Protein 7DEY (pdb70)

Radius of gyration: 42.55 Å; Cα contacts (8 Å, |Δi|>4): 1253; chains: 4; bounding box: 146×61×80 Å

Nearest PDB structures (foldseek):
  7dey-assembly1_A  TM=1.005E+00  e=7.012E-36  Scheffersomyces stipitis CBS 6054
  7dey-assembly2_B  TM=9.723E-01  e=1.931E-27  Scheffersomyces stipitis CBS 6054
  7dey-assembly1_C  TM=7.621E-01  e=6.115E-28  Scheffersomyces stipitis CBS 6054
  7dey-assembly2_D  TM=7.782E-01  e=9.941E-26  Scheffersomyces stipitis CBS 6054
  7oib-assembly1_c  TM=5.230E-01  e=8.791E-06  Homo sapiens

Foldseek 3Di:
DADADDDQDDPVLLCCLAAPAPPLLVQLLVLVLVLLLVLLCVLCVPDPPVVSVVVSPVCLQVVVLLVVCVVNPVQPSHPPRPSPPPSSSSSSSRSSSVCVVVPNPCPVVSVSVCRRCVVVSCVPVVPHDDDDAFDPQQVVLCVAPNDPVFGWDWAWPDPCPPNRWTKTFTDGDNDTQFIATDRDSVRRSRVRSVRSVVDPPDD/DQDADDDLPPVVLLVLLAELRPSPPLLPQLLVLLLVLLLVLLCVVCVPDDPVLSVVLSCVCLDPVNQQVSCVVNPSVVSHCVDPRSSSSSSSVSSSVCVSVVNPSPVVSVSVCVVCVVVVVVCVPPSDDQCLPLQVVLQVVPNDPVFGWDWDWPDDDAPPDWTKTFTDGPHDTQFIAIHRDSSSRSRVRSVRNVVDDPD/DPQDDDDQDDPVLLCLLAVQVVGDPVLLVQLLVLLLVLLLVLCCVVQVQDDPVLSVVLSCVCLALVNLLVVQVVVPVCPSRPHPDPVPSVSSSSSSSVSSRVCVSVVNPSPVPSVSVSVVCVVVVVVCVVPPSDDHQCPPLQVVLCVQPNDPVWGWDKAWDDDDLVVAWTKIFTDGPHDGLAIAGDSDNVRRSSVRSVSNVVDRDDD/DPDDDDDQPPPVLLCLLAAQVRPRDDLLVQLVVLVQVLVLVLVCVVQVPDDPVVSVVVSCVCLDQVNQVVVLVVNPSQPRHPDDVGVPSVRSSSSSSVSSSVCVSPVNPCPVVSVVVNVVCVVVVVVCVPDVRPDDDDQPLQVVLCVVFNDPVFHFDKDWDDDADPDRWIKIFGGRVPDGLAIATDRDPSVRVSVNSVGSVVVPPPD

InterPro domains:
  IPR000999 Ribonuclease III domain [PF00636] (241-329)
  IPR000999 Ribonuclease III domain [PS00517] (241-249)
  IPR000999 Ribonuclease III domain [PS50142] (208-330)
  IPR000999 Ribonuclease III domain [SM00535] (212-353)
  IPR000999 Ribonuclease III domain [cd00593] (212-349)
  IPR011907 Ribonuclease III [MF_00104] (194-424)
  IPR014720 Double-stranded RNA-binding domain [PF00035] (364-426)
  IPR014720 Double-stranded RNA-binding domain [PF00035] (493-554)
  IPR014720 Double-stranded RNA-binding domain [PS50137] (363-429)
  IPR014720 Double-stranded RNA-binding domain [SM00358] (364-428)
  IPR036389 Ribonuclease III, endonuclease domain superfamily [G3DSA:1.10.1520.10] (201-353)
  IPR036389 Ribonuclease III, endonuclease domain superfamily [SSF69065] (202-351)
  IPR040540 Ribonuclease III, N-terminal domain [PF18497] (74-164)
  IPR044449 Rnt1/Pac1, double-stranded RNA binding domain, fungi [cd19876] (361-427)

B-factor: mean 75.21, std 18.95, range [35.15, 147.08]

CATH classification: 1.10.1520.10 (+1 more: 3.30.160.20)

Structure (mmCIF, N/CA/C/O backbone):
data_7DEY
#
_entry.id   7DEY
#
_cell.length_a   127.738
_cell.length_b   127.738
_cell.length_c   103.591
_cell.angle_alpha   90.00
_cell.angle_beta   90.00
_cell.angle_gamma   90.00
#
_symmetry.space_group_name_H-M   'P 43'
#
loop_
_atom_site.group_PDB
_atom_site.id
_atom_site.type_symbol
_atom_site.label_atom_id
_atom_site.label_alt_id
_atom_site.label_comp_id
_atom_site.label_asym_id
_atom_site.label_entity_id
_atom_site.label_seq_id
_atom_site.pdbx_PDB_ins_code
_atom_site.Cartn_x
_atom_site.Cartn_y
_atom_site.Cartn_z
_atom_site.occupancy
_atom_site.B_iso_or_equiv
_atom_site.auth_seq_id
_atom_site.auth_comp_id
_atom_site.auth_asym_id
_atom_site.auth_atom_id
_atom_site.pdbx_PDB_model_num
ATOM 1 N N . LYS A 1 1 ? 72.333 -28.179 -18.038 1.00 88.77 201 LYS A N 1
ATOM 2 C CA . LYS A 1 1 ? 72.305 -29.517 -18.630 1.00 81.18 201 LYS A CA 1
ATOM 3 C C . LYS A 1 1 ? 73.094 -30.505 -17.786 1.00 76.46 201 LYS A C 1
ATOM 4 O O . LYS A 1 1 ? 73.878 -30.116 -16.918 1.00 80.67 201 LYS A O 1
ATOM 6 N N . HIS A 1 2 ? 72.886 -31.787 -18.057 1.00 72.54 202 HIS A N 1
ATOM 7 C CA . HIS A 1 2 ? 73.632 -32.818 -17.364 1.00 80.44 202 HIS A CA 1
ATOM 8 C C . HIS A 1 2 ? 75.102 -32.760 -17.776 1.00 69.46 202 HIS A C 1
ATOM 9 O O . HIS A 1 2 ? 75.425 -32.305 -18.872 1.00 71.35 202 HIS A O 1
ATOM 16 N N . PRO A 1 3 ? 76.007 -33.210 -16.913 1.00 67.32 203 PRO A N 1
ATOM 17 C CA . PRO A 1 3 ? 77.434 -33.229 -17.260 1.00 67.49 203 PRO A CA 1
ATOM 18 C C . PRO A 1 3 ? 77.752 -34.368 -18.207 1.00 66.96 203 PRO A C 1
ATOM 19 O O . PRO A 1 3 ? 77.083 -35.410 -18.197 1.00 71.67 203 PRO A O 1
ATOM 23 N N . PRO A 1 4 ? 78.784 -34.228 -19.023 1.00 65.71 204 PRO A N 1
ATOM 24 C CA . PRO A 1 4 ? 79.121 -35.295 -19.974 1.00 68.60 204 PRO A CA 1
ATOM 25 C C . PRO A 1 4 ? 79.603 -36.558 -19.267 1.00 59.39 204 PRO A C 1
ATOM 26 O O . PRO A 1 4 ? 79.725 -36.635 -18.050 1.00 69.12 204 PRO A O 1
ATOM 30 N N . LEU A 1 5 ? 79.873 -37.573 -20.064 1.00 62.65 205 LEU A N 1
ATOM 31 C CA . LEU A 1 5 ? 80.300 -38.861 -19.539 1.00 65.23 205 LEU A CA 1
ATOM 32 C C . LEU A 1 5 ? 81.818 -38.878 -19.407 1.00 66.57 205 LEU A C 1
ATOM 33 O O . LEU A 1 5 ? 82.511 -38.831 -20.435 1.00 75.82 205 LEU A O 1
ATOM 38 N N . PRO A 1 6 ? 82.375 -38.935 -18.190 1.00 61.80 206 PRO A N 1
ATOM 39 C CA . PRO A 1 6 ? 83.818 -39.156 -18.031 1.00 58.81 206 PRO A CA 1
ATOM 40 C C . PRO A 1 6 ? 84.324 -40.299 -18.893 1.00 59.42 206 PRO A C 1
ATOM 41 O O . PRO A 1 6 ? 83.621 -41.269 -19.160 1.00 60.11 206 PRO A O 1
ATOM 45 N N . PHE A 1 7 ? 85.575 -40.174 -19.293 1.00 65.42 207 PHE A N 1
ATOM 46 C CA . PHE A 1 7 ? 86.192 -41.009 -20.298 1.00 57.46 207 PHE A CA 1
ATOM 47 C C . PHE A 1 7 ? 86.914 -42.188 -19.648 1.00 62.15 207 PHE A C 1
ATOM 48 O O . PHE A 1 7 ? 87.438 -42.092 -18.536 1.00 59.38 207 PHE A O 1
ATOM 56 N N . ILE A 1 8 ? 86.916 -43.315 -20.348 1.00 60.39 208 ILE A N 1
ATOM 57 C CA . ILE A 1 8 ? 87.692 -44.482 -19.961 1.00 65.72 208 ILE A CA 1
ATOM 58 C C . ILE A 1 8 ? 88.841 -44.605 -20.948 1.00 72.22 208 ILE A C 1
ATOM 59 O O . ILE A 1 8 ? 88.622 -44.858 -22.145 1.00 73.23 208 ILE A O 1
ATOM 64 N N . LYS A 1 9 ? 90.065 -44.444 -20.448 1.00 66.35 209 LYS A N 1
ATOM 65 C CA . LYS A 1 9 ? 91.217 -44.474 -21.333 1.00 65.77 209 LYS A CA 1
ATOM 66 C C . LYS A 1 9 ? 91.618 -45.905 -21.689 1.00 62.69 209 LYS A C 1
ATOM 67 O O . LYS A 1 9 ? 91.856 -46.206 -22.864 1.00 66.88 209 LYS A O 1
ATOM 73 N N . ASP A 1 10 ? 91.645 -46.812 -20.716 1.00 58.01 210 ASP A N 1
ATOM 74 C CA . ASP A 1 10 ? 92.145 -48.166 -20.965 1.00 65.45 210 ASP A CA 1
ATOM 75 C C . ASP A 1 10 ? 91.166 -48.993 -21.797 1.00 70.32 210 ASP A C 1
ATOM 76 O O . ASP A 1 10 ? 90.067 -49.309 -21.330 1.00 78.54 210 ASP A O 1
ATOM 81 N N . GLN A 1 11 ? 91.582 -49.414 -22.995 1.00 63.03 211 GLN A N 1
ATOM 82 C CA . GLN A 1 11 ? 90.671 -50.157 -23.866 1.00 63.68 211 GLN A CA 1
ATOM 83 C C . GLN A 1 11 ? 90.119 -51.404 -23.176 1.00 63.35 211 GLN A C 1
ATOM 84 O O . GLN A 1 11 ? 88.906 -51.575 -23.061 1.00 67.25 211 GLN A O 1
ATOM 90 N N . THR A 1 12 ? 90.992 -52.279 -22.685 1.00 65.84 212 THR A N 1
ATOM 91 C CA . THR A 1 12 ? 90.508 -53.540 -22.139 1.00 70.16 212 THR A CA 1
ATOM 92 C C . THR A 1 12 ? 89.612 -53.322 -20.920 1.00 68.53 212 THR A C 1
ATOM 93 O O . THR A 1 12 ? 88.662 -54.082 -20.701 1.00 65.81 212 THR A O 1
ATOM 97 N N . LEU A 1 13 ? 89.867 -52.274 -20.137 1.00 72.03 213 LEU A N 1
ATOM 98 C CA . LEU A 1 13 ? 88.984 -51.982 -19.008 1.00 69.09 213 LEU A CA 1
ATOM 99 C C . LEU A 1 13 ? 87.632 -51.462 -19.504 1.00 67.75 213 LEU A C 1
ATOM 100 O O . LEU A 1 13 ? 86.588 -51.764 -18.915 1.00 65.10 213 LEU A O 1
ATOM 105 N N . TYR A 1 14 ? 87.631 -50.720 -20.616 1.00 69.46 214 TYR A N 1
ATOM 106 C CA . TYR A 1 14 ? 86.382 -50.348 -21.273 1.00 71.30 214 TYR A CA 1
ATOM 107 C C . TYR A 1 14 ? 85.604 -51.572 -21.723 1.00 76.58 214 TYR A C 1
ATOM 108 O O . TYR A 1 14 ? 84.371 -51.612 -21.613 1.00 78.41 214 TYR A O 1
ATOM 117 N N . GLU A 1 15 ? 86.303 -52.561 -22.283 1.00 76.10 215 GLU A N 1
ATOM 118 C CA . GLU A 1 15 ? 85.640 -53.753 -22.788 1.00 72.86 215 GLU A CA 1
ATOM 119 C C . GLU A 1 15 ? 85.113 -54.608 -21.647 1.00 73.45 215 GLU A C 1
ATOM 120 O O . GLU A 1 15 ? 84.141 -55.342 -21.828 1.00 78.36 215 GLU A O 1
ATOM 126 N N . ARG A 1 16 ? 85.708 -54.490 -20.467 1.00 71.84 216 ARG A N 1
ATOM 127 C CA . ARG A 1 16 ? 85.276 -55.227 -19.293 1.00 74.19 216 ARG A CA 1
ATOM 128 C C . ARG A 1 16 ? 84.013 -54.623 -18.675 1.00 77.61 216 ARG A C 1
ATOM 129 O O . ARG A 1 16 ? 83.544 -55.097 -17.638 1.00 86.05 216 ARG A O 1
ATOM 137 N N . VAL A 1 17 ? 83.417 -53.612 -19.298 1.00 78.19 217 VAL A N 1
ATOM 138 C CA . VAL A 1 17 ? 82.099 -53.146 -18.884 1.00 75.29 217 VAL A CA 1
ATOM 139 C C . VAL A 1 17 ? 81.076 -53.168 -20.016 1.00 75.73 217 VAL A C 1
ATOM 140 O O . VAL A 1 17 ? 79.875 -53.326 -19.739 1.00 70.69 217 VAL A O 1
ATOM 144 N N . PHE A 1 18 ? 81.501 -53.119 -21.283 1.00 79.18 218 PHE A N 1
ATOM 145 C CA . PHE A 1 18 ? 80.605 -52.932 -22.419 1.00 79.61 218 PHE A CA 1
ATOM 146 C C . PHE A 1 18 ? 80.547 -54.092 -23.407 1.00 87.11 218 PHE A C 1
ATOM 147 O O . PHE A 1 18 ? 79.469 -54.378 -23.926 1.00 93.38 218 PHE A O 1
ATOM 155 N N . VAL A 1 19 ? 81.660 -54.760 -23.726 1.00 88.12 219 VAL A N 1
ATOM 156 C CA . VAL A 1 19 ? 81.568 -55.868 -24.679 1.00 91.74 219 VAL A CA 1
ATOM 157 C C . VAL A 1 19 ? 81.198 -57.182 -23.993 1.00 94.43 219 VAL A C 1
ATOM 158 O O . VAL A 1 19 ? 80.757 -58.124 -24.672 1.00 88.70 219 VAL A O 1
ATOM 162 N N . HIS A 1 20 ? 81.356 -57.266 -22.673 1.00 99.43 220 HIS A N 1
ATOM 163 C CA . HIS A 1 20 ? 80.957 -58.439 -21.903 1.00 101.26 220 HIS A CA 1
ATOM 164 C C . HIS A 1 20 ? 79.658 -58.146 -21.149 1.00 105.21 220 HIS A C 1
ATOM 165 O O . HIS A 1 20 ? 79.115 -57.036 -21.233 1.00 101.37 220 HIS A O 1
ATOM 167 N N . ASN A 1 40 ? 82.132 -58.660 -16.744 1.00 97.58 240 ASN A N 1
ATOM 168 C CA . ASN A 1 40 ? 82.107 -57.364 -16.073 1.00 92.69 240 ASN A CA 1
ATOM 169 C C . ASN A 1 40 ? 82.161 -57.514 -14.551 1.00 95.33 240 ASN A C 1
ATOM 170 O O . ASN A 1 40 ? 82.205 -56.509 -13.816 1.00 79.22 240 ASN A O 1
ATOM 175 N N . GLU A 1 41 ? 82.175 -58.775 -14.098 1.00 97.48 241 GLU A N 1
ATOM 176 C CA . GLU A 1 41 ? 82.103 -59.097 -12.674 1.00 92.77 241 GLU A CA 1
ATOM 177 C C . GLU A 1 41 ? 83.077 -58.224 -11.889 1.00 93.43 241 GLU A C 1
ATOM 178 O O . GLU A 1 41 ? 84.061 -57.705 -12.438 1.00 97.35 241 GLU A O 1
ATOM 184 N N . ARG A 1 42 ? 82.765 -58.008 -10.610 1.00 72.10 242 ARG A N 1
ATOM 185 C CA . ARG A 1 42 ? 83.714 -57.448 -9.653 1.00 67.18 242 ARG A CA 1
ATOM 186 C C . ARG A 1 42 ? 83.948 -55.958 -9.880 1.00 69.50 242 ARG A C 1
ATOM 187 O O . ARG A 1 42 ? 84.347 -55.244 -8.958 1.00 71.14 242 ARG A O 1
ATOM 195 N N . LEU A 1 43 ? 83.572 -55.443 -11.045 1.00 73.04 243 LEU A N 1
ATOM 196 C CA . LEU A 1 43 ? 83.564 -54.001 -11.244 1.00 65.89 243 LEU A CA 1
ATOM 197 C C . LEU A 1 43 ? 82.221 -53.400 -10.862 1.00 70.13 243 LEU A C 1
ATOM 198 O O . LEU A 1 43 ? 82.156 -52.235 -10.457 1.00 70.90 243 LEU A O 1
ATOM 203 N N . GLU A 1 44 ? 81.138 -54.167 -11.022 1.00 70.48 244 GLU A N 1
ATOM 204 C CA . GLU A 1 44 ? 79.851 -53.766 -10.483 1.00 61.11 244 GLU A CA 1
ATOM 205 C C . GLU A 1 44 ? 79.793 -53.948 -8.975 1.00 61.20 244 GLU A C 1
ATOM 206 O O . GLU A 1 44 ? 79.055 -53.221 -8.307 1.00 62.13 244 GLU A O 1
ATOM 212 N N . PHE A 1 45 ? 80.559 -54.885 -8.415 1.00 62.48 245 PHE A N 1
ATOM 213 C CA . PHE A 1 45 ? 80.696 -54.934 -6.963 1.00 60.00 245 PHE A CA 1
ATOM 214 C C . PHE A 1 45 ? 81.281 -53.634 -6.455 1.00 63.66 245 PHE A C 1
ATOM 215 O O . PHE A 1 45 ? 80.664 -52.926 -5.643 1.00 61.39 245 PHE A O 1
ATOM 223 N N . LEU A 1 46 ? 82.481 -53.302 -6.953 1.00 64.18 246 LEU A N 1
ATOM 224 C CA . LEU A 1 46 ? 83.151 -52.067 -6.567 1.00 59.42 246 LEU A CA 1
ATOM 225 C C . LEU A 1 46 ? 82.327 -50.858 -6.974 1.00 57.24 246 LEU A C 1
ATOM 226 O O . LEU A 1 46 ? 82.160 -49.924 -6.184 1.00 53.43 246 LEU A O 1
ATOM 231 N N . GLY A 1 47 ? 81.753 -50.891 -8.181 1.00 54.74 247 GLY A N 1
ATOM 232 C CA . GLY A 1 47 ? 80.902 -49.799 -8.622 1.00 51.89 247 GLY A CA 1
ATOM 233 C C . GLY A 1 47 ? 79.724 -49.549 -7.699 1.00 54.49 247 GLY A C 1
ATOM 234 O O . GLY A 1 47 ? 79.386 -48.401 -7.398 1.00 52.76 247 GLY A O 1
ATOM 235 N N . ASP A 1 48 ? 79.086 -50.614 -7.226 1.00 55.36 248 ASP A N 1
ATOM 236 C CA . ASP A 1 48 ? 77.888 -50.431 -6.425 1.00 52.58 248 ASP A CA 1
ATOM 237 C C . ASP A 1 48 ? 78.217 -49.774 -5.082 1.00 56.98 248 ASP A C 1
ATOM 238 O O . ASP A 1 48 ? 77.547 -48.816 -4.675 1.00 49.59 248 ASP A O 1
ATOM 243 N N . SER A 1 49 ? 79.275 -50.237 -4.390 1.00 55.10 249 SER A N 1
ATOM 244 C CA . SER A 1 49 ? 79.535 -49.697 -3.054 1.00 50.24 249 SER A CA 1
ATOM 245 C C . SER A 1 49 ? 80.041 -48.258 -3.159 1.00 56.26 249 SER A C 1
ATOM 246 O O . SER A 1 49 ? 79.650 -47.375 -2.386 1.00 56.87 249 SER A O 1
ATOM 249 N N . VAL A 1 50 ? 80.935 -48.010 -4.115 1.00 52.40 250 VAL A N 1
ATOM 250 C CA . VAL A 1 50 ? 81.373 -46.654 -4.428 1.00 50.28 250 VAL A CA 1
ATOM 251 C C . VAL A 1 50 ? 80.164 -45.747 -4.635 1.00 52.88 250 VAL A C 1
ATOM 252 O O . VAL A 1 50 ? 79.974 -44.750 -3.928 1.00 55.99 250 VAL A O 1
ATOM 256 N N . LEU A 1 51 ? 79.333 -46.079 -5.621 1.00 51.17 251 LEU A N 1
ATOM 257 C CA . LEU A 1 51 ? 78.190 -45.232 -5.937 1.00 51.43 251 LEU A CA 1
ATOM 258 C C . LEU A 1 51 ? 77.279 -45.078 -4.730 1.00 54.93 251 LEU A C 1
ATOM 259 O O . LEU A 1 51 ? 76.789 -43.983 -4.436 1.00 55.59 251 LEU A O 1
ATOM 264 N N . ASN A 1 52 ? 77.070 -46.159 -3.995 1.00 59.62 252 ASN A N 1
ATOM 265 C CA . ASN A 1 52 ? 76.176 -46.098 -2.851 1.00 54.96 252 ASN A CA 1
ATOM 266 C C . ASN A 1 52 ? 76.652 -45.075 -1.835 1.00 65.51 252 ASN A C 1
ATOM 267 O O . ASN A 1 52 ? 75.844 -44.395 -1.185 1.00 67.99 252 ASN A O 1
ATOM 272 N N . ASN A 1 53 ? 77.969 -44.963 -1.674 1.00 66.27 253 ASN A N 1
ATOM 273 C CA . ASN A 1 53 ? 78.528 -44.144 -0.612 1.00 55.95 253 ASN A CA 1
ATOM 274 C C . ASN A 1 53 ? 78.610 -42.688 -1.040 1.00 56.79 253 ASN A C 1
ATOM 275 O O . ASN A 1 53 ? 78.262 -41.790 -0.267 1.00 55.12 253 ASN A O 1
ATOM 280 N N . LEU A 1 54 ? 79.040 -42.438 -2.279 1.00 54.41 254 LEU A N 1
ATOM 281 C CA . LEU A 1 54 ? 79.163 -41.062 -2.735 1.00 55.16 254 LEU A CA 1
ATOM 282 C C . LEU A 1 54 ? 77.808 -40.368 -2.735 1.00 58.68 254 LEU A C 1
ATOM 283 O O . LEU A 1 54 ? 77.708 -39.188 -2.376 1.00 63.28 254 LEU A O 1
ATOM 288 N N . VAL A 1 55 ? 76.748 -41.091 -3.105 1.00 57.35 255 VAL A N 1
ATOM 289 C CA . VAL A 1 55 ? 75.403 -40.540 -3.008 1.00 50.40 255 VAL A CA 1
ATOM 290 C C . VAL A 1 55 ? 75.040 -40.275 -1.554 1.00 55.81 255 VAL A C 1
ATOM 291 O O . VAL A 1 55 ? 74.434 -39.247 -1.225 1.00 53.73 255 VAL A O 1
ATOM 295 N N . THR A 1 56 ? 75.416 -41.182 -0.654 1.00 52.23 256 THR A N 1
ATOM 296 C CA . THR A 1 56 ? 75.201 -40.919 0.766 1.00 53.11 256 THR A CA 1
ATOM 297 C C . THR A 1 56 ? 75.870 -39.620 1.215 1.00 53.74 256 THR A C 1
ATOM 298 O O . THR A 1 56 ? 75.215 -38.744 1.787 1.00 60.24 256 THR A O 1
ATOM 302 N N . LEU A 1 57 ? 77.174 -39.476 0.971 1.00 47.08 257 LEU A N 1
ATOM 303 C CA . LEU A 1 57 ? 77.864 -38.236 1.322 1.00 46.87 257 LEU A CA 1
ATOM 304 C C . LEU A 1 57 ? 77.125 -37.042 0.769 1.00 48.71 257 LEU A C 1
ATOM 305 O O . LEU A 1 57 ? 76.853 -36.079 1.490 1.00 54.97 257 LEU A O 1
ATOM 310 N N . ILE A 1 58 ? 76.767 -37.103 -0.512 1.00 47.17 258 ILE A N 1
ATOM 311 C CA . ILE A 1 58 ? 76.120 -35.968 -1.164 1.00 53.26 258 ILE A CA 1
ATOM 312 C C . ILE A 1 58 ? 74.836 -35.580 -0.422 1.00 56.63 258 ILE A C 1
ATOM 313 O O . ILE A 1 58 ? 74.741 -34.493 0.160 1.00 49.66 258 ILE A O 1
ATOM 318 N N . ILE A 1 59 ? 73.866 -36.497 -0.346 1.00 57.55 259 ILE A N 1
ATOM 319 C CA . ILE A 1 59 ? 72.606 -36.165 0.314 1.00 53.94 259 ILE A CA 1
ATOM 320 C C . ILE A 1 59 ? 72.815 -35.758 1.769 1.00 53.51 259 ILE A C 1
ATOM 321 O O . ILE A 1 59 ? 72.043 -34.954 2.306 1.00 55.53 259 ILE A O 1
ATOM 326 N N . TYR A 1 60 ? 73.854 -36.275 2.427 1.00 51.52 260 TYR A N 1
ATOM 327 C CA . TYR A 1 60 ? 74.097 -35.914 3.827 1.00 56.94 260 TYR A CA 1
ATOM 328 C C . TYR A 1 60 ? 74.393 -34.417 3.981 1.00 56.51 260 TYR A C 1
ATOM 329 O O . TYR A 1 60 ? 73.948 -33.765 4.932 1.00 45.34 260 TYR A O 1
ATOM 338 N N . ASP A 1 61 ? 75.146 -33.869 3.042 1.00 61.66 261 ASP A N 1
ATOM 339 C CA . ASP A 1 61 ? 75.506 -32.463 3.041 1.00 58.24 261 ASP A CA 1
ATOM 340 C C . ASP A 1 61 ? 74.305 -31.575 2.704 1.00 65.89 261 ASP A C 1
ATOM 341 O O . ASP A 1 61 ? 74.145 -30.492 3.282 1.00 70.92 261 ASP A O 1
ATOM 346 N N . LYS A 1 62 ? 73.441 -32.014 1.780 1.00 66.43 262 LYS A N 1
ATOM 347 C CA . LYS A 1 62 ? 72.405 -31.144 1.226 1.00 66.64 262 LYS A CA 1
ATOM 348 C C . LYS A 1 62 ? 71.083 -31.218 1.970 1.00 67.29 262 LYS A C 1
ATOM 349 O O . LYS A 1 62 ? 70.170 -30.444 1.651 1.00 69.42 262 LYS A O 1
ATOM 355 N N . PHE A 1 63 ? 70.946 -32.121 2.937 1.00 62.89 263 PHE A N 1
ATOM 356 C CA . PHE A 1 63 ? 69.724 -32.234 3.735 1.00 62.45 263 PHE A CA 1
ATOM 357 C C . PHE A 1 63 ? 70.110 -32.399 5.192 1.00 56.44 263 PHE A C 1
ATOM 358 O O . PHE A 1 63 ? 69.881 -33.449 5.805 1.00 55.90 263 PHE A O 1
ATOM 366 N N . PRO A 1 64 ? 70.686 -31.354 5.788 1.00 52.05 264 PRO A N 1
ATOM 367 C CA . PRO A 1 64 ? 71.304 -31.503 7.111 1.00 55.15 264 PRO A CA 1
ATOM 368 C C . PRO A 1 64 ? 70.317 -31.717 8.226 1.00 56.01 264 PRO A C 1
ATOM 369 O O . PRO A 1 64 ? 70.749 -32.056 9.337 1.00 58.62 264 PRO A O 1
ATOM 373 N N . SER A 1 65 ? 69.018 -31.544 7.975 1.00 56.50 265 SER A N 1
ATOM 374 C CA . SER A 1 65 ? 67.990 -31.837 8.967 1.00 61.94 265 SER A CA 1
ATOM 375 C C . SER A 1 65 ? 67.274 -33.158 8.718 1.00 58.51 265 SER A C 1
ATOM 376 O O . SER A 1 65 ? 66.570 -33.646 9.610 1.00 59.42 265 SER A O 1
ATOM 379 N N . ALA A 1 66 ? 67.423 -33.732 7.533 1.00 52.71 266 ALA A N 1
ATOM 380 C CA . ALA A 1 66 ? 66.705 -34.949 7.222 1.00 56.31 266 ALA A CA 1
ATOM 381 C C . ALA A 1 66 ? 67.121 -36.022 8.206 1.00 60.65 266 ALA A C 1
ATOM 382 O O . ALA A 1 66 ? 68.314 -36.231 8.433 1.00 66.47 266 ALA A O 1
ATOM 384 N N . SER A 1 67 ? 66.136 -36.656 8.838 1.00 57.01 267 SER A N 1
ATOM 385 C CA . SER A 1 67 ? 66.411 -37.755 9.743 1.00 55.60 267 SER A CA 1
ATOM 386 C C . SER A 1 67 ? 66.954 -38.937 8.952 1.00 63.86 267 SER A C 1
ATOM 387 O O . SER A 1 67 ? 66.755 -39.039 7.735 1.00 62.86 267 SER A O 1
ATOM 390 N N . GLU A 1 68 ? 67.564 -39.890 9.675 1.00 69.24 268 GLU A N 1
ATOM 391 C CA . GLU A 1 68 ? 68.118 -41.086 9.037 1.00 64.42 268 GLU A CA 1
ATOM 392 C C . GLU A 1 68 ? 67.090 -41.858 8.224 1.00 63.64 268 GLU A C 1
ATOM 393 O O . GLU A 1 68 ? 67.476 -42.609 7.322 1.00 60.06 268 GLU A O 1
ATOM 395 N N . GLY A 1 69 ? 65.801 -41.713 8.535 1.00 68.45 269 GLY A N 1
ATOM 396 C CA . GLY A 1 69 ? 64.754 -42.374 7.779 1.00 62.52 269 GLY A CA 1
ATOM 397 C C . GLY A 1 69 ? 64.513 -41.709 6.438 1.00 63.98 269 GLY A C 1
ATOM 398 O O . GLY A 1 69 ? 64.347 -42.405 5.427 1.00 62.03 269 GLY A O 1
ATOM 399 N N . LYS A 1 70 ? 64.484 -40.369 6.396 1.00 56.28 270 LYS A N 1
ATOM 400 C CA . LYS A 1 70 ? 64.365 -39.726 5.093 1.00 60.07 270 LYS A CA 1
ATOM 401 C C . LYS A 1 70 ? 65.608 -39.982 4.251 1.00 65.15 270 LYS A C 1
ATOM 402 O O . LYS A 1 70 ? 65.511 -40.179 3.032 1.00 63.27 270 LYS A O 1
ATOM 408 N N . LEU A 1 71 ? 66.785 -40.001 4.888 1.00 61.85 271 LEU A N 1
ATOM 409 C CA . LEU A 1 71 ? 68.014 -40.174 4.125 1.00 57.36 271 LEU A CA 1
ATOM 410 C C . LEU A 1 71 ? 68.074 -41.559 3.521 1.00 55.62 271 LEU A C 1
ATOM 411 O O . LEU A 1 71 ? 68.507 -41.726 2.374 1.00 54.18 271 LEU A O 1
ATOM 416 N N . THR A 1 72 ? 67.617 -42.561 4.273 1.00 56.36 272 THR A N 1
ATOM 417 C CA . THR A 1 72 ? 67.536 -43.914 3.733 1.00 58.38 272 THR A CA 1
ATOM 418 C C . THR A 1 72 ? 66.618 -43.976 2.516 1.00 59.39 272 THR A C 1
ATOM 419 O O . THR A 1 72 ? 66.934 -44.646 1.523 1.00 52.76 272 THR A O 1
ATOM 423 N N . LYS A 1 73 ? 65.488 -43.263 2.567 1.00 58.82 273 LYS A N 1
ATOM 424 C CA . LYS A 1 73 ? 64.575 -43.236 1.431 1.00 58.41 273 LYS A CA 1
ATOM 425 C C . LYS A 1 73 ? 65.177 -42.468 0.260 1.00 59.55 273 LYS A C 1
ATOM 426 O O . LYS A 1 73 ? 65.133 -42.929 -0.887 1.00 61.36 273 LYS A O 1
ATOM 432 N N . MET A 1 74 ? 65.755 -41.299 0.533 1.00 55.85 274 MET A N 1
ATOM 433 C CA . MET A 1 74 ? 66.384 -40.527 -0.528 1.00 58.18 274 MET A CA 1
ATOM 434 C C . MET A 1 74 ? 67.486 -41.325 -1.212 1.00 60.56 274 MET A C 1
ATOM 435 O O . MET A 1 74 ? 67.547 -41.381 -2.445 1.00 66.36 274 MET A O 1
ATOM 440 N N . ARG A 1 75 ? 68.393 -41.927 -0.437 1.00 57.12 275 ARG A N 1
ATOM 441 C CA . ARG A 1 75 ? 69.415 -42.742 -1.077 1.00 51.58 275 ARG A CA 1
ATOM 442 C C . ARG A 1 75 ? 68.775 -43.864 -1.872 1.00 58.92 275 ARG A C 1
ATOM 443 O O . ARG A 1 75 ? 69.200 -44.161 -2.991 1.00 62.05 275 ARG A O 1
ATOM 451 N N . SER A 1 76 ? 67.720 -44.474 -1.328 1.00 64.63 276 SER A N 1
ATOM 452 C CA . SER A 1 76 ? 67.122 -45.634 -1.980 1.00 62.65 276 SER A CA 1
ATOM 453 C C . SER A 1 76 ? 66.552 -45.276 -3.349 1.00 64.50 276 SER A C 1
ATOM 454 O O . SER A 1 76 ? 66.605 -46.089 -4.285 1.00 64.45 276 SER A O 1
ATOM 457 N N . GLN A 1 77 ? 66.005 -44.071 -3.492 1.00 57.73 277 GLN A N 1
ATOM 458 C CA . GLN A 1 77 ? 65.433 -43.708 -4.782 1.00 58.27 277 GLN A CA 1
ATOM 459 C C . GLN A 1 77 ? 66.517 -43.324 -5.769 1.00 62.06 277 GLN A C 1
ATOM 460 O O . GLN A 1 77 ? 66.447 -43.687 -6.949 1.00 61.92 277 GLN A O 1
ATOM 466 N N . LEU A 1 78 ? 67.532 -42.597 -5.301 1.00 61.20 278 LEU A N 1
ATOM 467 C CA . LEU A 1 78 ? 68.565 -42.105 -6.195 1.00 59.55 278 LEU A CA 1
ATOM 468 C C . LEU A 1 78 ? 69.402 -43.240 -6.781 1.00 64.70 278 LEU A C 1
ATOM 469 O O . LEU A 1 78 ? 70.048 -43.053 -7.820 1.00 63.91 278 LEU A O 1
ATOM 474 N N . ILE A 1 79 ? 69.361 -44.422 -6.168 1.00 59.38 279 ILE A N 1
ATOM 475 C CA . ILE A 1 79 ? 70.252 -45.518 -6.523 1.00 57.02 279 ILE A CA 1
ATOM 476 C C . ILE A 1 79 ? 69.516 -46.667 -7.170 1.00 59.95 279 ILE A C 1
ATOM 477 O O . ILE A 1 79 ? 70.166 -47.607 -7.660 1.00 66.30 279 ILE A O 1
ATOM 482 N N . ASP A 1 80 ? 68.193 -46.631 -7.209 1.00 60.52 280 ASP A N 1
ATOM 483 C CA . ASP A 1 80 ? 67.471 -47.767 -7.748 1.00 58.85 280 ASP A CA 1
ATOM 484 C C . ASP A 1 80 ? 67.742 -47.922 -9.235 1.00 65.68 280 ASP A C 1
ATOM 485 O O . ASP A 1 80 ? 68.335 -47.054 -9.888 1.00 69.44 280 ASP A O 1
ATOM 490 N N . ASN A 1 81 ? 67.261 -49.041 -9.776 1.00 69.10 281 ASN A N 1
ATOM 491 C CA . ASN A 1 81 ? 67.541 -49.378 -11.166 1.00 64.14 281 ASN A CA 1
ATOM 492 C C . ASN A 1 81 ? 66.939 -48.355 -12.116 1.00 63.48 281 ASN A C 1
ATOM 493 O O . ASN A 1 81 ? 67.537 -48.037 -13.154 1.00 52.94 281 ASN A O 1
ATOM 498 N N . HIS A 1 82 ? 65.788 -47.794 -11.739 1.00 66.68 282 HIS A N 1
ATOM 499 C CA . HIS A 1 82 ? 65.084 -46.833 -12.578 1.00 60.48 282 HIS A CA 1
ATOM 500 C C . HIS A 1 82 ? 65.971 -45.646 -12.939 1.00 66.26 282 HIS A C 1
ATOM 501 O O . HIS A 1 82 ? 66.224 -45.378 -14.119 1.00 65.56 282 HIS A O 1
ATOM 508 N N . THR A 1 83 ? 66.449 -44.906 -11.935 1.00 62.72 283 THR A N 1
ATOM 509 C CA . THR A 1 83 ? 67.244 -43.729 -12.252 1.00 64.88 283 THR A CA 1
ATOM 510 C C . THR A 1 83 ? 68.628 -44.128 -12.747 1.00 65.28 283 THR A C 1
ATOM 511 O O . THR A 1 83 ? 69.186 -43.492 -13.648 1.00 65.61 283 THR A O 1
ATOM 515 N N . LEU A 1 84 ? 69.193 -45.184 -12.178 1.00 64.81 284 LEU A N 1
ATOM 516 C CA . LEU A 1 84 ? 70.388 -45.782 -12.756 1.00 66.69 284 LEU A CA 1
ATOM 517 C C . LEU A 1 84 ? 70.220 -46.004 -14.264 1.00 66.34 284 LEU A C 1
ATOM 518 O O . LEU A 1 84 ? 71.019 -45.520 -15.078 1.00 61.41 284 LEU A O 1
ATOM 523 N N . THR A 1 85 ? 69.164 -46.732 -14.651 1.00 60.39 285 THR A N 1
ATOM 524 C CA . THR A 1 85 ? 68.940 -47.073 -16.051 1.00 64.34 285 THR A CA 1
ATOM 525 C C . THR A 1 85 ? 68.741 -45.829 -16.913 1.00 60.57 285 THR A C 1
ATOM 526 O O . THR A 1 85 ? 69.017 -45.865 -18.120 1.00 66.72 285 THR A O 1
ATOM 530 N N . GLN A 1 86 ? 68.250 -44.728 -16.338 1.00 58.17 286 GLN A N 1
ATOM 531 C CA . GLN A 1 86 ? 68.037 -43.580 -17.199 1.00 60.61 286 GLN A CA 1
ATOM 532 C C . GLN A 1 86 ? 69.285 -42.732 -17.332 1.00 66.41 286 GLN A C 1
ATOM 533 O O . GLN A 1 86 ? 69.434 -42.024 -18.331 1.00 68.73 286 GLN A O 1
ATOM 539 N N . PHE A 1 87 ? 70.178 -42.752 -16.340 1.00 63.27 287 PHE A N 1
ATOM 540 C CA . PHE A 1 87 ? 71.519 -42.245 -16.583 1.00 57.82 287 PHE A CA 1
ATOM 541 C C . PHE A 1 87 ? 72.185 -43.063 -17.680 1.00 64.90 287 PHE A C 1
ATOM 542 O O . PHE A 1 87 ? 72.827 -42.509 -18.586 1.00 63.61 287 PHE A O 1
ATOM 550 N N . SER A 1 88 ? 72.003 -44.394 -17.630 1.00 63.01 288 SER A N 1
ATOM 551 C CA . SER A 1 88 ? 72.502 -45.275 -18.684 1.00 60.76 288 SER A CA 1
ATOM 552 C C . SER A 1 88 ? 71.878 -44.963 -20.033 1.00 57.96 288 SER A C 1
ATOM 553 O O . SER A 1 88 ? 72.531 -45.130 -21.062 1.00 69.43 288 SER A O 1
ATOM 556 N N . PHE A 1 89 ? 70.634 -44.508 -20.066 1.00 58.28 289 PHE A N 1
ATOM 557 C CA . PHE A 1 89 ? 70.053 -44.169 -21.359 1.00 60.13 289 PHE A CA 1
ATOM 558 C C . PHE A 1 89 ? 70.432 -42.768 -21.844 1.00 53.26 289 PHE A C 1
ATOM 559 O O . PHE A 1 89 ? 70.555 -42.561 -23.052 1.00 51.45 289 PHE A O 1
ATOM 567 N N . GLU A 1 90 ? 70.635 -41.806 -20.946 1.00 55.54 290 GLU A N 1
ATOM 568 C CA . GLU A 1 90 ? 70.973 -40.444 -21.369 1.00 60.80 290 GLU A CA 1
ATOM 569 C C . GLU A 1 90 ? 72.400 -40.317 -21.904 1.00 61.49 290 GLU A C 1
ATOM 570 O O . GLU A 1 90 ? 72.687 -39.386 -22.660 1.00 56.28 290 GLU A O 1
ATOM 576 N N . TYR A 1 91 ? 73.289 -41.237 -21.536 1.00 62.44 291 TYR A N 1
ATOM 577 C CA . TYR A 1 91 ? 74.657 -41.283 -22.018 1.00 51.80 291 TYR A CA 1
ATOM 578 C C . TYR A 1 91 ? 74.832 -42.291 -23.131 1.00 54.80 291 TYR A C 1
ATOM 579 O O . TYR A 1 91 ? 75.962 -42.664 -23.454 1.00 58.57 291 TYR A O 1
ATOM 588 N N . GLY A 1 92 ? 73.733 -42.732 -23.727 1.00 55.71 292 GLY A N 1
ATOM 589 C CA . GLY A 1 92 ? 73.810 -43.685 -24.812 1.00 66.23 292 GLY A CA 1
ATOM 590 C C . GLY A 1 92 ? 74.495 -44.981 -24.439 1.00 71.59 292 GLY A C 1
ATOM 591 O O . GLY A 1 92 ? 75.262 -45.528 -25.245 1.00 71.88 292 GLY A O 1
ATOM 592 N N . PHE A 1 93 ? 74.250 -45.487 -23.225 1.00 64.23 293 PHE A N 1
ATOM 593 C CA . PHE A 1 93 ? 74.798 -46.799 -22.919 1.00 63.98 293 PHE A CA 1
ATOM 594 C C . PHE A 1 93 ? 74.160 -47.859 -23.793 1.00 66.81 293 PHE A C 1
ATOM 595 O O . PHE A 1 93 ? 74.817 -48.850 -24.127 1.00 66.10 293 PHE A O 1
ATOM 603 N N . ASP A 1 94 ? 72.907 -47.651 -24.212 1.00 66.94 294 ASP A N 1
ATOM 604 C CA . ASP A 1 94 ? 72.274 -48.631 -25.090 1.00 68.73 294 ASP A CA 1
ATOM 605 C C . ASP A 1 94 ? 73.073 -48.815 -26.372 1.00 75.73 294 ASP A C 1
ATOM 606 O O . ASP A 1 94 ? 73.021 -49.889 -26.981 1.00 79.69 294 ASP A O 1
ATOM 611 N N . LYS A 1 95 ? 73.863 -47.809 -26.762 1.00 79.47 295 LYS A N 1
ATOM 612 C CA . LYS A 1 95 ? 74.589 -47.821 -28.030 1.00 79.93 295 LYS A CA 1
ATOM 613 C C . LYS A 1 95 ? 76.064 -48.196 -27.902 1.00 77.47 295 LYS A C 1
ATOM 614 O O . LYS A 1 95 ? 76.651 -48.681 -28.875 1.00 78.09 295 LYS A O 1
ATOM 620 N N . ARG A 1 96 ? 76.693 -47.960 -26.746 1.00 75.79 296 ARG A N 1
ATOM 621 C CA . ARG A 1 96 ? 78.025 -48.518 -26.524 1.00 76.43 296 ARG A CA 1
ATOM 622 C C . ARG A 1 96 ? 77.955 -50.030 -26.323 1.00 75.66 296 ARG A C 1
ATOM 623 O O . ARG A 1 96 ? 78.897 -50.750 -26.661 1.00 80.18 296 ARG A O 1
ATOM 631 N N . LEU A 1 97 ? 76.824 -50.525 -25.837 1.00 81.32 297 LEU A N 1
ATOM 632 C CA . LEU A 1 97 ? 76.617 -51.947 -25.606 1.00 82.25 297 LEU A CA 1
ATOM 633 C C . LEU A 1 97 ? 76.441 -52.695 -26.921 1.00 86.27 297 LEU A C 1
ATOM 634 O O . LEU A 1 97 ? 75.647 -52.289 -27.780 1.00 83.06 297 LEU A O 1
ATOM 639 N N . LYS A 1 98 ? 77.177 -53.796 -27.066 1.00 93.87 298 LYS A N 1
ATOM 640 C CA . LYS A 1 98 ? 77.060 -54.670 -28.234 1.00 98.41 298 LYS A CA 1
ATOM 641 C C . LYS A 1 98 ? 76.206 -55.892 -27.898 1.00 99.31 298 LYS A C 1
ATOM 642 O O . LYS A 1 98 ? 76.257 -56.413 -26.777 1.00 98.50 298 LYS A O 1
ATOM 648 N N . THR A 1 101 ? 69.508 -59.681 -26.819 1.00 112.91 301 THR A N 1
ATOM 649 C CA . THR A 1 101 ? 68.720 -59.194 -25.691 1.00 115.74 301 THR A CA 1
ATOM 650 C C . THR A 1 101 ? 68.778 -57.669 -25.582 1.00 118.30 301 THR A C 1
ATOM 651 O O . THR A 1 101 ? 69.861 -57.093 -25.431 1.00 121.33 301 THR A O 1
ATOM 653 N N . ASP A 1 102 ? 67.620 -57.008 -25.671 1.00 115.81 302 ASP A N 1
ATOM 654 C CA . ASP A 1 102 ? 67.574 -55.553 -25.554 1.00 114.46 302 ASP A CA 1
ATOM 655 C C . ASP A 1 102 ? 66.792 -55.090 -24.333 1.00 105.13 302 ASP A C 1
ATOM 656 O O . ASP A 1 102 ? 67.384 -54.486 -23.432 1.00 104.09 302 ASP A O 1
ATOM 658 N N . GLU A 1 103 ? 65.501 -55.411 -24.242 1.00 103.06 303 GLU A N 1
ATOM 659 C CA . GLU A 1 103 ? 64.629 -54.855 -23.207 1.00 105.55 303 GLU A CA 1
ATOM 660 C C . GLU A 1 103 ? 63.218 -55.429 -23.285 1.00 105.47 303 GLU A C 1
ATOM 661 O O . GLU A 1 103 ? 62.288 -54.752 -23.733 1.00 106.01 303 GLU A O 1
ATOM 663 N N . ASP A 1 110 ? 63.125 -49.352 -15.265 1.00 71.73 310 ASP A N 1
ATOM 664 C CA . ASP A 1 110 ? 63.414 -50.677 -14.737 1.00 78.42 310 ASP A CA 1
ATOM 665 C C . ASP A 1 110 ? 64.723 -51.189 -15.337 1.00 84.97 310 ASP A C 1
ATOM 666 O O . ASP A 1 110 ? 65.725 -50.487 -15.302 1.00 81.60 310 ASP A O 1
ATOM 668 N N . GLN A 1 111 ? 64.721 -52.407 -15.892 1.00 95.03 311 GLN A N 1
ATOM 669 C CA . GLN A 1 111 ? 65.946 -52.966 -16.459 1.00 79.07 311 GLN A CA 1
ATOM 670 C C . GLN A 1 111 ? 67.079 -52.910 -15.444 1.00 71.82 311 GLN A C 1
ATOM 671 O O . GLN A 1 111 ? 67.900 -51.993 -15.469 1.00 73.55 311 GLN A O 1
ATOM 677 N N . LYS A 1 112 ? 67.028 -53.802 -14.463 1.00 74.51 312 LYS A N 1
ATOM 678 C CA . LYS A 1 112 ? 68.189 -54.167 -13.665 1.00 68.97 312 LYS A CA 1
ATOM 679 C C . LYS A 1 112 ? 69.498 -54.138 -14.455 1.00 68.53 312 LYS A C 1
ATOM 680 O O . LYS A 1 112 ? 70.515 -53.659 -13.950 1.00 73.58 312 LYS A O 1
ATOM 686 N N . VAL A 1 113 ? 69.506 -54.636 -15.688 1.00 64.77 313 VAL A N 1
ATOM 687 C CA . VAL A 1 113 ? 70.784 -54.899 -16.332 1.00 72.30 313 VAL A CA 1
ATOM 688 C C . VAL A 1 113 ? 71.511 -53.598 -16.660 1.00 70.68 313 VAL A C 1
ATOM 689 O O . VAL A 1 113 ? 72.702 -53.459 -16.357 1.00 78.03 313 VAL A O 1
ATOM 693 N N . TYR A 1 114 ? 70.820 -52.624 -17.268 1.00 72.29 314 TYR A N 1
ATOM 694 C CA . TYR A 1 114 ? 71.470 -51.338 -17.565 1.00 73.48 314 TYR A CA 1
ATOM 695 C C . TYR A 1 114 ? 71.953 -50.643 -16.288 1.00 67.17 314 TYR A C 1
ATOM 696 O O . TYR A 1 114 ? 72.998 -49.979 -16.295 1.00 61.13 314 TYR A O 1
ATOM 705 N N . ALA A 1 115 ? 71.193 -50.767 -15.195 1.00 62.91 315 ALA A N 1
ATOM 706 C CA . ALA A 1 115 ? 71.661 -50.311 -13.894 1.00 56.00 315 ALA A CA 1
ATOM 707 C C . ALA A 1 115 ? 73.011 -50.921 -13.545 1.00 61.73 315 ALA A C 1
ATOM 708 O O . ALA A 1 115 ? 73.890 -50.239 -12.998 1.00 59.60 315 ALA A O 1
ATOM 710 N N . ASP A 1 116 ? 73.202 -52.208 -13.856 1.00 67.10 316 ASP A N 1
ATOM 711 C CA . ASP A 1 116 ? 74.419 -52.898 -13.434 1.00 61.70 316 ASP A CA 1
ATOM 712 C C . ASP A 1 116 ? 75.617 -52.566 -14.310 1.00 55.28 316 ASP A C 1
ATOM 713 O O . ASP A 1 116 ? 76.738 -52.496 -13.799 1.00 49.84 316 ASP A O 1
ATOM 718 N N . ILE A 1 117 ? 75.407 -52.360 -15.613 1.00 49.69 317 ILE A N 1
ATOM 719 C CA . ILE A 1 117 ? 76.449 -51.766 -16.438 1.00 54.69 317 ILE A CA 1
ATOM 720 C C . ILE A 1 117 ? 76.821 -50.383 -15.914 1.00 61.25 317 ILE A C 1
ATOM 721 O O . ILE A 1 117 ? 77.977 -49.955 -16.038 1.00 69.05 317 ILE A O 1
ATOM 726 N N . PHE A 1 118 ? 75.864 -49.648 -15.335 1.00 58.83 318 PHE A N 1
ATOM 727 C CA . PHE A 1 118 ? 76.217 -48.329 -14.834 1.00 58.31 318 PHE A CA 1
ATOM 728 C C . PHE A 1 118 ? 77.091 -48.443 -13.593 1.00 57.94 318 PHE A C 1
ATOM 729 O O . PHE A 1 118 ? 78.027 -47.651 -13.412 1.00 58.77 318 PHE A O 1
ATOM 737 N N . GLU A 1 119 ? 76.819 -49.431 -12.740 1.00 55.24 319 GLU A N 1
ATOM 738 C CA . GLU A 1 119 ? 77.685 -49.663 -11.588 1.00 57.98 319 GLU A CA 1
ATOM 739 C C . GLU A 1 119 ? 79.078 -50.103 -12.026 1.00 58.90 319 GLU A C 1
ATOM 740 O O . GLU A 1 119 ? 80.085 -49.609 -11.504 1.00 56.14 319 GLU A O 1
ATOM 746 N N . ALA A 1 120 ? 79.156 -51.047 -12.971 1.00 57.27 320 ALA A N 1
ATOM 747 C CA . ALA A 1 120 ? 80.452 -51.425 -13.523 1.00 59.30 320 ALA A CA 1
ATOM 748 C C . ALA A 1 120 ? 81.190 -50.214 -14.033 1.00 62.20 320 ALA A C 1
ATOM 749 O O . ALA A 1 120 ? 82.423 -50.158 -13.933 1.00 68.49 320 ALA A O 1
ATOM 751 N N . TYR A 1 121 ? 80.455 -49.229 -14.570 1.00 56.67 321 TYR A N 1
ATOM 752 C CA . TYR A 1 121 ? 81.097 -48.049 -15.137 1.00 55.17 321 TYR A CA 1
ATOM 753 C C . TYR A 1 121 ? 81.730 -47.193 -14.051 1.00 51.75 321 TYR A C 1
ATOM 754 O O . TYR A 1 121 ? 82.906 -46.828 -14.151 1.00 51.00 321 TYR A O 1
ATOM 763 N N . ILE A 1 122 ? 80.953 -46.839 -13.018 1.00 52.39 322 ILE A N 1
ATOM 764 C CA . ILE A 1 122 ? 81.491 -46.096 -11.881 1.00 47.97 322 ILE A CA 1
ATOM 765 C C . ILE A 1 122 ? 82.713 -46.804 -11.322 1.00 47.78 322 ILE A C 1
ATOM 766 O O . ILE A 1 122 ? 83.638 -46.157 -10.829 1.00 49.73 322 ILE A O 1
ATOM 771 N N . GLY A 1 123 ? 82.752 -48.135 -11.400 1.00 54.31 323 GLY A N 1
ATOM 772 C CA . GLY A 1 123 ? 83.865 -48.914 -10.882 1.00 46.18 323 GLY A CA 1
ATOM 773 C C . GLY A 1 123 ? 85.088 -48.766 -11.752 1.00 45.48 323 GLY A C 1
ATOM 774 O O . GLY A 1 123 ? 86.199 -48.562 -11.257 1.00 45.50 323 GLY A O 1
ATOM 775 N N . ALA A 1 124 ? 84.876 -48.866 -13.063 1.00 47.63 324 ALA A N 1
ATOM 776 C CA . ALA A 1 124 ? 85.921 -48.553 -14.032 1.00 48.68 324 ALA A CA 1
ATOM 777 C C . ALA A 1 124 ? 86.519 -47.174 -13.775 1.00 53.84 324 ALA A C 1
ATOM 778 O O . ALA A 1 124 ? 87.737 -47.041 -13.588 1.00 57.19 324 ALA A O 1
ATOM 780 N N . LEU A 1 125 ? 85.670 -46.135 -13.753 1.00 52.50 325 LEU A N 1
ATOM 781 C CA . LEU A 1 125 ? 86.117 -44.785 -13.395 1.00 52.43 325 LEU A CA 1
ATOM 782 C C . LEU A 1 125 ? 87.055 -44.791 -12.185 1.00 55.27 325 LEU A C 1
ATOM 783 O O . LEU A 1 125 ? 88.080 -44.096 -12.178 1.00 50.38 325 LEU A O 1
ATOM 788 N N . SER A 1 126 ? 86.726 -45.591 -11.164 1.00 54.52 326 SER A N 1
ATOM 789 C CA . SER A 1 126 ? 87.447 -45.578 -9.891 1.00 59.27 326 SER A CA 1
ATOM 790 C C . SER A 1 126 ? 88.799 -46.270 -9.979 1.00 58.51 326 SER A C 1
ATOM 791 O O . SER A 1 126 ? 89.800 -45.753 -9.473 1.00 59.32 326 SER A O 1
ATOM 794 N N . VAL A 1 127 ? 88.824 -47.476 -10.551 1.00 61.37 327 VAL A N 1
ATOM 795 C CA . VAL A 1 127 ? 90.073 -48.212 -10.737 1.00 54.90 327 VAL A CA 1
ATOM 796 C C . VAL A 1 127 ? 91.068 -47.347 -11.490 1.00 58.89 327 VAL A C 1
ATOM 797 O O . VAL A 1 127 ? 92.149 -47.022 -10.990 1.00 67.47 327 VAL A O 1
ATOM 801 N N . GLU A 1 128 ? 90.674 -46.900 -12.681 1.00 62.84 328 GLU A N 1
ATOM 802 C CA . GLU A 1 128 ? 91.507 -46.038 -13.511 1.00 60.54 328 GLU A CA 1
ATOM 803 C C . GLU A 1 128 ? 92.029 -44.804 -12.783 1.00 66.31 328 GLU A C 1
ATOM 804 O O . GLU A 1 128 ? 92.931 -44.135 -13.302 1.00 79.72 328 GLU A O 1
ATOM 810 N N . ARG A 1 129 ? 91.490 -44.452 -11.614 1.00 52.06 329 ARG A N 1
ATOM 811 C CA . ARG A 1 129 ? 92.055 -43.332 -10.881 1.00 52.54 329 ARG A CA 1
ATOM 812 C C . ARG A 1 129 ? 92.405 -43.751 -9.464 1.00 59.85 329 ARG A C 1
ATOM 813 O O . ARG A 1 129 ? 92.409 -42.936 -8.540 1.00 70.08 329 ARG A O 1
ATOM 821 N N . GLY A 1 130 ? 92.724 -45.027 -9.285 1.00 64.28 330 GLY A N 1
ATOM 822 C CA . GLY A 1 130 ? 93.342 -45.465 -8.044 1.00 64.86 330 GLY A CA 1
ATOM 823 C C . GLY A 1 130 ? 92.484 -45.292 -6.817 1.00 64.51 330 GLY A C 1
ATOM 824 O O . GLY A 1 130 ? 93.008 -45.051 -5.730 1.00 79.21 330 GLY A O 1
ATOM 825 N N . LEU A 1 131 ? 91.172 -45.403 -6.966 1.00 65.78 331 LEU A N 1
ATOM 826 C CA . LEU A 1 131 ? 90.247 -45.402 -5.850 1.00 62.36 331 LEU A CA 1
ATOM 827 C C . LEU A 1 131 ? 90.302 -44.095 -5.060 1.00 64.98 331 LEU A C 1
ATOM 828 O O . LEU A 1 131 ? 89.968 -44.074 -3.875 1.00 69.17 331 LEU A O 1
ATOM 833 N N . ASP A 1 132 ? 90.710 -42.991 -5.703 1.00 70.85 332 ASP A N 1
ATOM 834 C CA . ASP A 1 132 ? 90.477 -41.639 -5.178 1.00 74.49 332 ASP A CA 1
ATOM 835 C C . ASP A 1 132 ? 89.132 -41.143 -5.717 1.00 70.92 332 ASP A C 1
ATOM 836 O O . ASP A 1 132 ? 89.009 -40.829 -6.900 1.00 73.57 332 ASP A O 1
ATOM 841 N N . LEU A 1 133 ? 88.125 -41.065 -4.858 1.00 66.46 333 LEU A N 1
ATOM 842 C CA . LEU A 1 133 ? 86.764 -40.889 -5.331 1.00 60.80 333 LEU A CA 1
ATOM 843 C C . LEU A 1 133 ? 86.299 -39.443 -5.351 1.00 65.94 333 LEU A C 1
ATOM 844 O O . LEU A 1 133 ? 85.177 -39.196 -5.808 1.00 58.95 333 LEU A O 1
ATOM 849 N N . ARG A 1 134 ? 87.115 -38.492 -4.866 1.00 69.95 334 ARG A N 1
ATOM 850 C CA . ARG A 1 134 ? 86.656 -37.108 -4.730 1.00 70.66 334 ARG A CA 1
ATOM 851 C C . ARG A 1 134 ? 86.189 -36.520 -6.055 1.00 72.18 334 ARG A C 1
ATOM 852 O O . ARG A 1 134 ? 85.298 -35.665 -6.065 1.00 77.44 334 ARG A O 1
ATOM 860 N N . GLU A 1 135 ? 86.714 -36.993 -7.181 1.00 76.39 335 GLU A N 1
ATOM 861 C CA . GLU A 1 135 ? 86.390 -36.361 -8.446 1.00 75.95 335 GLU A CA 1
ATOM 862 C C . GLU A 1 135 ? 85.220 -37.018 -9.171 1.00 66.37 335 GLU A C 1
ATOM 863 O O . GLU A 1 135 ? 84.735 -36.460 -10.162 1.00 64.57 335 GLU A O 1
ATOM 869 N N . ILE A 1 136 ? 84.728 -38.154 -8.684 1.00 68.89 336 ILE A N 1
ATOM 870 C CA . ILE A 1 136 ? 83.434 -38.646 -9.148 1.00 70.86 336 ILE A CA 1
ATOM 871 C C . ILE A 1 136 ? 82.290 -38.068 -8.305 1.00 71.23 336 ILE A C 1
ATOM 872 O O . ILE A 1 136 ? 81.191 -37.835 -8.825 1.00 68.38 336 ILE A O 1
ATOM 877 N N . LYS A 1 137 ? 82.536 -37.810 -7.016 1.00 65.20 337 LYS A N 1
ATOM 878 C CA . LYS A 1 137 ? 81.558 -37.093 -6.212 1.00 65.91 337 LYS A CA 1
ATOM 879 C C . LYS A 1 137 ? 81.161 -35.781 -6.883 1.00 68.50 337 LYS A C 1
ATOM 880 O O . LYS A 1 137 ? 79.969 -35.460 -6.979 1.00 70.92 337 LYS A O 1
ATOM 886 N N . ASP A 1 138 ? 82.144 -35.034 -7.391 1.00 67.79 338 ASP A N 1
ATOM 887 C CA . ASP A 1 138 ? 81.854 -33.800 -8.111 1.00 66.66 338 ASP A CA 1
ATOM 888 C C . ASP A 1 138 ? 81.023 -34.076 -9.356 1.00 66.48 338 ASP A C 1
ATOM 889 O O . ASP A 1 138 ? 80.035 -33.381 -9.626 1.00 63.06 338 ASP A O 1
ATOM 894 N N . TRP A 1 139 ? 81.426 -35.074 -10.144 1.00 61.26 339 TRP A N 1
ATOM 895 C CA . TRP A 1 139 ? 80.607 -35.462 -11.283 1.00 61.48 339 TRP A CA 1
ATOM 896 C C . TRP A 1 139 ? 79.203 -35.815 -10.823 1.00 69.02 339 TRP A C 1
ATOM 897 O O . TRP A 1 139 ? 78.220 -35.223 -11.285 1.00 74.42 339 TRP A O 1
ATOM 908 N N . LEU A 1 140 ? 79.097 -36.743 -9.866 1.00 65.31 340 LEU A N 1
ATOM 909 C CA . LEU A 1 140 ? 77.790 -37.181 -9.392 1.00 64.90 340 LEU A CA 1
ATOM 910 C C . LEU A 1 140 ? 76.958 -36.010 -8.871 1.00 65.95 340 LEU A C 1
ATOM 911 O O . LEU A 1 140 ? 75.733 -35.973 -9.066 1.00 61.00 340 LEU A O 1
ATOM 916 N N . GLU A 1 141 ? 77.602 -35.046 -8.201 1.00 66.99 341 GLU A N 1
ATOM 917 C CA . GLU A 1 141 ? 76.864 -33.903 -7.672 1.00 66.30 341 GLU A CA 1
ATOM 918 C C . GLU A 1 141 ? 76.236 -33.105 -8.806 1.00 63.52 341 GLU A C 1
ATOM 919 O O . GLU A 1 141 ? 75.043 -32.786 -8.766 1.00 60.61 341 GLU A O 1
ATOM 925 N N . LYS A 1 142 ? 77.022 -32.795 -9.838 1.00 60.79 342 LYS A N 1
ATOM 926 C CA . LYS A 1 142 ? 76.455 -32.272 -11.074 1.00 59.85 342 LYS A CA 1
ATOM 927 C C . LYS A 1 142 ? 75.327 -33.168 -11.564 1.00 61.59 342 LYS A C 1
ATOM 928 O O . LYS A 1 142 ? 74.222 -32.701 -11.851 1.00 60.80 342 LYS A O 1
ATOM 934 N N . LEU A 1 143 ? 75.594 -34.470 -11.664 1.00 60.95 343 LEU A N 1
ATOM 935 C CA . LEU A 1 143 ? 74.658 -35.362 -12.335 1.00 64.12 343 LEU A CA 1
ATOM 936 C C . LEU A 1 143 ? 73.340 -35.488 -11.581 1.00 59.79 343 LEU A C 1
ATOM 937 O O . LEU A 1 143 ? 72.287 -35.640 -12.207 1.00 61.75 343 LEU A O 1
ATOM 942 N N . TYR A 1 144 ? 73.372 -35.416 -10.253 1.00 56.35 344 TYR A N 1
ATOM 943 C CA . TYR A 1 144 ? 72.174 -35.483 -9.428 1.00 54.03 344 TYR A CA 1
ATOM 944 C C . TYR A 1 144 ? 71.550 -34.122 -9.118 1.00 63.73 344 TYR A C 1
ATOM 945 O O . TYR A 1 144 ? 70.486 -34.092 -8.483 1.00 57.38 344 TYR A O 1
ATOM 954 N N . ALA A 1 145 ? 72.194 -33.012 -9.513 1.00 54.62 345 ALA A N 1
ATOM 955 C CA . ALA A 1 145 ? 71.717 -31.687 -9.131 1.00 48.69 345 ALA A CA 1
ATOM 956 C C . ALA A 1 145 ? 70.235 -31.482 -9.403 1.00 63.42 345 ALA A C 1
ATOM 957 O O . ALA A 1 145 ? 69.551 -30.906 -8.534 1.00 67.10 345 ALA A O 1
ATOM 959 N N . PRO A 1 146 ? 69.674 -31.909 -10.553 1.00 61.31 346 PRO A N 1
ATOM 960 C CA . PRO A 1 146 ? 68.226 -31.811 -10.730 1.00 57.78 346 PRO A CA 1
ATOM 961 C C . PRO A 1 146 ? 67.434 -32.515 -9.641 1.00 67.42 346 PRO A C 1
ATOM 962 O O . PRO A 1 146 ? 66.652 -31.854 -8.948 1.00 73.81 346 PRO A O 1
ATOM 966 N N . LYS A 1 147 ? 67.634 -33.831 -9.453 1.00 64.72 347 LYS A N 1
ATOM 967 C CA . LYS A 1 147 ? 66.755 -34.580 -8.551 1.00 60.43 347 LYS A CA 1
ATOM 968 C C . LYS A 1 147 ? 66.923 -34.140 -7.107 1.00 63.32 347 LYS A C 1
ATOM 969 O O . LYS A 1 147 ? 65.997 -34.286 -6.303 1.00 68.89 347 LYS A O 1
ATOM 975 N N . LEU A 1 148 ? 68.094 -33.617 -6.750 1.00 67.93 348 LEU A N 1
ATOM 976 C CA . LEU A 1 148 ? 68.303 -33.210 -5.366 1.00 70.41 348 LEU A CA 1
ATOM 977 C C . LEU A 1 148 ? 67.559 -31.927 -5.051 1.00 72.61 348 LEU A C 1
ATOM 978 O O . LEU A 1 148 ? 67.140 -31.727 -3.909 1.00 74.09 348 LEU A O 1
ATOM 983 N N . GLU A 1 149 ? 67.380 -31.054 -6.048 1.00 74.32 349 GLU A N 1
ATOM 984 C CA . GLU A 1 149 ? 66.528 -29.884 -5.861 1.00 78.40 349 GLU A CA 1
ATOM 985 C C . GLU A 1 149 ? 65.072 -30.292 -5.713 1.00 71.65 349 GLU A C 1
ATOM 986 O O . GLU A 1 149 ? 64.350 -29.752 -4.868 1.00 72.64 349 GLU A O 1
ATOM 992 N N . ALA A 1 150 ? 64.626 -31.243 -6.531 1.00 72.25 350 ALA A N 1
ATOM 993 C CA . ALA A 1 150 ? 63.260 -31.742 -6.422 1.00 78.52 350 ALA A CA 1
ATOM 994 C C . ALA A 1 150 ? 62.961 -32.247 -5.014 1.00 79.16 350 ALA A C 1
ATOM 995 O O . ALA A 1 150 ? 61.851 -32.073 -4.508 1.00 82.44 350 ALA A O 1
ATOM 997 N N . PHE A 1 151 ? 63.936 -32.875 -4.362 1.00 80.92 351 PHE A N 1
ATOM 998 C CA . PHE A 1 151 ? 63.662 -33.449 -3.048 1.00 83.86 351 PHE A CA 1
ATOM 999 C C . PHE A 1 151 ? 63.609 -32.365 -1.982 1.00 79.84 351 PHE A C 1
ATOM 1000 O O . PHE A 1 151 ? 62.818 -32.446 -1.034 1.00 77.72 351 PHE A O 1
ATOM 1008 N N . LYS A 1 152 ? 64.481 -31.378 -2.161 1.00 79.32 352 LYS A N 1
ATOM 1009 C CA . LYS A 1 152 ? 64.627 -30.254 -1.211 1.00 84.65 352 LYS A CA 1
ATOM 1010 C C . LYS A 1 152 ? 63.558 -29.212 -1.502 1.00 90.74 352 LYS A C 1
ATOM 1011 O O . LYS A 1 152 ? 63.449 -28.272 -0.721 1.00 89.57 352 LYS A O 1
ATOM 1017 N N . VAL A 1 153 ? 62.687 -29.446 -2.487 1.00 93.60 353 VAL A N 1
ATOM 1018 C CA . VAL A 1 153 ? 61.640 -28.438 -2.853 1.00 92.28 353 VAL A CA 1
ATOM 1019 C C . VAL A 1 153 ? 60.733 -28.131 -1.657 1.00 103.04 353 VAL A C 1
ATOM 1020 O O . VAL A 1 153 ? 60.330 -26.968 -1.508 1.00 108.54 353 VAL A O 1
ATOM 1024 N N . ASN A 1 154 ? 60.438 -29.141 -0.846 1.00 97.99 354 ASN A N 1
ATOM 1025 C CA . ASN A 1 154 ? 59.602 -29.059 0.361 1.00 109.10 354 ASN A CA 1
ATOM 1026 C C . ASN A 1 154 ? 59.025 -30.427 0.655 1.00 112.98 354 ASN A C 1
ATOM 1027 O O . ASN A 1 154 ? 58.352 -30.579 1.689 1.00 111.16 354 ASN A O 1
ATOM 1028 N N . PHE A 1 155 ? 59.329 -31.397 -0.214 1.00 109.67 355 PHE A N 1
ATOM 1029 C CA . PHE A 1 155 ? 58.777 -32.758 -0.093 1.00 108.36 355 PHE A CA 1
ATOM 1030 C C . PHE A 1 155 ? 59.553 -33.745 -0.962 1.00 101.60 355 PHE A C 1
ATOM 1031 O O . PHE A 1 155 ? 60.110 -33.402 -2.006 1.00 103.05 355 PHE A O 1
ATOM 1039 N N . LEU A 1 156 ? 59.597 -34.965 -0.467 1.00 89.32 356 LEU A N 1
ATOM 1040 C CA . LEU A 1 156 ? 59.999 -36.133 -1.231 1.00 98.54 356 LEU A CA 1
ATOM 1041 C C . LEU A 1 156 ? 58.757 -36.890 -1.687 1.00 101.24 356 LEU A C 1
ATOM 1042 O O . LEU A 1 156 ? 58.484 -36.981 -2.890 1.00 105.91 356 LEU A O 1
ATOM 1047 N N . GLN A 1 157 ? 57.947 -37.347 -0.734 1.00 94.50 357 GLN A N 1
ATOM 1048 C CA . GLN A 1 157 ? 56.754 -38.155 -0.988 1.00 97.36 357 GLN A CA 1
ATOM 1049 C C . GLN A 1 157 ? 55.566 -37.628 -0.190 1.00 97.30 357 GLN A C 1
ATOM 1050 O O . GLN A 1 157 ? 54.894 -38.372 0.538 1.00 92.93 357 GLN A O 1
ATOM 1056 N N . GLU A 1 158 ? 55.307 -36.323 -0.314 1.00 92.51 358 GLU A N 1
ATOM 1057 C CA . GLU A 1 158 ? 54.303 -35.639 0.484 1.00 90.24 358 GLU A CA 1
ATOM 1058 C C . GLU A 1 158 ? 53.124 -35.198 -0.377 1.00 81.27 358 GLU A C 1
ATOM 1059 O O . GLU A 1 158 ? 53.247 -35.020 -1.589 1.00 77.47 358 GLU A O 1
ATOM 1065 N N . SER A 1 159 ? 51.963 -35.053 0.261 1.00 84.58 359 SER A N 1
ATOM 1066 C CA . SER A 1 159 ? 50.809 -34.466 -0.406 1.00 77.68 359 SER A CA 1
ATOM 1067 C C . SER A 1 159 ? 50.851 -32.946 -0.297 1.00 81.75 359 SER A C 1
ATOM 1068 O O . SER A 1 159 ? 51.723 -32.352 0.343 1.00 85.33 359 SER A O 1
ATOM 1071 N N . VAL A 1 160 ? 49.875 -32.307 -0.924 1.00 83.32 360 VAL A N 1
ATOM 1072 C CA . VAL A 1 160 ? 49.644 -30.887 -0.783 1.00 79.22 360 VAL A CA 1
ATOM 1073 C C . VAL A 1 160 ? 48.189 -30.690 -0.366 1.00 79.58 360 VAL A C 1
ATOM 1074 O O . VAL A 1 160 ? 47.439 -31.646 -0.203 1.00 87.70 360 VAL A O 1
ATOM 1078 N N . ASN A 1 161 ? 47.790 -29.437 -0.196 1.00 89.37 361 ASN A N 1
ATOM 1079 C CA . ASN A 1 161 ? 46.392 -29.167 0.077 1.00 85.62 361 ASN A CA 1
ATOM 1080 C C . ASN A 1 161 ? 45.578 -29.552 -1.157 1.00 94.99 361 ASN A C 1
ATOM 1081 O O . ASN A 1 161 ? 46.109 -30.065 -2.147 1.00 98.97 361 ASN A O 1
ATOM 1083 N N . LYS A 1 162 ? 44.272 -29.330 -1.111 1.00 93.34 362 LYS A N 1
ATOM 1084 C CA . LYS A 1 162 ? 43.468 -30.017 -2.100 1.00 89.58 362 LYS A CA 1
ATOM 1085 C C . LYS A 1 162 ? 42.209 -29.211 -2.419 1.00 91.33 362 LYS A C 1
ATOM 1086 O O . LYS A 1 162 ? 42.155 -27.988 -2.241 1.00 85.95 362 LYS A O 1
ATOM 1088 N N . GLU A 1 163 ? 41.242 -29.912 -2.991 1.00 90.16 363 GLU A N 1
ATOM 1089 C CA . GLU A 1 163 ? 39.899 -29.494 -3.366 1.00 85.05 363 GLU A CA 1
ATOM 1090 C C . GLU A 1 163 ? 38.897 -30.288 -2.531 1.00 78.81 363 GLU A C 1
ATOM 1091 O O . GLU A 1 163 ? 37.805 -30.670 -2.983 1.00 64.79 363 GLU A O 1
ATOM 1097 N N . ALA A 1 164 ? 39.293 -30.533 -1.278 1.00 78.08 364 ALA A N 1
ATOM 1098 C CA . ALA A 1 164 ? 38.713 -31.601 -0.472 1.00 76.40 364 ALA A CA 1
ATOM 1099 C C . ALA A 1 164 ? 37.311 -31.275 0.022 1.00 68.82 364 ALA A C 1
ATOM 1100 O O . ALA A 1 164 ? 36.448 -32.153 -0.007 1.00 71.37 364 ALA A O 1
ATOM 1102 N N . LYS A 1 165 ? 37.064 -30.042 0.495 1.00 67.06 365 LYS A N 1
ATOM 1103 C CA . LYS A 1 165 ? 35.736 -29.707 1.024 1.00 66.09 365 LYS A CA 1
ATOM 1104 C C . LYS A 1 165 ? 34.640 -30.053 0.025 1.00 59.09 365 LYS A C 1
ATOM 1105 O O . LYS A 1 165 ? 33.587 -30.567 0.408 1.00 63.80 365 LYS A O 1
ATOM 1111 N N . SER A 1 166 ? 34.887 -29.843 -1.263 1.00 54.99 366 SER A N 1
ATOM 1112 C CA . SER A 1 166 ? 33.810 -30.056 -2.215 1.00 60.79 366 SER A CA 1
ATOM 1113 C C . SER A 1 166 ? 33.656 -31.521 -2.583 1.00 66.16 366 SER A C 1
ATOM 1114 O O . SER A 1 166 ? 32.535 -31.988 -2.806 1.00 69.01 366 SER A O 1
ATOM 1117 N N . GLU A 1 167 ? 34.749 -32.270 -2.653 1.00 70.90 367 GLU A N 1
ATOM 1118 C CA . GLU A 1 167 ? 34.597 -33.672 -3.026 1.00 69.87 367 GLU A CA 1
ATOM 1119 C C . GLU A 1 167 ? 34.022 -34.495 -1.872 1.00 66.91 367 GLU A C 1
ATOM 1120 O O . GLU A 1 167 ? 33.213 -35.407 -2.101 1.00 61.66 367 GLU A O 1
ATOM 1122 N N . LEU A 1 168 ? 34.412 -34.177 -0.630 1.00 59.62 368 LEU A N 1
ATOM 1123 C CA . LEU A 1 168 ? 33.745 -34.785 0.513 1.00 63.17 368 LEU A CA 1
ATOM 1124 C C . LEU A 1 168 ? 32.267 -34.460 0.486 1.00 66.63 368 LEU A C 1
ATOM 1125 O O . LEU A 1 168 ? 31.429 -35.333 0.752 1.00 68.06 368 LEU A O 1
ATOM 1130 N N . TYR A 1 169 ? 31.929 -33.204 0.170 1.00 64.55 369 TYR A N 1
ATOM 1131 C CA . TYR A 1 169 ? 30.526 -32.829 0.026 1.00 65.52 369 TYR A CA 1
ATOM 1132 C C . TYR A 1 169 ? 29.825 -33.724 -0.977 1.00 64.77 369 TYR A C 1
ATOM 1133 O O . TYR A 1 169 ? 28.658 -34.077 -0.790 1.00 68.86 369 TYR A O 1
ATOM 1142 N N . SER A 1 170 ? 30.525 -34.119 -2.042 1.00 56.66 370 SER A N 1
ATOM 1143 C CA . SER A 1 170 ? 29.874 -34.863 -3.108 1.00 67.38 370 SER A CA 1
ATOM 1144 C C . SER A 1 170 ? 29.435 -36.263 -2.686 1.00 68.06 370 SER A C 1
ATOM 1145 O O . SER A 1 170 ? 28.658 -36.895 -3.405 1.00 63.61 370 SER A O 1
ATOM 1148 N N . ILE A 1 171 ? 29.892 -36.758 -1.543 1.00 73.02 371 ILE A N 1
ATOM 1149 C CA . ILE A 1 171 ? 29.604 -38.129 -1.157 1.00 67.57 371 ILE A CA 1
ATOM 1150 C C . ILE A 1 171 ? 28.422 -38.167 -0.209 1.00 75.02 371 ILE A C 1
ATOM 1151 O O . ILE A 1 171 ? 27.630 -39.117 -0.224 1.00 83.96 371 ILE A O 1
ATOM 1156 N N . VAL A 1 172 ? 28.318 -37.157 0.648 1.00 71.76 372 VAL A N 1
ATOM 1157 C CA . VAL A 1 172 ? 27.459 -37.257 1.821 1.00 80.44 372 VAL A CA 1
ATOM 1158 C C . VAL A 1 172 ? 26.600 -36.014 2.015 1.00 84.78 372 VAL A C 1
ATOM 1159 O O . VAL A 1 172 ? 25.803 -35.942 2.958 1.00 87.38 372 VAL A O 1
ATOM 1163 N N . GLY A 1 173 ? 26.762 -35.025 1.137 1.00 88.30 373 GLY A N 1
ATOM 1164 C CA . GLY A 1 173 ? 26.278 -33.673 1.380 1.00 83.44 373 GLY A CA 1
ATOM 1165 C C . GLY A 1 173 ? 25.150 -33.254 0.448 1.00 87.10 373 GLY A C 1
ATOM 1166 O O . GLY A 1 173 ? 25.271 -33.331 -0.779 1.00 85.79 373 GLY A O 1
ATOM 1167 N N . THR A 1 174 ? 24.062 -32.805 1.061 1.00 86.46 374 THR A N 1
ATOM 1168 C CA . THR A 1 174 ? 23.002 -32.033 0.438 1.00 74.01 374 THR A CA 1
ATOM 1169 C C . THR A 1 174 ? 23.057 -30.616 0.988 1.00 74.90 374 THR A C 1
ATOM 1170 O O . THR A 1 174 ? 23.652 -30.370 2.039 1.00 76.35 374 THR A O 1
ATOM 1174 N N . ALA A 1 175 ? 22.448 -29.668 0.270 1.00 77.35 375 ALA A N 1
ATOM 1175 C CA . ALA A 1 175 ? 22.230 -28.366 0.895 1.00 75.24 375 ALA A CA 1
ATOM 1176 C C . ALA A 1 175 ? 21.462 -28.539 2.187 1.00 75.34 375 ALA A C 1
ATOM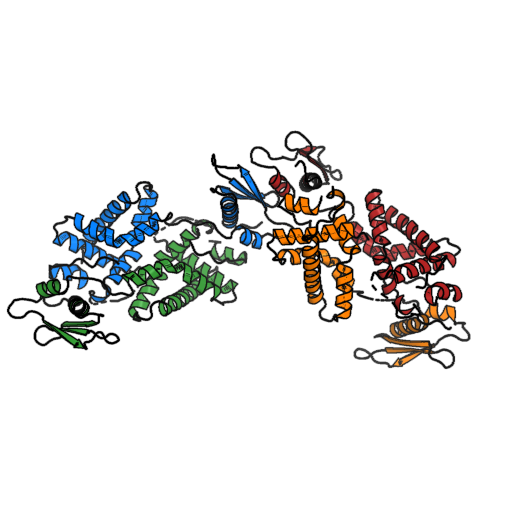 1177 O O . ALA A 1 175 ? 21.702 -27.818 3.174 1.00 66.21 375 ALA A O 1
ATOM 1179 N N . SER A 1 176 ? 20.552 -29.523 2.197 1.00 72.27 376 SER A N 1
ATOM 1180 C CA . SER A 1 176 ? 19.688 -29.739 3.344 1.00 74.28 376 SER A CA 1
ATOM 1181 C C . SER A 1 176 ? 20.504 -30.176 4.561 1.00 73.76 376 SER A C 1
ATOM 1182 O O . SER A 1 176 ? 20.289 -29.669 5.669 1.00 66.61 376 SER A O 1
ATOM 1185 N N . SER A 1 177 ? 21.487 -31.070 4.368 1.00 78.01 377 SER A N 1
ATOM 1186 C CA . SER A 1 177 ? 22.424 -31.452 5.437 1.00 78.88 377 SER A CA 1
ATOM 1187 C C . SER A 1 177 ? 23.823 -31.746 4.887 1.00 75.40 377 SER A C 1
ATOM 1188 O O . SER A 1 177 ? 24.004 -32.633 4.040 1.00 79.56 377 SER A O 1
ATOM 1191 N N . HIS A 1 178 ? 24.837 -31.038 5.389 1.00 71.44 378 HIS A N 1
ATOM 1192 C CA . HIS A 1 178 ? 26.173 -31.130 4.853 1.00 77.67 378 HIS A CA 1
ATOM 1193 C C . HIS A 1 178 ? 27.195 -30.896 5.979 1.00 80.58 378 HIS A C 1
ATOM 1194 O O . HIS A 1 178 ? 26.810 -30.450 7.067 1.00 77.06 378 HIS A O 1
ATOM 1201 N N . PRO A 1 179 ? 28.477 -31.166 5.737 1.00 84.43 379 PRO A N 1
ATOM 1202 C CA . PRO A 1 179 ? 29.446 -31.063 6.837 1.00 79.24 379 PRO A CA 1
ATOM 1203 C C . PRO A 1 179 ? 29.930 -29.641 7.053 1.00 72.71 379 PRO A C 1
ATOM 1204 O O . PRO A 1 179 ? 29.990 -28.824 6.132 1.00 72.97 379 PRO A O 1
ATOM 1208 N N . LEU A 1 180 ? 30.268 -29.356 8.309 1.00 76.98 380 LEU A N 1
ATOM 1209 C CA . LEU A 1 180 ? 30.710 -28.036 8.742 1.00 77.97 380 LEU A CA 1
ATOM 1210 C C . LEU A 1 180 ? 32.120 -28.125 9.306 1.00 65.54 380 LEU A C 1
ATOM 1211 O O . LEU A 1 180 ? 32.413 -29.015 10.109 1.00 70.31 380 LEU A O 1
ATOM 1216 N N . TYR A 1 181 ? 32.978 -27.200 8.899 1.00 63.68 381 TYR A N 1
ATOM 1217 C CA . TYR A 1 181 ? 34.363 -27.141 9.372 1.00 73.38 381 TYR A CA 1
ATOM 1218 C C . TYR A 1 181 ? 34.418 -26.086 10.475 1.00 78.04 381 TYR A C 1
ATOM 1219 O O . TYR A 1 181 ? 34.504 -24.880 10.209 1.00 76.84 381 TYR A O 1
ATOM 1228 N N . VAL A 1 182 ? 34.339 -26.556 11.720 1.00 76.13 382 VAL A N 1
ATOM 1229 C CA . VAL A 1 182 ? 34.321 -25.702 12.897 1.00 72.76 382 VAL A CA 1
ATOM 1230 C C . VAL A 1 182 ? 35.738 -25.596 13.437 1.00 80.80 382 VAL A C 1
ATOM 1231 O O . VAL A 1 182 ? 36.485 -26.583 13.461 1.00 81.93 382 VAL A O 1
ATOM 1235 N N . VAL A 1 183 ? 36.122 -24.387 13.832 1.00 82.60 383 VAL A N 1
ATOM 1236 C CA . VAL A 1 183 ? 37.423 -24.143 14.441 1.00 81.11 383 VAL A CA 1
ATOM 1237 C C . VAL A 1 183 ? 37.386 -24.603 15.895 1.00 84.02 383 VAL A C 1
ATOM 1238 O O . VAL A 1 183 ? 36.506 -24.204 16.664 1.00 91.22 383 VAL A O 1
ATOM 1242 N N . VAL A 1 184 ? 38.311 -25.487 16.264 1.00 86.02 384 VAL A N 1
ATOM 1243 C CA . VAL A 1 184 ? 38.363 -26.024 17.621 1.00 93.01 384 VAL A CA 1
ATOM 1244 C C . VAL A 1 184 ? 39.549 -25.484 18.420 1.00 98.03 384 VAL A C 1
ATOM 1245 O O . VAL A 1 184 ? 39.597 -25.682 19.646 1.00 98.42 384 VAL A O 1
ATOM 1249 N N . GLU A 1 185 ? 40.483 -24.786 17.777 1.00 94.54 385 GLU A N 1
ATOM 1250 C CA . GLU A 1 185 ? 41.442 -23.917 18.455 1.00 106.27 385 GLU A CA 1
ATOM 1251 C C . GLU A 1 185 ? 41.891 -22.882 17.435 1.00 108.61 385 GLU A C 1
ATOM 1252 O O . GLU A 1 185 ? 41.889 -23.150 16.231 1.00 104.67 385 GLU A O 1
ATOM 1258 N N . GLU A 1 186 ? 42.272 -21.699 17.911 1.00 109.48 386 GLU A N 1
ATOM 1259 C CA . GLU A 1 186 ? 42.693 -20.647 16.999 1.00 111.00 386 GLU A CA 1
ATOM 1260 C C . GLU A 1 186 ? 44.132 -20.215 17.263 1.00 113.62 386 GLU A C 1
ATOM 1261 O O . GLU A 1 186 ? 44.623 -20.263 18.395 1.00 114.25 386 GLU A O 1
ATOM 1267 N N . GLY A 1 187 ? 44.788 -19.782 16.183 1.00 114.91 387 GLY A N 1
ATOM 1268 C CA . GLY A 1 187 ? 46.234 -19.682 16.074 1.00 127.36 387 GLY A CA 1
ATOM 1269 C C . GLY A 1 187 ? 46.843 -18.402 15.519 1.00 135.04 387 GLY A C 1
ATOM 1270 O O . GLY A 1 187 ? 47.753 -18.481 14.686 1.00 137.75 387 GLY A O 1
ATOM 1271 N N . ASN A 1 188 ? 46.374 -17.223 15.931 1.00 134.06 388 ASN A N 1
ATOM 1272 C CA . ASN A 1 188 ? 46.855 -15.977 15.333 1.00 139.43 388 ASN A CA 1
ATOM 1273 C C . ASN A 1 188 ? 48.324 -15.801 15.718 1.00 144.61 388 ASN A C 1
ATOM 1274 O O . ASN A 1 188 ? 48.683 -15.101 16.670 1.00 145.50 388 ASN A O 1
ATOM 1279 N N . GLY A 1 189 ? 49.188 -16.484 14.961 1.00 144.88 389 GLY A N 1
ATOM 1280 C CA . GLY A 1 189 ? 50.628 -16.389 15.115 1.00 139.64 389 GLY A CA 1
ATOM 1281 C C . GLY A 1 189 ? 51.204 -17.221 16.244 1.00 137.96 389 GLY A C 1
ATOM 1282 O O . GLY A 1 189 ? 52.221 -17.903 16.065 1.00 131.90 389 GLY A O 1
ATOM 1283 N N . SER A 1 190 ? 50.559 -17.162 17.415 1.00 138.53 390 SER A N 1
ATOM 1284 C CA . SER A 1 190 ? 51.108 -17.783 18.618 1.00 138.20 390 SER A CA 1
ATOM 1285 C C . SER A 1 190 ? 51.213 -19.294 18.454 1.00 140.29 390 SER A C 1
ATOM 1286 O O . SER A 1 190 ? 52.311 -19.863 18.421 1.00 140.48 390 SER A O 1
ATOM 1288 N N . HIS A 1 191 ? 50.074 -19.951 18.321 1.00 140.29 391 HIS A N 1
ATOM 1289 C CA . HIS A 1 191 ? 49.939 -21.364 18.009 1.00 133.99 391 HIS A CA 1
ATOM 1290 C C . HIS A 1 191 ? 49.282 -21.437 16.640 1.00 131.91 391 HIS A C 1
ATOM 1291 O O . HIS A 1 191 ? 49.281 -20.463 15.882 1.00 130.35 391 HIS A O 1
ATOM 1293 N N . ASP A 1 192 ? 48.779 -22.603 16.280 1.00 131.54 392 ASP A N 1
ATOM 1294 C CA . ASP A 1 192 ? 48.191 -22.729 14.963 1.00 124.30 392 ASP A CA 1
ATOM 1295 C C . ASP A 1 192 ? 46.814 -23.386 15.004 1.00 119.85 392 ASP A C 1
ATOM 1296 O O . ASP A 1 192 ? 46.489 -24.117 15.946 1.00 119.21 392 ASP A O 1
ATOM 1301 N N . PHE A 1 193 ? 46.016 -23.116 13.957 1.00 113.06 393 PHE A N 1
ATOM 1302 C CA . PHE A 1 193 ? 44.619 -23.556 13.892 1.00 108.30 393 PHE A CA 1
ATOM 1303 C C . PHE A 1 193 ? 44.495 -25.075 13.932 1.00 103.38 393 PHE A C 1
ATOM 1304 O O . PHE A 1 193 ? 45.327 -25.805 13.386 1.00 104.66 393 PHE A O 1
ATOM 1312 N N . VAL A 1 194 ? 43.433 -25.550 14.567 1.00 95.21 394 VAL A N 1
ATOM 1313 C CA . VAL A 1 194 ? 42.932 -26.899 14.355 1.00 92.65 394 VAL A CA 1
ATOM 1314 C C . VAL A 1 194 ? 41.439 -26.772 14.095 1.00 88.09 394 VAL A C 1
ATOM 1315 O O . VAL A 1 194 ? 40.736 -26.077 14.838 1.00 88.74 394 VAL A O 1
ATOM 1319 N N . VAL A 1 195 ? 40.964 -27.394 13.019 1.00 77.86 395 VAL A N 1
ATOM 1320 C CA . VAL A 1 195 ? 39.550 -27.370 12.681 1.00 73.70 395 VAL A CA 1
ATOM 1321 C C . VAL A 1 195 ? 39.062 -28.803 12.499 1.00 77.24 395 VAL A C 1
ATOM 1322 O O . VAL A 1 195 ? 39.755 -29.644 11.915 1.00 80.92 395 VAL A O 1
ATOM 1326 N N . GLU A 1 196 ? 37.891 -29.094 13.042 1.00 75.64 396 GLU A N 1
ATOM 1327 C CA . GLU A 1 196 ? 37.265 -30.394 12.875 1.00 78.12 396 GLU A CA 1
ATOM 1328 C C . GLU A 1 196 ? 36.221 -30.331 11.761 1.00 85.37 396 GLU A C 1
ATOM 1329 O O . GLU A 1 196 ? 35.637 -29.278 11.473 1.00 85.77 396 GLU A O 1
ATOM 1335 N N . CYS A 1 197 ? 35.995 -31.473 11.130 1.00 78.75 397 CYS A N 1
ATOM 1336 C CA . CYS A 1 197 ? 34.970 -31.607 10.102 1.00 75.92 397 CYS A CA 1
ATOM 1337 C C . CYS A 1 197 ? 33.813 -32.364 10.752 1.00 78.77 397 CYS A C 1
ATOM 1338 O O . CYS A 1 197 ? 33.847 -33.591 10.886 1.00 69.16 397 CYS A O 1
ATOM 1341 N N . ARG A 1 198 ? 32.794 -31.630 11.184 1.00 81.51 398 ARG A N 1
ATOM 1342 C CA . ARG A 1 198 ? 31.694 -32.217 11.937 1.00 82.62 398 ARG A CA 1
ATOM 1343 C C . ARG A 1 198 ? 30.463 -32.380 11.045 1.00 78.52 398 ARG A C 1
ATOM 1344 O O . ARG A 1 198 ? 30.099 -31.465 10.291 1.00 70.58 398 ARG A O 1
ATOM 1352 N N . MET A 1 199 ? 29.850 -33.564 11.111 1.00 78.52 399 MET A N 1
ATOM 1353 C CA . MET A 1 199 ? 28.535 -33.798 10.538 1.00 73.89 399 MET A CA 1
ATOM 1354 C C . MET A 1 199 ? 27.747 -34.731 11.437 1.00 75.08 399 MET A C 1
ATOM 1355 O O . MET A 1 199 ? 28.278 -35.732 11.922 1.00 76.36 399 MET A O 1
ATOM 1360 N N . GLY A 1 200 ? 26.475 -34.403 11.641 1.00 80.66 400 GLY A N 1
ATOM 1361 C CA . GLY A 1 200 ? 25.700 -35.132 12.625 1.00 80.51 400 GLY A CA 1
ATOM 1362 C C . GLY A 1 200 ? 26.313 -34.931 13.991 1.00 86.49 400 GLY A C 1
ATOM 1363 O O . GLY A 1 200 ? 26.693 -33.818 14.375 1.00 92.35 400 GLY A O 1
ATOM 1364 N N . ASN A 1 201 ? 26.431 -36.022 14.729 1.00 80.97 401 ASN A N 1
ATOM 1365 C CA . ASN A 1 201 ? 27.165 -36.023 15.983 1.00 88.68 401 ASN A CA 1
ATOM 1366 C C . ASN A 1 201 ? 28.653 -36.302 15.792 1.00 93.08 401 ASN A C 1
ATOM 1367 O O . ASN A 1 201 ? 29.435 -36.117 16.734 1.00 95.46 401 ASN A O 1
ATOM 1372 N N . ASP A 1 202 ? 29.054 -36.723 14.594 1.00 86.65 402 ASP A N 1
ATOM 1373 C CA . ASP A 1 202 ? 30.354 -37.327 14.350 1.00 81.91 402 ASP A CA 1
ATOM 1374 C C . ASP A 1 202 ? 31.290 -36.322 13.711 1.00 79.87 402 ASP A C 1
ATOM 1375 O O . ASP A 1 202 ? 30.919 -35.673 12.730 1.00 86.28 402 ASP A O 1
ATOM 1380 N N . VAL A 1 203 ? 32.506 -36.214 14.241 1.00 77.48 403 VAL A N 1
ATOM 1381 C CA . VAL A 1 203 ? 33.567 -35.473 13.568 1.00 79.75 403 VAL A CA 1
ATOM 1382 C C . VAL A 1 203 ? 34.286 -36.424 12.612 1.00 84.34 403 VAL A C 1
ATOM 1383 O O . VAL A 1 203 ? 34.895 -37.413 13.037 1.00 83.13 403 VAL A O 1
ATOM 1387 N N . LEU A 1 204 ? 34.203 -36.118 11.309 1.00 82.10 404 LEU A N 1
ATOM 1388 C CA . LEU A 1 204 ? 34.735 -36.977 10.260 1.00 66.25 404 LEU A CA 1
ATOM 1389 C C . LEU A 1 204 ? 36.248 -36.897 10.154 1.00 68.04 404 LEU A C 1
ATOM 1390 O O . LEU A 1 204 ? 36.886 -37.874 9.752 1.00 68.41 404 LEU A O 1
ATOM 1395 N N . GLY A 1 205 ? 36.829 -35.745 10.477 1.00 72.05 405 GLY A N 1
ATOM 1396 C CA . GLY A 1 205 ? 38.252 -35.525 10.316 1.00 75.39 405 GLY A CA 1
ATOM 1397 C C . GLY A 1 205 ? 38.666 -34.187 10.893 1.00 76.56 405 GLY A C 1
ATOM 1398 O O . GLY A 1 205 ? 37.895 -33.226 10.819 1.00 71.92 405 GLY A O 1
ATOM 1399 N N . ARG A 1 206 ? 39.860 -34.117 11.496 1.00 77.24 406 ARG A N 1
ATOM 1400 C CA . ARG A 1 206 ? 40.421 -32.867 11.991 1.00 79.81 406 ARG A CA 1
ATOM 1401 C C . ARG A 1 206 ? 41.840 -32.711 11.463 1.00 82.50 406 ARG A C 1
ATOM 1402 O O . ARG A 1 206 ? 42.487 -33.685 11.065 1.00 82.09 406 ARG A O 1
ATOM 1410 N N . ALA A 1 207 ? 42.308 -31.463 11.448 1.00 77.27 407 ALA A N 1
ATOM 1411 C CA . ALA A 1 207 ? 43.637 -31.159 10.946 1.00 75.19 407 ALA A CA 1
ATOM 1412 C C . ALA A 1 207 ? 44.105 -29.845 11.537 1.00 84.61 407 ALA A C 1
ATOM 1413 O O . ALA A 1 207 ? 43.299 -29.003 11.946 1.00 80.88 407 ALA A O 1
ATOM 1415 N N . LYS A 1 208 ? 45.427 -29.682 11.572 1.00 93.03 408 LYS A N 1
ATOM 1416 C CA . LYS A 1 208 ? 46.059 -28.412 11.888 1.00 95.74 408 LYS A CA 1
ATOM 1417 C C . LYS A 1 208 ? 46.948 -28.000 10.726 1.00 93.61 408 LYS A C 1
ATOM 1418 O O . LYS A 1 208 ? 47.656 -28.832 10.149 1.00 100.70 408 LYS A O 1
ATOM 1424 N N . ALA A 1 209 ? 46.897 -26.717 10.384 1.00 84.28 409 ALA A N 1
ATOM 1425 C CA . ALA A 1 209 ? 47.698 -26.178 9.298 1.00 89.47 409 ALA A CA 1
ATOM 1426 C C . ALA A 1 209 ? 47.732 -24.663 9.451 1.00 100.93 409 ALA A C 1
ATOM 1427 O O . ALA A 1 209 ? 46.797 -24.088 10.026 1.00 95.73 409 ALA A O 1
ATOM 1429 N N . PRO A 1 210 ? 48.795 -23.991 8.966 1.00 105.01 410 PRO A N 1
ATOM 1430 C CA . PRO A 1 210 ? 48.974 -22.545 9.245 1.00 98.94 410 PRO A CA 1
ATOM 1431 C C . PRO A 1 210 ? 47.733 -21.672 9.056 1.00 99.64 410 PRO A C 1
ATOM 1432 O O . PRO A 1 210 ? 47.588 -20.674 9.772 1.00 97.28 410 PRO A O 1
ATOM 1436 N N . SER A 1 211 ? 46.825 -22.034 8.150 1.00 101.81 411 SER A N 1
ATOM 1437 C CA . SER A 1 211 ? 45.652 -21.252 7.783 1.00 93.96 411 SER A CA 1
ATOM 1438 C C . SER A 1 211 ? 44.395 -21.837 8.425 1.00 93.78 411 SER A C 1
ATOM 1439 O O . SER A 1 211 ? 44.422 -22.897 9.055 1.00 92.50 411 SER A O 1
ATOM 1442 N N . GLN A 1 212 ? 43.281 -21.112 8.289 1.00 92.97 412 GLN A N 1
ATOM 1443 C CA . GLN A 1 212 ? 41.982 -21.720 8.541 1.00 87.06 412 GLN A CA 1
ATOM 1444 C C . GLN A 1 212 ? 41.483 -22.457 7.310 1.00 88.83 412 GLN A C 1
ATOM 1445 O O . GLN A 1 212 ? 40.843 -23.507 7.440 1.00 88.20 412 GLN A O 1
ATOM 1451 N N . LYS A 1 213 ? 41.800 -21.945 6.115 1.00 88.35 413 LYS A N 1
ATOM 1452 C CA . LYS A 1 213 ? 41.499 -22.682 4.892 1.00 87.26 413 LYS A CA 1
ATOM 1453 C C . LYS A 1 213 ? 42.321 -23.964 4.817 1.00 86.96 413 LYS A C 1
ATOM 1454 O O . LYS A 1 213 ? 41.762 -25.060 4.680 1.00 85.27 413 LYS A O 1
ATOM 1456 N N . GLU A 1 214 ? 43.650 -23.849 4.930 1.00 82.37 414 GLU A N 1
ATOM 1457 C CA . GLU A 1 214 ? 44.507 -25.028 4.838 1.00 84.26 414 GLU A CA 1
ATOM 1458 C C . GLU A 1 214 ? 44.126 -26.072 5.881 1.00 81.12 414 GLU A C 1
ATOM 1459 O O . GLU A 1 214 ? 44.070 -27.269 5.577 1.00 79.68 414 GLU A O 1
ATOM 1465 N N . ALA A 1 215 ? 43.850 -25.645 7.112 1.00 79.09 415 ALA A N 1
ATOM 1466 C CA . ALA A 1 215 ? 43.384 -26.600 8.111 1.00 81.96 415 ALA A CA 1
ATOM 1467 C C . ALA A 1 215 ? 42.046 -27.206 7.708 1.00 79.21 415 ALA A C 1
ATOM 1468 O O . ALA A 1 215 ? 41.828 -28.411 7.868 1.00 71.02 415 ALA A O 1
ATOM 1470 N N . GLY A 1 216 ? 41.132 -26.377 7.197 1.00 83.66 416 GLY A N 1
ATOM 1471 C CA . GLY A 1 216 ? 39.820 -26.876 6.816 1.00 79.37 416 GLY A CA 1
ATOM 1472 C C . GLY A 1 216 ? 39.888 -27.853 5.661 1.00 76.57 416 GLY A C 1
ATOM 1473 O O . GLY A 1 216 ? 39.222 -28.892 5.671 1.00 69.93 416 GLY A O 1
ATOM 1474 N N . LEU A 1 217 ? 40.699 -27.535 4.650 1.00 78.15 417 LEU A N 1
ATOM 1475 C CA . LEU A 1 217 ? 40.881 -28.459 3.541 1.00 74.50 417 LEU A CA 1
ATOM 1476 C C . LEU A 1 217 ? 41.509 -29.761 4.024 1.00 70.86 417 LEU A C 1
ATOM 1477 O O . LEU A 1 217 ? 40.987 -30.844 3.750 1.00 73.55 417 LEU A O 1
ATOM 1482 N N . ARG A 1 218 ? 42.600 -29.679 4.788 1.00 74.69 418 ARG A N 1
ATOM 1483 C CA . ARG A 1 218 ? 43.251 -30.897 5.267 1.00 75.33 418 ARG A CA 1
ATOM 1484 C C . ARG A 1 218 ? 42.323 -31.724 6.139 1.00 78.62 418 ARG A C 1
ATOM 1485 O O . ARG A 1 218 ? 42.382 -32.962 6.103 1.00 78.02 418 ARG A O 1
ATOM 1493 N N . ALA A 1 219 ? 41.456 -31.060 6.917 1.00 79.84 419 ALA A N 1
ATOM 1494 C CA . ALA A 1 219 ? 40.495 -31.769 7.757 1.00 68.36 419 ALA A CA 1
ATOM 1495 C C . ALA A 1 219 ? 39.489 -32.544 6.926 1.00 68.27 419 ALA A C 1
ATOM 1496 O O . ALA A 1 219 ? 38.961 -33.561 7.384 1.00 78.11 419 ALA A O 1
ATOM 1498 N N . ALA A 1 220 ? 39.203 -32.084 5.715 1.00 63.60 420 ALA A N 1
ATOM 1499 C CA . ALA A 1 220 ? 38.361 -32.858 4.823 1.00 59.41 420 ALA A CA 1
ATOM 1500 C C . ALA A 1 220 ? 39.142 -33.977 4.152 1.00 70.61 420 ALA A C 1
ATOM 1501 O O . ALA A 1 220 ? 38.589 -35.058 3.897 1.00 62.03 420 ALA A O 1
ATOM 1503 N N . MET A 1 221 ? 40.422 -33.724 3.852 1.00 74.64 421 MET A N 1
ATOM 1504 C CA . MET A 1 221 ? 41.287 -34.757 3.294 1.00 73.24 421 MET A CA 1
ATOM 1505 C C . MET A 1 221 ? 41.436 -35.918 4.258 1.00 76.67 421 MET A C 1
ATOM 1506 O O . MET A 1 221 ? 41.463 -37.084 3.839 1.00 69.93 421 MET A O 1
ATOM 1511 N N . ASP A 1 222 ? 41.566 -35.614 5.553 1.00 77.74 422 ASP A N 1
ATOM 1512 C CA . ASP A 1 222 ? 41.643 -36.665 6.558 1.00 77.07 422 ASP A CA 1
ATOM 1513 C C . ASP A 1 222 ? 40.370 -37.495 6.549 1.00 72.56 422 ASP A C 1
ATOM 1514 O O . ASP A 1 222 ? 40.418 -38.729 6.573 1.00 78.01 422 ASP A O 1
ATOM 1519 N N . ALA A 1 223 ? 39.216 -36.835 6.487 1.00 67.70 423 ALA A N 1
ATOM 1520 C CA . ALA A 1 223 ? 37.967 -37.585 6.427 1.00 72.72 423 ALA A CA 1
ATOM 1521 C C . ALA A 1 223 ? 37.871 -38.377 5.132 1.00 72.82 423 ALA A C 1
ATOM 1522 O O . ALA A 1 223 ? 37.329 -39.487 5.110 1.00 78.35 423 ALA A O 1
ATOM 1524 N N . LEU A 1 224 ? 38.406 -37.836 4.044 1.00 70.42 424 LEU A N 1
ATOM 1525 C CA . LEU A 1 224 ? 38.340 -38.566 2.788 1.00 70.74 424 LEU A CA 1
ATOM 1526 C C . LEU A 1 224 ? 39.289 -39.757 2.775 1.00 76.32 424 LEU A C 1
ATOM 1527 O O . LEU A 1 224 ? 39.001 -40.757 2.113 1.00 83.03 424 LEU A O 1
ATOM 1532 N N . LYS A 1 225 ? 40.412 -39.701 3.495 1.00 73.26 425 LYS A N 1
ATOM 1533 C CA . LYS A 1 225 ? 41.265 -40.882 3.452 1.00 72.17 425 LYS A CA 1
ATOM 1534 C C . LYS A 1 225 ? 40.588 -42.098 4.083 1.00 79.34 425 LYS A C 1
ATOM 1535 O O . LYS A 1 225 ? 41.083 -43.223 3.917 1.00 79.35 425 LYS A O 1
ATOM 1541 N N . ASN A 1 226 ? 39.432 -41.855 4.686 1.00 76.47 426 ASN A N 1
ATOM 1542 C CA . ASN A 1 226 ? 38.670 -42.948 5.330 1.00 80.81 426 ASN A CA 1
ATOM 1543 C C . ASN A 1 226 ? 37.225 -42.868 4.861 1.00 82.77 426 ASN A C 1
ATOM 1544 O O . ASN A 1 226 ? 36.403 -42.300 5.569 1.00 80.75 426 ASN A O 1
ATOM 1549 N N . ARG A 1 227 ? 36.949 -43.422 3.689 1.00 86.88 427 ARG A N 1
ATOM 1550 C CA . ARG A 1 227 ? 35.560 -43.444 3.182 1.00 82.11 427 ARG A CA 1
ATOM 1551 C C . ARG A 1 227 ? 34.943 -44.779 3.619 1.00 93.55 427 ARG A C 1
ATOM 1552 O O . ARG A 1 227 ? 34.720 -45.640 2.765 1.00 98.57 427 ARG A O 1
ATOM 1560 N N . GLN A 1 228 ? 34.759 -44.964 4.927 1.00 95.17 428 GLN A N 1
ATOM 1561 C CA . GLN A 1 228 ? 34.134 -46.204 5.429 1.00 83.12 428 GLN A CA 1
ATOM 1562 C C . GLN A 1 228 ? 32.708 -46.170 4.911 1.00 93.32 428 GLN A C 1
ATOM 1563 O O . GLN A 1 228 ? 32.364 -47.028 4.085 1.00 102.91 428 GLN A O 1
ATOM 1569 N N . LEU A 1 229 ? 31.938 -45.181 5.377 1.00 104.39 429 LEU A N 1
ATOM 1570 C CA . LEU A 1 229 ? 30.531 -44.986 4.934 1.00 107.36 429 LEU A CA 1
ATOM 1571 C C . LEU A 1 229 ? 30.060 -43.601 5.379 1.00 102.41 429 LEU A C 1
ATOM 1572 O O . LEU A 1 229 ? 30.649 -42.612 4.925 1.00 97.18 429 LEU A O 1
ATOM 1574 N N . LEU A 1 230 ? 29.045 -43.568 6.247 1.00 107.57 430 LEU A N 1
ATOM 1575 C CA . LEU A 1 230 ? 28.446 -42.322 6.778 1.00 109.78 430 LEU A CA 1
ATOM 1576 C C . LEU A 1 230 ? 28.026 -41.416 5.617 1.00 107.53 430 LEU A C 1
ATOM 1577 O O . LEU A 1 230 ? 27.166 -41.865 4.838 1.00 106.76 430 LEU A O 1
ATOM 1579 N N . LYS B 1 1 ? 7.273 -34.264 3.377 1.00 85.76 201 LYS B N 1
ATOM 1580 C CA . LYS B 1 1 ? 8.732 -34.269 3.284 1.00 98.74 201 LYS B CA 1
ATOM 1581 C C . LYS B 1 1 ? 9.364 -33.033 3.973 1.00 94.46 201 LYS B C 1
ATOM 1582 O O . LYS B 1 1 ? 9.592 -33.063 5.185 1.00 92.44 201 LYS B O 1
ATOM 1584 N N . HIS B 1 2 ? 9.615 -31.942 3.201 1.00 93.14 202 HIS B N 1
ATOM 1585 C CA . HIS B 1 2 ? 10.150 -30.648 3.661 1.00 78.97 202 HIS B CA 1
ATOM 1586 C C . HIS B 1 2 ? 11.486 -30.730 4.396 1.00 77.96 202 HIS B C 1
ATOM 1587 O O . HIS B 1 2 ? 11.503 -30.807 5.630 1.00 85.14 202 HIS B O 1
ATOM 1589 N N . PRO B 1 3 ? 12.610 -30.779 3.675 1.00 73.19 203 PRO B N 1
ATOM 1590 C CA . PRO B 1 3 ? 13.950 -30.802 4.316 1.00 66.65 203 PRO B CA 1
ATOM 1591 C C . PRO B 1 3 ? 14.192 -29.627 5.253 1.00 67.22 203 PRO B C 1
ATOM 1592 O O . PRO B 1 3 ? 13.539 -28.576 5.161 1.00 63.97 203 PRO B O 1
ATOM 1596 N N . PRO B 1 4 ? 15.173 -29.751 6.140 1.00 61.69 204 PRO B N 1
ATOM 1597 C CA . PRO B 1 4 ? 15.481 -28.664 7.064 1.00 61.96 204 PRO B CA 1
ATOM 1598 C C . PRO B 1 4 ? 16.146 -27.502 6.368 1.00 65.04 204 PRO B C 1
ATOM 1599 O O . PRO B 1 4 ? 16.868 -27.656 5.382 1.00 75.42 204 PRO B O 1
ATOM 1603 N N . LEU B 1 5 ? 15.945 -26.340 6.923 1.00 64.11 205 LEU B N 1
ATOM 1604 C CA . LEU B 1 5 ? 16.426 -25.146 6.2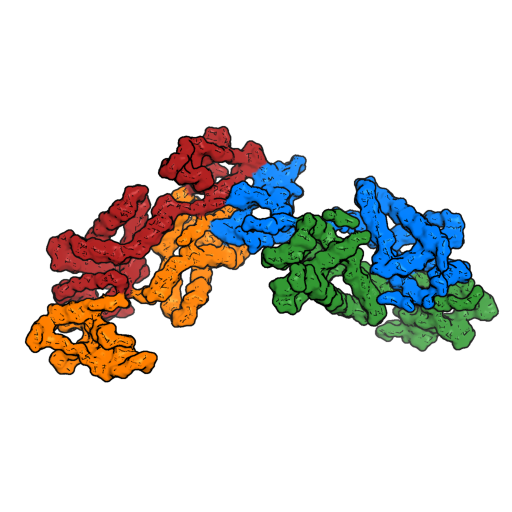66 1.00 72.40 205 LEU B CA 1
ATOM 1605 C C . LEU B 1 5 ? 17.938 -25.230 6.104 1.00 69.57 205 LEU B C 1
ATOM 1606 O O . LEU B 1 5 ? 18.628 -25.676 7.030 1.00 72.81 205 LEU B O 1
ATOM 1611 N N . PRO B 1 6 ? 18.480 -24.874 4.939 1.00 72.08 206 PRO B N 1
ATOM 1612 C CA . PRO B 1 6 ? 19.932 -24.785 4.799 1.00 62.94 206 PRO B CA 1
ATOM 1613 C C . PRO B 1 6 ? 20.502 -23.653 5.626 1.00 65.25 206 PRO B C 1
ATOM 1614 O O . PRO B 1 6 ? 19.867 -22.616 5.806 1.00 74.00 206 PRO B O 1
ATOM 1618 N N . PHE B 1 7 ? 21.725 -23.857 6.124 1.00 69.48 207 PHE B N 1
ATOM 1619 C CA . PHE B 1 7 ? 22.353 -22.879 7.007 1.00 67.14 207 PHE B CA 1
ATOM 1620 C C . PHE B 1 7 ? 23.050 -21.790 6.209 1.00 70.90 207 PHE B C 1
ATOM 1621 O O . PHE B 1 7 ? 23.687 -22.060 5.187 1.00 78.61 207 PHE B O 1
ATOM 1623 N N . ILE B 1 8 ? 22.920 -20.550 6.676 1.00 68.60 208 ILE B N 1
ATOM 1624 C CA . ILE B 1 8 ? 23.754 -19.450 6.201 1.00 64.09 208 ILE B CA 1
ATOM 1625 C C . ILE B 1 8 ? 24.908 -19.334 7.193 1.00 60.20 208 ILE B C 1
ATOM 1626 O O . ILE B 1 8 ? 24.745 -18.825 8.312 1.00 57.74 208 ILE B O 1
ATOM 1631 N N . LYS B 1 9 ? 26.081 -19.827 6.787 1.00 59.38 209 LYS B N 1
ATOM 1632 C CA . LYS B 1 9 ? 27.213 -19.892 7.712 1.00 62.07 209 LYS B CA 1
ATOM 1633 C C . LYS B 1 9 ? 27.709 -18.500 8.081 1.00 64.28 209 LYS B C 1
ATOM 1634 O O . LYS B 1 9 ? 27.892 -18.202 9.264 1.00 68.85 209 LYS B O 1
ATOM 1640 N N . ASP B 1 10 ? 27.896 -17.619 7.092 1.00 65.21 210 ASP B N 1
ATOM 1641 C CA . ASP B 1 10 ? 28.367 -16.262 7.365 1.00 64.72 210 ASP B CA 1
ATOM 1642 C C . ASP B 1 10 ? 27.367 -15.465 8.188 1.00 62.61 210 ASP B C 1
ATOM 1643 O O . ASP B 1 10 ? 26.329 -15.037 7.676 1.00 58.57 210 ASP B O 1
ATOM 1648 N N . GLN B 1 11 ? 27.712 -15.224 9.457 1.00 66.42 211 GLN B N 1
ATOM 1649 C CA . GLN B 1 11 ? 26.763 -14.644 10.401 1.00 74.64 211 GLN B CA 1
ATOM 1650 C C . GLN B 1 11 ? 26.297 -13.259 9.976 1.00 80.32 211 GLN B C 1
ATOM 1651 O O . GLN B 1 11 ? 25.168 -12.867 10.303 1.00 81.83 211 GLN B O 1
ATOM 1653 N N . THR B 1 12 ? 27.130 -12.508 9.242 1.00 69.51 212 THR B N 1
ATOM 1654 C CA . THR B 1 12 ? 26.684 -11.200 8.785 1.00 72.93 212 THR B CA 1
ATOM 1655 C C . THR B 1 12 ? 25.812 -11.292 7.529 1.00 78.50 212 THR B C 1
ATOM 1656 O O . THR B 1 12 ? 24.947 -10.433 7.315 1.00 81.32 212 THR B O 1
ATOM 1660 N N . LEU B 1 13 ? 25.998 -12.314 6.693 1.00 75.74 213 LEU B N 1
ATOM 1661 C CA . LEU B 1 13 ? 25.020 -12.546 5.634 1.00 72.43 213 LEU B CA 1
ATOM 1662 C C . LEU B 1 13 ? 23.667 -12.912 6.221 1.00 72.87 213 LEU B C 1
ATOM 1663 O O . LEU B 1 13 ? 22.627 -12.402 5.786 1.00 74.53 213 LEU B O 1
ATOM 1668 N N . TYR B 1 14 ? 23.662 -13.826 7.195 1.00 74.68 214 TYR B N 1
ATOM 1669 C CA . TYR B 1 14 ? 22.457 -14.097 7.969 1.00 71.26 214 TYR B CA 1
ATOM 1670 C C . TYR B 1 14 ? 21.874 -12.805 8.522 1.00 67.40 214 TYR B C 1
ATOM 1671 O O . TYR B 1 14 ? 20.658 -12.593 8.484 1.00 61.21 214 TYR B O 1
ATOM 1680 N N . GLU B 1 15 ? 22.736 -11.929 9.047 1.00 65.59 215 GLU B N 1
ATOM 1681 C CA . GLU B 1 15 ? 22.239 -10.736 9.719 1.00 69.97 215 GLU B CA 1
ATOM 1682 C C . GLU B 1 15 ? 21.674 -9.739 8.717 1.00 74.54 215 GLU B C 1
ATOM 1683 O O . GLU B 1 15 ? 20.701 -9.040 9.022 1.00 80.44 215 GLU B O 1
ATOM 1685 N N . ARG B 1 16 ? 22.254 -9.680 7.516 1.00 72.32 216 ARG B N 1
ATOM 1686 C CA . ARG B 1 16 ? 21.669 -8.894 6.433 1.00 70.14 216 ARG B CA 1
ATOM 1687 C C . ARG B 1 16 ? 20.244 -9.344 6.137 1.00 66.42 216 ARG B C 1
ATOM 1688 O O . ARG B 1 16 ? 19.359 -8.521 5.873 1.00 65.65 216 ARG B O 1
ATOM 1696 N N . VAL B 1 17 ? 20.008 -10.653 6.187 1.00 65.59 217 VAL B N 1
ATOM 1697 C CA . VAL B 1 17 ? 18.740 -11.223 5.752 1.00 65.22 217 VAL B CA 1
ATOM 1698 C C . VAL B 1 17 ? 17.667 -11.133 6.842 1.00 66.30 217 VAL B C 1
ATOM 1699 O O . VAL B 1 17 ? 16.474 -11.041 6.531 1.00 69.15 217 VAL B O 1
ATOM 1703 N N . PHE B 1 18 ? 18.047 -11.142 8.123 1.00 64.15 218 PHE B N 1
ATOM 1704 C CA . PHE B 1 18 ? 17.067 -11.267 9.197 1.00 67.00 218 PHE B CA 1
ATOM 1705 C C . PHE B 1 18 ? 17.126 -10.120 10.197 1.00 76.69 218 PHE B C 1
ATOM 1706 O O . PHE B 1 18 ? 16.696 -10.288 11.342 1.00 85.61 218 PHE B O 1
ATOM 1714 N N . VAL B 1 19 ? 17.646 -8.965 9.813 1.00 83.93 219 VAL B N 1
ATOM 1715 C CA . VAL B 1 19 ? 17.516 -7.800 10.684 1.00 87.70 219 VAL B CA 1
ATOM 1716 C C . VAL B 1 19 ? 16.900 -6.613 9.961 1.00 94.86 219 VAL B C 1
ATOM 1717 O O . VAL B 1 19 ? 15.861 -6.103 10.378 1.00 101.73 219 VAL B O 1
ATOM 1721 N N . ASN B 1 37 ? 13.013 -1.846 8.058 1.00 100.84 237 ASN B N 1
ATOM 1722 C CA . ASN B 1 37 ? 11.665 -2.282 7.621 1.00 110.38 237 ASN B CA 1
ATOM 1723 C C . ASN B 1 37 ? 11.794 -3.457 6.646 1.00 116.08 237 ASN B C 1
ATOM 1724 O O . ASN B 1 37 ? 10.964 -3.553 5.721 1.00 114.19 237 ASN B O 1
ATOM 1726 N N . SER B 1 38 ? 12.801 -4.313 6.856 1.00 112.41 238 SER B N 1
ATOM 1727 C CA . SER B 1 38 ? 13.033 -5.493 5.981 1.00 107.73 238 SER B CA 1
ATOM 1728 C C . SER B 1 38 ? 13.047 -5.056 4.511 1.00 111.74 238 SER B C 1
ATOM 1729 O O . SER B 1 38 ? 12.179 -5.523 3.747 1.00 111.74 238 SER B O 1
ATOM 1732 N N . HIS B 1 39 ? 14.006 -4.201 4.164 1.00 113.94 239 HIS B N 1
ATOM 1733 C CA . HIS B 1 39 ? 14.137 -3.639 2.800 1.00 111.13 239 HIS B CA 1
ATOM 1734 C C . HIS B 1 39 ? 15.368 -4.225 2.115 1.00 110.96 239 HIS B C 1
ATOM 1735 O O . HIS B 1 39 ? 15.564 -3.844 0.953 1.00 110.43 239 HIS B O 1
ATOM 1742 N N . ASN B 1 40 ? 16.168 -5.031 2.835 1.00 110.67 240 ASN B N 1
ATOM 1743 C CA . ASN B 1 40 ? 17.482 -5.538 2.352 1.00 106.92 240 ASN B CA 1
ATOM 1744 C C . ASN B 1 40 ? 17.328 -6.029 0.909 1.00 100.79 240 ASN B C 1
ATOM 1745 O O . ASN B 1 40 ? 16.825 -7.154 0.718 1.00 84.64 240 ASN B O 1
ATOM 1750 N N . GLU B 1 41 ? 17.748 -5.211 -0.062 1.00 100.45 241 GLU B N 1
ATOM 1751 C CA . GLU B 1 41 ? 17.643 -5.566 -1.461 1.00 92.79 241 GLU B CA 1
ATOM 1752 C C . GLU B 1 41 ? 19.019 -6.021 -1.942 1.00 80.72 241 GLU B C 1
ATOM 1753 O O . GLU B 1 41 ? 19.971 -6.110 -1.161 1.00 93.20 241 GLU B O 1
ATOM 1755 N N . ARG B 1 42 ? 19.110 -6.354 -3.226 1.00 68.75 242 ARG B N 1
ATOM 1756 C CA . ARG B 1 42 ? 20.290 -6.925 -3.875 1.00 67.16 242 ARG B CA 1
ATOM 1757 C C . ARG B 1 42 ? 20.493 -8.395 -3.513 1.00 63.12 242 ARG B C 1
ATOM 1758 O O . ARG B 1 42 ? 21.012 -9.159 -4.324 1.00 60.71 242 ARG B O 1
ATOM 1766 N N . LEU B 1 43 ? 19.925 -8.849 -2.401 1.00 67.10 243 LEU B N 1
ATOM 1767 C CA . LEU B 1 43 ? 19.847 -10.267 -2.087 1.00 56.07 243 LEU B CA 1
ATOM 1768 C C . LEU B 1 43 ? 18.470 -10.799 -2.445 1.00 62.82 243 LEU B C 1
ATOM 1769 O O . LEU B 1 43 ? 18.360 -11.813 -3.149 1.00 58.94 243 LEU B O 1
ATOM 1774 N N . GLU B 1 44 ? 17.424 -10.107 -1.959 1.00 66.03 244 GLU B N 1
ATOM 1775 C CA . GLU B 1 44 ? 16.085 -10.168 -2.542 1.00 61.30 244 GLU B CA 1
ATOM 1776 C C . GLU B 1 44 ? 16.168 -10.209 -4.055 1.00 59.90 244 GLU B C 1
ATOM 1777 O O . GLU B 1 44 ? 15.614 -11.102 -4.696 1.00 58.98 244 GLU B O 1
ATOM 1783 N N . PHE B 1 45 ? 16.866 -9.238 -4.645 1.00 66.77 245 PHE B N 1
ATOM 1784 C CA . PHE B 1 45 ? 16.927 -9.162 -6.099 1.00 63.89 245 PHE B CA 1
ATOM 1785 C C . PHE B 1 45 ? 17.519 -10.434 -6.680 1.00 59.94 245 PHE B C 1
ATOM 1786 O O . PHE B 1 45 ? 16.992 -10.982 -7.649 1.00 61.62 245 PHE B O 1
ATOM 1794 N N . LEU B 1 46 ? 18.606 -10.926 -6.091 1.00 60.63 246 LEU B N 1
ATOM 1795 C CA . LEU B 1 46 ? 19.228 -12.138 -6.608 1.00 58.70 246 LEU B CA 1
ATOM 1796 C C . LEU B 1 46 ? 18.359 -13.359 -6.330 1.00 60.53 246 LEU B C 1
ATOM 1797 O O . LEU B 1 46 ? 18.180 -14.213 -7.206 1.00 60.42 246 LEU B O 1
ATOM 1802 N N . GLY B 1 47 ? 17.794 -13.446 -5.123 1.00 61.86 247 GLY B N 1
ATOM 1803 C CA . GLY B 1 47 ? 17.010 -14.622 -4.763 1.00 60.11 247 GLY B CA 1
ATOM 1804 C C . GLY B 1 47 ? 15.752 -14.769 -5.592 1.00 55.29 247 GLY B C 1
ATOM 1805 O O . GLY B 1 47 ? 15.456 -15.854 -6.097 1.00 59.80 247 GLY B O 1
ATOM 1806 N N . ASP B 1 48 ? 14.976 -13.687 -5.699 1.00 54.95 248 ASP B N 1
ATOM 1807 C CA . ASP B 1 48 ? 13.826 -13.621 -6.590 1.00 54.91 248 ASP B CA 1
ATOM 1808 C C . ASP B 1 48 ? 14.135 -14.299 -7.914 1.00 60.54 248 ASP B C 1
ATOM 1809 O O . ASP B 1 48 ? 13.441 -15.237 -8.339 1.00 57.42 248 ASP B O 1
ATOM 1814 N N . SER B 1 49 ? 15.221 -13.849 -8.554 1.00 54.39 249 SER B N 1
ATOM 1815 C CA . SER B 1 49 ? 15.608 -14.375 -9.858 1.00 57.19 249 SER B CA 1
ATOM 1816 C C . SER B 1 49 ? 15.934 -15.865 -9.780 1.00 58.01 249 SER B C 1
ATOM 1817 O O . SER B 1 49 ? 15.395 -16.669 -10.546 1.00 61.81 249 SER B O 1
ATOM 1820 N N . VAL B 1 50 ? 16.856 -16.234 -8.884 1.00 55.25 250 VAL B N 1
ATOM 1821 C CA . VAL B 1 50 ? 17.220 -17.625 -8.641 1.00 58.12 250 VAL B CA 1
ATOM 1822 C C . VAL B 1 50 ? 15.986 -18.486 -8.412 1.00 58.19 250 VAL B C 1
ATOM 1823 O O . VAL B 1 50 ? 15.892 -19.624 -8.903 1.00 56.25 250 VAL B O 1
ATOM 1827 N N . LEU B 1 51 ? 15.030 -17.962 -7.641 1.00 54.03 251 LEU B N 1
ATOM 1828 C CA . LEU B 1 51 ? 13.814 -18.706 -7.351 1.00 57.20 251 LEU B CA 1
ATOM 1829 C C . LEU B 1 51 ? 12.915 -18.816 -8.577 1.00 59.06 251 LEU B C 1
ATOM 1830 O O . LEU B 1 51 ? 12.183 -19.802 -8.718 1.00 51.92 251 LEU B O 1
ATOM 1835 N N . ASN B 1 52 ? 12.959 -17.836 -9.481 1.00 53.23 252 ASN B N 1
ATOM 1836 C CA . ASN B 1 52 ? 12.155 -17.966 -10.687 1.00 51.47 252 ASN B CA 1
ATOM 1837 C C . ASN B 1 52 ? 12.736 -18.999 -11.615 1.00 52.35 252 ASN B C 1
ATOM 1838 O O . ASN B 1 52 ? 12.006 -19.807 -12.190 1.00 58.55 252 ASN B O 1
ATOM 1843 N N . ASN B 1 53 ? 14.041 -18.969 -11.802 1.00 50.97 253 ASN B N 1
ATOM 1844 C CA . ASN B 1 53 ? 14.639 -19.845 -12.789 1.00 56.02 253 ASN B CA 1
ATOM 1845 C C . ASN B 1 53 ? 14.625 -21.297 -12.307 1.00 64.62 253 ASN B C 1
ATOM 1846 O O . ASN B 1 53 ? 14.256 -22.206 -13.071 1.00 62.50 253 ASN B O 1
ATOM 1851 N N . LEU B 1 54 ? 14.966 -21.538 -11.028 1.00 55.63 254 LEU B N 1
ATOM 1852 C CA . LEU B 1 54 ? 14.999 -22.922 -10.553 1.00 60.68 254 LEU B CA 1
ATOM 1853 C C . LEU B 1 54 ? 13.607 -23.562 -10.573 1.00 59.99 254 LEU B C 1
ATOM 1854 O O . LEU B 1 54 ? 13.456 -24.716 -10.992 1.00 57.79 254 LEU B O 1
ATOM 1859 N N . VAL B 1 55 ? 12.571 -22.828 -10.159 1.00 60.35 255 VAL B N 1
ATOM 1860 C CA . VAL B 1 55 ? 11.220 -23.364 -10.282 1.00 56.82 255 VAL B CA 1
ATOM 1861 C C . VAL B 1 55 ? 10.885 -23.610 -11.746 1.00 60.08 255 VAL B C 1
ATOM 1862 O O . VAL B 1 55 ? 10.347 -24.665 -12.101 1.00 66.43 255 VAL B O 1
ATOM 1866 N N . THR B 1 56 ? 11.227 -22.660 -12.623 1.00 59.54 256 THR B N 1
ATOM 1867 C CA . THR B 1 56 ? 10.983 -22.832 -14.053 1.00 58.04 256 THR B CA 1
ATOM 1868 C C . THR B 1 56 ? 11.532 -24.164 -14.548 1.00 64.95 256 THR B C 1
ATOM 1869 O O . THR B 1 56 ? 10.791 -24.995 -15.086 1.00 66.55 256 THR B O 1
ATOM 1873 N N . LEU B 1 57 ? 12.836 -24.383 -14.356 1.00 63.50 257 LEU B N 1
ATOM 1874 C CA . LEU B 1 57 ? 13.450 -25.641 -14.752 1.00 56.17 257 LEU B CA 1
ATOM 1875 C C . LEU B 1 57 ? 12.732 -26.823 -14.114 1.00 64.39 257 LEU B C 1
ATOM 1876 O O . LEU B 1 57 ? 12.458 -27.835 -14.777 1.00 68.58 257 LEU B O 1
ATOM 1881 N N . ILE B 1 58 ? 12.404 -26.707 -12.825 1.00 58.81 258 ILE B N 1
ATOM 1882 C CA . ILE B 1 58 ? 11.853 -27.858 -12.121 1.00 60.08 258 ILE B CA 1
ATOM 1883 C C . ILE B 1 58 ? 10.537 -28.279 -12.756 1.00 64.69 258 ILE B C 1
ATOM 1884 O O . ILE B 1 58 ? 10.331 -29.455 -13.072 1.00 68.74 258 ILE B O 1
ATOM 1889 N N . ILE B 1 59 ? 9.640 -27.327 -12.986 1.00 60.96 259 ILE B N 1
ATOM 1890 C CA . ILE B 1 59 ? 8.335 -27.714 -13.512 1.00 66.60 259 ILE B CA 1
ATOM 1891 C C . ILE B 1 59 ? 8.414 -28.008 -15.008 1.00 68.32 259 ILE B C 1
ATOM 1892 O O . ILE B 1 59 ? 7.828 -28.985 -15.486 1.00 61.70 259 ILE B O 1
ATOM 1897 N N . TYR B 1 60 ? 9.147 -27.182 -15.762 1.00 71.28 260 TYR B N 1
ATOM 1898 C CA . TYR B 1 60 ? 9.455 -27.493 -17.152 1.00 67.89 260 TYR B CA 1
ATOM 1899 C C . TYR B 1 60 ? 9.839 -28.950 -17.311 1.00 72.79 260 TYR B C 1
ATOM 1900 O O . TYR B 1 60 ? 9.304 -29.666 -18.165 1.00 72.78 260 TYR B O 1
ATOM 1909 N N . ASP B 1 61 ? 10.744 -29.415 -16.453 1.00 69.87 261 ASP B N 1
ATOM 1910 C CA . ASP B 1 61 ? 11.276 -30.757 -16.610 1.00 73.85 261 ASP B CA 1
ATOM 1911 C C . ASP B 1 61 ? 10.276 -31.847 -16.228 1.00 75.00 261 ASP B C 1
ATOM 1912 O O . ASP B 1 61 ? 10.414 -32.980 -16.705 1.00 85.53 261 ASP B O 1
ATOM 1917 N N . LYS B 1 62 ? 9.280 -31.552 -15.389 1.00 73.82 262 LYS B N 1
ATOM 1918 C CA . LYS B 1 62 ? 8.367 -32.588 -14.916 1.00 71.74 262 LYS B CA 1
ATOM 1919 C C . LYS B 1 62 ? 6.994 -32.527 -15.564 1.00 72.52 262 LYS B C 1
ATOM 1920 O O . LYS B 1 62 ? 6.133 -33.344 -15.224 1.00 78.05 262 LYS B O 1
ATOM 1926 N N . PHE B 1 63 ? 6.755 -31.597 -16.483 1.00 65.93 263 PHE B N 1
ATOM 1927 C CA . PHE B 1 63 ? 5.454 -31.481 -17.136 1.00 65.57 263 PHE B CA 1
ATOM 1928 C C . PHE B 1 63 ? 5.676 -31.400 -18.639 1.00 73.82 263 PHE B C 1
ATOM 1929 O O . PHE B 1 63 ? 5.443 -30.356 -19.270 1.00 71.35 263 PHE B O 1
ATOM 1937 N N . PRO B 1 64 ? 6.102 -32.519 -19.250 1.00 69.31 264 PRO B N 1
ATOM 1938 C CA . PRO B 1 64 ? 6.530 -32.482 -20.656 1.00 57.46 264 PRO B CA 1
ATOM 1939 C C . PRO B 1 64 ? 5.425 -32.121 -21.626 1.00 60.63 264 PRO B C 1
ATOM 1940 O O . PRO B 1 64 ? 5.718 -31.616 -22.715 1.00 64.54 264 PRO B O 1
ATOM 1944 N N . SER B 1 65 ? 4.164 -32.369 -21.293 1.00 68.12 265 SER B N 1
ATOM 1945 C CA . SER B 1 65 ? 3.087 -32.018 -22.213 1.00 77.49 265 SER B CA 1
ATOM 1946 C C . SER B 1 65 ? 2.422 -30.696 -21.860 1.00 69.67 265 SER B C 1
ATOM 1947 O O . SER B 1 65 ? 1.515 -30.263 -22.576 1.00 69.16 265 SER B O 1
ATOM 1950 N N . ALA B 1 66 ? 2.869 -30.040 -20.795 1.00 64.43 266 ALA B N 1
ATOM 1951 C CA . ALA B 1 66 ? 2.341 -28.730 -20.449 1.00 66.12 266 ALA B CA 1
ATOM 1952 C C . ALA B 1 66 ? 2.808 -27.680 -21.443 1.00 66.36 266 ALA B C 1
ATOM 1953 O O . ALA B 1 66 ? 3.982 -27.629 -21.827 1.00 65.14 266 ALA B O 1
ATOM 1955 N N . SER B 1 67 ? 1.871 -26.841 -21.855 1.00 69.22 267 SER B N 1
ATOM 1956 C CA . SER B 1 67 ? 2.108 -25.729 -22.759 1.00 69.68 267 SER B CA 1
ATOM 1957 C C . SER B 1 67 ? 2.759 -24.563 -22.025 1.00 69.57 267 SER B C 1
ATOM 1958 O O . SER B 1 67 ? 2.788 -24.504 -20.792 1.00 71.33 267 SER B O 1
ATOM 1961 N N . GLU B 1 68 ? 3.246 -23.591 -22.797 1.00 70.10 268 GLU B N 1
ATOM 1962 C CA . GLU B 1 68 ? 3.782 -22.386 -22.168 1.00 75.99 268 GLU B CA 1
ATOM 1963 C C . GLU B 1 68 ? 2.756 -21.720 -21.250 1.00 75.31 268 GLU B C 1
ATOM 1964 O O . GLU B 1 68 ? 3.131 -21.080 -20.260 1.00 76.41 268 GLU B O 1
ATOM 1970 N N . GLY B 1 69 ? 1.467 -21.863 -21.550 1.00 71.20 269 GLY B N 1
ATOM 1971 C CA . GLY B 1 69 ? 0.435 -21.239 -20.750 1.00 62.14 269 GLY B CA 1
ATOM 1972 C C . GLY B 1 69 ? 0.290 -21.828 -19.364 1.00 63.24 269 GLY B C 1
ATOM 1973 O O . GLY B 1 69 ? 0.421 -21.118 -18.362 1.00 60.80 269 GLY B O 1
ATOM 1974 N N . LYS B 1 70 ? -0.001 -23.125 -19.274 1.00 61.54 270 LYS B N 1
ATOM 1975 C CA . LYS B 1 70 ? -0.174 -23.685 -17.945 1.00 62.33 270 LYS B CA 1
ATOM 1976 C C . LYS B 1 70 ? 1.137 -23.660 -17.179 1.00 62.18 270 LYS B C 1
ATOM 1977 O O . LYS B 1 70 ? 1.139 -23.462 -15.959 1.00 60.56 270 LYS B O 1
ATOM 1983 N N . LEU B 1 71 ? 2.264 -23.798 -17.876 1.00 62.12 271 LEU B N 1
ATOM 1984 C CA . LEU B 1 71 ? 3.540 -23.652 -17.190 1.00 64.71 271 LEU B CA 1
ATOM 1985 C C . LEU B 1 71 ? 3.634 -22.288 -16.515 1.00 61.42 271 LEU B C 1
ATOM 1986 O O . LEU B 1 71 ? 3.984 -22.197 -15.332 1.00 63.29 271 LEU B O 1
ATOM 1991 N N . THR B 1 72 ? 3.294 -21.215 -17.242 1.00 58.75 272 THR B N 1
ATOM 1992 C CA . THR B 1 72 ? 3.371 -19.874 -16.666 1.00 60.72 272 THR B CA 1
ATOM 1993 C C . THR B 1 72 ? 2.439 -19.736 -15.466 1.00 62.03 272 THR B C 1
ATOM 1994 O O . THR B 1 72 ? 2.804 -19.131 -14.450 1.00 61.71 272 THR B O 1
ATOM 1998 N N . LYS B 1 73 ? 1.239 -20.314 -15.550 1.00 64.36 273 LYS B N 1
ATOM 1999 C CA . LYS B 1 73 ? 0.338 -20.276 -14.403 1.00 58.33 273 LYS B CA 1
ATOM 2000 C C . LYS B 1 73 ? 0.894 -21.068 -13.230 1.00 60.34 273 LYS B C 1
ATOM 2001 O O . LYS B 1 73 ? 0.862 -20.585 -12.093 1.00 63.42 273 LYS B O 1
ATOM 2007 N N . MET B 1 74 ? 1.432 -22.272 -13.485 1.00 64.85 274 MET B N 1
ATOM 2008 C CA . MET B 1 74 ? 2.001 -23.099 -12.412 1.00 61.96 274 MET B CA 1
ATOM 2009 C C . MET B 1 74 ? 3.106 -22.363 -11.669 1.00 58.48 274 MET B C 1
ATOM 2010 O O . MET B 1 74 ? 3.143 -22.348 -10.432 1.00 48.05 274 MET B O 1
ATOM 2015 N N . ARG B 1 75 ? 4.022 -21.754 -12.422 1.00 58.64 275 ARG B N 1
ATOM 2016 C CA . ARG B 1 75 ? 5.186 -21.125 -11.822 1.00 57.07 275 ARG B CA 1
ATOM 2017 C C . ARG B 1 75 ? 4.779 -19.951 -10.943 1.00 55.62 275 ARG B C 1
ATOM 2018 O O . ARG B 1 75 ? 5.304 -19.785 -9.839 1.00 54.06 275 ARG B O 1
ATOM 2026 N N . SER B 1 76 ? 3.810 -19.148 -11.398 1.00 56.55 276 SER B N 1
ATOM 2027 C CA . SER B 1 76 ? 3.401 -17.980 -10.629 1.00 52.31 276 SER B CA 1
ATOM 2028 C C . SER B 1 76 ? 2.697 -18.371 -9.341 1.00 56.54 276 SER B C 1
ATOM 2029 O O . SER B 1 76 ? 2.822 -17.676 -8.329 1.00 66.11 276 SER B O 1
ATOM 2032 N N . GLN B 1 77 ? 1.974 -19.483 -9.344 1.00 60.03 277 GLN B N 1
ATOM 2033 C CA . GLN B 1 77 ? 1.416 -19.988 -8.103 1.00 65.16 277 GLN B CA 1
ATOM 2034 C C . GLN B 1 77 ? 2.483 -20.575 -7.171 1.00 71.63 277 GLN B C 1
ATOM 2035 O O . GLN B 1 77 ? 2.310 -20.535 -5.942 1.00 70.35 277 GLN B O 1
ATOM 2041 N N . LEU B 1 78 ? 3.590 -21.105 -7.709 1.00 65.85 278 LEU B N 1
ATOM 2042 C CA . LEU B 1 78 ? 4.604 -21.682 -6.837 1.00 59.22 278 LEU B CA 1
ATOM 2043 C C . LEU B 1 78 ? 5.554 -20.640 -6.270 1.00 59.18 278 LEU B C 1
ATOM 2044 O O . LEU B 1 78 ? 6.282 -20.941 -5.322 1.00 65.14 278 LEU B O 1
ATOM 2049 N N . ILE B 1 79 ? 5.560 -19.425 -6.800 1.00 58.08 279 ILE B N 1
ATOM 2050 C CA . ILE B 1 79 ? 6.479 -18.407 -6.302 1.00 59.29 279 ILE B CA 1
ATOM 2051 C C . ILE B 1 79 ? 5.721 -17.137 -5.954 1.00 61.78 279 ILE B C 1
ATOM 2052 O O . ILE B 1 79 ? 6.290 -16.040 -6.019 1.00 64.68 279 ILE B O 1
ATOM 2057 N N . ASP B 1 80 ? 4.441 -17.265 -5.595 1.00 58.94 280 ASP B N 1
ATOM 2058 C CA . ASP B 1 80 ? 3.702 -16.100 -5.131 1.00 58.27 280 ASP B CA 1
ATOM 2059 C C . ASP B 1 80 ? 3.857 -15.934 -3.617 1.00 51.22 280 ASP B C 1
ATOM 2060 O O . ASP B 1 80 ? 4.317 -16.827 -2.911 1.00 51.10 280 ASP B O 1
ATOM 2065 N N . ASN B 1 81 ? 3.493 -14.755 -3.125 1.00 54.30 281 ASN B N 1
ATOM 2066 C CA . ASN B 1 81 ? 3.744 -14.458 -1.720 1.00 56.81 281 ASN B CA 1
ATOM 2067 C C . ASN B 1 81 ? 3.108 -15.481 -0.785 1.00 60.40 281 ASN B C 1
ATOM 2068 O O . ASN B 1 81 ? 3.672 -15.757 0.278 1.00 64.29 281 ASN B O 1
ATOM 2073 N N . HIS B 1 82 ? 1.947 -16.048 -1.143 1.00 58.19 282 HIS B N 1
ATOM 2074 C CA . HIS B 1 82 ? 1.321 -17.054 -0.287 1.00 52.12 282 HIS B CA 1
ATOM 2075 C C . HIS B 1 82 ? 2.226 -18.262 -0.103 1.00 52.87 282 HIS B C 1
ATOM 2076 O O . HIS B 1 82 ? 2.468 -18.701 1.029 1.00 48.54 282 HIS B O 1
ATOM 2083 N N . THR B 1 83 ? 2.685 -18.844 -1.218 1.00 49.50 283 THR B N 1
ATOM 2084 C CA . THR B 1 83 ? 3.542 -20.021 -1.160 1.00 48.07 283 THR B CA 1
ATOM 2085 C C . THR B 1 83 ? 4.815 -19.733 -0.388 1.00 47.41 283 THR B C 1
ATOM 2086 O O . THR B 1 83 ? 5.216 -20.508 0.483 1.00 49.09 283 THR B O 1
ATOM 2090 N N . LEU B 1 84 ? 5.473 -18.624 -0.704 1.00 49.59 284 LEU B N 1
ATOM 2091 C CA . LEU B 1 84 ? 6.731 -18.302 -0.057 1.00 46.77 284 LEU B CA 1
ATOM 2092 C C . LEU B 1 84 ? 6.531 -17.895 1.393 1.00 50.47 284 LEU B C 1
ATOM 2093 O O . LEU B 1 84 ? 7.445 -18.077 2.201 1.00 54.27 284 LEU B O 1
ATOM 2098 N N . THR B 1 85 ? 5.346 -17.383 1.743 1.00 53.79 285 THR B N 1
ATOM 2099 C CA . THR B 1 85 ? 5.020 -17.095 3.138 1.00 50.62 285 THR B CA 1
ATOM 2100 C C . THR B 1 85 ? 4.823 -18.374 3.936 1.00 53.51 285 THR B C 1
ATOM 2101 O O . THR B 1 85 ? 5.216 -18.443 5.105 1.00 58.41 285 THR B O 1
ATOM 2105 N N . GLN B 1 86 ? 4.206 -19.397 3.334 1.00 54.66 286 GLN B N 1
ATOM 2106 C CA . GLN B 1 86 ? 3.998 -20.646 4.062 1.00 59.21 286 GLN B CA 1
ATOM 2107 C C . GLN B 1 86 ? 5.322 -21.353 4.353 1.00 63.65 286 GLN B C 1
ATOM 2108 O O . GLN B 1 86 ? 5.487 -21.968 5.416 1.00 62.48 286 GLN B O 1
ATOM 2114 N N . PHE B 1 87 ? 6.274 -21.282 3.419 1.00 61.29 287 PHE B N 1
ATOM 2115 C CA . PHE B 1 87 ? 7.603 -21.826 3.678 1.00 56.57 287 PHE B CA 1
ATOM 2116 C C . PHE B 1 87 ? 8.258 -21.115 4.857 1.00 57.92 287 PHE B C 1
ATOM 2117 O O . PHE B 1 87 ? 8.787 -21.753 5.770 1.00 63.70 287 PHE B O 1
ATOM 2125 N N . SER B 1 88 ? 8.215 -19.787 4.863 1.00 53.95 288 SER B N 1
ATOM 2126 C CA . SER B 1 88 ? 8.944 -19.041 5.883 1.00 62.28 288 SER B CA 1
ATOM 2127 C C . SER B 1 88 ? 8.388 -19.296 7.282 1.00 61.08 288 SER B C 1
ATOM 2128 O O . SER B 1 88 ? 9.147 -19.403 8.257 1.00 51.97 288 SER B O 1
ATOM 2131 N N . PHE B 1 89 ? 7.069 -19.414 7.395 1.00 64.38 289 PHE B N 1
ATOM 2132 C CA . PHE B 1 89 ? 6.487 -19.896 8.637 1.00 63.07 289 PHE B CA 1
ATOM 2133 C C . PHE B 1 89 ? 6.993 -21.298 8.957 1.00 63.90 289 PHE B C 1
ATOM 2134 O O . PHE B 1 89 ? 7.512 -21.547 10.050 1.00 66.52 289 PHE B O 1
ATOM 2142 N N . GLU B 1 90 ? 6.871 -22.225 7.998 1.00 62.55 290 GLU B N 1
ATOM 2143 C CA . GLU B 1 90 ? 7.330 -23.592 8.229 1.00 64.36 290 GLU B CA 1
ATOM 2144 C C . GLU B 1 90 ? 8.763 -23.612 8.737 1.00 57.08 290 GLU B C 1
ATOM 2145 O O . GLU B 1 90 ? 9.109 -24.430 9.590 1.00 67.41 290 GLU B O 1
ATOM 2151 N N . TYR B 1 91 ? 9.580 -22.666 8.306 1.00 58.87 291 TYR B N 1
ATOM 2152 C CA . TYR B 1 91 ? 10.948 -22.549 8.780 1.00 61.39 291 TYR B CA 1
ATOM 2153 C C . TYR B 1 91 ? 11.105 -21.508 9.886 1.00 62.40 291 TYR B C 1
ATOM 2154 O O . TYR B 1 91 ? 12.229 -21.047 10.126 1.00 66.05 291 TYR B O 1
ATOM 2163 N N . GLY B 1 92 ? 10.012 -21.107 10.532 1.00 54.90 292 GLY B N 1
ATOM 2164 C CA . GLY B 1 92 ? 10.097 -20.155 11.639 1.00 52.72 292 GLY B CA 1
ATOM 2165 C C . GLY B 1 92 ? 10.823 -18.866 11.315 1.00 55.38 292 GLY B C 1
ATOM 2166 O O . GLY B 1 92 ? 11.617 -18.376 12.125 1.00 53.08 292 GLY B O 1
ATOM 2167 N N . PHE B 1 93 ? 10.574 -18.295 10.145 1.00 57.31 293 PHE B N 1
ATOM 2168 C CA . PHE B 1 93 ? 11.183 -16.999 9.894 1.00 58.03 293 PHE B CA 1
ATOM 2169 C C . PHE B 1 93 ? 10.667 -15.973 10.884 1.00 60.64 293 PHE B C 1
ATOM 2170 O O . PHE B 1 93 ? 11.398 -15.053 11.270 1.00 64.37 293 PHE B O 1
ATOM 2178 N N . ASP B 1 94 ? 9.412 -16.119 11.307 1.00 57.26 294 ASP B N 1
ATOM 2179 C CA . ASP B 1 94 ? 8.848 -15.176 12.261 1.00 60.16 294 ASP B CA 1
ATOM 2180 C C . ASP B 1 94 ? 9.649 -15.188 13.551 1.00 65.46 294 ASP B C 1
ATOM 2181 O O . ASP B 1 94 ? 9.978 -14.132 14.106 1.00 71.45 294 ASP B O 1
ATOM 2186 N N . LYS B 1 95 ? 10.014 -16.379 14.018 1.00 64.98 295 LYS B N 1
ATOM 2187 C CA . LYS B 1 95 ? 10.859 -16.486 15.192 1.00 60.11 295 LYS B CA 1
ATOM 2188 C C . LYS B 1 95 ? 12.285 -16.040 14.907 1.00 60.29 295 LYS B C 1
ATOM 2189 O O . LYS B 1 95 ? 12.959 -15.548 15.813 1.00 69.11 295 LYS B O 1
ATOM 2195 N N . ARG B 1 96 ? 12.744 -16.147 13.662 1.00 62.56 296 ARG B N 1
ATOM 2196 C CA . ARG B 1 96 ? 14.097 -15.715 13.336 1.00 62.19 296 ARG B CA 1
ATOM 2197 C C . ARG B 1 96 ? 14.210 -14.212 13.155 1.00 67.85 296 ARG B C 1
ATOM 2198 O O . ARG B 1 96 ? 15.322 -13.683 13.197 1.00 71.65 296 ARG B O 1
ATOM 2206 N N . LEU B 1 97 ? 13.098 -13.511 12.950 1.00 75.45 297 LEU B N 1
ATOM 2207 C CA . LEU B 1 97 ? 13.135 -12.097 12.596 1.00 75.41 297 LEU B CA 1
ATOM 2208 C C . LEU B 1 97 ? 13.232 -11.221 13.838 1.00 78.30 297 LEU B C 1
ATOM 2209 O O . LEU B 1 97 ? 12.521 -11.444 14.829 1.00 75.72 297 LEU B O 1
ATOM 2214 N N . LYS B 1 98 ? 14.121 -10.231 13.775 1.00 80.58 298 LYS B N 1
ATOM 2215 C CA . LYS B 1 98 ? 14.330 -9.291 14.871 1.00 84.20 298 LYS B CA 1
ATOM 2216 C C . LYS B 1 98 ? 13.958 -7.882 14.421 1.00 88.12 298 LYS B C 1
ATOM 2217 O O . LYS B 1 98 ? 14.620 -7.301 13.557 1.00 91.51 298 LYS B O 1
ATOM 2223 N N . ASP B 1 110 ? -1.087 -13.886 0.806 1.00 62.92 310 ASP B N 1
ATOM 2224 C CA . ASP B 1 110 ? -0.497 -13.588 2.105 1.00 71.24 310 ASP B CA 1
ATOM 2225 C C . ASP B 1 110 ? 0.616 -12.514 2.011 1.00 82.76 310 ASP B C 1
ATOM 2226 O O . ASP B 1 110 ? 0.799 -11.893 0.960 1.00 95.65 310 ASP B O 1
ATOM 2228 N N . GLN B 1 111 ? 1.364 -12.312 3.096 1.00 75.13 311 GLN B N 1
ATOM 2229 C CA . GLN B 1 111 ? 2.205 -11.124 3.237 1.00 81.32 311 GLN B CA 1
ATOM 2230 C C . GLN B 1 111 ? 3.252 -11.018 2.130 1.00 81.91 311 GLN B C 1
ATOM 2231 O O . GLN B 1 111 ? 3.782 -12.026 1.648 1.00 80.33 311 GLN B O 1
ATOM 2237 N N . LYS B 1 112 ? 3.550 -9.771 1.728 1.00 83.20 312 LYS B N 1
ATOM 2238 C CA . LYS B 1 112 ? 4.698 -9.490 0.863 1.00 80.71 312 LYS B CA 1
ATOM 2239 C C . LYS B 1 112 ? 6.019 -9.441 1.638 1.00 73.94 312 LYS B C 1
ATOM 2240 O O . LYS B 1 112 ? 7.086 -9.629 1.044 1.00 68.96 312 LYS B O 1
ATOM 2246 N N . VAL B 1 113 ? 5.978 -9.243 2.954 1.00 73.28 313 VAL B N 1
ATOM 2247 C CA . VAL B 1 113 ? 7.217 -9.116 3.714 1.00 73.87 313 VAL B CA 1
ATOM 2248 C C . VAL B 1 113 ? 7.929 -10.465 3.831 1.00 64.55 313 VAL B C 1
ATOM 2249 O O . VAL B 1 113 ? 9.071 -10.611 3.398 1.00 63.85 313 VAL B O 1
ATOM 2253 N N . TYR B 1 114 ? 7.268 -11.472 4.405 1.00 71.11 314 TYR B N 1
ATOM 2254 C CA . TYR B 1 114 ? 7.902 -12.785 4.533 1.00 65.1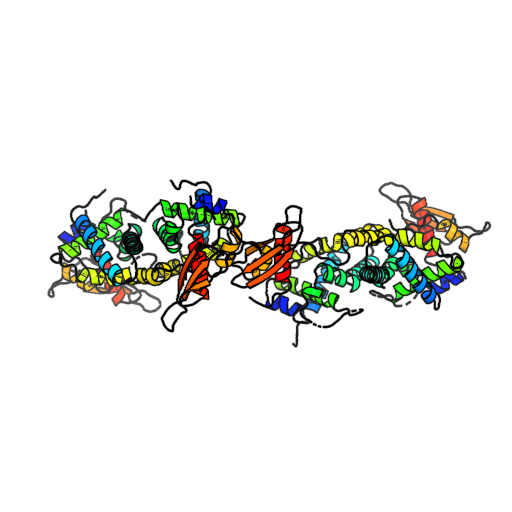1 314 TYR B CA 1
ATOM 2255 C C . TYR B 1 114 ? 8.338 -13.325 3.176 1.00 69.82 314 TYR B C 1
ATOM 2256 O O . TYR B 1 114 ? 9.414 -13.923 3.051 1.00 69.19 314 TYR B O 1
ATOM 2265 N N . ALA B 1 115 ? 7.507 -13.133 2.150 1.00 70.48 315 ALA B N 1
ATOM 2266 C CA . ALA B 1 115 ? 7.923 -13.451 0.794 1.00 61.04 315 ALA B CA 1
ATOM 2267 C C . ALA B 1 115 ? 9.303 -12.877 0.499 1.00 67.55 315 ALA B C 1
ATOM 2268 O O . ALA B 1 115 ? 10.224 -13.609 0.120 1.00 70.45 315 ALA B O 1
ATOM 2270 N N . ASP B 1 116 ? 9.473 -11.570 0.711 1.00 66.21 316 ASP B N 1
ATOM 2271 C CA . ASP B 1 116 ? 10.740 -10.925 0.381 1.00 65.71 316 ASP B CA 1
ATOM 2272 C C . ASP B 1 116 ? 11.895 -11.483 1.217 1.00 66.79 316 ASP B C 1
ATOM 2273 O O . ASP B 1 116 ? 12.982 -11.743 0.679 1.00 68.23 316 ASP B O 1
ATOM 2278 N N . ILE B 1 117 ? 11.689 -11.660 2.533 1.00 63.23 317 ILE B N 1
ATOM 2279 C CA . ILE B 1 117 ? 12.742 -12.215 3.389 1.00 59.93 317 ILE B CA 1
ATOM 2280 C C . ILE B 1 117 ? 13.255 -13.516 2.794 1.00 57.55 317 ILE B C 1
ATOM 2281 O O . ILE B 1 117 ? 14.456 -13.698 2.574 1.00 59.27 317 ILE B O 1
ATOM 2286 N N . PHE B 1 118 ? 12.333 -14.434 2.513 1.00 58.05 318 PHE B N 1
ATOM 2287 C CA . PHE B 1 118 ? 12.672 -15.716 1.911 1.00 58.89 318 PHE B CA 1
ATOM 2288 C C . PHE B 1 118 ? 13.502 -15.531 0.640 1.00 60.29 318 PHE B C 1
ATOM 2289 O O . PHE B 1 118 ? 14.523 -16.199 0.445 1.00 56.49 318 PHE B O 1
ATOM 2297 N N . GLU B 1 119 ? 13.079 -14.615 -0.236 1.00 63.02 319 GLU B N 1
ATOM 2298 C CA . GLU B 1 119 ? 13.823 -14.382 -1.472 1.00 64.46 319 GLU B CA 1
ATOM 2299 C C . GLU B 1 119 ? 15.247 -13.937 -1.178 1.00 60.86 319 GLU B C 1
ATOM 2300 O O . GLU B 1 119 ? 16.198 -14.452 -1.784 1.00 55.43 319 GLU B O 1
ATOM 2306 N N . ALA B 1 120 ? 15.424 -12.998 -0.240 1.00 61.12 320 ALA B N 1
ATOM 2307 C CA . ALA B 1 120 ? 16.780 -12.658 0.187 1.00 63.00 320 ALA B CA 1
ATOM 2308 C C . ALA B 1 120 ? 17.511 -13.896 0.702 1.00 57.79 320 ALA B C 1
ATOM 2309 O O . ALA B 1 120 ? 18.647 -14.170 0.305 1.00 57.09 320 ALA B O 1
ATOM 2311 N N . TYR B 1 121 ? 16.855 -14.675 1.562 1.00 51.56 321 TYR B N 1
ATOM 2312 C CA . TYR B 1 121 ? 17.465 -15.893 2.081 1.00 56.55 321 TYR B CA 1
ATOM 2313 C C . TYR B 1 121 ? 17.995 -16.788 0.964 1.00 60.57 321 TYR B C 1
ATOM 2314 O O . TYR B 1 121 ? 19.145 -17.238 1.000 1.00 59.86 321 TYR B O 1
ATOM 2323 N N . ILE B 1 122 ? 17.150 -17.088 -0.021 1.00 62.38 322 ILE B N 1
ATOM 2324 C CA . ILE B 1 122 ? 17.612 -17.802 -1.202 1.00 56.26 322 ILE B CA 1
ATOM 2325 C C . ILE B 1 122 ? 18.751 -17.038 -1.867 1.00 62.14 322 ILE B C 1
ATOM 2326 O O . ILE B 1 122 ? 19.751 -17.632 -2.299 1.00 62.99 322 ILE B O 1
ATOM 2331 N N . GLY B 1 123 ? 18.628 -15.711 -1.949 1.00 60.30 323 GLY B N 1
ATOM 2332 C CA . GLY B 1 123 ? 19.748 -14.911 -2.407 1.00 56.33 323 GLY B CA 1
ATOM 2333 C C . GLY B 1 123 ? 20.996 -15.189 -1.595 1.00 66.41 323 GLY B C 1
ATOM 2334 O O . GLY B 1 123 ? 22.055 -15.518 -2.143 1.00 68.67 323 GLY B O 1
ATOM 2335 N N . ALA B 1 124 ? 20.878 -15.112 -0.266 1.00 61.19 324 ALA B N 1
ATOM 2336 C CA . ALA B 1 124 ? 22.032 -15.386 0.585 1.00 61.01 324 ALA B CA 1
ATOM 2337 C C . ALA B 1 124 ? 22.572 -16.786 0.344 1.00 57.95 324 ALA B C 1
ATOM 2338 O O . ALA B 1 124 ? 23.786 -16.975 0.223 1.00 57.61 324 ALA B O 1
ATOM 2340 N N . LEU B 1 125 ? 21.681 -17.777 0.259 1.00 58.64 325 LEU B N 1
ATOM 2341 C CA . LEU B 1 125 ? 22.096 -19.125 -0.106 1.00 59.58 325 LEU B CA 1
ATOM 2342 C C . LEU B 1 125 ? 22.797 -19.164 -1.465 1.00 66.78 325 LEU B C 1
ATOM 2343 O O . LEU B 1 125 ? 23.599 -20.070 -1.731 1.00 62.95 325 LEU B O 1
ATOM 2348 N N . SER B 1 126 ? 22.500 -18.207 -2.346 1.00 63.88 326 SER B N 1
ATOM 2349 C CA . SER B 1 126 ? 23.193 -18.172 -3.628 1.00 65.16 326 SER B CA 1
ATOM 2350 C C . SER B 1 126 ? 24.566 -17.529 -3.515 1.00 66.35 326 SER B C 1
ATOM 2351 O O . SER B 1 126 ? 25.537 -18.058 -4.067 1.00 64.37 326 SER B O 1
ATOM 2354 N N . VAL B 1 127 ? 24.660 -16.380 -2.838 1.00 66.28 327 VAL B N 1
ATOM 2355 C CA . VAL B 1 127 ? 25.962 -15.853 -2.426 1.00 59.64 327 VAL B CA 1
ATOM 2356 C C . VAL B 1 127 ? 26.818 -16.965 -1.848 1.00 63.02 327 VAL B C 1
ATOM 2357 O O . VAL B 1 127 ? 27.915 -17.256 -2.335 1.00 64.11 327 VAL B O 1
ATOM 2361 N N . GLU B 1 128 ? 26.301 -17.619 -0.801 1.00 61.34 328 GLU B N 1
ATOM 2362 C CA . GLU B 1 128 ? 27.118 -18.482 0.034 1.00 57.19 328 GLU B CA 1
ATOM 2363 C C . GLU B 1 128 ? 27.653 -19.668 -0.728 1.00 59.48 328 GLU B C 1
ATOM 2364 O O . GLU B 1 128 ? 28.539 -20.353 -0.215 1.00 58.94 328 GLU B O 1
ATOM 2366 N N . ARG B 1 129 ? 27.169 -19.895 -1.953 1.00 67.86 329 ARG B N 1
ATOM 2367 C CA . ARG B 1 129 ? 27.565 -21.025 -2.785 1.00 58.97 329 ARG B CA 1
ATOM 2368 C C . ARG B 1 129 ? 28.201 -20.597 -4.093 1.00 65.97 329 ARG B C 1
ATOM 2369 O O . ARG B 1 129 ? 28.364 -21.433 -4.981 1.00 70.48 329 ARG B O 1
ATOM 2377 N N . GLY B 1 130 ? 28.561 -19.323 -4.241 1.00 69.47 330 GLY B N 1
ATOM 2378 C CA . GLY B 1 130 ? 29.245 -18.874 -5.438 1.00 65.90 330 GLY B CA 1
ATOM 2379 C C . GLY B 1 130 ? 28.397 -18.743 -6.677 1.00 67.50 330 GLY B C 1
ATOM 2380 O O . GLY B 1 130 ? 28.932 -18.788 -7.780 1.00 79.60 330 GLY B O 1
ATOM 2381 N N . LEU B 1 131 ? 27.093 -18.540 -6.536 1.00 80.18 331 LEU B N 1
ATOM 2382 C CA . LEU B 1 131 ? 26.175 -18.451 -7.674 1.00 79.80 331 LEU B CA 1
ATOM 2383 C C . LEU B 1 131 ? 26.287 -19.691 -8.553 1.00 78.74 331 LEU B C 1
ATOM 2384 O O . LEU B 1 131 ? 26.498 -19.606 -9.765 1.00 88.20 331 LEU B O 1
ATOM 2389 N N . ASP B 1 132 ? 26.164 -20.858 -7.923 1.00 76.89 332 ASP B N 1
ATOM 2390 C CA . ASP B 1 132 ? 26.031 -22.120 -8.637 1.00 82.55 332 ASP B CA 1
ATOM 2391 C C . ASP B 1 132 ? 24.589 -22.591 -8.750 1.00 84.80 332 ASP B C 1
ATOM 2392 O O . ASP B 1 132 ? 24.162 -23.015 -9.832 1.00 87.60 332 ASP B O 1
ATOM 2397 N N . LEU B 1 133 ? 23.841 -22.542 -7.653 1.00 76.22 333 LEU B N 1
ATOM 2398 C CA . LEU B 1 133 ? 22.402 -22.801 -7.641 1.00 74.94 333 LEU B CA 1
ATOM 2399 C C . LEU B 1 133 ? 22.033 -24.273 -7.842 1.00 65.06 333 LEU B C 1
ATOM 2400 O O . LEU B 1 133 ? 20.883 -24.643 -7.571 1.00 65.87 333 LEU B O 1
ATOM 2405 N N . ARG B 1 134 ? 22.992 -25.133 -8.213 1.00 57.18 334 ARG B N 1
ATOM 2406 C CA . ARG B 1 134 ? 22.662 -26.543 -8.442 1.00 65.92 334 ARG B CA 1
ATOM 2407 C C . ARG B 1 134 ? 22.400 -27.281 -7.133 1.00 62.94 334 ARG B C 1
ATOM 2408 O O . ARG B 1 134 ? 21.469 -28.091 -7.046 1.00 58.13 334 ARG B O 1
ATOM 2410 N N . GLU B 1 135 ? 23.214 -27.043 -6.105 1.00 60.45 335 GLU B N 1
ATOM 2411 C CA . GLU B 1 135 ? 22.854 -27.631 -4.822 1.00 64.61 335 GLU B CA 1
ATOM 2412 C C . GLU B 1 135 ? 21.519 -27.072 -4.343 1.00 68.32 335 GLU B C 1
ATOM 2413 O O . GLU B 1 135 ? 20.788 -27.766 -3.620 1.00 63.93 335 GLU B O 1
ATOM 2415 N N . ILE B 1 136 ? 21.164 -25.854 -4.787 1.00 66.54 336 ILE B N 1
ATOM 2416 C CA . ILE B 1 136 ? 19.943 -25.202 -4.327 1.00 57.98 336 ILE B CA 1
ATOM 2417 C C . ILE B 1 136 ? 18.728 -25.774 -5.032 1.00 56.00 336 ILE B C 1
ATOM 2418 O O . ILE B 1 136 ? 17.723 -26.087 -4.386 1.00 53.72 336 ILE B O 1
ATOM 2423 N N . LYS B 1 137 ? 18.816 -25.938 -6.360 1.00 56.46 337 LYS B N 1
ATOM 2424 C CA . LYS B 1 137 ? 17.804 -26.688 -7.103 1.00 56.06 337 LYS B CA 1
ATOM 2425 C C . LYS B 1 137 ? 17.464 -28.015 -6.432 1.00 55.64 337 LYS B C 1
ATOM 2426 O O . LYS B 1 137 ? 16.294 -28.396 -6.359 1.00 61.38 337 LYS B O 1
ATOM 2432 N N . ASP B 1 138 ? 18.461 -28.741 -5.937 1.00 55.45 338 ASP B N 1
ATOM 2433 C CA . ASP B 1 138 ? 18.145 -30.043 -5.366 1.00 55.28 338 ASP B CA 1
ATOM 2434 C C . ASP B 1 138 ? 17.375 -29.900 -4.072 1.00 53.39 338 ASP B C 1
ATOM 2435 O O . ASP B 1 138 ? 16.511 -30.726 -3.769 1.00 54.08 338 ASP B O 1
ATOM 2440 N N . TRP B 1 139 ? 17.675 -28.865 -3.300 1.00 50.99 339 TRP B N 1
ATOM 2441 C CA . TRP B 1 139 ? 16.883 -28.590 -2.111 1.00 54.04 339 TRP B CA 1
ATOM 2442 C C . TRP B 1 139 ? 15.454 -28.197 -2.485 1.00 57.73 339 TRP B C 1
ATOM 2443 O O . TRP B 1 139 ? 14.495 -28.613 -1.825 1.00 55.02 339 TRP B O 1
ATOM 2454 N N . LEU B 1 140 ? 15.299 -27.387 -3.542 1.00 57.72 340 LEU B N 1
ATOM 2455 C CA . LEU B 1 140 ? 13.981 -26.912 -3.949 1.00 54.85 340 LEU B CA 1
ATOM 2456 C C . LEU B 1 140 ? 13.128 -28.057 -4.454 1.00 62.43 340 LEU B C 1
ATOM 2457 O O . LEU B 1 140 ? 11.906 -28.068 -4.244 1.00 61.03 340 LEU B O 1
ATOM 2462 N N . GLU B 1 141 ? 13.756 -28.998 -5.173 1.00 58.60 341 GLU B N 1
ATOM 2463 C CA . GLU B 1 141 ? 13.026 -30.143 -5.684 1.00 55.07 341 GLU B CA 1
ATOM 2464 C C . GLU B 1 141 ? 12.335 -30.864 -4.541 1.00 57.69 341 GLU B C 1
ATOM 2465 O O . GLU B 1 141 ? 11.155 -31.226 -4.635 1.00 60.21 341 GLU B O 1
ATOM 2471 N N . LYS B 1 142 ? 13.048 -31.051 -3.439 1.00 51.72 342 LYS B N 1
ATOM 2472 C CA . LYS B 1 142 ? 12.434 -31.673 -2.286 1.00 50.95 342 LYS B CA 1
ATOM 2473 C C . LYS B 1 142 ? 11.363 -30.761 -1.687 1.00 58.04 342 LYS B C 1
ATOM 2474 O O . LYS B 1 142 ? 10.266 -31.224 -1.349 1.00 68.22 342 LYS B O 1
ATOM 2480 N N . LEU B 1 143 ? 11.635 -29.453 -1.611 1.00 59.06 343 LEU B N 1
ATOM 2481 C CA . LEU B 1 143 ? 10.694 -28.511 -1.000 1.00 53.18 343 LEU B CA 1
ATOM 2482 C C . LEU B 1 143 ? 9.351 -28.482 -1.726 1.00 58.40 343 LEU B C 1
ATOM 2483 O O . LEU B 1 143 ? 8.296 -28.466 -1.086 1.00 64.04 343 LEU B O 1
ATOM 2488 N N . TYR B 1 144 ? 9.369 -28.470 -3.061 1.00 61.98 344 TYR B N 1
ATOM 2489 C CA . TYR B 1 144 ? 8.169 -28.347 -3.881 1.00 55.65 344 TYR B CA 1
ATOM 2490 C C . TYR B 1 144 ? 7.578 -29.678 -4.299 1.00 60.72 344 TYR B C 1
ATOM 2491 O O . TYR B 1 144 ? 6.642 -29.683 -5.099 1.00 64.25 344 TYR B O 1
ATOM 2500 N N . ALA B 1 145 ? 8.118 -30.803 -3.825 1.00 67.19 345 ALA B N 1
ATOM 2501 C CA . ALA B 1 145 ? 7.689 -32.103 -4.346 1.00 65.28 345 ALA B CA 1
ATOM 2502 C C . ALA B 1 145 ? 6.202 -32.367 -4.117 1.00 60.66 345 ALA B C 1
ATOM 2503 O O . ALA B 1 145 ? 5.485 -32.592 -5.106 1.00 62.23 345 ALA B O 1
ATOM 2505 N N . PRO B 1 146 ? 5.665 -32.313 -2.892 1.00 58.06 346 PRO B N 1
ATOM 2506 C CA . PRO B 1 146 ? 4.205 -32.439 -2.735 1.00 62.34 346 PRO B CA 1
ATOM 2507 C C . PRO B 1 146 ? 3.398 -31.493 -3.609 1.00 61.08 346 PRO B C 1
ATOM 2508 O O . PRO B 1 146 ? 2.387 -31.899 -4.187 1.00 65.41 346 PRO B O 1
ATOM 2512 N N . LYS B 1 147 ? 3.805 -30.230 -3.706 1.00 64.55 347 LYS B N 1
ATOM 2513 C CA . LYS B 1 147 ? 3.020 -29.268 -4.474 1.00 64.66 347 LYS B CA 1
ATOM 2514 C C . LYS B 1 147 ? 2.920 -29.695 -5.931 1.00 63.51 347 LYS B C 1
ATOM 2515 O O . LYS B 1 147 ? 1.843 -29.635 -6.529 1.00 65.07 347 LYS B O 1
ATOM 2521 N N . LEU B 1 148 ? 4.023 -30.175 -6.506 1.00 68.90 348 LEU B N 1
ATOM 2522 C CA . LEU B 1 148 ? 4.016 -30.605 -7.906 1.00 74.19 348 LEU B CA 1
ATOM 2523 C C . LEU B 1 148 ? 3.112 -31.812 -8.135 1.00 73.80 348 LEU B C 1
ATOM 2524 O O . LEU B 1 148 ? 2.413 -31.878 -9.152 1.00 79.17 348 LEU B O 1
ATOM 2529 N N . GLU B 1 149 ? 3.114 -32.780 -7.213 1.00 69.87 349 GLU B N 1
ATOM 2530 C CA . GLU B 1 149 ? 2.223 -33.927 -7.351 1.00 67.97 349 GLU B CA 1
ATOM 2531 C C . GLU B 1 149 ? 0.758 -33.489 -7.375 1.00 71.71 349 GLU B C 1
ATOM 2532 O O . GLU B 1 149 ? 0.033 -33.782 -8.330 1.00 74.04 349 GLU B O 1
ATOM 2538 N N . ALA B 1 150 ? 0.314 -32.748 -6.352 1.00 69.34 350 ALA B N 1
ATOM 2539 C CA . ALA B 1 150 ? -1.034 -32.177 -6.375 1.00 72.99 350 ALA B CA 1
ATOM 2540 C C . ALA B 1 150 ? -1.354 -31.481 -7.693 1.00 77.85 350 ALA B C 1
ATOM 2541 O O . ALA B 1 150 ? -2.519 -31.436 -8.104 1.00 87.12 350 ALA B O 1
ATOM 2543 N N . PHE B 1 151 ? -0.343 -30.928 -8.369 1.00 75.34 351 PHE B N 1
ATOM 2544 C CA . PHE B 1 151 ? -0.570 -30.333 -9.683 1.00 79.71 351 PHE B CA 1
ATOM 2545 C C . PHE B 1 151 ? -0.662 -31.389 -10.769 1.00 79.50 351 PHE B C 1
ATOM 2546 O O . PHE B 1 151 ? -1.369 -31.196 -11.762 1.00 86.00 351 PHE B O 1
ATOM 2554 N N . LYS B 1 152 ? 0.069 -32.490 -10.617 1.00 72.42 352 LYS B N 1
ATOM 2555 C CA . LYS B 1 152 ? -0.007 -33.567 -11.588 1.00 76.71 352 LYS B CA 1
ATOM 2556 C C . LYS B 1 152 ? -1.389 -34.204 -11.649 1.00 84.99 352 LYS B C 1
ATOM 2557 O O . LYS B 1 152 ? -1.635 -35.028 -12.536 1.00 85.43 352 LYS B O 1
ATOM 2563 N N . VAL B 1 153 ? -2.281 -33.871 -10.716 1.00 85.27 353 VAL B N 1
ATOM 2564 C CA . VAL B 1 153 ? -3.655 -34.350 -10.756 1.00 85.22 353 VAL B CA 1
ATOM 2565 C C . VAL B 1 153 ? -4.583 -33.294 -11.340 1.00 90.62 353 VAL B C 1
ATOM 2566 O O . VAL B 1 153 ? -5.233 -33.535 -12.363 1.00 101.78 353 VAL B O 1
ATOM 2570 N N . ASN B 1 154 ? -4.665 -32.125 -10.699 1.00 90.25 354 ASN B N 1
ATOM 2571 C CA . ASN B 1 154 ? -5.751 -31.178 -10.959 1.00 96.84 354 ASN B CA 1
ATOM 2572 C C . ASN B 1 154 ? -5.212 -29.786 -11.256 1.00 104.37 354 ASN B C 1
ATOM 2573 O O . ASN B 1 154 ? -5.705 -28.778 -10.739 1.00 110.46 354 ASN B O 1
ATOM 2578 N N . PHE B 1 155 ? -4.235 -29.693 -12.158 1.00 100.30 355 PHE B N 1
ATOM 2579 C CA . PHE B 1 155 ? -3.692 -28.384 -12.511 1.00 103.15 355 PHE B CA 1
ATOM 2580 C C . PHE B 1 155 ? -4.721 -27.591 -13.310 1.00 111.25 355 PHE B C 1
ATOM 2581 O O . PHE B 1 155 ? -4.462 -27.199 -14.454 1.00 109.44 355 PHE B O 1
ATOM 2583 N N . LEU B 1 156 ? -5.880 -27.335 -12.696 1.00 110.42 356 LEU B N 1
ATOM 2584 C CA . LEU B 1 156 ? -7.040 -26.755 -13.374 1.00 115.18 356 LEU B CA 1
ATOM 2585 C C . LEU B 1 156 ? -8.105 -26.385 -12.349 1.00 99.17 356 LEU B C 1
ATOM 2586 O O . LEU B 1 156 ? -8.594 -27.251 -11.623 1.00 95.56 356 LEU B O 1
ATOM 2588 N N . SER B 1 159 ? -13.021 -30.540 -13.087 1.00 82.35 359 SER B N 1
ATOM 2589 C CA . SER B 1 159 ? -13.958 -30.753 -11.981 1.00 94.64 359 SER B CA 1
ATOM 2590 C C . SER B 1 159 ? -14.325 -32.239 -11.832 1.00 94.71 359 SER B C 1
ATOM 2591 O O . SER B 1 159 ? -13.610 -33.089 -12.354 1.00 98.27 359 SER B O 1
ATOM 2594 N N . VAL B 1 160 ? -15.349 -32.571 -11.035 1.00 101.57 360 VAL B N 1
ATOM 2595 C CA . VAL B 1 160 ? -15.962 -33.903 -11.118 1.00 100.60 360 VAL B CA 1
ATOM 2596 C C . VAL B 1 160 ? -17.485 -33.889 -11.312 1.00 87.14 360 VAL B C 1
ATOM 2597 O O . VAL B 1 160 ? -17.992 -34.453 -12.285 1.00 72.84 360 VAL B O 1
ATOM 2599 N N . ASN B 1 161 ? -18.205 -33.255 -10.366 1.00 98.93 361 ASN B N 1
ATOM 2600 C CA . ASN B 1 161 ? -19.655 -32.996 -10.317 1.00 93.98 361 ASN B CA 1
ATOM 2601 C C . ASN B 1 161 ? -20.573 -34.132 -10.783 1.00 85.68 361 ASN B C 1
ATOM 2602 O O . ASN B 1 161 ? -21.326 -33.963 -11.749 1.00 84.34 361 ASN B O 1
ATOM 2607 N N . LYS B 1 162 ? -20.589 -35.263 -10.070 1.00 82.57 362 LYS B N 1
ATOM 2608 C CA . LYS B 1 162 ? -21.341 -36.437 -10.522 1.00 76.56 362 LYS B CA 1
ATOM 2609 C C . LYS B 1 162 ? -22.822 -36.323 -10.160 1.00 78.78 362 LYS B C 1
ATOM 2610 O O . LYS B 1 162 ? -23.527 -37.328 -10.023 1.00 84.84 362 LYS B O 1
ATOM 2612 N N . GLU B 1 163 ? -23.302 -35.093 -10.030 1.00 72.49 363 GLU B N 1
ATOM 2613 C CA . GLU B 1 163 ? -24.646 -34.817 -9.548 1.00 64.69 363 GLU B CA 1
ATOM 2614 C C . GLU B 1 163 ? -25.299 -33.701 -10.358 1.00 67.24 363 GLU B C 1
ATOM 2615 O O . GLU B 1 163 ? -26.360 -33.198 -9.968 1.00 64.10 363 GLU B O 1
ATOM 2621 N N . ALA B 1 164 ? -24.700 -33.296 -11.474 1.00 64.44 364 ALA B N 1
ATOM 2622 C CA . ALA B 1 164 ? -25.240 -32.174 -12.222 1.00 55.20 364 ALA B CA 1
ATOM 2623 C C . ALA B 1 164 ? -26.626 -32.478 -12.761 1.00 63.63 364 ALA B C 1
ATOM 2624 O O . ALA B 1 164 ? -27.503 -31.607 -12.733 1.00 68.68 364 ALA B O 1
ATOM 2626 N N . LYS B 1 165 ? -26.850 -33.706 -13.260 1.00 66.50 365 LYS B N 1
ATOM 2627 C CA . LYS B 1 165 ? -28.142 -34.035 -13.868 1.00 65.23 365 LYS B CA 1
ATOM 2628 C C . LYS B 1 165 ? -29.293 -33.760 -12.902 1.00 64.67 365 LYS B C 1
ATOM 2629 O O . LYS B 1 165 ? -30.322 -33.185 -13.289 1.00 59.15 365 LYS B O 1
ATOM 2631 N N . SER B 1 166 ? -29.120 -34.122 -11.630 1.00 63.69 366 SER B N 1
ATOM 2632 C CA . SER B 1 166 ? -30.130 -33.775 -10.638 1.00 67.03 366 SER B CA 1
ATOM 2633 C C . SER B 1 166 ? -30.279 -32.265 -10.535 1.00 61.50 366 SER B C 1
ATOM 2634 O O . SER B 1 166 ? -31.392 -31.729 -10.598 1.00 56.62 366 SER B O 1
ATOM 2637 N N . GLU B 1 167 ? -29.155 -31.566 -10.374 1.00 62.38 367 GLU B N 1
ATOM 2638 C CA . GLU B 1 167 ? -29.176 -30.115 -10.290 1.00 56.71 367 GLU B CA 1
ATOM 2639 C C . GLU B 1 167 ? -29.772 -29.501 -11.550 1.00 61.32 367 GLU B C 1
ATOM 2640 O O . GLU B 1 167 ? -30.587 -28.574 -11.466 1.00 65.52 367 GLU B O 1
ATOM 2646 N N . LEU B 1 168 ? -29.392 -30.001 -12.729 1.00 56.00 368 LEU B N 1
ATOM 2647 C CA . LEU B 1 168 ? -29.991 -29.469 -13.949 1.00 64.63 368 LEU B CA 1
ATOM 2648 C C . LEU B 1 168 ? -31.508 -29.658 -13.918 1.00 60.29 368 LEU B C 1
ATOM 2649 O O . LEU B 1 168 ? -32.269 -28.688 -14.021 1.00 55.66 368 LEU B O 1
ATOM 2654 N N . TYR B 1 169 ? -31.953 -30.904 -13.711 1.00 65.19 369 TYR B N 1
ATOM 2655 C CA . TYR B 1 169 ? -33.368 -31.226 -13.534 1.00 63.26 369 TYR B CA 1
ATOM 2656 C C . TYR B 1 169 ? -34.081 -30.257 -12.590 1.00 64.49 369 TYR B C 1
ATOM 2657 O O . TYR B 1 169 ? -35.115 -29.672 -12.937 1.00 60.85 369 TYR B O 1
ATOM 2666 N N . SER B 1 170 ? -33.573 -30.123 -11.363 1.00 59.90 370 SER B N 1
ATOM 2667 C CA . SER B 1 170 ? -34.296 -29.355 -10.363 1.00 59.63 370 SER B CA 1
ATOM 2668 C C . SER B 1 170 ? -34.589 -27.930 -10.821 1.00 64.11 370 SER B C 1
ATOM 2669 O O . SER B 1 170 ? -35.544 -27.315 -10.319 1.00 60.33 370 SER B O 1
ATOM 2672 N N . ILE B 1 171 ? -33.806 -27.394 -11.768 1.00 57.33 371 ILE B N 1
ATOM 2673 C CA . ILE B 1 171 ? -34.079 -26.040 -12.238 1.00 52.91 371 ILE B CA 1
ATOM 2674 C C . ILE B 1 171 ? -35.242 -26.033 -13.200 1.00 50.44 371 ILE B C 1
ATOM 2675 O O . ILE B 1 171 ? -36.116 -25.161 -13.123 1.00 54.33 371 ILE B O 1
ATOM 2680 N N . VAL B 1 172 ? -35.273 -26.984 -14.126 1.00 49.66 372 VAL B N 1
ATOM 2681 C CA . VAL B 1 172 ? -36.191 -26.859 -15.251 1.00 51.86 372 VAL B CA 1
ATOM 2682 C C . VAL B 1 172 ? -37.035 -28.108 -15.430 1.00 49.77 372 VAL B C 1
ATOM 2683 O O . VAL B 1 172 ? -37.794 -28.201 -16.395 1.00 58.24 372 VAL B O 1
ATOM 2687 N N . GLY B 1 173 ? -36.932 -29.068 -14.517 1.00 51.71 373 GLY B N 1
ATOM 2688 C CA . GLY B 1 173 ? -37.501 -30.395 -14.715 1.00 51.87 373 GLY B CA 1
ATOM 2689 C C . GLY B 1 173 ? -38.754 -30.627 -13.887 1.00 55.45 373 GLY B C 1
ATOM 2690 O O . GLY B 1 173 ? -38.831 -30.217 -12.731 1.00 63.41 373 GLY B O 1
ATOM 2691 N N . THR B 1 174 ? -39.745 -31.246 -14.517 1.00 55.21 374 THR B N 1
ATOM 2692 C CA . THR B 1 174 ? -40.820 -31.949 -13.828 1.00 60.73 374 THR B CA 1
ATOM 2693 C C . THR B 1 174 ? -41.015 -33.269 -14.560 1.00 58.10 374 THR B C 1
ATOM 2694 O O . THR B 1 174 ? -40.638 -33.391 -15.722 1.00 66.25 374 THR B O 1
ATOM 2698 N N . ALA B 1 175 ? -41.571 -34.272 -13.872 1.00 54.77 375 ALA B N 1
ATOM 2699 C CA . ALA B 1 175 ? -41.689 -35.610 -14.463 1.00 56.72 375 ALA B CA 1
ATOM 2700 C C . ALA B 1 175 ? -42.368 -35.613 -15.825 1.00 56.70 375 ALA B C 1
ATOM 2701 O O . ALA B 1 175 ? -42.048 -36.463 -16.664 1.00 60.66 375 ALA B O 1
ATOM 2703 N N . SER B 1 176 ? -43.309 -34.695 -16.069 1.00 57.06 376 SER B N 1
ATOM 2704 C CA . SER B 1 176 ? -44.021 -34.734 -17.338 1.00 51.54 376 SER B CA 1
ATOM 2705 C C . SER B 1 176 ? -43.097 -34.328 -18.470 1.00 58.17 376 SER B C 1
ATOM 2706 O O . SER B 1 176 ? -43.170 -34.890 -19.566 1.00 65.05 376 SER B O 1
ATOM 2709 N N . SER B 1 177 ? -42.216 -33.358 -18.222 1.00 55.49 377 SER B N 1
ATOM 2710 C CA . SER B 1 177 ? -41.292 -32.861 -19.240 1.00 63.35 377 SER B CA 1
ATOM 2711 C C . SER B 1 177 ? -40.010 -32.390 -18.563 1.00 68.31 377 SER B C 1
ATOM 2712 O O . SER B 1 177 ? -40.040 -31.456 -17.755 1.00 73.10 377 SER B O 1
ATOM 2715 N N . HIS B 1 178 ? -38.898 -33.013 -18.928 1.00 70.28 378 HIS B N 1
ATOM 2716 C CA . HIS B 1 178 ? -37.572 -32.730 -18.356 1.00 68.89 378 HIS B CA 1
ATOM 2717 C C . HIS B 1 178 ? -36.529 -33.092 -19.406 1.00 70.82 378 HIS B C 1
ATOM 2718 O O . HIS B 1 178 ? -36.854 -33.643 -20.464 1.00 77.81 378 HIS B O 1
ATOM 2725 N N . PRO B 1 179 ? -35.233 -32.782 -19.160 1.00 62.15 379 PRO B N 1
ATOM 2726 C CA . PRO B 1 179 ? -34.240 -33.008 -20.227 1.00 73.08 379 PRO B CA 1
ATOM 2727 C C . PRO B 1 179 ? -33.974 -34.487 -20.498 1.00 68.27 379 PRO B C 1
ATOM 2728 O O . PRO B 1 179 ? -34.000 -35.327 -19.596 1.00 69.21 379 PRO B O 1
ATOM 2732 N N . LEU B 1 180 ? -33.724 -34.798 -21.765 1.00 68.83 380 LEU B N 1
ATOM 2733 C CA . LEU B 1 180 ? -33.289 -36.121 -22.186 1.00 75.43 380 LEU B CA 1
ATOM 2734 C C . LEU B 1 180 ? -31.808 -36.088 -22.530 1.00 79.26 380 LEU B C 1
ATOM 2735 O O . LEU B 1 180 ? -31.345 -35.160 -23.205 1.00 80.49 380 LEU B O 1
ATOM 2740 N N . TYR B 1 181 ? -31.066 -37.106 -22.075 1.00 74.27 381 TYR B N 1
ATOM 2741 C CA . TYR B 1 181 ? -29.636 -37.229 -22.344 1.00 67.88 381 TYR B CA 1
ATOM 2742 C C . TYR B 1 181 ? -29.465 -38.309 -23.393 1.00 71.78 381 TYR B C 1
ATOM 2743 O O . TYR B 1 181 ? -29.610 -39.495 -23.090 1.00 81.60 381 TYR B O 1
ATOM 2752 N N . VAL B 1 182 ? -29.151 -37.904 -24.620 1.00 78.69 382 VAL B N 1
ATOM 2753 C CA . VAL B 1 182 ? -29.157 -38.797 -25.774 1.00 78.20 382 VAL B CA 1
ATOM 2754 C C . VAL B 1 182 ? -27.742 -38.916 -26.331 1.00 77.45 382 VAL B C 1
ATOM 2755 O O . VAL B 1 182 ? -27.053 -37.907 -26.516 1.00 82.51 382 VAL B O 1
ATOM 2759 N N . VAL B 1 183 ? -27.318 -40.150 -26.599 1.00 79.98 383 VAL B N 1
ATOM 2760 C CA . VAL B 1 183 ? -26.021 -40.427 -27.214 1.00 80.73 383 VAL B CA 1
ATOM 2761 C C . VAL B 1 183 ? -26.112 -40.195 -28.716 1.00 85.38 383 VAL B C 1
ATOM 2762 O O . VAL B 1 183 ? -26.890 -40.854 -29.410 1.00 89.52 383 VAL B O 1
ATOM 2766 N N . VAL B 1 184 ? -25.307 -39.268 -29.227 1.00 85.64 384 VAL B N 1
ATOM 2767 C CA . VAL B 1 184 ? -25.256 -39.013 -30.659 1.00 90.81 384 VAL B CA 1
ATOM 2768 C C . VAL B 1 184 ? -23.963 -39.501 -31.285 1.00 90.39 384 VAL B C 1
ATOM 2769 O O . VAL B 1 184 ? -23.766 -39.313 -32.493 1.00 94.82 384 VAL B O 1
ATOM 2773 N N . GLU B 1 185 ? -23.073 -40.119 -30.505 1.00 93.89 385 GLU B N 1
ATOM 2774 C CA . GLU B 1 185 ? -21.834 -40.717 -30.997 1.00 98.28 385 GLU B CA 1
ATOM 2775 C C . GLU B 1 185 ? -21.467 -41.870 -30.076 1.00 102.38 385 GLU B C 1
ATOM 2776 O O . GLU B 1 185 ? -21.457 -41.706 -28.853 1.00 102.80 385 GLU B O 1
ATOM 2782 N N . GLU B 1 186 ? -21.154 -43.022 -30.662 1.00 113.56 386 GLU B N 1
ATOM 2783 C CA . GLU B 1 186 ? -20.788 -44.225 -29.928 1.00 118.44 386 GLU B CA 1
ATOM 2784 C C . GLU B 1 186 ? -19.374 -44.662 -30.315 1.00 127.41 386 GLU B C 1
ATOM 2785 O O . GLU B 1 186 ? -18.835 -44.252 -31.352 1.00 126.38 386 GLU B O 1
ATOM 2791 N N . GLY B 1 187 ? -18.763 -45.489 -29.463 1.00 124.86 387 GLY B N 1
ATOM 2792 C CA . GLY B 1 187 ? -17.508 -46.137 -29.809 1.00 133.42 387 GLY B CA 1
ATOM 2793 C C . GLY B 1 187 ? -16.558 -46.338 -28.645 1.00 136.28 387 GLY B C 1
ATOM 2794 O O . GLY B 1 187 ? -16.239 -45.390 -27.922 1.00 136.32 387 GLY B O 1
ATOM 2795 N N . ASN B 1 188 ? -16.071 -47.561 -28.465 1.00 133.67 388 ASN B N 1
ATOM 2796 C CA . ASN B 1 188 ? -15.291 -47.905 -27.289 1.00 131.05 388 ASN B CA 1
ATOM 2797 C C . ASN B 1 188 ? -13.826 -48.101 -27.643 1.00 132.52 388 ASN B C 1
ATOM 2798 O O . ASN B 1 188 ? -13.484 -48.535 -28.748 1.00 134.74 388 ASN B O 1
ATOM 2800 N N . GLY B 1 189 ? -12.969 -47.704 -26.701 1.00 135.07 389 GLY B N 1
ATOM 2801 C CA . GLY B 1 189 ? -11.550 -48.038 -26.635 1.00 134.69 389 GLY B CA 1
ATOM 2802 C C . GLY B 1 189 ? -10.721 -47.329 -27.699 1.00 132.58 389 GLY B C 1
ATOM 2803 O O . GLY B 1 189 ? -9.490 -47.283 -27.598 1.00 134.60 389 GLY B O 1
ATOM 2804 N N . SER B 1 190 ? -11.380 -46.761 -28.706 1.00 134.36 390 SER B N 1
ATOM 2805 C CA . SER B 1 190 ? -10.723 -45.959 -29.734 1.00 139.27 390 SER B CA 1
ATOM 2806 C C . SER B 1 190 ? -11.648 -44.843 -30.208 1.00 142.47 390 SER B C 1
ATOM 2807 O O . SER B 1 190 ? -11.568 -44.389 -31.356 1.00 141.07 390 SER B O 1
ATOM 2809 N N . HIS B 1 191 ? -12.530 -44.378 -29.325 1.00 140.28 391 HIS B N 1
ATOM 2810 C CA . HIS B 1 191 ? -13.570 -43.426 -29.697 1.00 134.14 391 HIS B CA 1
ATOM 2811 C C . HIS B 1 191 ? -14.125 -42.791 -28.429 1.00 131.75 391 HIS B C 1
ATOM 2812 O O . HIS B 1 191 ? -13.899 -43.273 -27.315 1.00 130.17 391 HIS B O 1
ATOM 2814 N N . ASP B 1 192 ? -14.855 -41.694 -28.618 1.00 126.95 392 ASP B N 1
ATOM 2815 C CA . ASP B 1 192 ? -15.471 -40.939 -27.535 1.00 121.20 392 ASP B CA 1
ATOM 2816 C C . ASP B 1 192 ? -16.995 -41.060 -27.588 1.00 113.64 392 ASP B C 1
ATOM 2817 O O . ASP B 1 192 ? -17.582 -41.278 -28.652 1.00 114.03 392 ASP B O 1
ATOM 2822 N N . PHE B 1 193 ? -17.626 -40.953 -26.417 1.00 105.39 393 PHE B N 1
ATOM 2823 C CA . PHE B 1 193 ? -19.074 -40.821 -26.296 1.00 97.87 393 PHE B CA 1
ATOM 2824 C C . PHE B 1 193 ? -19.434 -39.347 -26.390 1.00 92.96 393 PHE B C 1
ATOM 2825 O O . PHE B 1 193 ? -18.798 -38.520 -25.740 1.00 91.07 393 PHE B O 1
ATOM 2833 N N . VAL B 1 194 ? -20.448 -39.012 -27.179 1.00 91.89 394 VAL B N 1
ATOM 2834 C CA . VAL B 1 194 ? -20.982 -37.651 -27.199 1.00 95.88 394 VAL B CA 1
ATOM 2835 C C . VAL B 1 194 ? -22.461 -37.720 -26.870 1.00 92.69 394 VAL B C 1
ATOM 2836 O O . VAL B 1 194 ? -23.241 -38.308 -27.630 1.00 90.32 394 VAL B O 1
ATOM 2840 N N . VAL B 1 195 ? -22.853 -37.099 -25.763 1.00 89.42 395 VAL B N 1
ATOM 2841 C CA . VAL B 1 195 ? -24.264 -36.993 -25.434 1.00 91.42 395 VAL B CA 1
ATOM 2842 C C . VAL B 1 195 ? -24.635 -35.520 -25.418 1.00 83.54 395 VAL B C 1
ATOM 2843 O O . VAL B 1 195 ? -23.777 -34.649 -25.224 1.00 78.21 395 VAL B O 1
ATOM 2847 N N . GLU B 1 196 ? -25.931 -35.249 -25.605 1.00 81.41 396 GLU B N 1
ATOM 2848 C CA . GLU B 1 196 ? -26.469 -33.903 -25.461 1.00 79.06 396 GLU B CA 1
ATOM 2849 C C . GLU B 1 196 ? -27.786 -33.926 -24.703 1.00 77.84 396 GLU B C 1
ATOM 2850 O O . GLU B 1 196 ? -28.623 -34.804 -24.931 1.00 77.25 396 GLU B O 1
ATOM 2856 N N . CYS B 1 197 ? -27.968 -32.938 -23.823 1.00 72.36 397 CYS B N 1
ATOM 2857 C CA . CYS B 1 197 ? -29.237 -32.697 -23.133 1.00 77.39 397 CYS B CA 1
ATOM 2858 C C . CYS B 1 197 ? -30.188 -31.947 -24.053 1.00 76.43 397 CYS B C 1
ATOM 2859 O O . CYS B 1 197 ? -29.986 -30.762 -24.324 1.00 81.54 397 CYS B O 1
ATOM 2862 N N . ARG B 1 198 ? -31.241 -32.604 -24.510 1.00 71.64 398 ARG B N 1
ATOM 2863 C CA . ARG B 1 198 ? -32.288 -31.904 -25.233 1.00 76.26 398 ARG B CA 1
ATOM 2864 C C . ARG B 1 198 ? -33.523 -31.754 -24.348 1.00 84.54 398 ARG B C 1
ATOM 2865 O O . ARG B 1 198 ? -33.764 -32.558 -23.444 1.00 83.29 398 ARG B O 1
ATOM 2873 N N . MET B 1 199 ? -34.299 -30.704 -24.612 1.00 85.22 399 MET B N 1
ATOM 2874 C CA . MET B 1 199 ? -35.516 -30.413 -23.856 1.00 87.60 399 MET B CA 1
ATOM 2875 C C . MET B 1 199 ? -36.303 -29.396 -24.661 1.00 97.13 399 MET B C 1
ATOM 2876 O O . MET B 1 199 ? -35.759 -28.343 -25.012 1.00 94.79 399 MET B O 1
ATOM 2881 N N . GLY B 1 200 ? -37.569 -29.691 -24.943 1.00 99.20 400 GLY B N 1
ATOM 2882 C CA . GLY B 1 200 ? -38.158 -29.024 -26.088 1.00 101.99 400 GLY B CA 1
ATOM 2883 C C . GLY B 1 200 ? -37.336 -29.385 -27.317 1.00 105.09 400 GLY B C 1
ATOM 2884 O O . GLY B 1 200 ? -36.767 -30.487 -27.409 1.00 101.21 400 GLY B O 1
ATOM 2885 N N . ASN B 1 201 ? -37.243 -28.451 -28.270 1.00 98.78 401 ASN B N 1
ATOM 2886 C CA . ASN B 1 201 ? -36.545 -28.763 -29.513 1.00 103.41 401 ASN B CA 1
ATOM 2887 C C . ASN B 1 201 ? -35.059 -28.413 -29.457 1.00 104.87 401 ASN B C 1
ATOM 2888 O O . ASN B 1 201 ? -34.276 -28.954 -30.253 1.00 105.97 401 ASN B O 1
ATOM 2893 N N . ASP B 1 202 ? -34.638 -27.533 -28.545 1.00 100.80 402 ASP B N 1
ATOM 2894 C CA . ASP B 1 202 ? -33.273 -27.027 -28.614 1.00 99.00 402 ASP B CA 1
ATOM 2895 C C . ASP B 1 202 ? -32.328 -27.770 -27.666 1.00 89.85 402 ASP B C 1
ATOM 2896 O O . ASP B 1 202 ? -32.738 -28.493 -26.756 1.00 90.62 402 ASP B O 1
ATOM 2901 N N . VAL B 1 203 ? -31.040 -27.606 -27.925 1.00 88.35 403 VAL B N 1
ATOM 2902 C CA . VAL B 1 203 ? -29.985 -28.306 -27.203 1.00 82.24 403 VAL B CA 1
ATOM 2903 C C . VAL B 1 203 ? -29.589 -27.470 -25.996 1.00 83.63 403 VAL B C 1
ATOM 2904 O O . VAL B 1 203 ? -29.538 -26.235 -26.064 1.00 86.54 403 VAL B O 1
ATOM 2908 N N . LEU B 1 204 ? -29.324 -28.135 -24.875 1.00 82.36 404 LEU B N 1
ATOM 2909 C CA . LEU B 1 204 ? -28.982 -27.444 -23.642 1.00 78.34 404 LEU B CA 1
ATOM 2910 C C . LEU B 1 204 ? -27.539 -27.656 -23.219 1.00 76.72 404 LEU B C 1
ATOM 2911 O O . LEU B 1 204 ? -27.046 -26.909 -22.365 1.00 72.75 404 LEU B O 1
ATOM 2916 N N . GLY B 1 205 ? -26.856 -28.643 -23.788 1.00 71.05 405 GLY B N 1
ATOM 2917 C CA . GLY B 1 205 ? -25.453 -28.842 -23.516 1.00 72.67 405 GLY B CA 1
ATOM 2918 C C . GLY B 1 205 ? -24.997 -30.165 -24.077 1.00 77.04 405 GLY B C 1
ATOM 2919 O O . GLY B 1 205 ? -25.769 -31.123 -24.101 1.00 84.19 405 GLY B O 1
ATOM 2920 N N . ARG B 1 206 ? -23.761 -30.242 -24.550 1.00 73.65 406 ARG B N 1
ATOM 2921 C CA . ARG B 1 206 ? -23.232 -31.509 -25.017 1.00 73.58 406 ARG B CA 1
ATOM 2922 C C . ARG B 1 206 ? -21.794 -31.622 -24.539 1.00 67.03 406 ARG B C 1
ATOM 2923 O O . ARG B 1 206 ? -21.192 -30.644 -24.098 1.00 71.00 406 ARG B O 1
ATOM 2931 N N . ALA B 1 207 ? -21.266 -32.838 -24.598 1.00 63.20 407 ALA B N 1
ATOM 2932 C CA . ALA B 1 207 ? -19.991 -33.156 -23.984 1.00 65.57 407 ALA B CA 1
ATOM 2933 C C . ALA B 1 207 ? -19.518 -34.500 -24.514 1.00 87.11 407 ALA B C 1
ATOM 2934 O O . ALA B 1 207 ? -20.332 -35.348 -24.888 1.00 92.07 407 ALA B O 1
ATOM 2936 N N . LYS B 1 208 ? -18.201 -34.687 -24.563 1.00 87.30 408 LYS B N 1
ATOM 2937 C CA . LYS B 1 208 ? -17.638 -35.964 -24.977 1.00 93.03 408 LYS B CA 1
ATOM 2938 C C . LYS B 1 208 ? -16.728 -36.514 -23.889 1.00 93.70 408 LYS B C 1
ATOM 2939 O O . LYS B 1 208 ? -15.892 -35.790 -23.343 1.00 97.11 408 LYS B O 1
ATOM 2945 N N . ALA B 1 209 ? -16.894 -37.799 -23.586 1.00 95.04 409 ALA B N 1
ATOM 2946 C CA . ALA B 1 209 ? -16.203 -38.488 -22.504 1.00 96.83 409 ALA B CA 1
ATOM 2947 C C . ALA B 1 209 ? -16.047 -39.957 -22.862 1.00 99.35 409 ALA B C 1
ATOM 2948 O O . ALA B 1 209 ? -16.848 -40.501 -23.636 1.00 86.33 409 ALA B O 1
ATOM 2950 N N . PRO B 1 210 ? -15.028 -40.641 -22.315 1.00 105.51 410 PRO B N 1
ATOM 2951 C CA . PRO B 1 210 ? -14.848 -42.073 -22.600 1.00 102.94 410 PRO B CA 1
ATOM 2952 C C . PRO B 1 210 ? -15.922 -42.967 -21.999 1.00 107.54 410 PRO B C 1
ATOM 2953 O O . PRO B 1 210 ? -15.794 -44.194 -22.075 1.00 105.67 410 PRO B O 1
ATOM 2957 N N . SER B 1 211 ? -16.960 -42.408 -21.384 1.00 104.00 411 SER B N 1
ATOM 2958 C CA . SER B 1 211 ? -18.080 -43.204 -20.915 1.00 94.44 411 SER B CA 1
ATOM 2959 C C . SER B 1 211 ? -19.359 -42.404 -21.105 1.00 99.09 411 SER B C 1
ATOM 2960 O O . SER B 1 211 ? -19.365 -41.170 -21.019 1.00 94.68 411 SER B O 1
ATOM 2963 N N . GLN B 1 212 ? -20.447 -43.131 -21.366 1.00 100.92 412 GLN B N 1
ATOM 2964 C CA . GLN B 1 212 ? -21.721 -42.493 -21.668 1.00 87.58 412 GLN B CA 1
ATOM 2965 C C . GLN B 1 212 ? -22.284 -41.765 -20.454 1.00 82.32 412 GLN B C 1
ATOM 2966 O O . GLN B 1 212 ? -22.916 -40.716 -20.595 1.00 81.67 412 GLN B O 1
ATOM 2972 N N . LYS B 1 213 ? -22.088 -42.307 -19.251 1.00 85.48 413 LYS B N 1
ATOM 2973 C CA . LYS B 1 213 ? -22.568 -41.616 -18.059 1.00 85.61 413 LYS B CA 1
ATOM 2974 C C . LYS B 1 213 ? -21.771 -40.338 -17.819 1.00 86.41 413 LYS B C 1
ATOM 2975 O O . LYS B 1 213 ? -22.347 -39.272 -17.545 1.00 87.37 413 LYS B O 1
ATOM 2981 N N . GLU B 1 214 ? -20.437 -40.427 -17.918 1.00 88.54 414 GLU B N 1
ATOM 2982 C CA . GLU B 1 214 ? -19.613 -39.236 -17.736 1.00 91.21 414 GLU B CA 1
ATOM 2983 C C . GLU B 1 214 ? -19.926 -38.196 -18.812 1.00 87.86 414 GLU B C 1
ATOM 2984 O O . GLU B 1 214 ? -20.072 -37.004 -18.512 1.00 82.28 414 GLU B O 1
ATOM 2990 N N . ALA B 1 215 ? -20.058 -38.626 -20.073 1.00 88.16 415 ALA B N 1
ATOM 2991 C CA . ALA B 1 215 ? -20.487 -37.687 -21.105 1.00 88.02 415 ALA B CA 1
ATOM 2992 C C . ALA B 1 215 ? -21.833 -37.086 -20.732 1.00 84.67 415 ALA B C 1
ATOM 2993 O O . ALA B 1 215 ? -22.036 -35.874 -20.859 1.00 85.66 415 ALA B O 1
ATOM 2995 N N . GLY B 1 216 ? -22.749 -37.914 -20.226 1.00 81.94 416 GLY B N 1
ATOM 2996 C CA . GLY B 1 216 ? -24.026 -37.396 -19.760 1.00 78.04 416 GLY B CA 1
ATOM 2997 C C . GLY B 1 216 ? -23.861 -36.336 -18.694 1.00 73.39 416 GLY B C 1
ATOM 2998 O O . GLY B 1 216 ? -24.464 -35.262 -18.768 1.00 70.24 416 GLY B O 1
ATOM 2999 N N . LEU B 1 217 ? -23.011 -36.615 -17.704 1.00 78.47 417 LEU B N 1
ATOM 3000 C CA . LEU B 1 217 ? -22.798 -35.680 -16.605 1.00 75.36 417 LEU B CA 1
ATOM 3001 C C . LEU B 1 217 ? -22.042 -34.435 -17.062 1.00 70.37 417 LEU B C 1
ATOM 3002 O O . LEU B 1 217 ? -22.324 -33.327 -16.594 1.00 61.92 417 LEU B O 1
ATOM 3007 N N . ARG B 1 218 ? -21.082 -34.587 -17.977 1.00 67.86 418 ARG B N 1
ATOM 3008 C CA . ARG B 1 218 ? -20.403 -33.405 -18.486 1.00 67.83 418 ARG B CA 1
ATOM 3009 C C . ARG B 1 218 ? -21.332 -32.526 -19.308 1.00 68.09 418 ARG B C 1
ATOM 3010 O O . ARG B 1 218 ? -21.126 -31.312 -19.375 1.00 64.55 418 ARG B O 1
ATOM 3018 N N . ALA B 1 219 ? -22.348 -33.111 -19.943 1.00 66.74 419 ALA B N 1
ATOM 3019 C CA . ALA B 1 219 ? -23.317 -32.323 -20.697 1.00 69.45 419 ALA B CA 1
ATOM 3020 C C . ALA B 1 219 ? -24.323 -31.628 -19.788 1.00 71.90 419 ALA B C 1
ATOM 3021 O O . ALA B 1 219 ? -24.784 -30.521 -20.103 1.00 65.00 419 ALA B O 1
ATOM 3023 N N . ALA B 1 220 ? -24.693 -32.267 -18.676 1.00 70.90 420 ALA B N 1
ATOM 3024 C CA . ALA B 1 220 ? -25.486 -31.561 -17.684 1.00 68.23 420 ALA B CA 1
ATOM 3025 C C . ALA B 1 220 ? -24.719 -30.358 -17.150 1.00 69.52 420 ALA B C 1
ATOM 3026 O O . ALA B 1 220 ? -25.290 -29.273 -16.992 1.00 78.35 420 ALA B O 1
ATOM 3028 N N . MET B 1 221 ? -23.411 -30.516 -16.908 1.00 69.01 421 MET B N 1
ATOM 3029 C CA . MET B 1 221 ? -22.607 -29.404 -16.402 1.00 66.53 421 MET B CA 1
ATOM 3030 C C . MET B 1 221 ? -22.488 -28.296 -17.432 1.00 60.76 421 MET B C 1
ATOM 3031 O O . MET B 1 221 ? -22.469 -27.116 -17.073 1.00 62.50 421 MET B O 1
ATOM 3036 N N . ASP B 1 222 ? -22.405 -28.644 -18.714 1.00 62.95 422 ASP B N 1
ATOM 3037 C CA . ASP B 1 222 ? -22.316 -27.592 -19.713 1.00 66.21 422 ASP B CA 1
ATOM 3038 C C . ASP B 1 222 ? -23.611 -26.802 -19.816 1.00 66.59 422 ASP B C 1
ATOM 3039 O O . ASP B 1 222 ? -23.582 -25.644 -20.240 1.00 68.31 422 ASP B O 1
ATOM 3044 N N . ALA B 1 223 ? -24.738 -27.408 -19.438 1.00 67.58 423 ALA B N 1
ATOM 3045 C CA . ALA B 1 223 ? -25.995 -26.674 -19.366 1.00 66.34 423 ALA B CA 1
ATOM 3046 C C . ALA B 1 223 ? -26.006 -25.719 -18.182 1.00 60.55 423 ALA B C 1
ATOM 3047 O O . ALA B 1 223 ? -26.416 -24.559 -18.319 1.00 60.15 423 ALA B O 1
ATOM 3049 N N . LEU B 1 224 ? -25.529 -26.191 -17.020 1.00 61.11 424 LEU B N 1
ATOM 3050 C CA . LEU B 1 224 ? -25.538 -25.403 -15.784 1.00 71.05 424 LEU B CA 1
ATOM 3051 C C . LEU B 1 224 ? -24.519 -24.255 -15.786 1.00 68.33 424 LEU B C 1
ATOM 3052 O O . LEU B 1 224 ? -24.678 -23.284 -15.025 1.00 54.04 424 LEU B O 1
ATOM 3057 N N . LYS B 1 225 ? -23.467 -24.346 -16.608 1.00 64.79 425 LYS B N 1
ATOM 3058 C CA . LYS B 1 225 ? -22.589 -23.197 -16.742 1.00 66.18 425 LYS B CA 1
ATOM 3059 C C . LYS B 1 225 ? -23.257 -22.061 -17.483 1.00 69.38 425 LYS B C 1
ATOM 3060 O O . LYS B 1 225 ? -22.632 -21.009 -17.661 1.00 75.40 425 LYS B O 1
ATOM 3066 N N . ASN B 1 226 ? -24.509 -22.230 -17.904 1.00 68.19 426 ASN B N 1
ATOM 3067 C CA . ASN B 1 226 ? -25.190 -21.196 -18.677 1.00 77.88 426 ASN B CA 1
ATOM 3068 C C . ASN B 1 226 ? -26.678 -21.245 -18.335 1.00 78.63 426 ASN B C 1
ATOM 3069 O O . ASN B 1 226 ? -27.398 -22.103 -18.849 1.00 86.93 426 ASN B O 1
ATOM 3074 N N . ARG B 1 227 ? -27.143 -20.311 -17.508 1.00 77.87 427 ARG B N 1
ATOM 3075 C CA . ARG B 1 227 ? -28.496 -20.405 -16.947 1.00 90.74 427 ARG B CA 1
ATOM 3076 C C . ARG B 1 227 ? -29.404 -19.247 -17.408 1.00 97.65 427 ARG B C 1
ATOM 3077 O O . ARG B 1 227 ? -29.596 -18.246 -16.707 1.00 96.16 427 ARG B O 1
ATOM 3085 N N . GLN B 1 228 ? -29.977 -19.411 -18.612 1.00 93.75 428 GLN B N 1
ATOM 3086 C CA . GLN B 1 228 ? -31.199 -18.708 -19.003 1.00 95.64 428 GLN B CA 1
ATOM 3087 C C . GLN B 1 228 ? -32.422 -19.485 -18.538 1.00 103.21 428 GLN B C 1
ATOM 3088 O O . GLN B 1 228 ? -33.396 -18.902 -18.045 1.00 108.56 428 GLN B O 1
ATOM 3094 N N . LEU B 1 229 ? -32.383 -20.800 -18.702 1.00 93.71 429 LEU B N 1
ATOM 3095 C CA . LEU B 1 229 ? -33.325 -21.682 -18.057 1.00 85.50 429 LEU B CA 1
ATOM 3096 C C . LEU B 1 229 ? -32.523 -22.790 -17.402 1.00 84.52 429 LEU B C 1
ATOM 3097 O O . LEU B 1 229 ? -31.293 -22.752 -17.406 1.00 84.76 429 LEU B O 1
ATOM 3099 N N . LYS C 1 1 ? 50.840 -33.792 -4.781 1.00 86.41 201 LYS C N 1
ATOM 3100 C CA . LYS C 1 1 ? 51.457 -33.554 -6.095 1.00 98.55 201 LYS C CA 1
ATOM 3101 C C . LYS C 1 1 ? 50.761 -32.396 -6.799 1.00 93.02 201 LYS C C 1
ATOM 3102 O O . LYS C 1 1 ? 49.534 -32.329 -6.797 1.00 95.07 201 LYS C O 1
ATOM 3104 N N . HIS C 1 2 ? 51.535 -31.511 -7.433 1.00 85.13 202 HIS C N 1
ATOM 3105 C CA . HIS C 1 2 ? 50.994 -30.201 -7.789 1.00 89.02 202 HIS C CA 1
ATOM 3106 C C . HIS C 1 2 ? 49.775 -30.200 -8.718 1.00 89.26 202 HIS C C 1
ATOM 3107 O O . HIS C 1 2 ? 49.007 -29.226 -8.701 1.00 97.62 202 HIS C O 1
ATOM 3114 N N . PRO C 1 3 ? 49.528 -31.221 -9.528 1.00 73.92 203 PRO C N 1
ATOM 3115 C CA . PRO C 1 3 ? 48.253 -31.261 -10.234 1.00 73.47 203 PRO C CA 1
ATOM 3116 C C . PRO C 1 3 ? 47.175 -31.911 -9.380 1.00 80.10 203 PRO C C 1
ATOM 3117 O O . PRO C 1 3 ? 47.415 -32.932 -8.716 1.00 79.63 203 PRO C O 1
ATOM 3121 N N . PRO C 1 4 ? 45.977 -31.325 -9.343 1.00 85.30 204 PRO C N 1
ATOM 3122 C CA . PRO C 1 4 ? 44.896 -31.904 -8.532 1.00 81.43 204 PRO C CA 1
ATOM 3123 C C . PRO C 1 4 ? 44.549 -33.307 -9.002 1.00 78.16 204 PRO C C 1
ATOM 3124 O O . PRO C 1 4 ? 44.511 -33.588 -10.202 1.00 82.69 204 PRO C O 1
ATOM 3128 N N . LEU C 1 5 ? 44.291 -34.184 -8.043 1.00 77.36 205 LEU C N 1
ATOM 3129 C CA . LEU C 1 5 ? 43.981 -35.578 -8.351 1.00 73.57 205 LEU C CA 1
ATOM 3130 C C . LEU C 1 5 ? 42.549 -35.702 -8.843 1.00 78.50 205 LEU C C 1
ATOM 3131 O O . LEU C 1 5 ? 41.617 -35.347 -8.107 1.00 82.90 205 LEU C O 1
ATOM 3136 N N . PRO C 1 6 ? 42.318 -36.196 -10.056 1.00 74.94 206 PRO C N 1
ATOM 3137 C CA . PRO C 1 6 ? 40.947 -36.405 -10.510 1.00 72.22 206 PRO C CA 1
ATOM 3138 C C . PRO C 1 6 ? 40.254 -37.441 -9.647 1.00 77.39 206 PRO C C 1
ATOM 3139 O O . PRO C 1 6 ? 40.855 -38.428 -9.202 1.00 70.32 206 PRO C O 1
ATOM 3143 N N . PHE C 1 7 ? 38.964 -37.194 -9.433 1.00 77.23 207 PHE C N 1
ATOM 3144 C CA . PHE C 1 7 ? 38.184 -37.755 -8.343 1.00 65.36 207 PHE C CA 1
ATOM 3145 C C . PHE C 1 7 ? 37.357 -38.936 -8.816 1.00 62.94 207 PHE C C 1
ATOM 3146 O O . PHE C 1 7 ? 36.865 -38.950 -9.945 1.00 67.65 207 PHE C O 1
ATOM 3154 N N . ILE C 1 8 ? 37.203 -39.918 -7.929 1.00 65.71 208 ILE C N 1
ATOM 3155 C CA . ILE C 1 8 ? 36.297 -41.048 -8.113 1.00 60.12 208 ILE C CA 1
ATOM 3156 C C . ILE C 1 8 ? 35.075 -40.805 -7.237 1.00 65.71 208 ILE C C 1
ATOM 3157 O O . ILE C 1 8 ? 35.176 -40.820 -6.005 1.00 69.48 208 ILE C O 1
ATOM 3162 N N . LYS C 1 9 ? 33.905 -40.609 -7.843 1.00 67.99 209 LYS C N 1
ATOM 3163 C CA . LYS C 1 9 ? 32.739 -40.342 -7.004 1.00 66.35 209 LYS C CA 1
ATOM 3164 C C . LYS C 1 9 ? 32.124 -41.627 -6.456 1.00 58.48 209 LYS C C 1
ATOM 3165 O O . LYS C 1 9 ? 31.838 -41.707 -5.260 1.00 68.65 209 LYS C O 1
ATOM 3171 N N . ASP C 1 10 ? 31.917 -42.641 -7.301 1.00 61.35 210 ASP C N 1
ATOM 3172 C CA . ASP C 1 10 ? 31.169 -43.834 -6.891 1.00 64.06 210 ASP C CA 1
ATOM 3173 C C . ASP C 1 10 ? 31.894 -44.581 -5.772 1.00 62.26 210 ASP C C 1
ATOM 3174 O O . ASP C 1 10 ? 33.063 -44.941 -5.912 1.00 65.40 210 ASP C O 1
ATOM 3179 N N . GLN C 1 11 ? 31.197 -44.802 -4.656 1.00 61.58 211 GLN C N 1
ATOM 3180 C CA . GLN C 1 11 ? 31.802 -45.482 -3.518 1.00 59.07 211 GLN C CA 1
ATOM 3181 C C . GLN C 1 11 ? 32.166 -46.910 -3.865 1.00 68.77 211 GLN C C 1
ATOM 3182 O O . GLN C 1 11 ? 33.252 -47.381 -3.512 1.00 73.24 211 GLN C O 1
ATOM 3188 N N . THR C 1 12 ? 31.273 -47.622 -4.556 1.00 66.51 212 THR C N 1
ATOM 3189 C CA . THR C 1 12 ? 31.554 -49.017 -4.878 1.00 70.80 212 THR C CA 1
ATOM 3190 C C . THR C 1 12 ? 32.794 -49.161 -5.746 1.00 65.01 212 THR C C 1
ATOM 3191 O O . THR C 1 12 ? 33.436 -50.212 -5.723 1.00 68.04 212 THR C O 1
ATOM 3195 N N . LEU C 1 13 ? 33.140 -48.126 -6.505 1.00 67.40 213 LEU C N 1
ATOM 3196 C CA . LEU C 1 13 ? 34.332 -48.148 -7.342 1.00 66.68 213 LEU C CA 1
ATOM 3197 C C . LEU C 1 13 ? 35.575 -47.847 -6.517 1.00 64.85 213 LEU C C 1
ATOM 3198 O O . LEU C 1 13 ? 36.528 -48.633 -6.506 1.00 64.71 213 LEU C O 1
ATOM 3203 N N . TYR C 1 14 ? 35.573 -46.714 -5.810 1.00 63.64 214 TYR C N 1
ATOM 3204 C CA . TYR C 1 14 ? 36.709 -46.368 -4.967 1.00 66.04 214 TYR C CA 1
ATOM 3205 C C . TYR C 1 14 ? 37.120 -47.559 -4.123 1.00 66.86 214 TYR C C 1
ATOM 3206 O O . TYR C 1 14 ? 38.314 -47.849 -3.977 1.00 66.82 214 TYR C O 1
ATOM 3215 N N . GLU C 1 15 ? 36.127 -48.297 -3.623 1.00 68.96 215 GLU C N 1
ATOM 3216 C CA . GLU C 1 15 ? 36.370 -49.443 -2.762 1.00 63.89 215 GLU C CA 1
ATOM 3217 C C . GLU C 1 15 ? 36.872 -50.647 -3.547 1.00 63.94 215 GLU C C 1
ATOM 3218 O O . GLU C 1 15 ? 37.590 -51.479 -2.988 1.00 72.79 215 GLU C O 1
ATOM 3224 N N . ARG C 1 16 ? 36.512 -50.770 -4.828 1.00 63.88 216 ARG C N 1
ATOM 3225 C CA . ARG C 1 16 ? 37.157 -51.778 -5.672 1.00 66.41 216 ARG C CA 1
ATOM 3226 C C . ARG C 1 16 ? 38.665 -51.547 -5.747 1.00 69.10 216 ARG C C 1
ATOM 3227 O O . ARG C 1 16 ? 39.446 -52.500 -5.775 1.00 66.34 216 ARG C O 1
ATOM 3235 N N . VAL C 1 17 ? 39.081 -50.284 -5.730 1.00 67.89 217 VAL C N 1
ATOM 3236 C CA . VAL C 1 17 ? 40.481 -49.907 -5.833 1.00 65.70 217 VAL C CA 1
ATOM 3237 C C . VAL C 1 17 ? 41.212 -49.936 -4.490 1.00 70.92 217 VAL C C 1
ATOM 3238 O O . VAL C 1 17 ? 42.450 -49.989 -4.472 1.00 73.70 217 VAL C O 1
ATOM 3242 N N . PHE C 1 18 ? 40.487 -49.922 -3.356 1.00 76.35 218 PHE C N 1
ATOM 3243 C CA . PHE C 1 18 ? 41.153 -49.883 -2.054 1.00 78.34 218 PHE C CA 1
ATOM 3244 C C . PHE C 1 18 ? 40.525 -50.805 -1.003 1.00 84.99 218 PHE C C 1
ATOM 3245 O O . PHE C 1 18 ? 40.723 -50.567 0.195 1.00 90.25 218 PHE C O 1
ATOM 3253 N N . VAL C 1 19 ? 39.773 -51.839 -1.404 1.00 78.01 219 VAL C N 1
ATOM 3254 C CA . VAL C 1 19 ? 39.356 -52.873 -0.455 1.00 81.12 219 VAL C CA 1
ATOM 3255 C C . VAL C 1 19 ? 40.560 -53.681 0.022 1.00 89.08 219 VAL C C 1
ATOM 3256 O O . VAL C 1 19 ? 40.611 -54.117 1.181 1.00 97.48 219 VAL C O 1
ATOM 3260 N N . HIS C 1 20 ? 41.537 -53.898 -0.853 1.00 94.92 220 HIS C N 1
ATOM 3261 C CA . HIS C 1 20 ? 42.783 -54.581 -0.513 1.00 94.96 220 HIS C CA 1
ATOM 3262 C C . HIS C 1 20 ? 43.732 -54.468 -1.702 1.00 93.31 220 HIS C C 1
ATOM 3263 O O . HIS C 1 20 ? 43.482 -53.686 -2.628 1.00 92.86 220 HIS C O 1
ATOM 3265 N N . ASN C 1 37 ? 36.639 -63.012 -12.416 1.00 103.13 237 ASN C N 1
ATOM 3266 C CA . ASN C 1 37 ? 35.348 -63.279 -11.775 1.00 112.28 237 ASN C CA 1
ATOM 3267 C C . ASN C 1 37 ? 35.454 -63.272 -10.251 1.00 111.17 237 ASN C C 1
ATOM 3268 O O . ASN C 1 37 ? 34.465 -63.521 -9.557 1.00 110.43 237 ASN C O 1
ATOM 3270 N N . SER C 1 38 ? 36.653 -62.991 -9.732 1.00 112.30 238 SER C N 1
ATOM 3271 C CA . SER C 1 38 ? 36.905 -63.036 -8.292 1.00 114.82 238 SER C CA 1
ATOM 3272 C C . SER C 1 38 ? 36.926 -61.650 -7.652 1.00 109.34 238 SER C C 1
ATOM 3273 O O . SER C 1 38 ? 36.095 -61.356 -6.787 1.00 110.06 238 SER C O 1
ATOM 3276 N N . HIS C 1 39 ? 37.852 -60.784 -8.072 1.00 107.21 239 HIS C N 1
ATOM 3277 C CA . HIS C 1 39 ? 37.956 -59.423 -7.549 1.00 107.98 239 HIS C CA 1
ATOM 3278 C C . HIS C 1 39 ? 38.369 -58.501 -8.683 1.00 102.65 239 HIS C C 1
ATOM 3279 O O . HIS C 1 39 ? 38.518 -58.927 -9.832 1.00 104.24 239 HIS C O 1
ATOM 3286 N N . ASN C 1 40 ? 38.566 -57.227 -8.357 1.00 103.56 240 ASN C N 1
ATOM 3287 C CA . ASN C 1 40 ? 39.010 -56.274 -9.366 1.00 99.32 240 ASN C CA 1
ATOM 3288 C C . ASN C 1 40 ? 40.390 -56.674 -9.887 1.00 102.26 240 ASN C C 1
ATOM 3289 O O . ASN C 1 40 ? 41.345 -56.836 -9.117 1.00 106.82 240 ASN C O 1
ATOM 3294 N N . GLU C 1 41 ? 40.449 -56.948 -11.184 1.00 92.91 241 GLU C N 1
ATOM 3295 C CA . GLU C 1 41 ? 41.670 -57.099 -11.961 1.00 79.29 241 GLU C CA 1
ATOM 3296 C C . GLU C 1 41 ? 41.495 -56.491 -13.338 1.00 74.91 241 GLU C C 1
ATOM 3297 O O . GLU C 1 41 ? 42.483 -56.305 -14.056 1.00 72.03 241 GLU C O 1
ATOM 3303 N N . ARG C 1 42 ? 40.246 -56.220 -13.733 1.00 72.23 242 ARG C N 1
ATOM 3304 C CA . ARG C 1 42 ? 39.927 -55.526 -14.969 1.00 62.63 242 ARG C CA 1
ATOM 3305 C C . ARG C 1 42 ? 40.314 -54.063 -14.920 1.00 60.59 242 ARG C C 1
ATOM 3306 O O . ARG C 1 42 ? 40.528 -53.460 -15.971 1.00 68.43 242 ARG C O 1
ATOM 3314 N N . LEU C 1 43 ? 40.349 -53.457 -13.735 1.00 59.17 243 LEU C N 1
ATOM 3315 C CA . LEU C 1 43 ? 40.787 -52.070 -13.652 1.00 57.46 243 LEU C CA 1
ATOM 3316 C C . LEU C 1 43 ? 42.303 -51.960 -13.775 1.00 61.37 243 LEU C C 1
ATOM 3317 O O . LEU C 1 43 ? 42.794 -51.061 -14.466 1.00 65.24 243 LEU C O 1
ATOM 3322 N N . GLU C 1 44 ? 43.065 -52.871 -13.147 1.00 62.27 244 GLU C N 1
ATOM 3323 C CA . GLU C 1 44 ? 44.506 -52.918 -13.403 1.00 62.90 244 GLU C CA 1
ATOM 3324 C C . GLU C 1 44 ? 44.797 -53.035 -14.893 1.00 66.39 244 GLU C C 1
ATOM 3325 O O . GLU C 1 44 ? 45.777 -52.467 -15.387 1.00 72.55 244 GLU C O 1
ATOM 3331 N N . PHE C 1 45 ? 43.962 -53.783 -15.620 1.00 64.03 245 PHE C N 1
ATOM 3332 C CA . PHE C 1 45 ? 44.189 -54.081 -17.032 1.00 56.57 245 PHE C CA 1
ATOM 3333 C C . PHE C 1 45 ? 43.846 -52.877 -17.889 1.00 60.31 245 PHE C C 1
ATOM 3334 O O . PHE C 1 45 ? 44.612 -52.500 -18.788 1.00 54.98 245 PHE C O 1
ATOM 3342 N N . LEU C 1 46 ? 42.706 -52.251 -17.590 1.00 61.38 246 LEU C N 1
ATOM 3343 C CA . LEU C 1 46 ? 42.293 -51.053 -18.300 1.00 57.65 246 LEU C CA 1
ATOM 3344 C C . LEU C 1 46 ? 43.202 -49.883 -17.954 1.00 68.51 246 LEU C C 1
ATOM 3345 O O . LEU C 1 46 ? 43.611 -49.123 -18.840 1.00 67.52 246 LEU C O 1
ATOM 3350 N N . GLY C 1 47 ? 43.537 -49.722 -16.672 1.00 66.00 247 GLY C N 1
ATOM 3351 C CA . GLY C 1 47 ? 44.431 -48.642 -16.297 1.00 60.83 247 GLY C CA 1
ATOM 3352 C C . GLY C 1 47 ? 45.751 -48.725 -17.029 1.00 62.39 247 GLY C C 1
ATOM 3353 O O . GLY C 1 47 ? 46.182 -47.761 -17.667 1.00 61.57 247 GLY C O 1
ATOM 3354 N N . ASP C 1 48 ? 46.399 -49.893 -16.962 1.00 65.46 248 ASP C N 1
ATOM 3355 C CA . ASP C 1 48 ? 47.641 -50.126 -17.689 1.00 63.69 248 ASP C CA 1
ATOM 3356 C C . ASP C 1 48 ? 47.542 -49.616 -19.131 1.00 64.22 248 ASP C C 1
ATOM 3357 O O . ASP C 1 48 ? 48.401 -48.856 -19.598 1.00 61.51 248 ASP C O 1
ATOM 3362 N N . SER C 1 49 ? 46.454 -49.974 -19.824 1.00 57.57 249 SER C N 1
ATOM 3363 C CA . SER C 1 49 ? 46.300 -49.667 -21.247 1.00 57.30 249 SER C CA 1
ATOM 3364 C C . SER C 1 49 ? 46.133 -48.168 -21.483 1.00 55.94 249 SER C C 1
ATOM 3365 O O . SER C 1 49 ? 46.809 -47.567 -22.325 1.00 55.75 249 SER C O 1
ATOM 3368 N N . VAL C 1 50 ? 45.169 -47.579 -20.786 1.00 55.01 250 VAL C N 1
ATOM 3369 C CA . VAL C 1 50 ? 44.931 -46.150 -20.802 1.00 49.60 250 VAL C CA 1
ATOM 3370 C C . VAL C 1 50 ? 46.217 -45.408 -20.466 1.00 52.66 250 VAL C C 1
ATOM 3371 O O . VAL C 1 50 ? 46.596 -44.436 -21.135 1.00 50.27 250 VAL C O 1
ATOM 3375 N N . LEU C 1 51 ? 46.911 -45.859 -19.419 1.00 46.92 251 LEU C N 1
ATOM 3376 C CA . LEU C 1 51 ? 48.103 -45.142 -19.002 1.00 52.54 251 LEU C CA 1
ATOM 3377 C C . LEU C 1 51 ? 49.195 -45.226 -20.063 1.00 53.13 251 LEU C C 1
ATOM 3378 O O . LEU C 1 51 ? 49.934 -44.254 -20.271 1.00 47.82 251 LEU C O 1
ATOM 3383 N N . ASN C 1 52 ? 49.287 -46.344 -20.780 1.00 51.63 252 ASN C N 1
ATOM 3384 C CA . ASN C 1 52 ? 50.353 -46.432 -21.760 1.00 56.89 252 ASN C CA 1
ATOM 3385 C C . ASN C 1 52 ? 50.006 -45.741 -23.063 1.00 54.47 252 ASN C C 1
ATOM 3386 O O . ASN C 1 52 ? 50.884 -45.139 -23.697 1.00 56.71 252 ASN C O 1
ATOM 3391 N N . ASN C 1 53 ? 48.745 -45.751 -23.455 1.00 45.19 253 ASN C N 1
ATOM 3392 C CA . ASN C 1 53 ? 48.365 -44.946 -24.601 1.00 44.14 253 ASN C CA 1
ATOM 3393 C C . ASN C 1 53 ? 48.490 -43.459 -24.290 1.00 47.63 253 ASN C C 1
ATOM 3394 O O . ASN C 1 53 ? 49.103 -42.709 -25.059 1.00 48.60 253 ASN C O 1
ATOM 3399 N N . LEU C 1 54 ? 47.920 -43.010 -23.165 1.00 46.47 254 LEU C N 1
ATOM 3400 C CA . LEU C 1 54 ? 47.971 -41.588 -22.833 1.00 45.16 254 LEU C CA 1
ATOM 3401 C C . LEU C 1 54 ? 49.412 -41.082 -22.824 1.00 45.99 254 LEU C C 1
ATOM 3402 O O . LEU C 1 54 ? 49.739 -40.094 -23.483 1.00 53.04 254 LEU C O 1
ATOM 3407 N N . VAL C 1 55 ? 50.301 -41.785 -22.126 1.00 42.60 255 VAL C N 1
ATOM 3408 C CA . VAL C 1 55 ? 51.692 -41.372 -22.064 1.00 45.39 255 VAL C CA 1
ATOM 3409 C C . VAL C 1 55 ? 52.331 -41.384 -23.446 1.00 55.71 255 VAL C C 1
ATOM 3410 O O . VAL C 1 55 ? 53.197 -40.546 -23.739 1.00 51.43 255 VAL C O 1
ATOM 3414 N N . THR C 1 56 ? 51.928 -42.321 -24.320 1.00 60.11 256 THR C N 1
ATOM 3415 C CA . THR C 1 56 ? 52.470 -42.343 -25.684 1.00 60.61 256 THR C CA 1
ATOM 3416 C C . THR C 1 56 ? 52.115 -41.066 -26.439 1.00 58.75 256 THR C C 1
ATOM 3417 O O . THR C 1 56 ? 52.992 -40.408 -27.023 1.00 61.14 256 THR C O 1
ATOM 3421 N N . LEU C 1 57 ? 50.826 -40.708 -26.444 1.00 51.01 257 LEU C N 1
ATOM 3422 C CA . LEU C 1 57 ? 50.394 -39.464 -27.075 1.00 55.66 257 LEU C CA 1
ATOM 3423 C C . LEU C 1 57 ? 51.197 -38.269 -26.550 1.00 55.13 257 LEU C C 1
ATOM 3424 O O . LEU C 1 57 ? 51.799 -37.514 -27.330 1.00 53.77 257 LEU C O 1
ATOM 3429 N N . ILE C 1 58 ? 51.253 -38.116 -25.222 1.00 44.27 258 ILE C N 1
ATOM 3430 C CA . ILE C 1 58 ? 51.901 -36.957 -24.619 1.00 46.60 258 ILE C CA 1
ATOM 3431 C C . ILE C 1 58 ? 53.356 -36.828 -25.090 1.00 51.98 258 ILE C C 1
ATOM 3432 O O . ILE C 1 58 ? 53.771 -35.777 -25.584 1.00 53.26 258 ILE C O 1
ATOM 3437 N N . ILE C 1 59 ? 54.146 -37.896 -24.995 1.00 56.28 259 ILE C N 1
ATOM 3438 C CA . ILE C 1 59 ? 55.547 -37.760 -25.398 1.00 58.99 259 ILE C CA 1
ATOM 3439 C C . ILE C 1 59 ? 55.674 -37.576 -26.910 1.00 62.61 259 ILE C C 1
ATOM 3440 O O . ILE C 1 59 ? 56.490 -36.773 -27.372 1.00 63.11 259 ILE C O 1
ATOM 3445 N N . TYR C 1 60 ? 54.897 -38.325 -27.704 1.00 63.86 260 TYR C N 1
ATOM 3446 C CA . TYR C 1 60 ? 54.967 -38.175 -29.159 1.00 63.80 260 TYR C CA 1
ATOM 3447 C C . TYR C 1 60 ? 54.772 -36.719 -29.566 1.00 66.01 260 TYR C C 1
ATOM 3448 O O . TYR C 1 60 ? 55.515 -36.180 -30.402 1.00 63.50 260 TYR C O 1
ATOM 3457 N N . ASP C 1 61 ? 53.784 -36.067 -28.956 1.00 61.65 261 ASP C N 1
ATOM 3458 C CA . ASP C 1 61 ? 53.500 -34.667 -29.234 1.00 64.60 261 ASP C CA 1
ATOM 3459 C C . ASP C 1 61 ? 54.639 -33.751 -28.767 1.00 63.94 261 ASP C C 1
ATOM 3460 O O . ASP C 1 61 ? 54.970 -32.774 -29.447 1.00 68.40 261 ASP C O 1
ATOM 3465 N N . LYS C 1 62 ? 55.248 -34.041 -27.609 1.00 65.63 262 LYS C N 1
ATOM 3466 C CA . LYS C 1 62 ? 56.194 -33.104 -26.997 1.00 62.47 262 LYS C CA 1
ATOM 3467 C C . LYS C 1 62 ? 57.597 -33.224 -27.577 1.00 63.31 262 LYS C C 1
ATOM 3468 O O . LYS C 1 62 ? 58.366 -32.255 -27.558 1.00 67.64 262 LYS C O 1
ATOM 3474 N N . PHE C 1 63 ? 57.958 -34.384 -28.101 1.00 60.83 263 PHE C N 1
ATOM 3475 C CA . PHE C 1 63 ? 59.303 -34.624 -28.605 1.00 60.85 263 PHE C CA 1
ATOM 3476 C C . PHE C 1 63 ? 59.224 -35.059 -30.060 1.00 63.82 263 PHE C C 1
ATOM 3477 O O . PHE C 1 63 ? 59.399 -36.247 -30.367 1.00 70.19 263 PHE C O 1
ATOM 3485 N N . PRO C 1 64 ? 58.952 -34.127 -30.983 1.00 59.79 264 PRO C N 1
ATOM 3486 C CA . PRO C 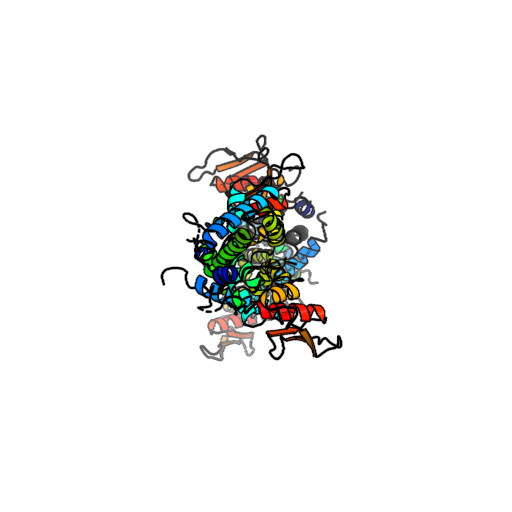1 64 ? 58.854 -34.520 -32.398 1.00 50.62 264 PRO C CA 1
ATOM 3487 C C . PRO C 1 64 ? 60.155 -35.013 -32.975 1.00 48.35 264 PRO C C 1
ATOM 3488 O O . PRO C 1 64 ? 60.135 -35.703 -33.997 1.00 56.92 264 PRO C O 1
ATOM 3492 N N . SER C 1 65 ? 61.290 -34.737 -32.347 1.00 54.13 265 SER C N 1
ATOM 3493 C CA . SER C 1 65 ? 62.569 -35.061 -32.969 1.00 63.46 265 SER C CA 1
ATOM 3494 C C . SER C 1 65 ? 63.168 -36.364 -32.469 1.00 64.93 265 SER C C 1
ATOM 3495 O O . SER C 1 65 ? 64.264 -36.729 -32.894 1.00 76.64 265 SER C O 1
ATOM 3498 N N . ALA C 1 66 ? 62.461 -37.090 -31.617 1.00 58.20 266 ALA C N 1
ATOM 3499 C CA . ALA C 1 66 ? 62.972 -38.316 -31.044 1.00 55.06 266 ALA C CA 1
ATOM 3500 C C . ALA C 1 66 ? 62.578 -39.528 -31.877 1.00 58.29 266 ALA C C 1
ATOM 3501 O O . ALA C 1 66 ? 61.431 -39.677 -32.282 1.00 61.63 266 ALA C O 1
ATOM 3503 N N . SER C 1 67 ? 63.533 -40.418 -32.089 1.00 66.32 267 SER C N 1
ATOM 3504 C CA . SER C 1 67 ? 63.296 -41.656 -32.802 1.00 57.14 267 SER C CA 1
ATOM 3505 C C . SER C 1 67 ? 62.228 -42.503 -32.106 1.00 64.65 267 SER C C 1
ATOM 3506 O O . SER C 1 67 ? 61.871 -42.282 -30.944 1.00 66.26 267 SER C O 1
ATOM 3509 N N . GLU C 1 68 ? 61.751 -43.529 -32.819 1.00 64.36 268 GLU C N 1
ATOM 3510 C CA . GLU C 1 68 ? 60.901 -44.511 -32.158 1.00 62.63 268 GLU C CA 1
ATOM 3511 C C . GLU C 1 68 ? 61.641 -45.204 -31.030 1.00 61.41 268 GLU C C 1
ATOM 3512 O O . GLU C 1 68 ? 61.023 -45.611 -30.034 1.00 64.04 268 GLU C O 1
ATOM 3518 N N . GLY C 1 69 ? 62.954 -45.373 -31.175 1.00 58.13 269 GLY C N 1
ATOM 3519 C CA . GLY C 1 69 ? 63.709 -46.042 -30.133 1.00 59.64 269 GLY C CA 1
ATOM 3520 C C . GLY C 1 69 ? 63.763 -45.218 -28.866 1.00 58.90 269 GLY C C 1
ATOM 3521 O O . GLY C 1 69 ? 63.583 -45.745 -27.762 1.00 52.21 269 GLY C O 1
ATOM 3522 N N . LYS C 1 70 ? 63.993 -43.909 -29.006 1.00 54.13 270 LYS C N 1
ATOM 3523 C CA . LYS C 1 70 ? 64.010 -43.068 -27.822 1.00 56.52 270 LYS C CA 1
ATOM 3524 C C . LYS C 1 70 ? 62.619 -42.979 -27.214 1.00 59.27 270 LYS C C 1
ATOM 3525 O O . LYS C 1 70 ? 62.463 -43.056 -25.988 1.00 56.34 270 LYS C O 1
ATOM 3531 N N . LEU C 1 71 ? 61.595 -42.842 -28.062 1.00 59.16 271 LEU C N 1
ATOM 3532 C CA . LEU C 1 71 ? 60.234 -42.820 -27.553 1.00 56.43 271 LEU C CA 1
ATOM 3533 C C . LEU C 1 71 ? 59.953 -44.075 -26.750 1.00 57.41 271 LEU C C 1
ATOM 3534 O O . LEU C 1 71 ? 59.368 -44.004 -25.661 1.00 63.24 271 LEU C O 1
ATOM 3539 N N . THR C 1 72 ? 60.398 -45.230 -27.247 1.00 49.59 272 THR C N 1
ATOM 3540 C CA . THR C 1 72 ? 60.153 -46.467 -26.521 1.00 53.60 272 THR C CA 1
ATOM 3541 C C . THR C 1 72 ? 60.839 -46.439 -25.158 1.00 56.07 272 THR C C 1
ATOM 3542 O O . THR C 1 72 ? 60.255 -46.865 -24.156 1.00 61.16 272 THR C O 1
ATOM 3546 N N . LYS C 1 73 ? 62.043 -45.863 -25.083 1.00 53.97 273 LYS C N 1
ATOM 3547 C CA . LYS C 1 73 ? 62.752 -45.821 -23.805 1.00 54.16 273 LYS C CA 1
ATOM 3548 C C . LYS C 1 73 ? 62.114 -44.818 -22.851 1.00 56.88 273 LYS C C 1
ATOM 3549 O O . LYS C 1 73 ? 61.926 -45.123 -21.663 1.00 55.40 273 LYS C O 1
ATOM 3555 N N . MET C 1 74 ? 61.756 -43.629 -23.361 1.00 55.77 274 MET C N 1
ATOM 3556 C CA . MET C 1 74 ? 61.031 -42.640 -22.564 1.00 55.15 274 MET C CA 1
ATOM 3557 C C . MET C 1 74 ? 59.759 -43.224 -21.974 1.00 57.75 274 MET C C 1
ATOM 3558 O O . MET C 1 74 ? 59.428 -42.967 -20.806 1.00 51.03 274 MET C O 1
ATOM 3563 N N . ARG C 1 75 ? 59.013 -43.990 -22.780 1.00 57.21 275 ARG C N 1
ATOM 3564 C CA . ARG C 1 75 ? 57.740 -44.494 -22.292 1.00 63.33 275 ARG C CA 1
ATOM 3565 C C . ARG C 1 75 ? 57.946 -45.540 -21.209 1.00 62.06 275 ARG C C 1
ATOM 3566 O O . ARG C 1 75 ? 57.285 -45.486 -20.159 1.00 55.15 275 ARG C O 1
ATOM 3574 N N . SER C 1 76 ? 58.881 -46.473 -21.425 1.00 56.39 276 SER C N 1
ATOM 3575 C CA . SER C 1 76 ? 59.130 -47.471 -20.398 1.00 53.77 276 SER C CA 1
ATOM 3576 C C . SER C 1 76 ? 59.584 -46.820 -19.096 1.00 58.83 276 SER C C 1
ATOM 3577 O O . SER C 1 76 ? 59.269 -47.318 -18.006 1.00 54.83 276 SER C O 1
ATOM 3580 N N . GLN C 1 77 ? 60.268 -45.674 -19.187 1.00 59.25 277 GLN C N 1
ATOM 3581 C CA . GLN C 1 77 ? 60.725 -44.983 -17.993 1.00 51.23 277 GLN C CA 1
ATOM 3582 C C . GLN C 1 77 ? 59.586 -44.306 -17.237 1.00 54.68 277 GLN C C 1
ATOM 3583 O O . GLN C 1 77 ? 59.617 -44.283 -16.005 1.00 54.77 277 GLN C O 1
ATOM 3589 N N . LEU C 1 78 ? 58.558 -43.777 -17.928 1.00 57.16 278 LEU C N 1
ATOM 3590 C CA . LEU C 1 78 ? 57.463 -43.117 -17.217 1.00 50.46 278 LEU C CA 1
ATOM 3591 C C . LEU C 1 78 ? 56.299 -44.036 -16.837 1.00 62.08 278 LEU C C 1
ATOM 3592 O O . LEU C 1 78 ? 55.506 -43.653 -15.969 1.00 67.32 278 LEU C O 1
ATOM 3597 N N . ILE C 1 79 ? 56.152 -45.227 -17.433 1.00 59.39 279 ILE C N 1
ATOM 3598 C CA . ILE C 1 79 ? 55.115 -46.153 -16.972 1.00 58.62 279 ILE C CA 1
ATOM 3599 C C . ILE C 1 79 ? 55.626 -47.149 -15.947 1.00 68.19 279 ILE C C 1
ATOM 3600 O O . ILE C 1 79 ? 54.868 -48.063 -15.572 1.00 72.04 279 ILE C O 1
ATOM 3605 N N . ASP C 1 80 ? 56.881 -47.049 -15.500 1.00 63.37 280 ASP C N 1
ATOM 3606 C CA . ASP C 1 80 ? 57.365 -48.165 -14.698 1.00 65.80 280 ASP C CA 1
ATOM 3607 C C . ASP C 1 80 ? 57.109 -47.960 -13.198 1.00 60.50 280 ASP C C 1
ATOM 3608 O O . ASP C 1 80 ? 56.604 -46.930 -12.747 1.00 56.74 280 ASP C O 1
ATOM 3613 N N . ASN C 1 81 ? 57.442 -48.987 -12.416 1.00 65.00 281 ASN C N 1
ATOM 3614 C CA . ASN C 1 81 ? 57.002 -49.042 -11.027 1.00 62.16 281 ASN C CA 1
ATOM 3615 C C . ASN C 1 81 ? 57.601 -47.929 -10.188 1.00 67.63 281 ASN C C 1
ATOM 3616 O O . ASN C 1 81 ? 56.936 -47.427 -9.277 1.00 69.84 281 ASN C O 1
ATOM 3621 N N . HIS C 1 82 ? 58.846 -47.534 -10.467 1.00 69.96 282 HIS C N 1
ATOM 3622 C CA . HIS C 1 82 ? 59.455 -46.425 -9.736 1.00 64.31 282 HIS C CA 1
ATOM 3623 C C . HIS C 1 82 ? 58.601 -45.163 -9.816 1.00 67.98 282 HIS C C 1
ATOM 3624 O O . HIS C 1 82 ? 58.229 -44.586 -8.789 1.00 68.22 282 HIS C O 1
ATOM 3631 N N . THR C 1 83 ? 58.279 -44.712 -11.028 1.00 62.47 283 THR C N 1
ATOM 3632 C CA . THR C 1 83 ? 57.556 -43.452 -11.131 1.00 62.56 283 THR C CA 1
ATOM 3633 C C . THR C 1 83 ? 56.097 -43.576 -10.696 1.00 69.32 283 THR C C 1
ATOM 3634 O O . THR C 1 83 ? 55.547 -42.630 -10.110 1.00 70.85 283 THR C O 1
ATOM 3638 N N . LEU C 1 84 ? 55.436 -44.707 -11.006 1.00 65.68 284 LEU C N 1
ATOM 3639 C CA . LEU C 1 84 ? 54.036 -44.864 -10.607 1.00 57.92 284 LEU C CA 1
ATOM 3640 C C . LEU C 1 84 ? 53.914 -44.976 -9.101 1.00 64.77 284 LEU C C 1
ATOM 3641 O O . LEU C 1 84 ? 52.905 -44.547 -8.535 1.00 68.88 284 LEU C O 1
ATOM 3646 N N . THR C 1 85 ? 54.924 -45.554 -8.439 1.00 63.30 285 THR C N 1
ATOM 3647 C CA . THR C 1 85 ? 54.960 -45.537 -6.982 1.00 60.82 285 THR C CA 1
ATOM 3648 C C . THR C 1 85 ? 55.139 -44.124 -6.467 1.00 63.30 285 THR C C 1
ATOM 3649 O O . THR C 1 85 ? 54.538 -43.744 -5.458 1.00 69.09 285 THR C O 1
ATOM 3653 N N . GLN C 1 86 ? 55.975 -43.335 -7.143 1.00 63.61 286 GLN C N 1
ATOM 3654 C CA . GLN C 1 86 ? 56.200 -41.965 -6.703 1.00 67.53 286 GLN C CA 1
ATOM 3655 C C . GLN C 1 86 ? 54.913 -41.162 -6.774 1.00 68.95 286 GLN C C 1
ATOM 3656 O O . GLN C 1 86 ? 54.581 -40.431 -5.842 1.00 69.77 286 GLN C O 1
ATOM 3662 N N . PHE C 1 87 ? 54.149 -41.323 -7.856 1.00 71.47 287 PHE C N 1
ATOM 3663 C CA . PHE C 1 87 ? 52.842 -40.681 -7.940 1.00 70.83 287 PHE C CA 1
ATOM 3664 C C . PHE C 1 87 ? 51.923 -41.151 -6.820 1.00 69.60 287 PHE C C 1
ATOM 3665 O O . PHE C 1 87 ? 51.212 -40.339 -6.212 1.00 71.17 287 PHE C O 1
ATOM 3673 N N . SER C 1 88 ? 51.939 -42.458 -6.517 1.00 66.56 288 SER C N 1
ATOM 3674 C CA . SER C 1 88 ? 51.011 -43.012 -5.530 1.00 67.42 288 SER C CA 1
ATOM 3675 C C . SER C 1 88 ? 51.254 -42.484 -4.120 1.00 75.11 288 SER C C 1
ATOM 3676 O O . SER C 1 88 ? 50.302 -42.379 -3.334 1.00 73.01 288 SER C O 1
ATOM 3679 N N . PHE C 1 89 ? 52.505 -42.162 -3.769 1.00 76.05 289 PHE C N 1
ATOM 3680 C CA . PHE C 1 89 ? 52.766 -41.625 -2.439 1.00 73.75 289 PHE C CA 1
ATOM 3681 C C . PHE C 1 89 ? 52.494 -40.134 -2.365 1.00 75.03 289 PHE C C 1
ATOM 3682 O O . PHE C 1 89 ? 52.065 -39.646 -1.310 1.00 82.90 289 PHE C O 1
ATOM 3690 N N . GLU C 1 90 ? 52.712 -39.402 -3.461 1.00 67.60 290 GLU C N 1
ATOM 3691 C CA . GLU C 1 90 ? 52.356 -37.990 -3.487 1.00 78.72 290 GLU C CA 1
ATOM 3692 C C . GLU C 1 90 ? 50.850 -37.768 -3.495 1.00 80.37 290 GLU C C 1
ATOM 3693 O O . GLU C 1 90 ? 50.406 -36.627 -3.303 1.00 82.64 290 GLU C O 1
ATOM 3699 N N . TYR C 1 91 ? 50.063 -38.816 -3.734 1.00 73.96 291 TYR C N 1
ATOM 3700 C CA . TYR C 1 91 ? 48.631 -38.782 -3.500 1.00 66.67 291 TYR C CA 1
ATOM 3701 C C . TYR C 1 91 ? 48.258 -39.645 -2.302 1.00 73.02 291 TYR C C 1
ATOM 3702 O O . TYR C 1 91 ? 47.077 -39.988 -2.122 1.00 73.40 291 TYR C O 1
ATOM 3711 N N . GLY C 1 92 ? 49.250 -40.026 -1.501 1.00 68.45 292 GLY C N 1
ATOM 3712 C CA . GLY C 1 92 ? 49.014 -40.713 -0.247 1.00 66.62 292 GLY C CA 1
ATOM 3713 C C . GLY C 1 92 ? 48.200 -41.975 -0.386 1.00 70.62 292 GLY C C 1
ATOM 3714 O O . GLY C 1 92 ? 47.320 -42.234 0.442 1.00 73.93 292 GLY C O 1
ATOM 3715 N N . PHE C 1 93 ? 48.467 -42.768 -1.427 1.00 66.88 293 PHE C N 1
ATOM 3716 C CA . PHE C 1 93 ? 47.734 -44.014 -1.612 1.00 65.85 293 PHE C CA 1
ATOM 3717 C C . PHE C 1 93 ? 48.022 -45.003 -0.495 1.00 74.06 293 PHE C C 1
ATOM 3718 O O . PHE C 1 93 ? 47.173 -45.843 -0.179 1.00 76.12 293 PHE C O 1
ATOM 3726 N N . ASP C 1 94 ? 49.217 -44.932 0.096 1.00 75.25 294 ASP C N 1
ATOM 3727 C CA . ASP C 1 94 ? 49.525 -45.748 1.259 1.00 71.90 294 ASP C CA 1
ATOM 3728 C C . ASP C 1 94 ? 48.526 -45.525 2.382 1.00 75.46 294 ASP C C 1
ATOM 3729 O O . ASP C 1 94 ? 48.365 -46.402 3.240 1.00 80.19 294 ASP C O 1
ATOM 3734 N N . LYS C 1 95 ? 47.854 -44.371 2.388 1.00 73.84 295 LYS C N 1
ATOM 3735 C CA . LYS C 1 95 ? 46.865 -44.008 3.392 1.00 70.71 295 LYS C CA 1
ATOM 3736 C C . LYS C 1 95 ? 45.457 -44.400 2.976 1.00 70.76 295 LYS C C 1
ATOM 3737 O O . LYS C 1 95 ? 44.699 -44.932 3.795 1.00 71.22 295 LYS C O 1
ATOM 3743 N N . ARG C 1 96 ? 45.093 -44.139 1.715 1.00 73.88 296 ARG C N 1
ATOM 3744 C CA . ARG C 1 96 ? 43.798 -44.567 1.186 1.00 76.84 296 ARG C CA 1
ATOM 3745 C C . ARG C 1 96 ? 43.663 -46.076 1.152 1.00 72.04 296 ARG C C 1
ATOM 3746 O O . ARG C 1 96 ? 42.542 -46.589 1.145 1.00 70.88 296 ARG C O 1
ATOM 3754 N N . LEU C 1 97 ? 44.782 -46.786 1.116 1.00 71.67 297 LEU C N 1
ATOM 3755 C CA . LEU C 1 97 ? 44.807 -48.226 0.904 1.00 78.54 297 LEU C CA 1
ATOM 3756 C C . LEU C 1 97 ? 44.403 -48.939 2.184 1.00 83.78 297 LEU C C 1
ATOM 3757 O O . LEU C 1 97 ? 45.221 -49.112 3.088 1.00 89.68 297 LEU C O 1
ATOM 3762 N N . LYS C 1 98 ? 43.151 -49.387 2.257 1.00 85.99 298 LYS C N 1
ATOM 3763 C CA . LYS C 1 98 ? 42.658 -50.058 3.455 1.00 84.63 298 LYS C CA 1
ATOM 3764 C C . LYS C 1 98 ? 43.115 -51.505 3.434 1.00 96.35 298 LYS C C 1
ATOM 3765 O O . LYS C 1 98 ? 42.557 -52.329 2.699 1.00 93.14 298 LYS C O 1
ATOM 3771 N N . THR C 1 99 ? 44.111 -51.812 4.269 1.00 104.02 299 THR C N 1
ATOM 3772 C CA . THR C 1 99 ? 44.911 -53.029 4.161 1.00 98.93 299 THR C CA 1
ATOM 3773 C C . THR C 1 99 ? 44.204 -54.246 4.751 1.00 101.43 299 THR C C 1
ATOM 3774 O O . THR C 1 99 ? 44.203 -54.445 5.969 1.00 106.70 299 THR C O 1
ATOM 3778 N N . THR C 1 101 ? 50.611 -56.765 5.800 1.00 130.99 301 THR C N 1
ATOM 3779 C CA . THR C 1 101 ? 50.068 -55.421 5.663 1.00 126.97 301 THR C CA 1
ATOM 3780 C C . THR C 1 101 ? 51.194 -54.428 5.345 1.00 121.95 301 THR C C 1
ATOM 3781 O O . THR C 1 101 ? 50.997 -53.215 5.437 1.00 121.46 301 THR C O 1
ATOM 3785 N N . ASP C 1 102 ? 52.351 -54.951 4.927 1.00 123.73 302 ASP C N 1
ATOM 3786 C CA . ASP C 1 102 ? 53.634 -54.251 4.997 1.00 122.33 302 ASP C CA 1
ATOM 3787 C C . ASP C 1 102 ? 54.214 -53.958 3.611 1.00 119.77 302 ASP C C 1
ATOM 3788 O O . ASP C 1 102 ? 53.623 -54.264 2.572 1.00 117.56 302 ASP C O 1
ATOM 3790 N N . GLU C 1 103 ? 55.395 -53.336 3.618 1.00 127.01 303 GLU C N 1
ATOM 3791 C CA . GLU C 1 103 ? 56.091 -52.941 2.391 1.00 129.05 303 GLU C CA 1
ATOM 3792 C C . GLU C 1 103 ? 57.067 -54.021 1.939 1.00 120.32 303 GLU C C 1
ATOM 3793 O O . GLU C 1 103 ? 58.176 -53.719 1.495 1.00 122.37 303 GLU C O 1
ATOM 3795 N N . ASP C 1 110 ? 61.234 -53.347 -3.286 1.00 122.34 310 ASP C N 1
ATOM 3796 C CA . ASP C 1 110 ? 60.371 -54.242 -4.055 1.00 125.06 310 ASP C CA 1
ATOM 3797 C C . ASP C 1 110 ? 58.910 -53.954 -3.725 1.00 125.56 310 ASP C C 1
ATOM 3798 O O . ASP C 1 110 ? 58.558 -52.799 -3.455 1.00 127.33 310 ASP C O 1
ATOM 3803 N N . GLN C 1 111 ? 58.071 -54.997 -3.729 1.00 118.37 311 GLN C N 1
ATOM 3804 C CA . GLN C 1 111 ? 56.635 -54.858 -3.475 1.00 114.76 311 GLN C CA 1
ATOM 3805 C C . GLN C 1 111 ? 56.021 -53.841 -4.445 1.00 112.87 311 GLN C C 1
ATOM 3806 O O . GLN C 1 111 ? 55.667 -52.707 -4.102 1.00 108.27 311 GLN C O 1
ATOM 3812 N N . LYS C 1 112 ? 55.944 -54.307 -5.697 1.00 110.40 312 LYS C N 1
ATOM 3813 C CA . LYS C 1 112 ? 55.541 -53.601 -6.912 1.00 97.78 312 LYS C CA 1
ATOM 3814 C C . LYS C 1 112 ? 54.103 -53.100 -6.855 1.00 86.93 312 LYS C C 1
ATOM 3815 O O . LYS C 1 112 ? 53.541 -52.697 -7.882 1.00 79.27 312 LYS C O 1
ATOM 3821 N N . VAL C 1 113 ? 53.503 -53.186 -5.661 1.00 86.53 313 VAL C N 1
ATOM 3822 C CA . VAL C 1 113 ? 52.059 -53.045 -5.480 1.00 74.29 313 VAL C CA 1
ATOM 3823 C C . VAL C 1 113 ? 51.581 -51.659 -5.892 1.00 69.18 313 VAL C C 1
ATOM 3824 O O . VAL C 1 113 ? 50.712 -51.525 -6.760 1.00 68.04 313 VAL C O 1
ATOM 3828 N N . TYR C 1 114 ? 52.134 -50.610 -5.265 1.00 66.95 314 TYR C N 1
ATOM 3829 C CA . TYR C 1 114 ? 51.575 -49.270 -5.410 1.00 67.28 314 TYR C CA 1
ATOM 3830 C C . TYR C 1 114 ? 51.433 -48.871 -6.865 1.00 69.55 314 TYR C C 1
ATOM 3831 O O . TYR C 1 114 ? 50.490 -48.147 -7.220 1.00 69.98 314 TYR C O 1
ATOM 3840 N N . ALA C 1 115 ? 52.332 -49.349 -7.725 1.00 57.39 315 ALA C N 1
ATOM 3841 C CA . ALA C 1 115 ? 52.154 -49.071 -9.139 1.00 63.68 315 ALA C CA 1
ATOM 3842 C C . ALA C 1 115 ? 50.933 -49.790 -9.683 1.00 59.77 315 ALA C C 1
ATOM 3843 O O . ALA C 1 115 ? 50.246 -49.265 -10.565 1.00 59.92 315 ALA C O 1
ATOM 3845 N N . ASP C 1 116 ? 50.634 -50.974 -9.159 1.00 63.18 316 ASP C N 1
ATOM 3846 C CA . ASP C 1 116 ? 49.473 -51.708 -9.639 1.00 64.92 316 ASP C CA 1
ATOM 3847 C C . ASP C 1 116 ? 48.170 -51.107 -9.121 1.00 68.19 316 ASP C C 1
ATOM 3848 O O . ASP C 1 116 ? 47.148 -51.201 -9.811 1.00 69.27 316 ASP C O 1
ATOM 3853 N N . ILE C 1 117 ? 48.179 -50.501 -7.922 1.00 65.61 317 ILE C N 1
ATOM 3854 C CA . ILE C 1 117 ? 47.040 -49.695 -7.478 1.00 58.93 317 ILE C CA 1
ATOM 3855 C C . ILE C 1 117 ? 46.822 -48.552 -8.452 1.00 60.67 317 ILE C C 1
ATOM 3856 O O . ILE C 1 117 ? 45.742 -48.388 -9.033 1.00 58.87 317 ILE C O 1
ATOM 3861 N N . PHE C 1 118 ? 47.880 -47.765 -8.657 1.00 66.97 318 PHE C N 1
ATOM 3862 C CA . PHE C 1 118 ? 47.825 -46.591 -9.519 1.00 63.23 318 PHE C CA 1
ATOM 3863 C C . PHE C 1 118 ? 47.289 -46.929 -10.901 1.00 64.26 318 PHE C C 1
ATOM 3864 O O . PHE C 1 118 ? 46.538 -46.139 -11.495 1.00 68.52 318 PHE C O 1
ATOM 3872 N N . GLU C 1 119 ? 47.663 -48.090 -11.439 1.00 56.75 319 GLU C N 1
ATOM 3873 C CA . GLU C 1 119 ? 47.080 -48.492 -12.710 1.00 60.61 319 GLU C CA 1
ATOM 3874 C C . GLU C 1 119 ? 45.591 -48.762 -12.551 1.00 59.95 319 GLU C C 1
ATOM 3875 O O . GLU C 1 119 ? 44.775 -48.248 -13.324 1.00 60.44 319 GLU C O 1
ATOM 3881 N N . ALA C 1 120 ? 45.213 -49.526 -11.524 1.00 57.26 320 ALA C N 1
ATOM 3882 C CA . ALA C 1 120 ? 43.794 -49.722 -11.246 1.00 64.44 320 ALA C CA 1
ATOM 3883 C C . ALA C 1 120 ? 43.066 -48.384 -11.108 1.00 66.00 320 ALA C C 1
ATOM 3884 O O . ALA C 1 120 ? 41.971 -48.194 -11.662 1.00 62.76 320 ALA C O 1
ATOM 3886 N N . TYR C 1 121 ? 43.664 -47.442 -10.377 1.00 57.02 321 TYR C N 1
ATOM 3887 C CA . TYR C 1 121 ? 43.017 -46.159 -10.147 1.00 56.38 321 TYR C CA 1
ATOM 3888 C C . TYR C 1 121 ? 42.685 -45.469 -11.468 1.00 65.52 321 TYR C C 1
ATOM 3889 O O . TYR C 1 121 ? 41.522 -45.142 -11.740 1.00 64.93 321 TYR C O 1
ATOM 3898 N N . ILE C 1 122 ? 43.701 -45.253 -12.313 1.00 65.59 322 ILE C N 1
ATOM 3899 C CA . ILE C 1 122 ? 43.460 -44.737 -13.660 1.00 65.89 322 ILE C CA 1
ATOM 3900 C C . ILE C 1 122 ? 42.378 -45.546 -14.362 1.00 61.78 322 ILE C C 1
ATOM 3901 O O . ILE C 1 122 ? 41.515 -44.994 -15.055 1.00 60.18 322 ILE C O 1
ATOM 3906 N N . GLY C 1 123 ? 42.416 -46.870 -14.205 1.00 60.08 323 GLY C N 1
ATOM 3907 C CA . GLY C 1 123 ? 41.341 -47.696 -14.724 1.00 64.91 323 GLY C CA 1
ATOM 3908 C C . GLY C 1 123 ? 39.975 -47.282 -14.210 1.00 68.32 323 GLY C C 1
ATOM 3909 O O . GLY C 1 123 ? 38.981 -47.389 -14.935 1.00 65.18 323 GLY C O 1
ATOM 3910 N N . ALA C 1 124 ? 39.908 -46.776 -12.965 1.00 67.93 324 ALA C N 1
ATOM 3911 C CA . ALA C 1 124 ? 38.632 -46.321 -12.413 1.00 63.16 324 ALA C CA 1
ATOM 3912 C C . ALA C 1 124 ? 38.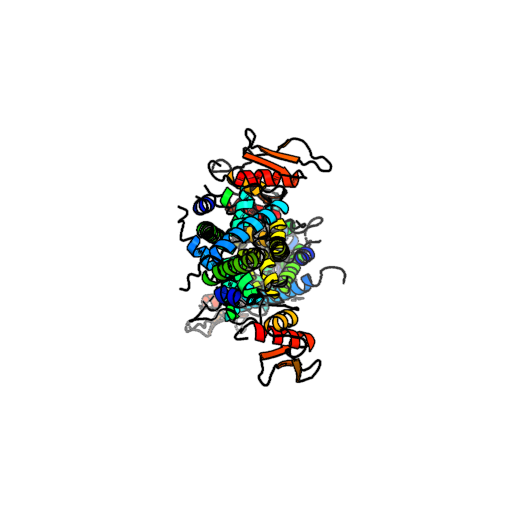224 -44.973 -12.985 1.00 67.50 324 ALA C C 1
ATOM 3913 O O . ALA C 1 124 ? 37.088 -44.809 -13.442 1.00 70.69 324 ALA C O 1
ATOM 3915 N N . LEU C 1 125 ? 39.125 -43.986 -12.958 1.00 65.25 325 LEU C N 1
ATOM 3916 C CA . LEU C 1 125 ? 38.797 -42.709 -13.583 1.00 68.44 325 LEU C CA 1
ATOM 3917 C C . LEU C 1 125 ? 38.252 -42.926 -14.986 1.00 69.06 325 LEU C C 1
ATOM 3918 O O . LEU C 1 125 ? 37.300 -42.257 -15.403 1.00 67.60 325 LEU C O 1
ATOM 3923 N N . SER C 1 126 ? 38.838 -43.880 -15.718 1.00 68.40 326 SER C N 1
ATOM 3924 C CA . SER C 1 126 ? 38.470 -44.078 -17.113 1.00 67.96 326 SER C CA 1
ATOM 3925 C C . SER C 1 126 ? 37.055 -44.617 -17.224 1.00 68.58 326 SER C C 1
ATOM 3926 O O . SER C 1 126 ? 36.247 -44.110 -18.008 1.00 72.32 326 SER C O 1
ATOM 3929 N N . VAL C 1 127 ? 36.720 -45.627 -16.430 1.00 69.82 327 VAL C N 1
ATOM 3930 C CA . VAL C 1 127 ? 35.357 -46.140 -16.494 1.00 71.88 327 VAL C CA 1
ATOM 3931 C C . VAL C 1 127 ? 34.366 -45.117 -15.932 1.00 75.27 327 VAL C C 1
ATOM 3932 O O . VAL C 1 127 ? 33.284 -44.912 -16.495 1.00 85.77 327 VAL C O 1
ATOM 3936 N N . GLU C 1 128 ? 34.725 -44.420 -14.853 1.00 71.44 328 GLU C N 1
ATOM 3937 C CA . GLU C 1 128 ? 33.783 -43.464 -14.282 1.00 69.31 328 GLU C CA 1
ATOM 3938 C C . GLU C 1 128 ? 33.408 -42.360 -15.261 1.00 72.90 328 GLU C C 1
ATOM 3939 O O . GLU C 1 128 ? 32.479 -41.592 -14.984 1.00 79.73 328 GLU C O 1
ATOM 3941 N N . ARG C 1 129 ? 34.094 -42.268 -16.394 1.00 65.96 329 ARG C N 1
ATOM 3942 C CA . ARG C 1 129 ? 33.826 -41.242 -17.384 1.00 59.06 329 ARG C CA 1
ATOM 3943 C C . ARG C 1 129 ? 33.340 -41.832 -18.703 1.00 68.79 329 ARG C C 1
ATOM 3944 O O . ARG C 1 129 ? 33.380 -41.160 -19.738 1.00 69.26 329 ARG C O 1
ATOM 3952 N N . GLY C 1 130 ? 32.873 -43.079 -18.686 1.00 70.82 330 GLY C N 1
ATOM 3953 C CA . GLY C 1 130 ? 32.383 -43.704 -19.896 1.00 67.43 330 GLY C CA 1
ATOM 3954 C C . GLY C 1 130 ? 33.440 -44.003 -20.934 1.00 74.67 330 GLY C C 1
ATOM 3955 O O . GLY C 1 130 ? 33.114 -44.113 -22.118 1.00 81.14 330 GLY C O 1
ATOM 3956 N N . LEU C 1 131 ? 34.701 -44.144 -20.516 1.00 75.62 331 LEU C N 1
ATOM 3957 C CA . LEU C 1 131 ? 35.832 -44.476 -21.389 1.00 74.36 331 LEU C CA 1
ATOM 3958 C C . LEU C 1 131 ? 36.180 -43.303 -22.315 1.00 81.64 331 LEU C C 1
ATOM 3959 O O . LEU C 1 131 ? 36.483 -43.487 -23.497 1.00 79.92 331 LEU C O 1
ATOM 3964 N N . ASP C 1 132 ? 36.201 -42.095 -21.732 1.00 83.88 332 ASP C N 1
ATOM 3965 C CA . ASP C 1 132 ? 36.376 -40.822 -22.434 1.00 81.78 332 ASP C CA 1
ATOM 3966 C C . ASP C 1 132 ? 37.852 -40.466 -22.636 1.00 89.99 332 ASP C C 1
ATOM 3967 O O . ASP C 1 132 ? 38.328 -40.336 -23.773 1.00 92.61 332 ASP C O 1
ATOM 3972 N N . LEU C 1 133 ? 38.580 -40.321 -21.532 1.00 78.79 333 LEU C N 1
ATOM 3973 C CA . LEU C 1 133 ? 40.025 -40.196 -21.393 1.00 72.99 333 LEU C CA 1
ATOM 3974 C C . LEU C 1 133 ? 40.599 -38.814 -21.690 1.00 71.02 333 LEU C C 1
ATOM 3975 O O . LEU C 1 133 ? 41.757 -38.585 -21.336 1.00 70.81 333 LEU C O 1
ATOM 3980 N N . ARG C 1 134 ? 39.845 -37.855 -22.247 1.00 75.96 334 ARG C N 1
ATOM 3981 C CA . ARG C 1 134 ? 40.461 -36.536 -22.443 1.00 77.39 334 ARG C CA 1
ATOM 3982 C C . ARG C 1 134 ? 40.631 -35.828 -21.114 1.00 65.43 334 ARG C C 1
ATOM 3983 O O . ARG C 1 134 ? 41.641 -35.158 -20.878 1.00 63.62 334 ARG C O 1
ATOM 3991 N N . GLU C 1 135 ? 39.651 -35.975 -20.233 1.00 65.15 335 GLU C N 1
ATOM 3992 C CA . GLU C 1 135 ? 39.776 -35.398 -18.909 1.00 62.37 335 GLU C CA 1
ATOM 3993 C C . GLU C 1 135 ? 41.015 -35.934 -18.199 1.00 66.50 335 GLU C C 1
ATOM 3994 O O . GLU C 1 135 ? 41.566 -35.262 -17.323 1.00 66.10 335 GLU C O 1
ATOM 4000 N N . ILE C 1 136 ? 41.480 -37.126 -18.587 1.00 69.55 336 ILE C N 1
ATOM 4001 C CA . ILE C 1 136 ? 42.573 -37.815 -17.905 1.00 60.32 336 ILE C CA 1
ATOM 4002 C C . ILE C 1 136 ? 43.914 -37.449 -18.500 1.00 59.38 336 ILE C C 1
ATOM 4003 O O . ILE C 1 136 ? 44.867 -37.137 -17.778 1.00 57.53 336 ILE C O 1
ATOM 4008 N N . LYS C 1 137 ? 44.006 -37.550 -19.822 1.00 61.32 337 LYS C N 1
ATOM 4009 C CA . LYS C 1 137 ? 45.124 -37.022 -20.589 1.00 57.26 337 LYS C CA 1
ATOM 4010 C C . LYS C 1 137 ? 45.577 -35.646 -20.076 1.00 59.79 337 LYS C C 1
ATOM 4011 O O . LYS C 1 137 ? 46.779 -35.410 -19.926 1.00 57.60 337 LYS C O 1
ATOM 4017 N N . ASP C 1 138 ? 44.637 -34.749 -19.753 1.00 59.98 338 ASP C N 1
ATOM 4018 C CA . ASP C 1 138 ? 45.013 -33.409 -19.293 1.00 64.82 338 ASP C CA 1
ATOM 4019 C C . ASP C 1 138 ? 45.662 -33.438 -17.914 1.00 64.89 338 ASP C C 1
ATOM 4020 O O . ASP C 1 138 ? 46.651 -32.732 -17.667 1.00 65.47 338 ASP C O 1
ATOM 4025 N N . TRP C 1 139 ? 45.108 -34.223 -16.994 1.00 56.76 339 TRP C N 1
ATOM 4026 C CA . TRP C 1 139 ? 45.738 -34.366 -15.687 1.00 61.71 339 TRP C CA 1
ATOM 4027 C C . TRP C 1 139 ? 47.151 -34.921 -15.817 1.00 63.66 339 TRP C C 1
ATOM 4028 O O . TRP C 1 139 ? 48.103 -34.358 -15.264 1.00 58.09 339 TRP C O 1
ATOM 4039 N N . LEU C 1 140 ? 47.295 -36.036 -16.552 1.00 64.94 340 LEU C N 1
ATOM 4040 C CA . LEU C 1 140 ? 48.605 -36.629 -16.807 1.00 57.96 340 LEU C CA 1
ATOM 4041 C C . LEU C 1 140 ? 49.532 -35.657 -17.516 1.00 58.12 340 LEU C C 1
ATOM 4042 O O . LEU C 1 140 ? 50.745 -35.670 -17.281 1.00 57.00 340 LEU C O 1
ATOM 4047 N N . GLU C 1 141 ? 48.988 -34.824 -18.409 1.00 57.04 341 GLU C N 1
ATOM 4048 C CA . GLU C 1 141 ? 49.838 -33.858 -19.103 1.00 61.42 341 GLU C CA 1
ATOM 4049 C C . GLU C 1 141 ? 50.489 -32.885 -18.120 1.00 70.93 341 GLU C C 1
ATOM 4050 O O . GLU C 1 141 ? 51.583 -32.365 -18.381 1.00 74.39 341 GLU C O 1
ATOM 4056 N N . LYS C 1 142 ? 49.844 -32.631 -16.986 1.00 68.71 342 LYS C N 1
ATOM 4057 C CA . LYS C 1 142 ? 50.460 -31.827 -15.940 1.00 65.10 342 LYS C CA 1
ATOM 4058 C C . LYS C 1 142 ? 51.292 -32.686 -14.996 1.00 62.16 342 LYS C C 1
ATOM 4059 O O . LYS C 1 142 ? 52.398 -32.296 -14.614 1.00 63.88 342 LYS C O 1
ATOM 4065 N N . LEU C 1 143 ? 50.770 -33.859 -14.627 1.00 65.39 343 LEU C N 1
ATOM 4066 C CA . LEU C 1 143 ? 51.451 -34.748 -13.692 1.00 64.19 343 LEU C CA 1
ATOM 4067 C C . LEU C 1 143 ? 52.846 -35.097 -14.166 1.00 62.56 343 LEU C C 1
ATOM 4068 O O . LEU C 1 143 ? 53.716 -35.435 -13.355 1.00 71.30 343 LEU C O 1
ATOM 4073 N N . TYR C 1 144 ? 53.080 -35.029 -15.469 1.00 61.55 344 TYR C N 1
ATOM 4074 C CA . TYR C 1 144 ? 54.343 -35.453 -16.036 1.00 55.26 344 TYR C CA 1
ATOM 4075 C C . TYR C 1 144 ? 55.253 -34.301 -16.412 1.00 60.78 344 TYR C C 1
ATOM 4076 O O . TYR C 1 144 ? 56.411 -34.552 -16.756 1.00 68.85 344 TYR C O 1
ATOM 4085 N N . ALA C 1 145 ? 54.766 -33.053 -16.356 1.00 59.99 345 ALA C N 1
ATOM 4086 C CA . ALA C 1 145 ? 55.509 -31.863 -16.762 1.00 53.37 345 ALA C CA 1
ATOM 4087 C C . ALA C 1 145 ? 56.949 -31.849 -16.251 1.00 63.30 345 ALA C C 1
ATOM 4088 O O . ALA C 1 145 ? 57.874 -31.760 -17.070 1.00 58.44 345 ALA C O 1
ATOM 4090 N N . PRO C 1 146 ? 57.197 -31.948 -14.928 1.00 70.72 346 PRO C N 1
ATOM 4091 C CA . PRO C 1 146 ? 58.597 -31.962 -14.468 1.00 54.75 346 PRO C CA 1
ATOM 4092 C C . PRO C 1 146 ? 59.397 -33.107 -15.057 1.00 61.42 346 PRO C C 1
ATOM 4093 O O . PRO C 1 146 ? 60.561 -32.907 -15.430 1.00 66.86 346 PRO C O 1
ATOM 4097 N N . LYS C 1 147 ? 58.806 -34.304 -15.166 1.00 58.51 347 LYS C N 1
ATOM 4098 C CA . LYS C 1 147 ? 59.534 -35.427 -15.751 1.00 59.19 347 LYS C CA 1
ATOM 4099 C C . LYS C 1 147 ? 59.853 -35.167 -17.212 1.00 60.81 347 LYS C C 1
ATOM 4100 O O . LYS C 1 147 ? 60.907 -35.595 -17.705 1.00 59.00 347 LYS C O 1
ATOM 4106 N N . LEU C 1 148 ? 58.967 -34.477 -17.925 1.00 57.66 348 LEU C N 1
ATOM 4107 C CA . LEU C 1 148 ? 59.245 -34.270 -19.338 1.00 63.03 348 LEU C CA 1
ATOM 4108 C C . LEU C 1 148 ? 60.242 -33.150 -19.533 1.00 62.77 348 LEU C C 1
ATOM 4109 O O . LEU C 1 148 ? 61.105 -33.237 -20.411 1.00 73.88 348 LEU C O 1
ATOM 4114 N N . GLU C 1 149 ? 60.163 -32.098 -18.723 1.00 64.82 349 GLU C N 1
ATOM 4115 C CA . GLU C 1 149 ? 61.188 -31.075 -18.831 1.00 60.90 349 GLU C CA 1
ATOM 4116 C C . GLU C 1 149 ? 62.545 -31.639 -18.458 1.00 63.11 349 GLU C C 1
ATOM 4117 O O . GLU C 1 149 ? 63.555 -31.238 -19.044 1.00 67.97 349 GLU C O 1
ATOM 4123 N N . ALA C 1 150 ? 62.597 -32.603 -17.529 1.00 59.78 350 ALA C N 1
ATOM 4124 C CA . ALA C 1 150 ? 63.864 -33.297 -17.305 1.00 56.48 350 ALA C CA 1
ATOM 4125 C C . ALA C 1 150 ? 64.348 -33.962 -18.588 1.00 59.78 350 ALA C C 1
ATOM 4126 O O . ALA C 1 150 ? 65.527 -33.871 -18.934 1.00 66.01 350 ALA C O 1
ATOM 4128 N N . PHE C 1 151 ? 63.449 -34.577 -19.344 1.00 57.22 351 PHE C N 1
ATOM 4129 C CA . PHE C 1 151 ? 63.919 -35.274 -20.531 1.00 62.12 351 PHE C CA 1
ATOM 4130 C C . PHE C 1 151 ? 64.245 -34.296 -21.656 1.00 70.68 351 PHE C C 1
ATOM 4131 O O . PHE C 1 151 ? 65.173 -34.537 -22.439 1.00 64.30 351 PHE C O 1
ATOM 4139 N N . LYS C 1 152 ? 63.498 -33.188 -21.763 1.00 62.30 352 LYS C N 1
ATOM 4140 C CA . LYS C 1 152 ? 63.810 -32.233 -22.815 1.00 63.05 352 LYS C CA 1
ATOM 4141 C C . LYS C 1 152 ? 65.237 -31.719 -22.668 1.00 71.94 352 LYS C C 1
ATOM 4142 O O . LYS C 1 152 ? 65.944 -31.518 -23.667 1.00 65.30 352 LYS C O 1
ATOM 4148 N N . VAL C 1 153 ? 65.687 -31.529 -21.426 1.00 72.09 353 VAL C N 1
ATOM 4149 C CA . VAL C 1 153 ? 67.033 -31.011 -21.208 1.00 74.95 353 VAL C CA 1
ATOM 4150 C C . VAL C 1 153 ? 68.078 -32.078 -21.521 1.00 70.31 353 VAL C C 1
ATOM 4151 O O . VAL C 1 153 ? 69.025 -31.835 -22.280 1.00 62.18 353 VAL C O 1
ATOM 4155 N N . ASN C 1 154 ? 67.907 -33.281 -20.968 1.00 68.83 354 ASN C N 1
ATOM 4156 C CA . ASN C 1 154 ? 68.970 -34.278 -20.958 1.00 72.77 354 ASN C CA 1
ATOM 4157 C C . ASN C 1 154 ? 68.679 -35.521 -21.781 1.00 72.53 354 ASN C C 1
ATOM 4158 O O . ASN C 1 154 ? 69.571 -36.351 -21.938 1.00 88.75 354 ASN C O 1
ATOM 4163 N N . PHE C 1 155 ? 67.517 -35.677 -22.305 1.00 68.70 355 PHE C N 1
ATOM 4164 C CA . PHE C 1 155 ? 67.343 -36.926 -23.027 1.00 65.41 355 PHE C CA 1
ATOM 4165 C C . PHE C 1 155 ? 66.909 -36.736 -24.478 1.00 84.39 355 PHE C C 1
ATOM 4166 O O . PHE C 1 155 ? 67.390 -37.466 -25.348 1.00 84.15 355 PHE C O 1
ATOM 4174 N N . LEU C 1 156 ? 66.011 -35.780 -24.769 1.00 93.19 356 LEU C N 1
ATOM 4175 C CA . LEU C 1 156 ? 65.767 -35.418 -26.167 1.00 89.38 356 LEU C CA 1
ATOM 4176 C C . LEU C 1 156 ? 67.096 -35.175 -26.863 1.00 88.47 356 LEU C C 1
ATOM 4177 O O . LEU C 1 156 ? 67.388 -35.762 -27.912 1.00 86.99 356 LEU C O 1
ATOM 4179 N N . GLN C 1 157 ? 67.966 -34.416 -26.206 1.00 92.19 357 GLN C N 1
ATOM 4180 C CA . GLN C 1 157 ? 69.263 -34.043 -26.751 1.00 101.58 357 GLN C CA 1
ATOM 4181 C C . GLN C 1 157 ? 70.105 -35.313 -26.870 1.00 97.88 357 GLN C C 1
ATOM 4182 O O . GLN C 1 157 ? 69.602 -36.432 -26.734 1.00 96.96 357 GLN C O 1
ATOM 4184 N N . GLU C 1 158 ? 71.385 -35.180 -27.209 1.00 91.12 358 GLU C N 1
ATOM 4185 C CA . GLU C 1 158 ? 72.236 -36.366 -27.218 1.00 90.95 358 GLU C CA 1
ATOM 4186 C C . GLU C 1 158 ? 73.126 -36.466 -25.983 1.00 87.79 358 GLU C C 1
ATOM 4187 O O . GLU C 1 158 ? 73.007 -37.422 -25.216 1.00 106.68 358 GLU C O 1
ATOM 4189 N N . SER C 1 159 ? 74.016 -35.495 -25.771 1.00 86.91 359 SER C N 1
ATOM 4190 C CA . SER C 1 159 ? 75.061 -35.587 -24.745 1.00 103.07 359 SER C CA 1
ATOM 4191 C C . SER C 1 159 ? 75.800 -34.251 -24.659 1.00 92.09 359 SER C C 1
ATOM 4192 O O . SER C 1 159 ? 75.229 -33.231 -25.054 1.00 100.29 359 SER C O 1
ATOM 4194 N N . VAL C 1 160 ? 77.020 -34.197 -24.099 1.00 83.27 360 VAL C N 1
ATOM 4195 C CA . VAL C 1 160 ? 77.839 -33.007 -24.391 1.00 105.95 360 VAL C CA 1
ATOM 4196 C C . VAL C 1 160 ? 79.241 -33.279 -24.967 1.00 103.65 360 VAL C C 1
ATOM 4197 O O . VAL C 1 160 ? 79.473 -33.058 -26.163 1.00 104.43 360 VAL C O 1
ATOM 4199 N N . ASN C 1 161 ? 80.165 -33.776 -24.130 1.00 98.48 361 ASN C N 1
ATOM 4200 C CA . ASN C 1 161 ? 81.527 -34.246 -24.480 1.00 91.71 361 ASN C CA 1
ATOM 4201 C C . ASN C 1 161 ? 82.349 -33.274 -25.342 1.00 90.77 361 ASN C C 1
ATOM 4202 O O . ASN C 1 161 ? 82.632 -33.518 -26.515 1.00 92.62 361 ASN C O 1
ATOM 4207 N N . LYS C 1 162 ? 82.796 -32.199 -24.711 1.00 95.56 362 LYS C N 1
ATOM 4208 C CA . LYS C 1 162 ? 83.740 -31.299 -25.392 1.00 94.15 362 LYS C CA 1
ATOM 4209 C C . LYS C 1 162 ? 85.135 -31.946 -25.619 1.00 87.48 362 LYS C C 1
ATOM 4210 O O . LYS C 1 162 ? 86.099 -31.274 -26.015 1.00 94.61 362 LYS C O 1
ATOM 4212 N N . GLU C 1 163 ? 85.273 -33.250 -25.400 1.00 88.73 363 GLU C N 1
ATOM 4213 C CA . GLU C 1 163 ? 86.569 -33.916 -25.342 1.00 84.46 363 GLU C CA 1
ATOM 4214 C C . GLU C 1 163 ? 86.779 -34.980 -26.411 1.00 75.41 363 GLU C C 1
ATOM 4215 O O . GLU C 1 163 ? 87.881 -35.521 -26.509 1.00 65.78 363 GLU C O 1
ATOM 4221 N N . ALA C 1 164 ? 85.765 -35.280 -27.223 1.00 82.55 364 ALA C N 1
ATOM 4222 C CA . ALA C 1 164 ? 85.725 -36.551 -27.938 1.00 79.08 364 ALA C CA 1
ATOM 4223 C C . ALA C 1 164 ? 86.833 -36.688 -28.972 1.00 80.08 364 ALA C C 1
ATOM 4224 O O . ALA C 1 164 ? 87.279 -37.812 -29.241 1.00 79.44 364 ALA C O 1
ATOM 4226 N N . LYS C 1 165 ? 87.286 -35.577 -29.568 1.00 83.76 365 LYS C N 1
ATOM 4227 C CA . LYS C 1 165 ? 88.264 -35.684 -30.650 1.00 77.76 365 LYS C CA 1
ATOM 4228 C C . LYS C 1 165 ? 89.618 -36.156 -30.132 1.00 71.24 365 LYS C C 1
ATOM 4229 O O . LYS C 1 165 ? 90.290 -36.955 -30.796 1.00 68.91 365 LYS C O 1
ATOM 4235 N N . SER C 1 166 ? 90.027 -35.705 -28.940 1.00 68.76 366 SER C N 1
ATOM 4236 C CA . SER C 1 166 ? 91.284 -36.216 -28.395 1.00 78.02 366 SER C CA 1
ATOM 4237 C C . SER C 1 166 ? 91.093 -37.587 -27.764 1.00 76.82 366 SER C C 1
ATOM 4238 O O . SER C 1 166 ? 91.967 -38.450 -27.898 1.00 73.86 366 SER C O 1
ATOM 4241 N N . GLU C 1 167 ? 89.949 -37.811 -27.098 1.00 82.30 367 GLU C N 1
ATOM 4242 C CA . GLU C 1 167 ? 89.633 -39.142 -26.573 1.00 78.98 367 GLU C CA 1
ATOM 4243 C C . GLU C 1 167 ? 89.680 -40.178 -27.688 1.00 76.32 367 GLU C C 1
ATOM 4244 O O . GLU C 1 167 ? 90.310 -41.236 -27.542 1.00 68.05 367 GLU C O 1
ATOM 4246 N N . LEU C 1 168 ? 89.052 -39.856 -28.833 1.00 80.67 368 LEU C N 1
ATOM 4247 C CA . LEU C 1 168 ? 89.093 -40.738 -30.002 1.00 80.40 368 LEU C CA 1
ATOM 4248 C C . LEU C 1 168 ? 90.505 -40.836 -30.578 1.00 79.54 368 LEU C C 1
ATOM 4249 O O . LEU C 1 168 ? 90.916 -41.908 -31.041 1.00 76.91 368 LEU C O 1
ATOM 4254 N N . TYR C 1 169 ? 91.259 -39.726 -30.549 1.00 82.18 369 TYR C N 1
ATOM 4255 C CA . TYR C 1 169 ? 92.644 -39.725 -31.018 1.00 82.60 369 TYR C CA 1
ATOM 4256 C C . TYR C 1 169 ? 93.521 -40.647 -30.178 1.00 82.17 369 TYR C C 1
ATOM 4257 O O . TYR C 1 169 ? 94.376 -41.353 -30.719 1.00 81.40 369 TYR C O 1
ATOM 4266 N N . SER C 1 170 ? 93.330 -40.652 -28.854 1.00 79.49 370 SER C N 1
ATOM 4267 C CA . SER C 1 170 ? 94.111 -41.512 -27.968 1.00 74.11 370 SER C CA 1
ATOM 4268 C C . SER C 1 170 ? 93.783 -42.998 -28.128 1.00 81.05 370 SER C C 1
ATOM 4269 O O . SER C 1 170 ? 94.398 -43.835 -27.454 1.00 81.73 370 SER C O 1
ATOM 4272 N N . ILE C 1 171 ? 92.838 -43.359 -28.984 1.00 76.27 371 ILE C N 1
ATOM 4273 C CA . ILE C 1 171 ? 92.607 -44.771 -29.235 1.00 78.06 371 ILE C CA 1
ATOM 4274 C C . ILE C 1 171 ? 93.269 -45.150 -30.550 1.00 82.88 371 ILE C C 1
ATOM 4275 O O . ILE C 1 171 ? 93.858 -46.230 -30.675 1.00 85.31 371 ILE C O 1
ATOM 4280 N N . VAL C 1 172 ? 93.206 -44.250 -31.529 1.00 83.62 372 VAL C N 1
ATOM 4281 C CA . VAL C 1 172 ? 93.530 -44.627 -32.898 1.00 86.78 372 VAL C CA 1
ATOM 4282 C C . VAL C 1 172 ? 94.480 -43.642 -33.581 1.00 88.38 372 VAL C C 1
ATOM 4283 O O . VAL C 1 172 ? 94.771 -43.779 -34.774 1.00 93.13 372 VAL C O 1
ATOM 4287 N N . GLY C 1 173 ? 94.990 -42.654 -32.846 1.00 94.31 373 GLY C N 1
ATOM 4288 C CA . GLY C 1 173 ? 95.769 -41.604 -33.490 1.00 93.29 373 GLY C CA 1
ATOM 4289 C C . GLY C 1 173 ? 97.246 -41.467 -33.144 1.00 93.67 373 GLY C C 1
ATOM 4290 O O . GLY C 1 173 ? 97.625 -41.352 -31.973 1.00 91.91 373 GLY C O 1
ATOM 4291 N N . THR C 1 174 ? 98.089 -41.462 -34.170 1.00 99.04 374 THR C N 1
ATOM 4292 C CA . THR C 1 174 ? 99.492 -41.075 -34.065 1.00 100.96 374 THR C CA 1
ATOM 4293 C C . THR C 1 174 ? 99.730 -39.900 -35.011 1.00 101.75 374 THR C C 1
ATOM 4294 O O . THR C 1 174 ? 98.791 -39.356 -35.598 1.00 99.26 374 THR C O 1
ATOM 4298 N N . ALA C 1 175 ? 100.997 -39.503 -35.154 1.00 104.17 375 ALA C N 1
ATOM 4299 C CA . ALA C 1 175 ? 101.333 -38.499 -36.162 1.00 104.80 375 ALA C CA 1
ATOM 4300 C C . ALA C 1 175 ? 101.257 -39.072 -37.576 1.00 108.92 375 ALA C C 1
ATOM 4301 O O . ALA C 1 175 ? 100.953 -38.338 -38.527 1.00 102.91 375 ALA C O 1
ATOM 4303 N N . SER C 1 176 ? 101.518 -40.375 -37.728 1.00 110.00 376 SER C N 1
ATOM 4304 C CA . SER C 1 176 ? 101.469 -41.029 -39.031 1.00 110.97 376 SER C CA 1
ATOM 4305 C C . SER C 1 176 ? 100.084 -40.861 -39.639 1.00 108.40 376 SER C C 1
ATOM 4306 O O . SER C 1 176 ? 99.900 -40.108 -40.602 1.00 105.65 376 SER C O 1
ATOM 4309 N N . SER C 1 177 ? 99.096 -41.511 -39.028 1.00 105.07 377 SER C N 1
ATOM 4310 C CA . SER C 1 177 ? 97.705 -41.445 -39.457 1.00 103.07 377 SER C CA 1
ATOM 4311 C C . SER C 1 177 ? 96.861 -41.014 -38.264 1.00 98.55 377 SER C C 1
ATOM 4312 O O . SER C 1 177 ? 96.709 -41.774 -37.299 1.00 99.08 377 SER C O 1
ATOM 4315 N N . HIS C 1 178 ? 96.333 -39.797 -38.320 1.00 87.42 378 HIS C N 1
ATOM 4316 C CA . HIS C 1 178 ? 95.407 -39.291 -37.322 1.00 90.56 378 HIS C CA 1
ATOM 4317 C C . HIS C 1 178 ? 94.108 -38.871 -37.997 1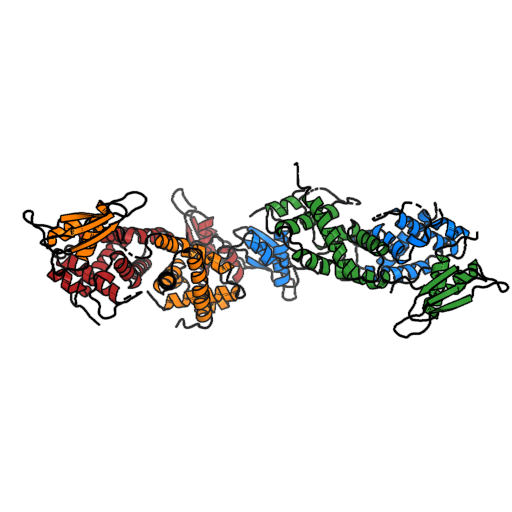.00 92.07 378 HIS C C 1
ATOM 4318 O O . HIS C 1 178 ? 94.094 -38.567 -39.195 1.00 97.48 378 HIS C O 1
ATOM 4325 N N . PRO C 1 179 ? 92.994 -38.850 -37.268 1.00 89.24 379 PRO C N 1
ATOM 4326 C CA . PRO C 1 179 ? 91.699 -38.665 -37.930 1.00 86.40 379 PRO C CA 1
ATOM 4327 C C . PRO C 1 179 ? 91.428 -37.211 -38.293 1.00 84.07 379 PRO C C 1
ATOM 4328 O O . PRO C 1 179 ? 91.712 -36.291 -37.520 1.00 83.87 379 PRO C O 1
ATOM 4332 N N . LEU C 1 180 ? 90.878 -37.017 -39.494 1.00 82.08 380 LEU C N 1
ATOM 4333 C CA . LEU C 1 180 ? 90.476 -35.713 -40.006 1.00 76.57 380 LEU C CA 1
ATOM 4334 C C . LEU C 1 180 ? 88.958 -35.620 -40.015 1.00 79.20 380 LEU C C 1
ATOM 4335 O O . LEU C 1 180 ? 88.262 -36.633 -40.115 1.00 87.66 380 LEU C O 1
ATOM 4340 N N . TYR C 1 181 ? 88.443 -34.397 -39.911 1.00 83.80 381 TYR C N 1
ATOM 4341 C CA . TYR C 1 181 ? 87.007 -34.145 -39.762 1.00 80.53 381 TYR C CA 1
ATOM 4342 C C . TYR C 1 181 ? 86.528 -33.259 -40.908 1.00 79.19 381 TYR C C 1
ATOM 4343 O O . TYR C 1 181 ? 86.560 -32.032 -40.799 1.00 79.65 381 TYR C O 1
ATOM 4352 N N . VAL C 1 182 ? 86.044 -33.877 -41.980 1.00 82.17 382 VAL C N 1
ATOM 4353 C CA . VAL C 1 182 ? 85.775 -33.196 -43.244 1.00 85.04 382 VAL C CA 1
ATOM 4354 C C . VAL C 1 182 ? 84.283 -32.904 -43.358 1.00 88.69 382 VAL C C 1
ATOM 4355 O O . VAL C 1 182 ? 83.465 -33.830 -43.412 1.00 89.26 382 VAL C O 1
ATOM 4359 N N . VAL C 1 183 ? 83.933 -31.618 -43.435 1.00 92.24 383 VAL C N 1
ATOM 4360 C CA . VAL C 1 183 ? 82.542 -31.218 -43.616 1.00 94.20 383 VAL C CA 1
ATOM 4361 C C . VAL C 1 183 ? 82.040 -31.718 -44.965 1.00 101.69 383 VAL C C 1
ATOM 4362 O O . VAL C 1 183 ? 82.747 -31.635 -45.981 1.00 101.84 383 VAL C O 1
ATOM 4366 N N . VAL C 1 184 ? 80.813 -32.244 -44.981 1.00 104.19 384 VAL C N 1
ATOM 4367 C CA . VAL C 1 184 ? 80.225 -32.834 -46.175 1.00 107.82 384 VAL C CA 1
ATOM 4368 C C . VAL C 1 184 ? 79.054 -32.009 -46.699 1.00 109.89 384 VAL C C 1
ATOM 4369 O O . VAL C 1 184 ? 78.976 -31.742 -47.901 1.00 116.89 384 VAL C O 1
ATOM 4373 N N . GLU C 1 185 ? 78.144 -31.589 -45.825 1.00 105.70 385 GLU C N 1
ATOM 4374 C CA . GLU C 1 185 ? 77.186 -30.537 -46.133 1.00 109.74 385 GLU C CA 1
ATOM 4375 C C . GLU C 1 185 ? 77.441 -29.378 -45.180 1.00 112.61 385 GLU C C 1
ATOM 4376 O O . GLU C 1 185 ? 77.800 -29.581 -44.014 1.00 110.36 385 GLU C O 1
ATOM 4382 N N . GLU C 1 186 ? 77.305 -28.161 -45.697 1.00 117.34 386 GLU C N 1
ATOM 4383 C CA . GLU C 1 186 ? 77.768 -26.967 -45.011 1.00 119.97 386 GLU C CA 1
ATOM 4384 C C . GLU C 1 186 ? 76.689 -25.893 -45.041 1.00 122.92 386 GLU C C 1
ATOM 4385 O O . GLU C 1 186 ? 75.687 -25.994 -45.759 1.00 117.83 386 GLU C O 1
ATOM 4391 N N . GLY C 1 187 ? 76.915 -24.859 -44.233 1.00 125.40 387 GLY C N 1
ATOM 4392 C CA . GLY C 1 187 ? 76.110 -23.654 -44.266 1.00 130.60 387 GLY C CA 1
ATOM 4393 C C . GLY C 1 187 ? 75.082 -23.539 -43.161 1.00 132.30 387 GLY C C 1
ATOM 4394 O O . GLY C 1 187 ? 74.269 -24.446 -42.964 1.00 133.10 387 GLY C O 1
ATOM 4395 N N . ASN C 1 188 ? 75.086 -22.410 -42.451 1.00 129.98 388 ASN C N 1
ATOM 4396 C CA . ASN C 1 188 ? 74.073 -22.135 -41.442 1.00 133.67 388 ASN C CA 1
ATOM 4397 C C . ASN C 1 188 ? 72.760 -21.665 -42.053 1.00 139.50 388 ASN C C 1
ATOM 4398 O O . ASN C 1 188 ? 71.936 -21.064 -41.348 1.00 141.22 388 ASN C O 1
ATOM 4400 N N . GLY C 1 189 ? 72.558 -21.917 -43.348 1.00 138.54 389 GLY C N 1
ATOM 4401 C CA . GLY C 1 189 ? 71.354 -21.504 -44.045 1.00 140.88 389 GLY C CA 1
ATOM 4402 C C . GLY C 1 189 ? 70.200 -22.470 -43.877 1.00 141.24 389 GLY C C 1
ATOM 4403 O O . GLY C 1 189 ? 70.178 -23.538 -44.499 1.00 141.73 389 GLY C O 1
ATOM 4404 N N . SER C 1 190 ? 69.241 -22.093 -43.025 1.00 140.01 390 SER C N 1
ATOM 4405 C CA . SER C 1 190 ? 68.103 -22.920 -42.628 1.00 141.99 390 SER C CA 1
ATOM 4406 C C . SER C 1 190 ? 68.569 -24.147 -41.850 1.00 143.02 390 SER C C 1
ATOM 4407 O O . SER C 1 190 ? 67.747 -24.944 -41.388 1.00 147.08 390 SER C O 1
ATOM 4409 N N . HIS C 1 191 ? 69.882 -24.299 -41.687 1.00 139.68 391 HIS C N 1
ATOM 4410 C CA . HIS C 1 191 ? 70.457 -25.347 -40.870 1.00 134.27 391 HIS C CA 1
ATOM 4411 C C . HIS C 1 191 ? 70.932 -26.545 -41.663 1.00 133.64 391 HIS C C 1
ATOM 4412 O O . HIS C 1 191 ? 70.121 -27.376 -42.083 1.00 139.19 391 HIS C O 1
ATOM 4413 N N . ASP C 1 192 ? 72.245 -26.629 -41.899 1.00 130.60 392 ASP C N 1
ATOM 4414 C CA . ASP C 1 192 ? 72.852 -27.852 -42.426 1.00 126.95 392 ASP C CA 1
ATOM 4415 C C . ASP C 1 192 ? 74.359 -27.765 -42.178 1.00 122.07 392 ASP C C 1
ATOM 4416 O O . ASP C 1 192 ? 75.076 -27.124 -42.952 1.00 124.24 392 ASP C O 1
ATOM 4418 N N . PHE C 1 193 ? 74.827 -28.413 -41.113 1.00 114.26 393 PHE C N 1
ATOM 4419 C CA . PHE C 1 193 ? 76.261 -28.578 -40.882 1.00 111.29 393 PHE C CA 1
ATOM 4420 C C . PHE C 1 193 ? 76.480 -30.023 -40.463 1.00 100.94 393 PHE C C 1
ATOM 4421 O O . PHE C 1 193 ? 76.080 -30.429 -39.368 1.00 95.15 393 PHE C O 1
ATOM 4423 N N . VAL C 1 194 ? 77.079 -30.806 -41.354 1.00 95.52 394 VAL C N 1
ATOM 4424 C CA . VAL C 1 194 ? 77.338 -32.215 -41.110 1.00 96.28 394 VAL C CA 1
ATOM 4425 C C . VAL C 1 194 ? 78.790 -32.502 -41.479 1.00 102.48 394 VAL C C 1
ATOM 4426 O O . VAL C 1 194 ? 79.260 -32.097 -42.549 1.00 102.21 394 VAL C O 1
ATOM 4430 N N . VAL C 1 195 ? 79.502 -33.197 -40.590 1.00 94.79 395 VAL C N 1
ATOM 4431 C CA . VAL C 1 195 ? 80.939 -33.401 -40.700 1.00 85.58 395 VAL C CA 1
ATOM 4432 C C . VAL C 1 195 ? 81.238 -34.889 -40.581 1.00 85.70 395 VAL C C 1
ATOM 4433 O O . VAL C 1 195 ? 80.551 -35.620 -39.861 1.00 87.80 395 VAL C O 1
ATOM 4437 N N . GLU C 1 196 ? 82.272 -35.339 -41.293 1.00 82.89 396 GLU C N 1
ATOM 4438 C CA . GLU C 1 196 ? 82.648 -36.746 -41.334 1.00 82.31 396 GLU C CA 1
ATOM 4439 C C . GLU C 1 196 ? 84.026 -36.934 -40.725 1.00 79.21 396 GLU C C 1
ATOM 4440 O O . GLU C 1 196 ? 84.984 -36.261 -41.116 1.00 80.84 396 GLU C O 1
ATOM 4446 N N . CYS C 1 197 ? 84.124 -37.863 -39.785 1.00 76.17 397 CYS C N 1
ATOM 4447 C CA . CYS C 1 197 ? 85.373 -38.183 -39.099 1.00 75.29 397 CYS C CA 1
ATOM 4448 C C . CYS C 1 197 ? 86.008 -39.377 -39.802 1.00 77.35 397 CYS C C 1
ATOM 4449 O O . CYS C 1 197 ? 85.604 -40.525 -39.587 1.00 73.98 397 CYS C O 1
ATOM 4452 N N . ARG C 1 198 ? 87.001 -39.111 -40.649 1.00 72.94 398 ARG C N 1
ATOM 4453 C CA . ARG C 1 198 ? 87.600 -40.154 -41.467 1.00 75.29 398 ARG C CA 1
ATOM 4454 C C . ARG C 1 198 ? 89.028 -40.409 -41.029 1.00 79.80 398 ARG C C 1
ATOM 4455 O O . ARG C 1 198 ? 89.773 -39.473 -40.737 1.00 89.81 398 ARG C O 1
ATOM 4463 N N . MET C 1 199 ? 89.405 -41.681 -40.981 1.00 80.28 399 MET C N 1
ATOM 4464 C CA . MET C 1 199 ? 90.776 -42.082 -40.696 1.00 86.07 399 MET C CA 1
ATOM 4465 C C . MET C 1 199 ? 91.343 -42.669 -41.991 1.00 94.20 399 MET C C 1
ATOM 4466 O O . MET C 1 199 ? 91.390 -43.882 -42.194 1.00 93.99 399 MET C O 1
ATOM 4471 N N . GLY C 1 200 ? 91.808 -41.780 -42.868 1.00 100.27 400 GLY C N 1
ATOM 4472 C CA . GLY C 1 200 ? 92.372 -42.196 -44.141 1.00 108.03 400 GLY C CA 1
ATOM 4473 C C . GLY C 1 200 ? 91.371 -42.362 -45.271 1.00 113.05 400 GLY C C 1
ATOM 4474 O O . GLY C 1 200 ? 91.297 -41.515 -46.170 1.00 117.61 400 GLY C O 1
ATOM 4475 N N . ASN C 1 201 ? 90.597 -43.450 -45.243 1.00 108.02 401 ASN C N 1
ATOM 4476 C CA . ASN C 1 201 ? 89.616 -43.731 -46.288 1.00 106.68 401 ASN C CA 1
ATOM 4477 C C . ASN C 1 201 ? 88.225 -44.087 -45.766 1.00 108.91 401 ASN C C 1
ATOM 4478 O O . ASN C 1 201 ? 87.263 -44.011 -46.544 1.00 110.71 401 ASN C O 1
ATOM 4483 N N . ASP C 1 202 ? 88.081 -44.428 -44.483 1.00 104.64 402 ASP C N 1
ATOM 4484 C CA . ASP C 1 202 ? 86.856 -44.956 -43.891 1.00 99.70 402 ASP C CA 1
ATOM 4485 C C . ASP C 1 202 ? 86.203 -43.911 -42.989 1.00 85.77 402 ASP C C 1
ATOM 4486 O O . ASP C 1 202 ? 86.892 -43.194 -42.265 1.00 82.60 402 ASP C O 1
ATOM 4491 N N . VAL C 1 203 ? 84.872 -43.839 -43.015 1.00 90.68 403 VAL C N 1
ATOM 4492 C CA . VAL C 1 203 ? 84.111 -42.819 -42.274 1.00 94.67 403 VAL C CA 1
ATOM 4493 C C . VAL C 1 203 ? 83.726 -43.377 -40.902 1.00 90.64 403 VAL C C 1
ATOM 4494 O O . VAL C 1 203 ? 82.639 -43.933 -40.724 1.00 90.33 403 VAL C O 1
ATOM 4496 N N . LEU C 1 204 ? 84.615 -43.187 -39.913 1.00 82.09 404 LEU C N 1
ATOM 4497 C CA . LEU C 1 204 ? 84.431 -43.803 -38.597 1.00 72.79 404 LEU C CA 1
ATOM 4498 C C . LEU C 1 204 ? 83.135 -43.365 -37.930 1.00 78.75 404 LEU C C 1
ATOM 4499 O O . LEU C 1 204 ? 82.552 -44.140 -37.162 1.00 78.40 404 LEU C O 1
ATOM 4504 N N . GLY C 1 205 ? 82.674 -42.136 -38.204 1.00 79.51 405 GLY C N 1
ATOM 4505 C CA . GLY C 1 205 ? 81.412 -41.632 -37.687 1.00 79.35 405 GLY C CA 1
ATOM 4506 C C . GLY C 1 205 ? 80.983 -40.302 -38.286 1.00 83.95 405 GLY C C 1
ATOM 4507 O O . GLY C 1 205 ? 81.824 -39.442 -38.559 1.00 84.24 405 GLY C O 1
ATOM 4508 N N . ARG C 1 206 ? 79.679 -40.113 -38.498 1.00 84.51 406 ARG C N 1
ATOM 4509 C CA . ARG C 1 206 ? 79.159 -38.855 -39.016 1.00 86.64 406 ARG C CA 1
ATOM 4510 C C . ARG C 1 206 ? 78.024 -38.362 -38.128 1.00 89.36 406 ARG C C 1
ATOM 4511 O O . ARG C 1 206 ? 77.262 -39.159 -37.571 1.00 94.34 406 ARG C O 1
ATOM 4513 N N . ALA C 1 207 ? 77.911 -37.037 -38.010 1.00 88.42 407 ALA C N 1
ATOM 4514 C CA . ALA C 1 207 ? 76.907 -36.423 -37.150 1.00 93.21 407 ALA C CA 1
ATOM 4515 C C . ALA C 1 207 ? 76.542 -35.040 -37.682 1.00 94.20 407 ALA C C 1
ATOM 4516 O O . ALA C 1 207 ? 77.255 -34.459 -38.504 1.00 92.86 407 ALA C O 1
ATOM 4518 N N . LYS C 1 208 ? 75.419 -34.506 -37.187 1.00 92.83 408 LYS C N 1
ATOM 4519 C CA . LYS C 1 208 ? 74.938 -33.190 -37.589 1.00 94.30 408 LYS C CA 1
ATOM 4520 C C . LYS C 1 208 ? 74.707 -32.297 -36.378 1.00 94.56 408 LYS C C 1
ATOM 4521 O O . LYS C 1 208 ? 74.152 -32.734 -35.365 1.00 95.21 408 LYS C O 1
ATOM 4527 N N . ALA C 1 209 ? 75.121 -31.038 -36.501 1.00 104.94 409 ALA C N 1
ATOM 4528 C CA . ALA C 1 209 ? 74.964 -30.044 -35.449 1.00 103.43 409 ALA C CA 1
ATOM 4529 C C . ALA C 1 209 ? 74.873 -28.667 -36.084 1.00 96.96 409 ALA C C 1
ATOM 4530 O O . ALA C 1 209 ? 75.306 -28.473 -37.226 1.00 87.92 409 ALA C O 1
ATOM 4532 N N . PRO C 1 210 ? 74.306 -27.689 -35.373 1.00 101.92 410 PRO C N 1
ATOM 4533 C CA . PRO C 1 210 ? 74.224 -26.325 -35.925 1.00 106.53 410 PRO C CA 1
ATOM 4534 C C . PRO C 1 210 ? 75.570 -25.688 -36.281 1.00 106.89 410 PRO C C 1
ATOM 4535 O O . PRO C 1 210 ? 75.585 -24.725 -37.058 1.00 114.49 410 PRO C O 1
ATOM 4539 N N . SER C 1 211 ? 76.694 -26.181 -35.764 1.00 103.09 411 SER C N 1
ATOM 4540 C CA . SER C 1 211 ? 77.995 -25.624 -36.114 1.00 101.45 411 SER C CA 1
ATOM 4541 C C . SER C 1 211 ? 78.949 -26.743 -36.511 1.00 98.62 411 SER C C 1
ATOM 4542 O O . SER C 1 211 ? 78.668 -27.930 -36.322 1.00 97.52 411 SER C O 1
ATOM 4545 N N . GLN C 1 212 ? 80.100 -26.345 -37.064 1.00 96.20 412 GLN C N 1
ATOM 4546 C CA . GLN C 1 212 ? 81.042 -27.312 -37.621 1.00 93.23 412 GLN C CA 1
ATOM 4547 C C . GLN C 1 212 ? 81.809 -28.056 -36.531 1.00 90.94 412 GLN C C 1
ATOM 4548 O O . GLN C 1 212 ? 82.089 -29.251 -36.673 1.00 90.99 412 GLN C O 1
ATOM 4554 N N . LYS C 1 213 ? 82.162 -27.379 -35.437 1.00 91.25 413 LYS C N 1
ATOM 4555 C CA . LYS C 1 213 ? 82.883 -28.068 -34.375 1.00 87.70 413 LYS C CA 1
ATOM 4556 C C . LYS C 1 213 ? 81.951 -28.936 -33.545 1.00 90.27 413 LYS C C 1
ATOM 4557 O O . LYS C 1 213 ? 82.319 -30.056 -33.174 1.00 91.71 413 LYS C O 1
ATOM 4563 N N . GLU C 1 214 ? 80.742 -28.449 -33.246 1.00 93.03 414 GLU C N 1
ATOM 4564 C CA . GLU C 1 214 ? 79.780 -29.293 -32.544 1.00 91.94 414 GLU C CA 1
ATOM 4565 C C . GLU C 1 214 ? 79.524 -30.577 -33.324 1.00 86.55 414 GLU C C 1
ATOM 4566 O O . GLU C 1 214 ? 79.552 -31.670 -32.754 1.00 83.91 414 GLU C O 1
ATOM 4572 N N . ALA C 1 215 ? 79.327 -30.466 -34.639 1.00 90.08 415 ALA C N 1
ATOM 4573 C CA . ALA C 1 215 ? 79.187 -31.653 -35.476 1.00 85.12 415 ALA C CA 1
ATOM 4574 C C . ALA C 1 215 ? 80.491 -32.431 -35.544 1.00 88.77 415 ALA C C 1
ATOM 4575 O O . ALA C 1 215 ? 80.481 -33.668 -35.588 1.00 87.97 415 ALA C O 1
ATOM 4577 N N . GLY C 1 216 ? 81.623 -31.721 -35.568 1.00 91.60 416 GLY C N 1
ATOM 4578 C CA . GLY C 1 216 ? 82.909 -32.397 -35.603 1.00 85.28 416 GLY C CA 1
ATOM 4579 C C . GLY C 1 216 ? 83.134 -33.252 -34.375 1.00 82.45 416 GLY C C 1
ATOM 4580 O O . GLY C 1 216 ? 83.544 -34.408 -34.474 1.00 83.70 416 GLY C O 1
ATOM 4581 N N . LEU C 1 217 ? 82.847 -32.696 -33.197 1.00 89.75 417 LEU C N 1
ATOM 4582 C CA . LEU C 1 217 ? 82.928 -33.475 -31.964 1.00 93.72 417 LEU C CA 1
ATOM 4583 C C . LEU C 1 217 ? 81.921 -34.621 -31.970 1.00 89.08 417 LEU C C 1
ATOM 4584 O O . LEU C 1 217 ? 82.261 -35.762 -31.631 1.00 89.24 417 LEU C O 1
ATOM 4589 N N . ARG C 1 218 ? 80.673 -34.334 -32.360 1.00 78.94 418 ARG C N 1
ATOM 4590 C CA . ARG C 1 218 ? 79.654 -35.376 -32.383 1.00 80.17 418 ARG C CA 1
ATOM 4591 C C . ARG C 1 218 ? 80.008 -36.478 -33.376 1.00 84.35 418 ARG C C 1
ATOM 4592 O O . ARG C 1 218 ? 79.650 -37.644 -33.169 1.00 81.09 418 ARG C O 1
ATOM 4600 N N . ALA C 1 219 ? 80.724 -36.139 -34.449 1.00 83.43 419 ALA C N 1
ATOM 4601 C CA . ALA C 1 219 ? 81.185 -37.182 -35.351 1.00 79.80 419 ALA C CA 1
ATOM 4602 C C . ALA C 1 219 ? 82.202 -38.076 -34.665 1.00 87.41 419 ALA C C 1
ATOM 4603 O O . ALA C 1 219 ? 82.237 -39.283 -34.926 1.00 96.10 419 ALA C O 1
ATOM 4605 N N . ALA C 1 220 ? 83.024 -37.512 -33.774 1.00 86.29 420 ALA C N 1
ATOM 4606 C CA . ALA C 1 220 ? 83.924 -38.344 -32.982 1.00 82.00 420 ALA C CA 1
ATOM 4607 C C . ALA C 1 220 ? 83.153 -39.152 -31.945 1.00 86.12 420 ALA C C 1
ATOM 4608 O O . ALA C 1 220 ? 83.452 -40.332 -31.722 1.00 85.94 420 ALA C O 1
ATOM 4610 N N . MET C 1 221 ? 82.144 -38.532 -31.318 1.00 86.17 421 MET C N 1
ATOM 4611 C CA . MET C 1 221 ? 81.326 -39.208 -30.314 1.00 79.90 421 MET C CA 1
ATOM 4612 C C . MET C 1 221 ? 80.643 -40.451 -30.880 1.00 81.07 421 MET C C 1
ATOM 4613 O O . MET C 1 221 ? 80.557 -41.483 -30.205 1.00 79.82 421 MET C O 1
ATOM 4618 N N . ASP C 1 222 ? 80.135 -40.367 -32.110 1.00 82.97 422 ASP C N 1
ATOM 4619 C CA . ASP C 1 222 ? 79.542 -41.539 -32.740 1.00 81.28 422 ASP C CA 1
ATOM 4620 C C . ASP C 1 222 ? 80.581 -42.624 -33.002 1.00 90.87 422 ASP C C 1
ATOM 4621 O O . ASP C 1 222 ? 80.265 -43.819 -32.918 1.00 96.53 422 ASP C O 1
ATOM 4626 N N . ALA C 1 223 ? 81.819 -42.234 -33.318 1.00 84.82 423 ALA C N 1
ATOM 4627 C CA . ALA C 1 223 ? 82.859 -43.223 -33.589 1.00 87.98 423 ALA C CA 1
ATOM 4628 C C . ALA C 1 223 ? 83.184 -44.049 -32.345 1.00 84.78 423 ALA C C 1
ATOM 4629 O O . ALA C 1 223 ? 83.315 -45.281 -32.423 1.00 86.98 423 ALA C O 1
ATOM 4631 N N . LEU C 1 224 ? 83.304 -43.382 -31.186 1.00 81.46 424 LEU C N 1
ATOM 4632 C CA . LEU C 1 224 ? 83.626 -44.040 -29.919 1.00 86.64 424 LEU C CA 1
ATOM 4633 C C . LEU C 1 224 ? 82.539 -44.978 -29.417 1.00 80.12 424 LEU C C 1
ATOM 4634 O O . LEU C 1 224 ? 82.823 -45.859 -28.593 1.00 74.09 424 LEU C O 1
ATOM 4639 N N . LYS C 1 225 ? 81.301 -44.783 -29.858 1.00 83.52 425 LYS C N 1
ATOM 4640 C CA . LYS C 1 225 ? 80.271 -45.763 -29.565 1.00 83.54 425 LYS C CA 1
ATOM 4641 C C . LYS C 1 225 ? 80.660 -47.162 -30.041 1.00 82.62 425 LYS C C 1
ATOM 4642 O O . LYS C 1 225 ? 80.039 -48.147 -29.612 1.00 79.50 425 LYS C O 1
ATOM 4648 N N . ASN C 1 226 ? 81.674 -47.275 -30.899 1.00 79.09 426 ASN C N 1
ATOM 4649 C CA . ASN C 1 226 ? 82.097 -48.560 -31.450 1.00 85.05 426 ASN C CA 1
ATOM 4650 C C . ASN C 1 226 ? 83.603 -48.709 -31.285 1.00 87.30 426 ASN C C 1
ATOM 4651 O O . ASN C 1 226 ? 84.364 -48.440 -32.215 1.00 93.12 426 ASN C O 1
ATOM 4656 N N . ARG C 1 227 ? 84.032 -49.172 -30.120 1.00 89.89 427 ARG C N 1
ATOM 4657 C CA . ARG C 1 227 ? 85.445 -49.389 -29.846 1.00 94.85 427 ARG C CA 1
ATOM 4658 C C . ARG C 1 227 ? 85.777 -50.853 -30.125 1.00 106.71 427 ARG C C 1
ATOM 4659 O O . ARG C 1 227 ? 85.229 -51.762 -29.487 1.00 99.64 427 ARG C O 1
ATOM 4667 N N . GLN C 1 228 ? 86.652 -51.073 -31.104 1.00 111.69 428 GLN C N 1
ATOM 4668 C CA . GLN C 1 228 ? 86.959 -52.412 -31.587 1.00 108.84 428 GLN C CA 1
ATOM 4669 C C . GLN C 1 228 ? 88.429 -52.786 -31.435 1.00 119.77 428 GLN C C 1
ATOM 4670 O O . GLN C 1 228 ? 88.735 -53.791 -30.785 1.00 119.93 428 GLN C O 1
ATOM 4676 N N . LEU C 1 229 ? 89.358 -51.999 -31.983 1.00 119.17 429 LEU C N 1
ATOM 4677 C CA . LEU C 1 229 ? 90.710 -52.505 -32.213 1.00 120.44 429 LEU C CA 1
ATOM 4678 C C . LEU C 1 229 ? 91.433 -52.664 -30.882 1.00 126.42 429 LEU C C 1
ATOM 4679 O O . LEU C 1 229 ? 91.803 -51.680 -30.229 1.00 123.23 429 LEU C O 1
ATOM 4684 N N . LEU C 1 230 ? 91.658 -53.920 -30.512 1.00 126.83 430 LEU C N 1
ATOM 4685 C CA . LEU C 1 230 ? 91.990 -54.316 -29.155 1.00 128.58 430 LEU C CA 1
ATOM 4686 C C . LEU C 1 230 ? 93.394 -53.882 -28.726 1.00 129.13 430 LEU C C 1
ATOM 4687 O O . LEU C 1 230 ? 93.544 -53.061 -27.814 1.00 122.07 430 LEU C O 1
ATOM 4692 N N . LYS D 1 1 ? -12.317 -29.258 -6.050 1.00 83.80 201 LYS D N 1
ATOM 4693 C CA . LYS D 1 1 ? -12.504 -30.277 -7.081 1.00 88.20 201 LYS D CA 1
ATOM 4694 C C . LYS D 1 1 ? -12.982 -31.604 -6.484 1.00 99.81 201 LYS D C 1
ATOM 4695 O O . LYS D 1 1 ? -13.843 -32.269 -7.077 1.00 109.28 201 LYS D O 1
ATOM 4697 N N . HIS D 1 2 ? -12.435 -31.997 -5.312 1.00 97.61 202 HIS D N 1
ATOM 4698 C CA . HIS D 1 2 ? -12.722 -33.349 -4.812 1.00 98.62 202 HIS D CA 1
ATOM 4699 C C . HIS D 1 2 ? -14.144 -33.469 -4.285 1.00 89.30 202 HIS D C 1
ATOM 4700 O O . HIS D 1 2 ? -14.933 -34.236 -4.872 1.00 97.71 202 HIS D O 1
ATOM 4707 N N . PRO D 1 3 ? -14.570 -32.739 -3.250 1.00 89.01 203 PRO D N 1
ATOM 4708 C CA . PRO D 1 3 ? -15.969 -32.864 -2.787 1.00 83.60 203 PRO D CA 1
ATOM 4709 C C . PRO D 1 3 ? -16.910 -32.109 -3.705 1.00 75.48 203 PRO D C 1
ATOM 4710 O O . PRO D 1 3 ? -16.545 -31.067 -4.264 1.00 71.33 203 PRO D O 1
ATOM 4714 N N . PRO D 1 4 ? -18.124 -32.611 -3.894 1.00 78.87 204 PRO D N 1
ATOM 4715 C CA . PRO D 1 4 ? -19.065 -31.931 -4.792 1.00 72.73 204 PRO D CA 1
ATOM 4716 C C . PRO D 1 4 ? -19.371 -30.514 -4.321 1.00 75.40 204 PRO D C 1
ATOM 4717 O O . PRO D 1 4 ? -19.408 -30.214 -3.124 1.00 76.36 204 PRO D O 1
ATOM 4721 N N . LEU D 1 5 ? -19.562 -29.633 -5.284 1.00 72.96 205 LEU D N 1
ATOM 4722 C CA . LEU D 1 5 ? -19.886 -28.246 -4.982 1.00 64.44 205 LEU D CA 1
ATOM 4723 C C . LEU D 1 5 ? -21.367 -28.133 -4.656 1.00 63.69 205 LEU D C 1
ATOM 4724 O O . LEU D 1 5 ? -22.203 -28.487 -5.502 1.00 68.52 205 LEU D O 1
ATOM 4729 N N . PRO D 1 6 ? -21.734 -27.668 -3.462 1.00 61.02 206 PRO D N 1
ATOM 4730 C CA . PRO D 1 6 ? -23.159 -27.494 -3.137 1.00 57.38 206 PRO D CA 1
ATOM 4731 C C . PRO D 1 6 ? -23.826 -26.513 -4.085 1.00 51.67 206 PRO D C 1
ATOM 4732 O O . PRO D 1 6 ? -23.262 -25.466 -4.399 1.00 57.38 206 PRO D O 1
ATOM 4736 N N . PHE D 1 7 ? -25.034 -26.860 -4.538 1.00 44.88 207 PHE D N 1
ATOM 4737 C CA . PHE D 1 7 ? -25.740 -26.083 -5.548 1.00 51.67 207 PHE D CA 1
ATOM 4738 C C . PHE D 1 7 ? -26.600 -24.998 -4.917 1.00 52.99 207 PHE D C 1
ATOM 4739 O O . PHE D 1 7 ? -27.080 -25.132 -3.788 1.00 52.29 207 PHE D O 1
ATOM 4741 N N . ILE D 1 8 ? -26.773 -23.907 -5.654 1.00 60.03 208 ILE D N 1
ATOM 4742 C CA . ILE D 1 8 ? -27.727 -22.854 -5.314 1.00 59.92 208 ILE D CA 1
ATOM 4743 C C . ILE D 1 8 ? -28.962 -23.094 -6.156 1.00 62.39 208 ILE D C 1
ATOM 4744 O O . ILE D 1 8 ? -28.952 -22.852 -7.370 1.00 64.96 208 ILE D O 1
ATOM 4749 N N . LYS D 1 9 ? -30.036 -23.546 -5.518 1.00 64.52 209 LYS D N 1
ATOM 4750 C CA . LYS D 1 9 ? -31.256 -23.823 -6.268 1.00 64.96 209 LYS D CA 1
ATOM 4751 C C . LYS D 1 9 ? -31.941 -22.536 -6.715 1.00 65.69 209 LYS D C 1
ATOM 4752 O O . LYS D 1 9 ? -32.370 -22.427 -7.866 1.00 67.68 209 LYS D O 1
ATOM 4758 N N . ASP D 1 10 ? -32.018 -21.538 -5.843 1.00 64.24 210 ASP D N 1
ATOM 4759 C CA . ASP D 1 10 ? -32.681 -20.297 -6.207 1.00 66.04 210 ASP D CA 1
ATOM 4760 C C . ASP D 1 10 ? -31.997 -19.679 -7.416 1.00 73.45 210 ASP D C 1
ATOM 4761 O O . ASP D 1 10 ? -30.822 -19.292 -7.346 1.00 72.40 210 ASP D O 1
ATOM 4766 N N . GLN D 1 11 ? -32.728 -19.583 -8.529 1.00 73.98 211 GLN D N 1
ATOM 4767 C CA . GLN D 1 11 ? -32.156 -19.016 -9.746 1.00 69.40 211 GLN D CA 1
ATOM 4768 C C . GLN D 1 11 ? -31.685 -17.581 -9.526 1.00 75.37 211 GLN D C 1
ATOM 4769 O O . GLN D 1 11 ? -30.528 -17.242 -9.820 1.00 74.26 211 GLN D O 1
ATOM 4775 N N . THR D 1 12 ? -32.562 -16.725 -8.994 1.00 75.20 212 THR D N 1
ATOM 4776 C CA . THR D 1 12 ? -32.193 -15.331 -8.766 1.00 71.83 212 THR D CA 1
ATOM 4777 C C . THR D 1 12 ? -30.959 -15.227 -7.883 1.00 66.70 212 THR D C 1
ATOM 4778 O O . THR D 1 12 ? -30.024 -14.486 -8.192 1.00 65.00 212 THR D O 1
ATOM 4782 N N . LEU D 1 13 ? -30.933 -15.975 -6.783 1.00 67.89 213 LEU D N 1
ATOM 4783 C CA . LEU D 1 13 ? -29.761 -15.958 -5.918 1.00 67.85 213 LEU D CA 1
ATOM 4784 C C . LEU D 1 13 ? -28.496 -16.310 -6.692 1.00 72.07 213 LEU D C 1
ATOM 4785 O O . LEU D 1 13 ? -27.469 -15.631 -6.560 1.00 65.07 213 LEU D O 1
ATOM 4790 N N . TYR D 1 14 ? -28.555 -17.361 -7.519 1.00 70.51 214 TYR D N 1
ATOM 4791 C CA . TYR D 1 14 ? -27.398 -17.724 -8.332 1.00 67.35 214 TYR D CA 1
ATOM 4792 C C . TYR D 1 14 ? -26.959 -16.576 -9.227 1.00 68.63 214 TYR D C 1
ATOM 4793 O O . TYR D 1 14 ? -25.760 -16.380 -9.457 1.00 66.69 214 TYR D O 1
ATOM 4802 N N . GLU D 1 15 ? -27.920 -15.819 -9.762 1.00 71.66 215 GLU D N 1
ATOM 4803 C CA . GLU D 1 15 ? -27.585 -14.772 -10.725 1.00 70.85 215 GLU D CA 1
ATOM 4804 C C . GLU D 1 15 ? -26.971 -13.553 -10.045 1.00 64.60 215 GLU D C 1
ATOM 4805 O O . GLU D 1 15 ? -26.122 -12.884 -10.639 1.00 65.73 215 GLU D O 1
ATOM 4811 N N . ARG D 1 16 ? -27.333 -13.289 -8.787 1.00 67.37 216 ARG D N 1
ATOM 4812 C CA . ARG D 1 16 ? -26.704 -12.206 -8.034 1.00 62.45 216 ARG D CA 1
ATOM 4813 C C . ARG D 1 16 ? -25.197 -12.408 -7.927 1.00 64.70 216 ARG D C 1
ATOM 4814 O O . ARG D 1 16 ? -24.427 -11.450 -8.033 1.00 69.23 216 ARG D O 1
ATOM 4822 N N . VAL D 1 17 ? -24.757 -13.651 -7.727 1.00 64.46 217 VAL D N 1
ATOM 4823 C CA . VAL D 1 17 ? -23.337 -13.944 -7.562 1.00 58.96 217 VAL D CA 1
ATOM 4824 C C . VAL D 1 17 ? -22.595 -13.882 -8.898 1.00 64.12 217 VAL D C 1
ATOM 4825 O O . VAL D 1 17 ? -21.412 -13.526 -8.941 1.00 65.93 217 VAL D O 1
ATOM 4829 N N . PHE D 1 18 ? -23.244 -14.226 -10.007 1.00 62.38 218 PHE D N 1
ATOM 4830 C CA . PHE D 1 18 ? -22.460 -14.473 -11.207 1.00 61.86 218 PHE D CA 1
ATOM 4831 C C . PHE D 1 18 ? -22.730 -13.502 -12.344 1.00 76.64 218 PHE D C 1
ATOM 4832 O O . PHE D 1 18 ? -21.771 -12.939 -12.887 1.00 87.86 218 PHE D O 1
ATOM 4840 N N . VAL D 1 19 ? -23.988 -13.248 -12.716 1.00 66.06 219 VAL D N 1
ATOM 4841 C CA . VAL D 1 19 ? -24.164 -12.366 -13.865 1.00 83.11 219 VAL D CA 1
ATOM 4842 C C . VAL D 1 19 ? -23.814 -10.910 -13.542 1.00 85.81 219 VAL D C 1
ATOM 4843 O O . VAL D 1 19 ? -23.370 -10.172 -14.434 1.00 92.22 219 VAL D O 1
ATOM 4847 N N . HIS D 1 20 ? -23.931 -10.486 -12.286 1.00 87.24 220 HIS D N 1
ATOM 4848 C CA . HIS D 1 20 ? -23.535 -9.120 -11.907 1.00 96.48 220 HIS D CA 1
ATOM 4849 C C . HIS D 1 20 ? -22.055 -8.860 -12.214 1.00 92.72 220 HIS D C 1
ATOM 4850 O O . HIS D 1 20 ? -21.285 -9.792 -12.445 1.00 87.04 220 HIS D O 1
ATOM 4852 N N . ASN D 1 37 ? -14.162 -3.471 -10.277 1.00 128.85 237 ASN D N 1
ATOM 4853 C CA . ASN D 1 37 ? -15.198 -3.520 -11.307 1.00 127.15 237 ASN D CA 1
ATOM 4854 C C . ASN D 1 37 ? -16.582 -3.689 -10.690 1.00 126.31 237 ASN D C 1
ATOM 4855 O O . ASN D 1 37 ? -17.287 -2.718 -10.416 1.00 119.19 237 ASN D O 1
ATOM 4860 N N . SER D 1 38 ? -16.931 -4.962 -10.472 1.00 130.00 238 SER D N 1
ATOM 4861 C CA . SER D 1 38 ? -18.290 -5.341 -10.089 1.00 124.62 238 SER D CA 1
ATOM 4862 C C . SER D 1 38 ? -18.665 -4.776 -8.726 1.00 126.26 238 SER D C 1
ATOM 4863 O O . SER D 1 38 ? -19.632 -4.014 -8.601 1.00 131.14 238 SER D O 1
ATOM 4866 N N . HIS D 1 39 ? -17.913 -5.146 -7.690 1.00 127.68 239 HIS D N 1
ATOM 4867 C CA . HIS D 1 39 ? -18.211 -4.745 -6.318 1.00 124.10 239 HIS D CA 1
ATOM 4868 C C . HIS D 1 39 ? -19.631 -5.163 -5.941 1.00 118.43 239 HIS D C 1
ATOM 4869 O O . HIS D 1 39 ? -20.515 -4.335 -5.701 1.00 117.13 239 HIS D O 1
ATOM 4871 N N . ASN D 1 40 ? -19.793 -6.482 -5.839 1.00 115.68 240 ASN D N 1
ATOM 4872 C CA . ASN D 1 40 ? -21.069 -7.098 -5.399 1.00 114.17 240 ASN D CA 1
ATOM 4873 C C . ASN D 1 40 ? -21.210 -6.807 -3.901 1.00 116.58 240 ASN D C 1
ATOM 4874 O O . ASN D 1 40 ? -20.176 -6.736 -3.208 1.00 114.78 240 ASN D O 1
ATOM 4879 N N . GLU D 1 41 ? -22.441 -6.683 -3.405 1.00 110.38 241 GLU D N 1
ATOM 4880 C CA . GLU D 1 41 ? -22.645 -6.301 -1.984 1.00 102.41 241 GLU D CA 1
ATOM 4881 C C . GLU D 1 41 ? -23.323 -7.419 -1.190 1.00 95.91 241 GLU D C 1
ATOM 4882 O O . GLU D 1 41 ? -23.733 -8.410 -1.798 1.00 97.93 241 GLU D O 1
ATOM 4888 N N . ARG D 1 42 ? -23.348 -7.254 0.133 1.00 78.50 242 ARG D N 1
ATOM 4889 C CA . ARG D 1 42 ? -24.110 -8.083 1.105 1.00 75.14 242 ARG D CA 1
ATOM 4890 C C . ARG D 1 42 ? -23.819 -9.585 1.104 1.00 73.88 242 ARG D C 1
ATOM 4891 O O . ARG D 1 42 ? -24.075 -10.188 2.134 1.00 74.66 242 ARG D O 1
ATOM 4899 N N . LEU D 1 43 ? -23.371 -10.193 0.012 1.00 73.85 243 LEU D N 1
ATOM 4900 C CA . LEU D 1 43 ? -23.199 -11.639 0.067 1.00 64.58 243 LEU D CA 1
ATOM 4901 C C . LEU D 1 43 ? -21.740 -12.024 0.240 1.00 70.86 243 LEU D C 1
ATOM 4902 O O . LEU D 1 43 ? -21.446 -13.031 0.891 1.00 67.80 243 LEU D O 1
ATOM 4907 N N . GLU D 1 44 ? -20.813 -11.233 -0.330 1.00 74.46 244 GLU D N 1
ATOM 4908 C CA . GLU D 1 44 ? -19.412 -11.320 0.081 1.00 65.38 244 GLU D CA 1
ATOM 4909 C C . GLU D 1 44 ? -19.264 -10.962 1.548 1.00 60.50 244 GLU D C 1
ATOM 4910 O O . GLU D 1 44 ? -18.453 -11.565 2.252 1.00 63.19 244 GLU D O 1
ATOM 4912 N N . PHE D 1 45 ? -20.045 -9.990 2.029 1.00 60.65 245 PHE D N 1
ATOM 4913 C CA . PHE D 1 45 ? -20.056 -9.691 3.460 1.00 68.50 245 PHE D CA 1
ATOM 4914 C C . PHE D 1 45 ? -20.412 -10.924 4.285 1.00 67.78 245 PHE D C 1
ATOM 4915 O O . PHE D 1 45 ? -19.727 -11.249 5.261 1.00 64.61 245 PHE D O 1
ATOM 4923 N N . LEU D 1 46 ? -21.500 -11.609 3.923 1.00 64.26 246 LEU D N 1
ATOM 4924 C CA . LEU D 1 46 ? -21.902 -12.794 4.672 1.00 59.63 246 LEU D CA 1
ATOM 4925 C C . LEU D 1 46 ? -20.887 -13.922 4.521 1.00 60.58 246 LEU D C 1
ATOM 4926 O O . LEU D 1 46 ? -20.532 -14.579 5.504 1.00 56.68 246 LEU D O 1
ATOM 4931 N N . GLY D 1 47 ? -20.423 -14.169 3.288 1.00 63.89 247 GLY D N 1
ATOM 4932 C CA . GLY D 1 47 ? -19.520 -15.285 3.045 1.00 55.81 247 GLY D CA 1
ATOM 4933 C C . GLY D 1 47 ? -18.168 -15.100 3.702 1.00 59.33 247 GLY D C 1
ATOM 4934 O O . GLY D 1 47 ? -17.585 -16.058 4.223 1.00 55.17 247 GLY D O 1
ATOM 4935 N N . ASP D 1 48 ? -17.636 -13.872 3.653 1.00 66.60 248 ASP D N 1
ATOM 4936 C CA . ASP D 1 48 ? -16.452 -13.518 4.428 1.00 56.15 248 ASP D CA 1
ATOM 4937 C C . ASP D 1 48 ? -16.607 -13.994 5.870 1.00 57.75 248 ASP D C 1
ATOM 4938 O O . ASP D 1 48 ? -15.785 -14.768 6.380 1.00 63.15 248 ASP D O 1
ATOM 4943 N N . SER D 1 49 ? -17.706 -13.609 6.519 1.00 47.34 249 SER D N 1
ATOM 4944 C CA . SER D 1 49 ? -17.872 -13.963 7.924 1.00 52.30 249 SER D CA 1
ATOM 4945 C C . SER D 1 49 ? -18.033 -15.473 8.112 1.00 57.74 249 SER D C 1
ATOM 4946 O O . SER D 1 49 ? -17.417 -16.064 9.009 1.00 62.05 249 SER D O 1
ATOM 4949 N N . VAL D 1 50 ? -18.831 -16.114 7.258 1.00 54.27 250 VAL D N 1
ATOM 4950 C CA . VAL D 1 50 ? -19.112 -17.532 7.403 1.00 58.87 250 VAL D CA 1
ATOM 4951 C C . VAL D 1 50 ? -17.854 -18.359 7.157 1.00 57.24 250 VAL D C 1
ATOM 4952 O O . VAL D 1 50 ? -17.528 -19.275 7.926 1.00 58.08 250 VAL D O 1
ATOM 4956 N N . LEU D 1 51 ? -17.149 -18.070 6.062 1.00 57.01 251 LEU D N 1
ATOM 4957 C CA . LEU D 1 51 ? -15.957 -18.842 5.735 1.00 59.43 251 LEU D CA 1
ATOM 4958 C C . LEU D 1 51 ? -14.917 -18.699 6.832 1.00 62.65 251 LEU D C 1
ATOM 4959 O O . LEU D 1 51 ? -14.326 -19.689 7.287 1.00 58.08 251 LEU D O 1
ATOM 4964 N N . ASN D 1 52 ? -14.745 -17.478 7.325 1.00 61.09 252 ASN D N 1
ATOM 4965 C CA . ASN D 1 52 ? -13.832 -17.220 8.421 1.00 59.36 252 ASN D CA 1
ATOM 4966 C C . ASN D 1 52 ? -14.093 -18.100 9.628 1.00 62.52 252 ASN D C 1
ATOM 4967 O O . ASN D 1 52 ? -13.268 -18.956 9.961 1.00 66.44 252 ASN D O 1
ATOM 4972 N N . ASN D 1 53 ? -15.237 -17.909 10.285 1.00 62.04 253 ASN D N 1
ATOM 4973 C CA . ASN D 1 53 ? -15.444 -18.582 11.557 1.00 60.31 253 ASN D CA 1
ATOM 4974 C C . ASN D 1 53 ? -15.515 -20.092 11.368 1.00 60.30 253 ASN D C 1
ATOM 4975 O O . ASN D 1 53 ? -14.937 -20.844 12.166 1.00 56.68 253 ASN D O 1
ATOM 4980 N N . LEU D 1 54 ? -16.165 -20.558 10.290 1.00 57.36 254 LEU D N 1
ATOM 4981 C CA . LEU D 1 54 ? -16.230 -22.004 10.071 1.00 66.66 254 LEU D CA 1
ATOM 4982 C C . LEU D 1 54 ? -14.833 -22.605 9.929 1.00 62.30 254 LEU D C 1
ATOM 4983 O O . LEU D 1 54 ? -14.554 -23.666 10.502 1.00 59.21 254 LEU D O 1
ATOM 4988 N N . VAL D 1 55 ? -13.935 -21.929 9.194 1.00 57.34 255 VAL D N 1
ATOM 4989 C CA . VAL D 1 55 ? -12.541 -22.375 9.120 1.00 54.18 255 VAL D CA 1
ATOM 4990 C C . VAL D 1 55 ? -11.903 -22.378 10.505 1.00 53.07 255 VAL D C 1
ATOM 4991 O O . VAL D 1 55 ? -11.135 -23.284 10.858 1.00 51.55 255 VAL D O 1
ATOM 4995 N N . THR D 1 56 ? -12.205 -21.359 11.306 1.00 49.14 256 THR D N 1
ATOM 4996 C CA . THR D 1 56 ? -11.666 -21.313 12.653 1.00 51.12 256 THR D CA 1
ATOM 4997 C C . THR D 1 56 ? -12.075 -22.543 13.440 1.00 47.15 256 THR D C 1
ATOM 4998 O O . THR D 1 56 ? -11.224 -23.240 14.001 1.00 48.91 256 THR D O 1
ATOM 5002 N N . LEU D 1 57 ? -13.377 -22.848 13.447 1.00 45.06 257 LEU D N 1
ATOM 5003 C CA . LEU D 1 57 ? -13.863 -24.049 14.110 1.00 44.24 257 LEU D CA 1
ATOM 5004 C C . LEU D 1 57 ? -13.151 -25.291 13.597 1.00 48.33 257 LEU D C 1
ATOM 5005 O O . LEU D 1 57 ? -12.679 -26.115 14.385 1.00 42.77 257 LEU D O 1
ATOM 5010 N N . ILE D 1 58 ? -13.035 -25.417 12.273 1.00 53.44 258 ILE D N 1
ATOM 5011 C CA . ILE D 1 58 ? -12.318 -26.529 11.643 1.00 53.46 258 ILE D CA 1
ATOM 5012 C C . ILE D 1 58 ? -10.896 -26.669 12.197 1.00 50.28 258 ILE D C 1
ATOM 5013 O O . ILE D 1 58 ? -10.526 -27.721 12.727 1.00 46.90 258 ILE D O 1
ATOM 5018 N N . ILE D 1 59 ? -10.064 -25.628 12.064 1.00 44.50 259 ILE D N 1
ATOM 5019 C CA . ILE D 1 59 ? -8.675 -25.800 12.499 1.00 52.21 259 ILE D CA 1
ATOM 5020 C C . ILE D 1 59 ? -8.543 -25.785 14.017 1.00 51.01 259 ILE D C 1
ATOM 5021 O O . ILE D 1 59 ? -7.584 -26.358 14.546 1.00 46.63 259 ILE D O 1
ATOM 5026 N N . TYR D 1 60 ? -9.481 -25.165 14.741 1.00 53.48 260 TYR D N 1
ATOM 5027 C CA . TYR D 1 60 ? -9.492 -25.307 16.195 1.00 46.96 260 TYR D CA 1
ATOM 5028 C C . TYR D 1 60 ? -9.598 -26.765 16.593 1.00 47.13 260 TYR D C 1
ATOM 5029 O O . TYR D 1 60 ? -8.921 -27.223 17.520 1.00 42.70 260 TYR D O 1
ATOM 5038 N N . ASP D 1 61 ? -10.481 -27.494 15.924 1.00 53.74 261 ASP D N 1
ATOM 5039 C CA . ASP D 1 61 ? -10.709 -28.880 16.276 1.00 51.98 261 ASP D CA 1
ATOM 5040 C C . ASP D 1 61 ? -9.557 -29.746 15.793 1.00 55.14 261 ASP D C 1
ATOM 5041 O O . ASP D 1 61 ? -9.024 -30.563 16.554 1.00 63.45 261 ASP D O 1
ATOM 5046 N N . LYS D 1 62 ? -9.104 -29.524 14.558 1.00 53.13 262 LYS D N 1
ATOM 5047 C CA . LYS D 1 62 ? -8.054 -30.366 13.991 1.00 51.67 262 LYS D CA 1
ATOM 5048 C C . LYS D 1 62 ? -6.735 -30.272 14.766 1.00 53.42 262 LYS D C 1
ATOM 5049 O O . LYS D 1 62 ? -6.010 -31.265 14.845 1.00 50.68 262 LYS D O 1
ATOM 5055 N N . PHE D 1 63 ? -6.406 -29.116 15.358 1.00 52.04 263 PHE D N 1
ATOM 5056 C CA . PHE D 1 63 ? -5.065 -28.875 15.883 1.00 47.08 263 PHE D CA 1
ATOM 5057 C C . PHE D 1 63 ? -5.093 -28.563 17.370 1.00 49.47 263 PHE D C 1
ATOM 5058 O O . PHE D 1 63 ? -4.679 -27.475 17.787 1.00 48.04 263 PHE D O 1
ATOM 5066 N N . PRO D 1 64 ? -5.442 -29.555 18.204 1.00 55.54 264 PRO D N 1
ATOM 5067 C CA . PRO D 1 64 ? -5.643 -29.299 19.644 1.00 49.67 264 PRO D CA 1
ATOM 5068 C C . PRO D 1 64 ? -4.529 -28.539 20.317 1.00 54.70 264 PRO D C 1
ATOM 5069 O O . PRO D 1 64 ? -4.808 -27.654 21.136 1.00 62.70 264 PRO D O 1
ATOM 5073 N N . SER D 1 65 ? -3.272 -28.859 20.012 1.00 56.47 265 SER D N 1
ATOM 5074 C CA . SER D 1 65 ? -2.141 -28.301 20.741 1.00 58.15 265 SER D CA 1
ATOM 5075 C C . SER D 1 65 ? -1.483 -27.156 20.000 1.00 54.11 265 SER D C 1
ATOM 5076 O O . SER D 1 65 ? -0.331 -26.814 20.289 1.00 55.99 265 SER D O 1
ATOM 5079 N N . ALA D 1 66 ? -2.188 -26.543 19.066 1.00 53.10 266 ALA D N 1
ATOM 5080 C CA . ALA D 1 66 ? -1.641 -25.392 18.366 1.00 60.69 266 ALA D CA 1
ATOM 5081 C C . ALA D 1 66 ? -1.979 -24.142 19.164 1.00 66.38 266 ALA D C 1
ATOM 5082 O O . ALA D 1 66 ? -3.137 -23.952 19.563 1.00 65.43 266 ALA D O 1
ATOM 5084 N N . SER D 1 67 ? -1.134 -23.149 19.349 1.00 60.96 267 SER D N 1
ATOM 5085 C CA . SER D 1 67 ? -1.424 -21.899 20.079 1.00 59.11 267 SER D CA 1
ATOM 5086 C C . SER D 1 67 ? -2.205 -20.931 19.192 1.00 61.82 267 SER D C 1
ATOM 5087 O O . SER D 1 67 ? -2.398 -21.201 18.006 1.00 63.35 267 SER D O 1
ATOM 5090 N N . GLU D 1 68 ? -2.522 -19.761 19.747 1.00 67.14 268 GLU D N 1
ATOM 5091 C CA . GLU D 1 68 ? -3.245 -18.682 19.027 1.00 75.93 268 GLU D CA 1
ATOM 5092 C C . GLU D 1 68 ? -2.432 -18.291 17.792 1.00 69.35 268 GLU D C 1
ATOM 5093 O O . GLU D 1 68 ? -3.032 -18.091 16.730 1.00 65.62 268 GLU D O 1
ATOM 5094 N N . GLY D 1 69 ? -1.115 -18.167 17.959 1.00 68.20 269 GLY D N 1
ATOM 5095 C CA . GLY D 1 69 ? -0.176 -17.843 16.875 1.00 68.51 269 GLY D CA 1
ATOM 5096 C C . GLY D 1 69 ? -0.305 -18.751 15.668 1.00 70.80 269 GLY D C 1
ATOM 5097 O O . GLY D 1 69 ? -0.621 -18.221 14.602 1.00 63.29 269 GLY D O 1
ATOM 5098 N N . LYS D 1 70 ? -0.090 -20.063 15.799 1.00 62.51 270 LYS D N 1
ATOM 5099 C CA . LYS D 1 70 ? -0.158 -20.837 14.561 1.00 64.78 270 LYS D CA 1
ATOM 5100 C C . LYS D 1 70 ? -1.583 -20.946 14.028 1.00 70.25 270 LYS D C 1
ATOM 5101 O O . LYS D 1 70 ? -1.773 -21.109 12.804 1.00 74.09 270 LYS D O 1
ATOM 5107 N N . LEU D 1 71 ? -2.593 -20.846 14.906 1.00 68.88 271 LEU D N 1
ATOM 5108 C CA . LEU D 1 71 ? -3.960 -20.891 14.401 1.00 67.56 271 LEU D CA 1
ATOM 5109 C C . LEU D 1 71 ? -4.274 -19.654 13.565 1.00 62.60 271 LEU D C 1
ATOM 5110 O O . LEU D 1 71 ? -4.802 -19.775 12.455 1.00 55.85 271 LEU D O 1
ATOM 5115 N N . THR D 1 72 ? -3.957 -18.452 14.077 1.00 62.78 272 THR D N 1
ATOM 5116 C CA . THR D 1 72 ? -4.091 -17.252 13.245 1.00 71.27 272 THR D CA 1
ATOM 5117 C C . THR D 1 72 ? -3.317 -17.395 11.938 1.00 67.71 272 THR D C 1
ATOM 5118 O O . THR D 1 72 ? -3.779 -16.947 10.880 1.00 59.47 272 THR D O 1
ATOM 5122 N N . LYS D 1 73 ? -2.128 -18.005 11.990 1.00 67.64 273 LYS D N 1
ATOM 5123 C CA . LYS D 1 73 ? -1.360 -18.170 10.764 1.00 61.51 273 LYS D CA 1
ATOM 5124 C C . LYS D 1 73 ? -2.073 -19.118 9.814 1.00 66.03 273 LYS D C 1
ATOM 5125 O O . LYS D 1 73 ? -2.290 -18.787 8.643 1.00 66.55 273 LYS D O 1
ATOM 5131 N N . MET D 1 74 ? -2.498 -20.288 10.298 1.00 62.62 274 MET D N 1
ATOM 5132 C CA . MET D 1 74 ? -3.083 -21.188 9.320 1.00 64.50 274 MET D CA 1
ATOM 5133 C C . MET D 1 74 ? -4.434 -20.678 8.826 1.00 62.93 274 MET D C 1
ATOM 5134 O O . MET D 1 74 ? -4.782 -20.912 7.665 1.00 62.98 274 MET D O 1
ATOM 5139 N N . ARG D 1 75 ? -5.183 -19.931 9.639 1.00 61.89 275 ARG D N 1
ATOM 5140 C CA . ARG D 1 75 ? -6.425 -19.364 9.120 1.00 50.04 275 ARG D CA 1
ATOM 5141 C C . ARG D 1 75 ? -6.125 -18.387 7.996 1.00 56.34 275 ARG D C 1
ATOM 5142 O O . ARG D 1 75 ? -6.622 -18.539 6.874 1.00 56.45 275 ARG D O 1
ATOM 5150 N N . SER D 1 76 ? -5.251 -17.414 8.273 1.00 63.02 276 SER D N 1
ATOM 5151 C CA . SER D 1 76 ? -4.783 -16.462 7.269 1.00 59.18 276 SER D CA 1
ATOM 5152 C C . SER D 1 76 ? -4.408 -17.170 5.971 1.00 61.38 276 SER D C 1
ATOM 5153 O O . SER D 1 76 ? -4.959 -16.878 4.904 1.00 65.41 276 SER D O 1
ATOM 5156 N N . GLN D 1 77 ? -3.489 -18.128 6.058 1.00 59.31 277 GLN D N 1
ATOM 5157 C CA . GLN D 1 77 ? -3.145 -18.956 4.910 1.00 58.05 277 GLN D CA 1
ATOM 5158 C C . GLN D 1 77 ? -4.379 -19.581 4.267 1.00 64.77 277 GLN D C 1
ATOM 5159 O O . GLN D 1 77 ? -4.525 -19.568 3.039 1.00 66.48 277 GLN D O 1
ATOM 5165 N N . LEU D 1 78 ? -5.278 -20.148 5.077 1.00 59.03 278 LEU D N 1
ATOM 5166 C CA . LEU D 1 78 ? -6.350 -20.924 4.474 1.00 59.39 278 LEU D CA 1
ATOM 5167 C C . LEU D 1 78 ? -7.420 -20.056 3.818 1.00 63.14 278 LEU D C 1
ATOM 5168 O O . LEU D 1 78 ? -8.266 -20.594 3.098 1.00 63.91 278 LEU D O 1
ATOM 5173 N N . ILE D 1 79 ? -7.396 -18.739 4.017 1.00 56.17 279 ILE D N 1
ATOM 5174 C CA . ILE D 1 79 ? -8.479 -17.867 3.586 1.00 59.33 279 ILE D CA 1
ATOM 5175 C C . ILE D 1 79 ? -8.008 -16.757 2.656 1.00 64.55 279 ILE D C 1
ATOM 5176 O O . ILE D 1 79 ? -8.842 -16.015 2.118 1.00 68.94 279 ILE D O 1
ATOM 5181 N N . ASP D 1 80 ? -6.705 -16.652 2.405 1.00 61.31 280 ASP D N 1
ATOM 5182 C CA . ASP D 1 80 ? -6.171 -15.631 1.520 1.00 55.60 280 ASP D CA 1
ATOM 5183 C C . ASP D 1 80 ? -6.703 -15.786 0.085 1.00 61.53 280 ASP D C 1
ATOM 5184 O O . ASP D 1 80 ? -7.279 -16.811 -0.298 1.00 67.47 280 ASP D O 1
ATOM 5189 N N . ASN D 1 81 ? -6.482 -14.754 -0.732 1.00 63.96 281 ASN D N 1
ATOM 5190 C CA . ASN D 1 81 ? -7.039 -14.764 -2.085 1.00 61.82 281 ASN D CA 1
ATOM 5191 C C . ASN D 1 81 ? -6.524 -15.933 -2.914 1.00 60.83 281 ASN D C 1
ATOM 5192 O O . ASN D 1 81 ? -7.234 -16.435 -3.787 1.00 57.57 281 ASN D O 1
ATOM 5197 N N . HIS D 1 82 ? -5.287 -16.358 -2.668 1.00 65.99 282 HIS D N 1
ATOM 5198 C CA . HIS D 1 82 ? -4.714 -17.504 -3.363 1.00 60.99 282 HIS D CA 1
ATOM 5199 C C . HIS D 1 82 ? -5.539 -18.770 -3.114 1.00 62.67 282 HIS D C 1
ATOM 5200 O O . HIS D 1 82 ? -5.978 -19.440 -4.061 1.00 57.33 282 HIS D O 1
ATOM 5207 N N . THR D 1 83 ? -5.766 -19.117 -1.837 1.00 55.03 283 THR D N 1
ATOM 5208 C CA . THR D 1 83 ? -6.486 -20.351 -1.542 1.00 54.12 283 THR D CA 1
ATOM 5209 C C . THR D 1 83 ? -7.893 -20.293 -2.121 1.00 58.78 283 THR D C 1
ATOM 5210 O O . THR D 1 83 ? -8.389 -21.278 -2.677 1.00 57.95 283 THR D O 1
ATOM 5214 N N . LEU D 1 84 ? -8.531 -19.129 -2.044 1.00 56.21 284 LEU D N 1
ATOM 5215 C CA . LEU D 1 84 ? -9.889 -18.994 -2.553 1.00 61.65 284 LEU D CA 1
ATOM 5216 C C . LEU D 1 84 ? -9.960 -19.123 -4.081 1.00 62.93 284 LEU D C 1
ATOM 5217 O O . LEU D 1 84 ? -10.774 -19.897 -4.603 1.00 65.92 284 LEU D O 1
ATOM 5222 N N . THR D 1 85 ? -9.165 -18.345 -4.830 1.00 58.88 285 THR D N 1
ATOM 5223 C CA . THR D 1 85 ? -9.249 -18.486 -6.284 1.00 63.87 285 THR D CA 1
ATOM 5224 C C . THR D 1 85 ? -8.906 -19.898 -6.714 1.00 63.96 285 THR D C 1
ATOM 5225 O O . THR D 1 85 ? -9.451 -20.398 -7.706 1.00 61.54 285 THR D O 1
ATOM 5229 N N . GLN D 1 86 ? -7.994 -20.545 -5.994 1.00 64.89 286 GLN D N 1
ATOM 5230 C CA . GLN D 1 86 ? -7.699 -21.941 -6.271 1.00 57.05 286 GLN D CA 1
ATOM 5231 C C . GLN D 1 86 ? -8.981 -22.750 -6.300 1.00 56.82 286 GLN D C 1
ATOM 5232 O O . GLN D 1 86 ? -9.340 -23.329 -7.325 1.00 63.13 286 GLN D O 1
ATOM 5238 N N . PHE D 1 87 ? -9.704 -22.770 -5.179 1.00 58.49 287 PHE D N 1
ATOM 5239 C CA . PHE D 1 87 ? -10.993 -23.450 -5.137 1.00 59.78 287 PHE D CA 1
ATOM 5240 C C . PHE D 1 87 ? -11.888 -22.991 -6.278 1.00 64.59 287 PHE D C 1
ATOM 5241 O O . PHE D 1 87 ? -12.484 -23.814 -6.987 1.00 57.32 287 PHE D O 1
ATOM 5249 N N . SER D 1 88 ? -11.974 -21.664 -6.474 1.00 63.43 288 SER D N 1
ATOM 5250 C CA . SER D 1 88 ? -12.839 -21.095 -7.503 1.00 60.16 288 SER D CA 1
ATOM 5251 C C . SER D 1 88 ? -12.604 -21.742 -8.855 1.00 55.89 288 SER D C 1
ATOM 5252 O O . SER D 1 88 ? -13.560 -22.032 -9.580 1.00 59.19 288 SER D O 1
ATOM 5255 N N . PHE D 1 89 ? -11.333 -21.960 -9.212 1.00 57.05 289 PHE D N 1
ATOM 5256 C CA . PHE D 1 89 ? -10.997 -22.563 -10.497 1.00 54.05 289 PHE D CA 1
ATOM 5257 C C . PHE D 1 89 ? -11.325 -24.045 -10.516 1.00 53.56 289 PHE D C 1
ATOM 5258 O O . PHE D 1 89 ? -11.696 -24.578 -11.565 1.00 52.86 289 PHE D O 1
ATOM 5266 N N . GLU D 1 90 ? -11.194 -24.728 -9.376 1.00 57.39 290 GLU D N 1
ATOM 5267 C CA . GLU D 1 90 ? -11.475 -26.157 -9.338 1.00 60.08 290 GLU D CA 1
ATOM 5268 C C . GLU D 1 90 ? -12.954 -26.447 -9.537 1.00 56.76 290 GLU D C 1
ATOM 5269 O O . GLU D 1 90 ? -13.305 -27.541 -9.979 1.00 62.28 290 GLU D O 1
ATOM 5275 N N . TYR D 1 91 ? -13.827 -25.492 -9.239 1.00 54.53 291 TYR D N 1
ATOM 5276 C CA . TYR D 1 91 ? -15.257 -25.662 -9.439 1.00 56.58 291 TYR D CA 1
ATOM 5277 C C . TYR D 1 91 ? -15.762 -24.860 -10.628 1.00 61.85 291 TYR D C 1
ATOM 5278 O O . TYR D 1 91 ? -16.982 -24.747 -10.820 1.00 65.59 291 TYR D O 1
ATOM 5287 N N . GLY D 1 92 ? -14.854 -24.287 -11.414 1.00 49.65 292 GLY D N 1
ATOM 5288 C CA . GLY D 1 92 ? -15.216 -23.717 -12.689 1.00 50.56 292 GLY D CA 1
ATOM 5289 C C . GLY D 1 92 ? -15.862 -22.359 -12.621 1.00 57.56 292 GLY D C 1
ATOM 5290 O O . GLY D 1 92 ? -16.722 -22.059 -13.451 1.00 55.99 292 GLY D O 1
ATOM 5291 N N . PHE D 1 93 ? -15.475 -21.524 -11.650 1.00 60.47 293 PHE D N 1
ATOM 5292 C CA . PHE D 1 93 ? -16.084 -20.202 -11.522 1.00 60.96 293 PHE D CA 1
ATOM 5293 C C . PHE D 1 93 ? -15.704 -19.299 -12.683 1.00 68.76 293 PHE D C 1
ATOM 5294 O O . PHE D 1 93 ? -16.462 -18.383 -13.027 1.00 71.11 293 PHE D O 1
ATOM 5302 N N . ASP D 1 94 ? -14.539 -19.531 -13.296 1.00 69.61 294 ASP D N 1
ATOM 5303 C CA . ASP D 1 94 ? -14.191 -18.759 -14.477 1.00 63.54 294 ASP D CA 1
ATOM 5304 C C . ASP D 1 94 ? -15.221 -18.951 -15.573 1.00 65.05 294 ASP D C 1
ATOM 5305 O O . ASP D 1 94 ? -15.494 -18.020 -16.339 1.00 75.28 294 ASP D O 1
ATOM 5310 N N . LYS D 1 95 ? -15.833 -20.126 -15.650 1.00 66.95 295 LYS D N 1
ATOM 5311 C CA . LYS D 1 95 ? -16.796 -20.354 -16.718 1.00 69.39 295 LYS D CA 1
ATOM 5312 C C . LYS D 1 95 ? -18.227 -20.075 -16.308 1.00 68.09 295 LYS D C 1
ATOM 5313 O O . LYS D 1 95 ? -19.094 -19.979 -17.183 1.00 77.60 295 LYS D O 1
ATOM 5319 N N . ARG D 1 96 ? -18.497 -19.924 -15.018 1.00 67.60 296 ARG D N 1
ATOM 5320 C CA . ARG D 1 96 ? -19.797 -19.428 -14.597 1.00 67.54 296 ARG D CA 1
ATOM 5321 C C . ARG D 1 96 ? -19.882 -17.918 -14.693 1.00 68.02 296 ARG D C 1
ATOM 5322 O O . ARG D 1 96 ? -20.974 -17.379 -14.888 1.00 68.36 296 ARG D O 1
ATOM 5330 N N . LEU D 1 97 ? -18.748 -17.233 -14.585 1.00 74.64 297 LEU D N 1
ATOM 5331 C CA . LEU D 1 97 ? -18.734 -15.778 -14.568 1.00 82.65 297 LEU D CA 1
ATOM 5332 C C . LEU D 1 97 ? -19.080 -15.225 -15.947 1.00 82.36 297 LEU D C 1
ATOM 5333 O O . LEU D 1 97 ? -18.507 -15.641 -16.957 1.00 80.01 297 LEU D O 1
ATOM 5338 N N . LYS D 1 98 ? -20.036 -14.300 -15.991 1.00 77.65 298 LYS D N 1
ATOM 5339 C CA . LYS D 1 98 ? -20.445 -13.667 -17.245 1.00 93.15 298 LYS D CA 1
ATOM 5340 C C . LYS D 1 98 ? -19.554 -12.441 -17.460 1.00 111.45 298 LYS D C 1
ATOM 5341 O O . LYS D 1 98 ? -19.840 -11.335 -16.986 1.00 109.13 298 LYS D O 1
ATOM 5347 N N . THR D 1 99 ? -18.472 -12.645 -18.214 1.00 112.62 299 THR D N 1
ATOM 5348 C CA . THR D 1 99 ? -17.300 -11.780 -18.160 1.00 111.18 299 THR D CA 1
ATOM 5349 C C . THR D 1 99 ? -17.418 -10.553 -19.064 1.00 122.07 299 THR D C 1
ATOM 5350 O O . THR D 1 99 ? -18.125 -10.557 -20.079 1.00 123.62 299 THR D O 1
ATOM 5354 N N . LYS D 1 100 ? -16.721 -9.487 -18.647 1.00 128.84 300 LYS D N 1
ATOM 5355 C CA . LYS D 1 100 ? -16.324 -8.312 -19.438 1.00 128.36 300 LYS D CA 1
ATOM 5356 C C . LYS D 1 100 ? -14.786 -8.219 -19.360 1.00 130.01 300 LYS D C 1
ATOM 5357 O O . LYS D 1 100 ? -14.208 -7.614 -18.454 1.00 130.07 300 LYS D O 1
ATOM 5363 N N . THR D 1 101 ? -14.137 -8.874 -20.321 1.00 129.64 301 THR D N 1
ATOM 5364 C CA . THR D 1 101 ? -12.692 -9.030 -20.533 1.00 127.77 301 THR D CA 1
ATOM 5365 C C . THR D 1 101 ? -11.969 -10.010 -19.603 1.00 129.82 301 THR D C 1
ATOM 5366 O O . THR D 1 101 ? -10.853 -10.413 -19.952 1.00 130.23 301 THR D O 1
ATOM 5370 N N . ASP D 1 102 ? -12.619 -10.491 -18.521 1.00 126.50 302 ASP D N 1
ATOM 5371 C CA . ASP D 1 102 ? -12.038 -11.300 -17.398 1.00 123.53 302 ASP D CA 1
ATOM 5372 C C . ASP D 1 102 ? -12.467 -10.739 -16.043 1.00 116.04 302 ASP D C 1
ATOM 5373 O O . ASP D 1 102 ? -11.930 -11.143 -15.002 1.00 100.79 302 ASP D O 1
ATOM 5378 N N . ASP D 1 110 ? -3.961 -15.199 -6.321 1.00 90.20 310 ASP D N 1
ATOM 5379 C CA . ASP D 1 110 ? -4.079 -14.789 -7.718 1.00 93.91 310 ASP D CA 1
ATOM 5380 C C . ASP D 1 110 ? -5.131 -13.681 -7.902 1.00 92.70 310 ASP D C 1
ATOM 5381 O O . ASP D 1 110 ? -5.136 -12.698 -7.162 1.00 93.40 310 ASP D O 1
ATOM 5383 N N . GLN D 1 111 ? -6.008 -13.836 -8.896 1.00 93.64 311 GLN D N 1
ATOM 5384 C CA . GLN D 1 111 ? -6.936 -12.773 -9.275 1.00 94.10 311 GLN D CA 1
ATOM 5385 C C . GLN D 1 111 ? -7.857 -12.405 -8.116 1.00 93.88 311 GLN D C 1
ATOM 5386 O O . GLN D 1 111 ? -8.699 -13.209 -7.706 1.00 89.20 311 GLN D O 1
ATOM 5392 N N . LYS D 1 112 ? -7.713 -11.183 -7.592 1.00 98.53 312 LYS D N 1
ATOM 5393 C CA . LYS D 1 112 ? -8.513 -10.750 -6.446 1.00 93.65 312 LYS D CA 1
ATOM 5394 C C . LYS D 1 112 ? -10.012 -10.880 -6.697 1.00 84.65 312 LYS D C 1
ATOM 5395 O O . LYS D 1 112 ? -10.784 -10.976 -5.738 1.00 70.42 312 LYS D O 1
ATOM 5401 N N . VAL D 1 113 ? -10.427 -10.895 -7.968 1.00 87.22 313 VAL D N 1
ATOM 5402 C CA . VAL D 1 113 ? -11.840 -11.018 -8.321 1.00 83.44 313 VAL D CA 1
ATOM 5403 C C . VAL D 1 113 ? -12.420 -12.336 -7.801 1.00 83.38 313 VAL D C 1
ATOM 5404 O O . VAL D 1 113 ? -13.377 -12.355 -7.013 1.00 76.05 313 VAL D O 1
ATOM 5408 N N . TYR D 1 114 ? -11.826 -13.458 -8.212 1.00 82.67 314 TYR D N 1
ATOM 5409 C CA . TYR D 1 114 ? -12.438 -14.757 -7.956 1.00 75.40 314 TYR D CA 1
ATOM 5410 C C . TYR D 1 114 ? -12.602 -15.025 -6.462 1.00 72.54 314 TYR D C 1
ATOM 5411 O O . TYR D 1 114 ? -13.628 -15.561 -6.033 1.00 74.97 314 TYR D O 1
ATOM 5420 N N . ALA D 1 115 ? -11.609 -14.656 -5.655 1.00 76.00 315 ALA D N 1
ATOM 5421 C CA . ALA D 1 115 ? -11.755 -14.739 -4.205 1.00 72.93 315 ALA D CA 1
ATOM 5422 C C . ALA D 1 115 ? -13.098 -14.179 -3.745 1.00 74.60 315 ALA D C 1
ATOM 5423 O O . ALA D 1 115 ? -13.835 -14.818 -2.983 1.00 66.06 315 ALA D O 1
ATOM 5425 N N . ASP D 1 116 ? -13.455 -12.991 -4.231 1.00 80.87 316 ASP D N 1
ATOM 5426 C CA . ASP D 1 116 ? -14.641 -12.327 -3.701 1.00 73.77 316 ASP D CA 1
ATOM 5427 C C . ASP D 1 116 ? -15.926 -12.998 -4.175 1.00 70.43 316 ASP D C 1
ATOM 5428 O O . ASP D 1 116 ? -16.883 -13.118 -3.399 1.00 65.34 316 ASP D O 1
ATOM 5433 N N . ILE D 1 117 ? -15.958 -13.469 -5.428 1.00 68.97 317 ILE D N 1
ATOM 5434 C CA . ILE D 1 117 ? -17.083 -14.281 -5.897 1.00 64.11 317 ILE D CA 1
ATOM 5435 C C . ILE D 1 117 ? -17.281 -15.487 -4.990 1.00 65.68 317 ILE D C 1
ATOM 5436 O O . ILE D 1 117 ? -18.404 -15.786 -4.560 1.00 68.83 317 ILE D O 1
ATOM 5441 N N . PHE D 1 118 ? -16.196 -16.217 -4.706 1.00 63.82 318 PHE D N 1
ATOM 5442 C CA . PHE D 1 118 ? -16.323 -17.470 -3.965 1.00 64.24 318 PHE D CA 1
ATOM 5443 C C . PHE D 1 118 ? -16.940 -17.239 -2.588 1.00 62.69 318 PHE D C 1
ATOM 5444 O O . PHE D 1 118 ? -17.823 -17.995 -2.158 1.00 54.96 318 PHE D O 1
ATOM 5452 N N . GLU D 1 119 ? -16.503 -16.181 -1.896 1.00 60.98 319 GLU D N 1
ATOM 5453 C CA . GLU D 1 119 ? -17.150 -15.771 -0.653 1.00 57.72 319 GLU D CA 1
ATOM 5454 C C . GLU D 1 119 ? -18.619 -15.427 -0.872 1.00 60.02 319 GLU D C 1
ATOM 5455 O O . GLU D 1 119 ? -19.491 -15.878 -0.119 1.00 57.27 319 GLU D O 1
ATOM 5461 N N . ALA D 1 120 ? -18.912 -14.604 -1.886 1.00 60.52 320 ALA D N 1
ATOM 5462 C CA . ALA D 1 120 ? -20.301 -14.320 -2.230 1.00 57.33 320 ALA D CA 1
ATOM 5463 C C . ALA D 1 120 ? -21.087 -15.599 -2.465 1.00 58.36 320 ALA D C 1
ATOM 5464 O O . ALA D 1 120 ? -22.291 -15.642 -2.194 1.00 59.14 320 ALA D O 1
ATOM 5466 N N . TYR D 1 121 ? -20.419 -16.655 -2.940 1.00 60.70 321 TYR D N 1
ATOM 5467 C CA . TYR D 1 121 ? -21.083 -17.945 -3.111 1.00 58.51 321 TYR D CA 1
ATOM 5468 C C . TYR D 1 121 ? -21.393 -18.595 -1.764 1.00 58.26 321 TYR D C 1
ATOM 5469 O O . TYR D 1 121 ? -22.493 -19.132 -1.561 1.00 55.25 321 TYR D O 1
ATOM 5478 N N . ILE D 1 122 ? -20.419 -18.596 -0.842 1.00 53.11 322 ILE D N 1
ATOM 5479 C CA . ILE D 1 122 ? -20.703 -19.076 0.509 1.00 51.09 322 ILE D CA 1
ATOM 5480 C C . ILE D 1 122 ? -21.907 -18.334 1.084 1.00 54.20 322 ILE D C 1
ATOM 5481 O O . ILE D 1 122 ? -22.761 -18.925 1.758 1.00 51.50 322 ILE D O 1
ATOM 5486 N N . GLY D 1 123 ? -22.014 -17.038 0.788 1.00 50.10 323 GLY D N 1
ATOM 5487 C CA . GLY D 1 123 ? -23.108 -16.254 1.322 1.00 46.84 323 GLY D CA 1
ATOM 5488 C C . GLY D 1 123 ? -24.448 -16.706 0.793 1.00 49.16 323 GLY D C 1
ATOM 5489 O O . GLY D 1 123 ? -25.417 -16.793 1.549 1.00 49.05 323 GLY D O 1
ATOM 5490 N N . ALA D 1 124 ? -24.521 -17.023 -0.504 1.00 51.93 324 ALA D N 1
ATOM 5491 C CA . ALA D 1 124 ? -25.758 -17.571 -1.066 1.00 49.89 324 ALA D CA 1
ATOM 5492 C C . ALA D 1 124 ? -26.144 -18.885 -0.390 1.00 48.38 324 ALA D C 1
ATOM 5493 O O . ALA D 1 124 ? -27.254 -19.015 0.129 1.00 45.17 324 ALA D O 1
ATOM 5495 N N . LEU D 1 125 ? -25.236 -19.872 -0.383 1.00 50.24 325 LEU D N 1
ATOM 5496 C CA . LEU D 1 125 ? -25.500 -21.125 0.327 1.00 49.43 325 LEU D CA 1
ATOM 5497 C C . LEU D 1 125 ? -26.045 -20.862 1.717 1.00 55.99 325 LEU D C 1
ATOM 5498 O O . LEU D 1 125 ? -27.027 -21.482 2.146 1.00 56.75 325 LEU D O 1
ATOM 5503 N N . SER D 1 126 ? -25.406 -19.946 2.443 1.00 54.96 326 SER D N 1
ATOM 5504 C CA . SER D 1 126 ? -25.853 -19.669 3.797 1.00 59.67 326 SER D CA 1
ATOM 5505 C C . SER D 1 126 ? -27.198 -18.952 3.805 1.00 57.94 326 SER D C 1
ATOM 5506 O O . SER D 1 126 ? -28.087 -19.319 4.585 1.00 57.38 326 SER D O 1
ATOM 5509 N N . VAL D 1 127 ? -27.359 -17.918 2.958 1.00 51.13 327 VAL D N 1
ATOM 5510 C CA . VAL D 1 127 ? -28.660 -17.245 2.814 1.00 47.12 327 VAL D CA 1
ATOM 5511 C C . VAL D 1 127 ? -29.741 -18.262 2.472 1.00 46.90 327 VAL D C 1
ATOM 5512 O O . VAL D 1 127 ? -30.764 -18.361 3.151 1.00 47.79 327 VAL D O 1
ATOM 5516 N N . GLU D 1 128 ? -29.500 -19.078 1.449 1.00 54.52 328 GLU D N 1
ATOM 5517 C CA . GLU D 1 128 ? -30.499 -20.010 0.940 1.00 55.28 328 GLU D CA 1
ATOM 5518 C C . GLU D 1 128 ? -30.895 -21.069 1.939 1.00 57.72 328 GLU D C 1
ATOM 5519 O O . GLU D 1 128 ? -31.813 -21.838 1.651 1.00 60.62 328 GLU D O 1
ATOM 5525 N N . ARG D 1 129 ? -30.264 -21.123 3.104 1.00 62.80 329 ARG D N 1
ATOM 5526 C CA . ARG D 1 129 ? -30.575 -22.155 4.081 1.00 66.75 329 ARG D CA 1
ATOM 5527 C C . ARG D 1 129 ? -30.721 -21.561 5.491 1.00 72.01 329 ARG D C 1
ATOM 5528 O O . ARG D 1 129 ? -30.313 -22.181 6.487 1.00 72.10 329 ARG D O 1
ATOM 5530 N N . GLY D 1 130 ? -31.336 -20.367 5.601 1.00 61.90 330 GLY D N 1
ATOM 5531 C CA . GLY D 1 130 ? -31.677 -19.787 6.902 1.00 66.63 330 GLY D CA 1
ATOM 5532 C C . GLY D 1 130 ? -30.488 -19.596 7.806 1.00 71.64 330 GLY D C 1
ATOM 5533 O O . GLY D 1 130 ? -30.605 -19.612 9.032 1.00 82.31 330 GLY D O 1
ATOM 5534 N N . LEU D 1 131 ? -29.358 -19.298 7.166 1.00 69.74 331 LEU D N 1
ATOM 5535 C CA . LEU D 1 131 ? -28.001 -19.224 7.769 1.00 70.79 331 LEU D CA 1
ATOM 5536 C C . LEU D 1 131 ? -27.645 -20.646 8.211 1.00 78.41 331 LEU D C 1
ATOM 5537 O O . LEU D 1 131 ? -27.141 -21.374 7.358 1.00 90.65 331 LEU D O 1
ATOM 5542 N N . ASP D 1 132 ? -27.869 -21.066 9.455 1.00 72.21 332 ASP D N 1
ATOM 5543 C CA . ASP D 1 132 ? -27.566 -22.471 9.888 1.00 86.80 332 ASP D CA 1
ATOM 5544 C C . ASP D 1 132 ? -26.085 -22.873 9.725 1.00 84.78 332 ASP D C 1
ATOM 5545 O O . ASP D 1 132 ? -25.450 -23.080 10.778 1.00 90.20 332 ASP D O 1
ATOM 5550 N N . LEU D 1 133 ? -25.620 -23.098 8.484 1.00 71.53 333 LEU D N 1
ATOM 5551 C CA . LEU D 1 133 ? -24.227 -23.367 8.026 1.00 72.09 333 LEU D CA 1
ATOM 5552 C C . LEU D 1 133 ? -23.759 -24.765 8.392 1.00 74.09 333 LEU D C 1
ATOM 5553 O O . LEU D 1 133 ? -22.593 -25.052 8.141 1.00 64.48 333 LEU D O 1
ATOM 5558 N N . ARG D 1 134 ? -24.628 -25.619 8.908 1.00 79.41 334 ARG D N 1
ATOM 5559 C CA . ARG D 1 134 ? -24.054 -26.894 9.327 1.00 76.21 334 ARG D CA 1
ATOM 5560 C C . ARG D 1 134 ? -23.686 -27.782 8.137 1.00 80.18 334 ARG D C 1
ATOM 5561 O O . ARG D 1 134 ? -22.724 -28.555 8.220 1.00 80.86 334 ARG D O 1
ATOM 5569 N N . GLU D 1 135 ? -24.408 -27.667 7.018 1.00 86.07 335 GLU D N 1
ATOM 5570 C CA . GLU D 1 135 ? -24.096 -28.440 5.818 1.00 81.55 335 GLU D CA 1
ATOM 5571 C C . GLU D 1 135 ? -22.977 -27.816 4.991 1.00 74.32 335 GLU D C 1
ATOM 5572 O O . GLU D 1 135 ? -22.373 -28.518 4.171 1.00 67.76 335 GLU D O 1
ATOM 5578 N N . ILE D 1 136 ? -22.706 -26.516 5.182 1.00 72.64 336 ILE D N 1
ATOM 5579 C CA . ILE D 1 136 ? -21.551 -25.856 4.571 1.00 64.30 336 ILE D CA 1
ATOM 5580 C C . ILE D 1 136 ? -20.258 -26.266 5.274 1.00 64.08 336 ILE D C 1
ATOM 5581 O O . ILE D 1 136 ? -19.239 -26.511 4.625 1.00 65.09 336 ILE D O 1
ATOM 5586 N N . LYS D 1 137 ? -20.279 -26.355 6.609 1.00 64.21 337 LYS D N 1
ATOM 5587 C CA . LYS D 1 137 ? -19.096 -26.799 7.340 1.00 58.79 337 LYS D CA 1
ATOM 5588 C C . LYS D 1 137 ? -18.688 -28.205 6.926 1.00 66.80 337 LYS D C 1
ATOM 5589 O O . LYS D 1 137 ? -17.489 -28.518 6.847 1.00 60.88 337 LYS D O 1
ATOM 5595 N N . ASP D 1 138 ? -19.676 -29.070 6.655 1.00 69.85 338 ASP D N 1
ATOM 5596 C CA . ASP D 1 138 ? -19.365 -30.429 6.228 1.00 65.99 338 ASP D CA 1
ATOM 5597 C C . ASP D 1 138 ? -18.699 -30.418 4.864 1.00 67.72 338 ASP D C 1
ATOM 5598 O O . ASP D 1 138 ? -17.745 -31.177 4.623 1.00 67.10 338 ASP D O 1
ATOM 5603 N N . TRP D 1 139 ? -19.163 -29.530 3.974 1.00 65.48 339 TRP D N 1
ATOM 5604 C CA . TRP D 1 139 ? -18.508 -29.353 2.681 1.00 62.24 339 TRP D CA 1
ATOM 5605 C C . TRP D 1 139 ? -17.116 -28.763 2.839 1.00 66.89 339 TRP D C 1
ATOM 5606 O O . TRP D 1 139 ? -16.175 -29.183 2.157 1.00 69.91 339 TRP D O 1
ATOM 5617 N N . LEU D 1 140 ? -16.956 -27.785 3.726 1.00 63.79 340 LEU D N 1
ATOM 5618 C CA . LEU D 1 140 ? -15.634 -27.204 3.887 1.00 64.63 340 LEU D CA 1
ATOM 5619 C C . LEU D 1 140 ? -14.679 -28.169 4.588 1.00 70.97 340 LEU D C 1
ATOM 5620 O O . LEU D 1 140 ? -13.464 -28.149 4.317 1.00 68.26 340 LEU D O 1
ATOM 5625 N N . GLU D 1 141 ? -15.203 -29.039 5.464 1.00 73.43 341 GLU D N 1
ATOM 5626 C CA . GLU D 1 141 ? -14.334 -29.994 6.148 1.00 65.82 341 GLU D CA 1
ATOM 5627 C C . GLU D 1 141 ? -13.705 -30.951 5.149 1.00 63.08 341 GLU D C 1
ATOM 5628 O O . GLU D 1 141 ? -12.510 -31.252 5.235 1.00 59.59 341 GLU D O 1
ATOM 5630 N N . LYS D 1 142 ? -14.486 -31.411 4.168 1.00 63.28 342 LYS D N 1
ATOM 5631 C CA . LYS D 1 142 ? -13.925 -32.261 3.125 1.00 61.52 342 LYS D CA 1
ATOM 5632 C C . LYS D 1 142 ? -13.020 -31.467 2.191 1.00 67.29 342 LYS D C 1
ATOM 5633 O O . LYS D 1 142 ? -11.930 -31.931 1.838 1.00 64.13 342 LYS D O 1
ATOM 5639 N N . LEU D 1 143 ? -13.453 -30.261 1.789 1.00 70.16 343 LEU D N 1
ATOM 5640 C CA . LEU D 1 143 ? -12.695 -29.475 0.814 1.00 63.87 343 LEU D CA 1
ATOM 5641 C C . LEU D 1 143 ? -11.307 -29.141 1.330 1.00 64.51 343 LEU D C 1
ATOM 5642 O O . LEU D 1 143 ? -10.311 -29.289 0.605 1.00 58.55 343 LEU D O 1
ATOM 5647 N N . TYR D 1 144 ? -11.222 -28.700 2.587 1.00 66.22 344 TYR D N 1
ATOM 5648 C CA . TYR D 1 144 ? -9.950 -28.328 3.188 1.00 64.54 344 TYR D CA 1
ATOM 5649 C C . TYR D 1 144 ? -9.123 -29.518 3.673 1.00 63.96 344 TYR D C 1
ATOM 5650 O O . TYR D 1 144 ? -7.967 -29.310 4.055 1.00 66.01 344 TYR D O 1
ATOM 5659 N N . ALA D 1 145 ? -9.657 -30.745 3.645 1.00 62.19 345 ALA D N 1
ATOM 5660 C CA . ALA D 1 145 ? -8.930 -31.891 4.196 1.00 63.53 345 ALA D CA 1
ATOM 5661 C C . ALA D 1 145 ? -7.514 -32.032 3.649 1.00 65.82 345 ALA D C 1
ATOM 5662 O O . ALA D 1 145 ? -6.580 -32.141 4.461 1.00 61.38 345 ALA D O 1
ATOM 5664 N N . PRO D 1 146 ? -7.267 -32.029 2.327 1.00 68.64 346 PRO D N 1
ATOM 5665 C CA . PRO D 1 146 ? -5.870 -32.199 1.874 1.00 61.34 346 PRO D CA 1
ATOM 5666 C C . PRO D 1 146 ? -4.922 -31.150 2.424 1.00 66.13 346 PRO D C 1
ATOM 5667 O O . PRO D 1 146 ? -3.813 -31.498 2.852 1.00 72.04 346 PRO D O 1
ATOM 5671 N N . LYS D 1 147 ? -5.329 -29.882 2.482 1.00 69.02 347 LYS D N 1
ATOM 5672 C CA . LYS D 1 147 ? -4.389 -28.879 2.969 1.00 68.16 347 LYS D CA 1
ATOM 5673 C C . LYS D 1 147 ? -4.127 -29.005 4.468 1.00 66.11 347 LYS D C 1
ATOM 5674 O O . LYS D 1 147 ? -3.044 -28.623 4.931 1.00 71.26 347 LYS D O 1
ATOM 5680 N N . LEU D 1 148 ? -5.067 -29.542 5.247 1.00 59.22 348 LEU D N 1
ATOM 5681 C CA . LEU D 1 148 ? -4.804 -29.631 6.679 1.00 57.14 348 LEU D CA 1
ATOM 5682 C C . LEU D 1 148 ? -3.778 -30.712 6.980 1.00 62.11 348 LEU D C 1
ATOM 5683 O O . LEU D 1 148 ? -2.922 -30.539 7.862 1.00 61.16 348 LEU D O 1
ATOM 5688 N N . GLU D 1 149 ? -3.822 -31.819 6.234 1.00 65.42 349 GLU D N 1
ATOM 5689 C CA . GLU D 1 149 ? -2.813 -32.861 6.404 1.00 65.63 349 GLU D CA 1
ATOM 5690 C C . GLU D 1 149 ? -1.418 -32.308 6.124 1.00 64.75 349 GLU D C 1
ATOM 5691 O O . GLU D 1 149 ? -0.477 -32.530 6.899 1.00 59.36 349 GLU D O 1
ATOM 5697 N N . ALA D 1 150 ? -1.274 -31.582 5.015 1.00 58.93 350 ALA D N 1
ATOM 5698 C CA . ALA D 1 150 ? -0.087 -30.773 4.782 1.00 61.06 350 ALA D CA 1
ATOM 5699 C C . ALA D 1 150 ? 0.349 -30.021 6.038 1.00 62.84 350 ALA D C 1
ATOM 5700 O O . ALA D 1 150 ? 1.514 -30.095 6.450 1.00 55.82 350 ALA D O 1
ATOM 5702 N N . PHE D 1 151 ? -0.588 -29.286 6.657 1.00 67.88 351 PHE D N 1
ATOM 5703 C CA . PHE D 1 151 ? -0.275 -28.532 7.872 1.00 66.92 351 PHE D CA 1
ATOM 5704 C C . PHE D 1 151 ? 0.023 -29.463 9.031 1.00 65.02 351 PHE D C 1
ATOM 5705 O O . PHE D 1 151 ? 0.936 -29.207 9.826 1.00 58.68 351 PHE D O 1
ATOM 5713 N N . LYS D 1 152 ? -0.761 -30.538 9.149 1.00 64.29 352 LYS D N 1
ATOM 5714 C CA . LYS D 1 152 ? -0.468 -31.576 10.131 1.00 65.92 352 LYS D CA 1
ATOM 5715 C C . LYS D 1 152 ? 0.991 -32.033 10.046 1.00 61.67 352 LYS D C 1
ATOM 5716 O O . LYS D 1 152 ? 1.637 -32.258 11.073 1.00 61.69 352 LYS D O 1
ATOM 5722 N N . VAL D 1 153 ? 1.539 -32.134 8.832 1.00 58.34 353 VAL D N 1
ATOM 5723 C CA . VAL D 1 153 ? 2.909 -32.620 8.657 1.00 64.26 353 VAL D CA 1
ATOM 5724 C C . VAL D 1 153 ? 3.934 -31.534 8.973 1.00 70.65 353 VAL D C 1
ATOM 5725 O O . VAL D 1 153 ? 4.777 -31.704 9.861 1.00 75.37 353 VAL D O 1
ATOM 5729 N N . ASN D 1 154 ? 3.894 -30.416 8.231 1.00 70.51 354 ASN D N 1
ATOM 5730 C CA . ASN D 1 154 ? 5.027 -29.504 8.121 1.00 66.78 354 ASN D CA 1
ATOM 5731 C C . ASN D 1 154 ? 4.862 -28.193 8.873 1.00 71.72 354 ASN D C 1
ATOM 5732 O O . ASN D 1 154 ? 5.859 -27.473 9.078 1.00 67.68 354 ASN D O 1
ATOM 5737 N N . PHE D 1 155 ? 3.645 -27.851 9.284 1.00 74.32 355 PHE D N 1
ATOM 5738 C CA . PHE D 1 155 ? 3.441 -26.621 10.025 1.00 78.14 355 PHE D CA 1
ATOM 5739 C C . PHE D 1 155 ? 3.205 -26.881 11.484 1.00 71.09 355 PHE D C 1
ATOM 5740 O O . PHE D 1 155 ? 3.515 -26.020 12.315 1.00 78.31 355 PHE D O 1
ATOM 5748 N N . LEU D 1 156 ? 2.735 -28.070 11.805 1.00 78.72 356 LEU D N 1
ATOM 5749 C CA . LEU D 1 156 ? 2.263 -28.381 13.140 1.00 85.37 356 LEU D CA 1
ATOM 5750 C C . LEU D 1 156 ? 3.445 -28.429 14.085 1.00 88.32 356 LEU D C 1
ATOM 5751 O O . LEU D 1 156 ? 4.078 -29.480 14.220 1.00 97.32 356 LEU D O 1
ATOM 5756 N N . GLN D 1 157 ? 3.764 -27.285 14.698 1.00 84.76 357 GLN D N 1
ATOM 5757 C CA . GLN D 1 157 ? 4.716 -27.204 15.785 1.00 86.14 357 GLN D CA 1
ATOM 5758 C C . GLN D 1 157 ? 5.937 -28.069 15.564 1.00 98.27 357 GLN D C 1
ATOM 5759 O O . GLN D 1 157 ? 6.487 -28.645 16.508 1.00 111.60 357 GLN D O 1
ATOM 5760 N N . GLU D 1 158 ? 6.358 -28.192 14.313 1.00 78.41 358 GLU D N 1
ATOM 5761 C CA . GLU D 1 158 ? 7.579 -28.900 14.062 1.00 72.81 358 GLU D CA 1
ATOM 5762 C C . GLU D 1 158 ? 8.376 -28.314 12.920 1.00 83.65 358 GLU D C 1
ATOM 5763 O O . GLU D 1 158 ? 7.856 -28.158 11.812 1.00 88.43 358 GLU D O 1
ATOM 5764 N N . SER D 1 159 ? 9.626 -27.952 13.200 1.00 79.20 359 SER D N 1
ATOM 5765 C CA . SER D 1 159 ? 10.706 -27.879 12.231 1.00 74.31 359 SER D CA 1
ATOM 5766 C C . SER D 1 159 ? 11.493 -29.189 12.358 1.00 80.58 359 SER D C 1
ATOM 5767 O O . SER D 1 159 ? 11.048 -30.099 13.061 1.00 77.52 359 SER D O 1
ATOM 5770 N N . VAL D 1 160 ? 12.663 -29.312 11.684 1.00 81.11 360 VAL D N 1
ATOM 5771 C CA . VAL D 1 160 ? 13.292 -30.634 11.548 1.00 69.86 360 VAL D CA 1
ATOM 5772 C C . VAL D 1 160 ? 14.755 -30.812 12.026 1.00 81.26 360 VAL D C 1
ATOM 5773 O O . VAL D 1 160 ? 14.993 -31.369 13.106 1.00 78.02 360 VAL D O 1
ATOM 5777 N N . ASN D 1 161 ? 15.736 -30.367 11.204 1.00 79.25 361 ASN D N 1
ATOM 5778 C CA . ASN D 1 161 ? 17.187 -30.144 11.412 1.00 70.83 361 ASN D CA 1
ATOM 5779 C C . ASN D 1 161 ? 18.090 -31.114 12.190 1.00 85.10 361 ASN D C 1
ATOM 5780 O O . ASN D 1 161 ? 18.435 -30.834 13.347 1.00 84.31 361 ASN D O 1
ATOM 5785 N N . LYS D 1 162 ? 18.567 -32.193 11.560 1.00 89.19 362 LYS D N 1
ATOM 5786 C CA . LYS D 1 162 ? 19.490 -33.124 12.225 1.00 76.51 362 LYS D CA 1
ATOM 5787 C C . LYS D 1 162 ? 20.966 -32.702 12.320 1.00 74.54 362 LYS D C 1
ATOM 5788 O O . LYS D 1 162 ? 21.827 -33.573 12.453 1.00 79.67 362 LYS D O 1
ATOM 5790 N N . GLU D 1 163 ? 21.312 -31.403 12.242 1.00 74.23 363 GLU D N 1
ATOM 5791 C CA . GLU D 1 163 ? 22.734 -31.047 12.338 1.00 65.69 363 GLU D CA 1
ATOM 5792 C C . GLU D 1 163 ? 22.991 -29.728 13.068 1.00 67.39 363 GLU D C 1
ATOM 5793 O O . GLU D 1 163 ? 23.947 -29.013 12.736 1.00 56.23 363 GLU D O 1
ATOM 5795 N N . ALA D 1 164 ? 22.141 -29.371 14.033 1.00 72.22 364 ALA D N 1
ATOM 5796 C CA . ALA D 1 164 ? 22.163 -28.017 14.575 1.00 54.50 364 ALA D CA 1
ATOM 5797 C C . ALA D 1 164 ? 23.337 -27.793 15.516 1.00 64.91 364 ALA D C 1
ATOM 5798 O O . ALA D 1 164 ? 23.935 -26.708 15.511 1.00 64.79 364 ALA D O 1
ATOM 5800 N N . LYS D 1 165 ? 23.668 -28.802 16.333 1.00 67.03 365 LYS D N 1
ATOM 5801 C CA . LYS D 1 165 ? 24.767 -28.686 17.291 1.00 70.34 365 LYS D CA 1
ATOM 5802 C C . LYS D 1 165 ? 26.047 -28.176 16.628 1.00 75.92 365 LYS D C 1
ATOM 5803 O O . LYS D 1 165 ? 26.674 -27.223 17.108 1.00 71.70 365 LYS D O 1
ATOM 5809 N N . SER D 1 166 ? 26.458 -28.817 15.524 1.00 75.63 366 SER D N 1
ATOM 5810 C CA . SER D 1 166 ? 27.653 -28.377 14.809 1.00 72.56 366 SER D CA 1
ATOM 5811 C C . SER D 1 166 ? 27.482 -26.956 14.310 1.00 74.79 366 SER D C 1
ATOM 5812 O O . SER D 1 166 ? 28.414 -26.141 14.380 1.00 75.46 366 SER D O 1
ATOM 5815 N N . GLU D 1 167 ? 26.283 -26.637 13.817 1.00 80.27 367 GLU D N 1
ATOM 5816 C CA . GLU D 1 167 ? 26.000 -25.278 13.368 1.00 75.47 367 GLU D CA 1
ATOM 5817 C C . GLU D 1 167 ? 26.145 -24.279 14.509 1.00 80.87 367 GLU D C 1
ATOM 5818 O O . GLU D 1 167 ? 26.628 -23.163 14.301 1.00 84.23 367 GLU D O 1
ATOM 5824 N N . LEU D 1 168 ? 25.756 -24.667 15.730 1.00 79.29 368 LEU D N 1
ATOM 5825 C CA . LEU D 1 168 ? 25.868 -23.746 16.859 1.00 79.44 368 LEU D CA 1
ATOM 5826 C C . LEU D 1 168 ? 27.321 -23.548 17.275 1.00 75.67 368 LEU D C 1
ATOM 5827 O O . LEU D 1 168 ? 27.743 -22.423 17.547 1.00 81.36 368 LEU D O 1
ATOM 5832 N N . TYR D 1 169 ? 28.094 -24.636 17.325 1.00 87.27 369 TYR D N 1
ATOM 5833 C CA . TYR D 1 169 ? 29.534 -24.573 17.593 1.00 89.25 369 TYR D CA 1
ATOM 5834 C C . TYR D 1 169 ? 30.243 -23.593 16.669 1.00 88.52 369 TYR D C 1
ATOM 5835 O O . TYR D 1 169 ? 31.142 -22.866 17.103 1.00 88.41 369 TYR D O 1
ATOM 5844 N N . SER D 1 170 ? 29.853 -23.573 15.386 1.00 88.64 370 SER D N 1
ATOM 5845 C CA . SER D 1 170 ? 30.565 -22.782 14.382 1.00 90.55 370 SER D CA 1
ATOM 5846 C C . SER D 1 170 ? 30.633 -21.305 14.758 1.00 88.99 370 SER D C 1
ATOM 5847 O O . SER D 1 170 ? 31.629 -20.630 14.481 1.00 96.50 370 SER D O 1
ATOM 5850 N N . ILE D 1 171 ? 29.581 -20.775 15.370 1.00 83.84 371 ILE D N 1
ATOM 5851 C CA . ILE D 1 171 ? 29.617 -19.367 15.742 1.00 93.48 371 ILE D CA 1
ATOM 5852 C C . ILE D 1 171 ? 30.424 -19.134 17.019 1.00 103.15 371 ILE D C 1
ATOM 5853 O O . ILE D 1 171 ? 31.109 -18.111 17.146 1.00 108.47 371 ILE D O 1
ATOM 5858 N N . VAL D 1 172 ? 30.396 -20.079 17.968 1.00 98.92 372 VAL D N 1
ATOM 5859 C CA . VAL D 1 172 ? 30.748 -19.779 19.348 1.00 98.51 372 VAL D CA 1
ATOM 5860 C C . VAL D 1 172 ? 31.837 -20.683 19.927 1.00 97.43 372 VAL D C 1
ATOM 5861 O O . VAL D 1 172 ? 32.509 -20.305 20.904 1.00 102.02 372 VAL D O 1
ATOM 5865 N N . GLY D 1 173 ? 32.134 -21.842 19.344 1.00 99.89 373 GLY D N 1
ATOM 5866 C CA . GLY D 1 173 ? 32.871 -22.890 20.032 1.00 107.54 373 GLY D CA 1
ATOM 5867 C C . GLY D 1 173 ? 34.316 -23.043 19.580 1.00 109.52 373 GLY D C 1
ATOM 5868 O O . GLY D 1 173 ? 34.612 -23.059 18.383 1.00 101.10 373 GLY D O 1
ATOM 5869 N N . THR D 1 174 ? 35.198 -23.176 20.566 1.00 113.94 374 THR D N 1
ATOM 5870 C CA . THR D 1 174 ? 36.515 -23.785 20.433 1.00 107.85 374 THR D CA 1
ATOM 5871 C C . THR D 1 174 ? 36.595 -24.933 21.439 1.00 113.21 374 THR D C 1
ATOM 5872 O O . THR D 1 174 ? 35.606 -25.272 22.098 1.00 115.68 374 THR D O 1
ATOM 5876 N N . ALA D 1 175 ? 37.783 -25.529 21.571 1.00 113.36 375 ALA D N 1
ATOM 5877 C CA . ALA D 1 175 ? 37.974 -26.553 22.596 1.00 116.01 375 ALA D CA 1
ATOM 5878 C C . ALA D 1 175 ? 37.694 -26.001 23.989 1.00 119.42 375 ALA D C 1
ATOM 5879 O O . ALA D 1 175 ? 37.186 -26.716 24.862 1.00 120.83 375 ALA D O 1
ATOM 5881 N N . SER D 1 176 ? 38.014 -24.732 24.216 1.00 114.16 376 SER D N 1
ATOM 5882 C CA . SER D 1 176 ? 37.880 -24.152 25.541 1.00 114.30 376 SER D CA 1
ATOM 5883 C C . SER D 1 176 ? 36.516 -23.509 25.779 1.00 118.88 376 SER D C 1
ATOM 5884 O O . SER D 1 176 ? 36.214 -23.135 26.921 1.00 118.13 376 SER D O 1
ATOM 5887 N N . SER D 1 177 ? 35.681 -23.391 24.748 1.00 118.21 377 SER D N 1
ATOM 5888 C CA . SER D 1 177 ? 34.440 -22.628 24.855 1.00 118.73 377 SER D CA 1
ATOM 5889 C C . SER D 1 177 ? 33.286 -23.308 24.110 1.00 115.95 377 SER D C 1
ATOM 5890 O O . SER D 1 177 ? 32.597 -22.686 23.302 1.00 119.43 377 SER D O 1
ATOM 5893 N N . HIS D 1 178 ? 33.061 -24.619 24.347 1.00 109.73 378 HIS D N 1
ATOM 5894 C CA . HIS D 1 178 ? 31.941 -25.243 23.630 1.00 113.70 378 HIS D CA 1
ATOM 5895 C C . HIS D 1 178 ? 30.740 -25.538 24.546 1.00 113.78 378 HIS D C 1
ATOM 5896 O O . HIS D 1 178 ? 30.915 -25.812 25.738 1.00 120.23 378 HIS D O 1
ATOM 5903 N N . PRO D 1 179 ? 29.483 -25.505 23.999 1.00 111.04 379 PRO D N 1
ATOM 5904 C CA . PRO D 1 179 ? 28.286 -25.525 24.865 1.00 108.73 379 PRO D CA 1
ATOM 5905 C C . PRO D 1 179 ? 28.070 -26.757 25.743 1.00 116.47 379 PRO D C 1
ATOM 5906 O O . PRO D 1 179 ? 28.116 -26.578 26.962 1.00 122.38 379 PRO D O 1
ATOM 5910 N N . LEU D 1 180 ? 27.938 -27.987 25.209 1.00 114.07 380 LEU D N 1
ATOM 5911 C CA . LEU D 1 180 ? 27.642 -29.172 26.039 1.00 109.22 380 LEU D CA 1
ATOM 5912 C C . LEU D 1 180 ? 26.243 -29.210 26.678 1.00 102.91 380 LEU D C 1
ATOM 5913 O O . LEU D 1 180 ? 26.001 -28.628 27.738 1.00 105.66 380 LEU D O 1
ATOM 5915 N N . TYR D 1 181 ? 25.290 -29.748 25.930 1.00 96.57 381 TYR D N 1
ATOM 5916 C CA . TYR D 1 181 ? 23.909 -29.998 26.332 1.00 94.20 381 TYR D CA 1
ATOM 5917 C C . TYR D 1 181 ? 23.830 -30.857 27.597 1.00 93.68 381 TYR D C 1
ATOM 5918 O O . TYR D 1 181 ? 24.758 -31.587 27.941 1.00 100.76 381 TYR D O 1
ATOM 5927 N N . VAL D 1 182 ? 22.686 -30.771 28.286 1.00 97.24 382 VAL D N 1
ATOM 5928 C CA . VAL D 1 182 ? 22.466 -31.435 29.577 1.00 96.55 382 VAL D CA 1
ATOM 5929 C C . VAL D 1 182 ? 20.991 -31.809 29.721 1.00 96.93 382 VAL D C 1
ATOM 5930 O O . VAL D 1 182 ? 20.105 -30.978 29.494 1.00 97.11 382 VAL D O 1
ATOM 5934 N N . VAL D 1 183 ? 20.725 -33.051 30.151 1.00 99.65 383 VAL D N 1
ATOM 5935 C CA . VAL D 1 183 ? 19.353 -33.558 30.215 1.00 99.06 383 VAL D CA 1
ATOM 5936 C C . VAL D 1 183 ? 18.688 -33.118 31.518 1.00 99.55 383 VAL D C 1
ATOM 5937 O O . VAL D 1 183 ? 19.337 -33.026 32.569 1.00 105.48 383 VAL D O 1
ATOM 5941 N N . VAL D 1 184 ? 17.389 -32.812 31.444 1.00 97.73 384 VAL D N 1
ATOM 5942 C CA . VAL D 1 184 ? 16.551 -32.512 32.611 1.00 99.21 384 VAL D CA 1
ATOM 5943 C C . VAL D 1 184 ? 15.269 -33.337 32.503 1.00 98.39 384 VAL D C 1
ATOM 5944 O O . VAL D 1 184 ? 14.495 -33.154 31.556 1.00 100.78 384 VAL D O 1
ATOM 5948 N N . GLU D 1 185 ? 15.020 -34.206 33.493 1.00 105.73 385 GLU D N 1
ATOM 5949 C CA . GLU D 1 185 ? 13.854 -35.103 33.499 1.00 112.05 385 GLU D CA 1
ATOM 5950 C C . GLU D 1 185 ? 13.823 -36.126 32.362 1.00 102.30 385 GLU D C 1
ATOM 5951 O O . GLU D 1 185 ? 13.098 -35.929 31.382 1.00 109.74 385 GLU D O 1
ATOM 5953 N N . GLU D 1 186 ? 14.629 -37.193 32.455 1.00 99.09 386 GLU D N 1
ATOM 5954 C CA . GLU D 1 186 ? 14.668 -38.259 31.456 1.00 95.42 386 GLU D CA 1
ATOM 5955 C C . GLU D 1 186 ? 13.324 -38.791 30.976 1.00 85.64 386 GLU D C 1
ATOM 5956 O O . GLU D 1 186 ? 12.293 -38.559 31.609 1.00 86.18 386 GLU D O 1
ATOM 5957 N N . GLY D 1 187 ? 13.306 -39.481 29.848 1.00 91.90 387 GLY D N 1
ATOM 5958 C CA . GLY D 1 187 ? 12.073 -39.714 29.108 1.00 100.22 387 GLY D CA 1
ATOM 5959 C C . GLY D 1 187 ? 11.458 -41.072 29.394 1.00 109.31 387 GLY D C 1
ATOM 5960 O O . GLY D 1 187 ? 12.128 -42.106 29.299 1.00 109.51 387 GLY D O 1
ATOM 5961 N N . ASN D 1 188 ? 10.164 -41.059 29.717 1.00 111.95 388 ASN D N 1
ATOM 5962 C CA . ASN D 1 188 ? 9.436 -42.288 30.004 1.00 113.20 388 ASN D CA 1
ATOM 5963 C C . ASN D 1 188 ? 9.082 -42.985 28.691 1.00 120.49 388 ASN D C 1
ATOM 5964 O O . ASN D 1 188 ? 9.667 -42.713 27.639 1.00 122.31 388 ASN D O 1
ATOM 5969 N N . GLY D 1 189 ? 8.155 -43.947 28.754 1.00 126.67 389 GLY D N 1
ATOM 5970 C CA . GLY D 1 189 ? 7.630 -44.549 27.532 1.00 126.55 389 GLY D CA 1
ATOM 5971 C C . GLY D 1 189 ? 6.981 -43.484 26.658 1.00 122.33 389 GLY D C 1
ATOM 5972 O O . GLY D 1 189 ? 7.331 -43.324 25.483 1.00 113.33 389 GLY D O 1
ATOM 5973 N N . SER D 1 190 ? 6.059 -42.714 27.231 1.00 121.97 390 SER D N 1
ATOM 5974 C CA . SER D 1 190 ? 5.451 -41.613 26.502 1.00 124.83 390 SER D CA 1
ATOM 5975 C C . SER D 1 190 ? 6.034 -40.256 26.864 1.00 124.23 390 SER D C 1
ATOM 5976 O O . SER D 1 190 ? 5.960 -39.332 26.040 1.00 123.80 390 SER D O 1
ATOM 5979 N N . HIS D 1 191 ? 6.602 -40.104 28.060 1.00 121.50 391 HIS D N 1
ATOM 5980 C CA . HIS D 1 191 ? 7.130 -38.803 28.437 1.00 120.84 391 HIS D CA 1
ATOM 5981 C C . HIS D 1 191 ? 8.475 -38.557 27.759 1.00 111.32 391 HIS D C 1
ATOM 5982 O O . HIS D 1 191 ? 9.143 -39.479 27.279 1.00 109.16 391 HIS D O 1
ATOM 5984 N N . ASP D 1 192 ? 8.838 -37.285 27.687 1.00 106.12 392 ASP D N 1
ATOM 5985 C CA . ASP D 1 192 ? 9.862 -36.788 26.790 1.00 103.57 392 ASP D CA 1
ATOM 5986 C C . ASP D 1 192 ? 11.083 -36.343 27.576 1.00 102.91 392 ASP D C 1
ATOM 5987 O O . ASP D 1 192 ? 11.032 -36.132 28.792 1.00 102.18 392 ASP D O 1
ATOM 5992 N N . PHE D 1 193 ? 12.190 -36.227 26.852 1.00 98.82 393 PHE D N 1
ATOM 5993 C CA . PHE D 1 193 ? 13.407 -35.634 27.367 1.00 89.93 393 PHE D CA 1
ATOM 5994 C C . PHE D 1 193 ? 13.341 -34.127 27.190 1.00 93.86 393 PHE D C 1
ATOM 5995 O O . PHE D 1 193 ? 12.774 -33.623 26.212 1.00 92.48 393 PHE D O 1
ATOM 6003 N N . VAL D 1 194 ? 13.887 -33.407 28.157 1.00 83.94 394 VAL D N 1
ATOM 6004 C CA . VAL D 1 194 ? 13.976 -31.963 28.077 1.00 82.45 394 VAL D CA 1
ATOM 6005 C C . VAL D 1 194 ? 15.445 -31.635 28.237 1.00 88.45 394 VAL D C 1
ATOM 6006 O O . VAL D 1 194 ? 16.016 -31.803 29.323 1.00 93.16 394 VAL D O 1
ATOM 6010 N N . VAL D 1 195 ? 16.068 -31.205 27.149 1.00 83.94 395 VAL D N 1
ATOM 6011 C CA . VAL D 1 195 ? 17.471 -30.825 27.146 1.00 85.62 395 VAL D CA 1
ATOM 6012 C C . VAL D 1 195 ? 17.531 -29.318 26.978 1.00 80.93 395 VAL D C 1
ATOM 6013 O O . VAL D 1 195 ? 16.810 -28.754 26.150 1.00 84.34 395 VAL D O 1
ATOM 6017 N N . GLU D 1 196 ? 18.360 -28.663 27.774 1.00 80.17 396 GLU D N 1
ATOM 6018 C CA . GLU D 1 196 ? 18.666 -27.260 27.558 1.00 92.52 396 GLU D CA 1
ATOM 6019 C C . GLU D 1 196 ? 20.136 -27.157 27.191 1.00 95.52 396 GLU D C 1
ATOM 6020 O O . GLU D 1 196 ? 20.997 -27.683 27.902 1.00 95.40 396 GLU D O 1
ATOM 6026 N N . CYS D 1 197 ? 20.419 -26.519 26.063 1.00 91.67 397 CYS D N 1
ATOM 6027 C CA . CYS D 1 197 ? 21.802 -26.400 25.634 1.00 95.91 397 CYS D CA 1
ATOM 6028 C C . CYS D 1 197 ? 22.395 -25.331 26.537 1.00 105.68 397 CYS D C 1
ATOM 6029 O O . CYS D 1 197 ? 22.014 -24.161 26.480 1.00 105.41 397 CYS D O 1
ATOM 6032 N N . ARG D 1 198 ? 23.251 -25.751 27.451 1.00 108.37 398 ARG D N 1
ATOM 6033 C CA . ARG D 1 198 ? 23.952 -24.844 28.341 1.00 110.33 398 ARG D CA 1
ATOM 6034 C C . ARG D 1 198 ? 25.376 -24.725 27.829 1.00 112.46 398 ARG D C 1
ATOM 6035 O O . ARG D 1 198 ? 25.995 -25.739 27.516 1.00 110.44 398 ARG D O 1
ATOM 6043 N N . MET D 1 199 ? 25.855 -23.497 27.658 1.00 116.76 399 MET D N 1
ATOM 6044 C CA . MET D 1 199 ? 27.262 -23.258 27.335 1.00 119.27 399 MET D CA 1
ATOM 6045 C C . MET D 1 199 ? 28.046 -22.941 28.599 1.00 130.16 399 MET D C 1
ATOM 6046 O O . MET D 1 199 ? 28.728 -21.920 28.709 1.00 135.50 399 MET D O 1
ATOM 6048 N N . GLY D 1 200 ? 27.904 -23.840 29.571 1.00 130.88 400 GLY D N 1
ATOM 6049 C CA . GLY D 1 200 ? 28.596 -23.936 30.850 1.00 132.78 400 GLY D CA 1
ATOM 6050 C C . GLY D 1 200 ? 28.101 -22.936 31.905 1.00 138.39 400 GLY D C 1
ATOM 6051 O O . GLY D 1 200 ? 28.500 -23.064 33.063 1.00 145.17 400 GLY D O 1
ATOM 6052 N N . ASN D 1 201 ? 27.258 -21.952 31.569 1.00 132.57 401 ASN D N 1
ATOM 6053 C CA . ASN D 1 201 ? 26.676 -21.127 32.626 1.00 128.38 401 ASN D CA 1
ATOM 6054 C C . ASN D 1 201 ? 25.161 -21.014 32.556 1.00 127.09 401 ASN D C 1
ATOM 6055 O O . ASN D 1 201 ? 24.465 -21.193 33.563 1.00 124.28 401 ASN D O 1
ATOM 6060 N N . ASP D 1 202 ? 24.649 -20.729 31.362 1.00 127.05 402 ASP D N 1
ATOM 6061 C CA . ASP D 1 202 ? 23.295 -20.227 31.174 1.00 123.08 402 ASP D CA 1
ATOM 6062 C C . ASP D 1 202 ? 22.646 -20.975 30.018 1.00 114.69 402 ASP D C 1
ATOM 6063 O O . ASP D 1 202 ? 23.315 -21.641 29.223 1.00 109.35 402 ASP D O 1
ATOM 6068 N N . VAL D 1 203 ? 21.328 -20.838 29.912 1.00 109.11 403 VAL D N 1
ATOM 6069 C CA . VAL D 1 203 ? 20.557 -21.581 28.924 1.00 106.06 403 VAL D CA 1
ATOM 6070 C C . VAL D 1 203 ? 20.502 -20.760 27.634 1.00 105.11 403 VAL D C 1
ATOM 6071 O O . VAL D 1 203 ? 19.853 -19.713 27.571 1.00 104.10 403 VAL D O 1
ATOM 6075 N N . LEU D 1 204 ? 21.236 -21.224 26.610 1.00 103.94 404 LEU D N 1
ATOM 6076 C CA . LEU D 1 204 ? 21.162 -20.633 25.275 1.00 95.76 404 LEU D CA 1
ATOM 6077 C C . LEU D 1 204 ? 19.833 -20.948 24.619 1.00 91.82 404 LEU D C 1
ATOM 6078 O O . LEU D 1 204 ? 19.313 -20.144 23.835 1.00 88.41 404 LEU D O 1
ATOM 6083 N N . GLY D 1 205 ? 19.286 -22.112 24.933 1.00 90.33 405 GLY D N 1
ATOM 6084 C CA . GLY D 1 205 ? 18.031 -22.571 24.378 1.00 86.69 405 GLY D CA 1
ATOM 6085 C C . GLY D 1 205 ? 17.696 -23.900 25.011 1.00 85.18 405 GLY D C 1
ATOM 6086 O O . GLY D 1 205 ? 18.531 -24.539 25.660 1.00 90.19 405 GLY D O 1
ATOM 6087 N N . ARG D 1 206 ? 16.453 -24.308 24.820 1.00 75.11 406 ARG D N 1
ATOM 6088 C CA . ARG D 1 206 ? 15.995 -25.518 25.468 1.00 79.22 406 ARG D CA 1
ATOM 6089 C C . AR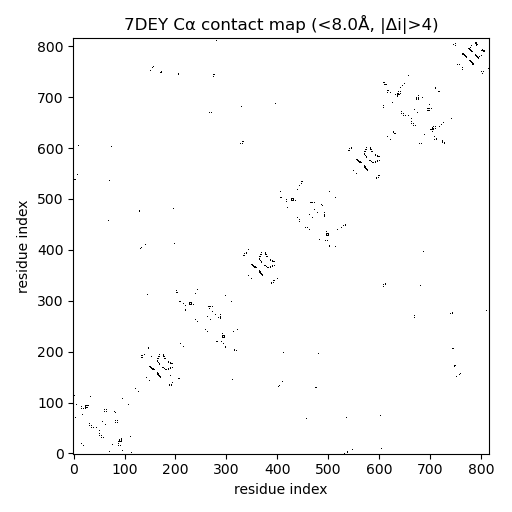G D 1 206 ? 14.798 -26.036 24.702 1.00 71.53 406 ARG D C 1
ATOM 6090 O O . ARG D 1 206 ? 14.158 -25.304 23.946 1.00 71.30 406 ARG D O 1
ATOM 6092 N N . ALA D 1 207 ? 14.491 -27.305 24.928 1.00 67.73 407 ALA D N 1
ATOM 6093 C CA . ALA D 1 207 ? 13.526 -27.949 24.067 1.00 70.63 407 ALA D CA 1
ATOM 6094 C C . ALA D 1 207 ? 13.143 -29.289 24.662 1.00 71.25 407 ALA D C 1
ATOM 6095 O O . ALA D 1 207 ? 13.942 -29.933 25.342 1.00 77.22 407 ALA D O 1
ATOM 6097 N N . LYS D 1 208 ? 11.910 -29.692 24.398 1.00 71.17 408 LYS D N 1
ATOM 6098 C CA . LYS D 1 208 ? 11.378 -30.968 24.845 1.00 85.17 408 LYS D CA 1
ATOM 6099 C C . LYS D 1 208 ? 11.105 -31.840 23.625 1.00 85.75 408 LYS D C 1
ATOM 6100 O O . LYS D 1 208 ? 10.637 -31.348 22.597 1.00 89.63 408 LYS D O 1
ATOM 6106 N N . ALA D 1 209 ? 11.398 -33.127 23.727 1.00 85.55 409 ALA D N 1
ATOM 6107 C CA . ALA D 1 209 ? 11.196 -34.040 22.610 1.00 87.18 409 ALA D CA 1
ATOM 6108 C C . ALA D 1 209 ? 11.255 -35.472 23.145 1.00 91.67 409 ALA D C 1
ATOM 6109 O O . ALA D 1 209 ? 11.825 -35.708 24.213 1.00 96.33 409 ALA D O 1
ATOM 6111 N N . PRO D 1 210 ? 10.656 -36.437 22.437 1.00 91.69 410 PRO D N 1
ATOM 6112 C CA . PRO D 1 210 ? 10.584 -37.800 22.989 1.00 94.14 410 PRO D CA 1
ATOM 6113 C C . PRO D 1 210 ? 11.926 -38.544 23.058 1.00 95.61 410 PRO D C 1
ATOM 6114 O O . PRO D 1 210 ? 11.975 -39.593 23.714 1.00 103.10 410 PRO D O 1
ATOM 6118 N N . SER D 1 211 ? 13.004 -38.060 22.433 1.00 85.14 411 SER D N 1
ATOM 6119 C CA . SER D 1 211 ? 14.319 -38.666 22.617 1.00 80.78 411 SER D CA 1
ATOM 6120 C C . SER D 1 211 ? 15.324 -37.588 22.993 1.00 80.86 411 SER D C 1
ATOM 6121 O O . SER D 1 211 ? 15.036 -36.392 22.921 1.00 84.54 411 SER D O 1
ATOM 6124 N N . GLN D 1 212 ? 16.523 -38.020 23.400 1.00 80.20 412 GLN D N 1
ATOM 6125 C CA . GLN D 1 212 ? 17.580 -37.083 23.762 1.00 76.28 412 GLN D CA 1
ATOM 6126 C C . GLN D 1 212 ? 18.412 -36.633 22.568 1.00 67.82 412 GLN D C 1
ATOM 6127 O O . GLN D 1 212 ? 19.098 -35.612 22.668 1.00 69.86 412 GLN D O 1
ATOM 6133 N N . LYS D 1 213 ? 18.375 -37.366 21.452 1.00 63.74 413 LYS D N 1
ATOM 6134 C CA . LYS D 1 213 ? 19.028 -36.894 20.236 1.00 69.95 413 LYS D CA 1
ATOM 6135 C C . LYS D 1 213 ? 18.222 -35.771 19.600 1.00 80.19 413 LYS D C 1
ATOM 6136 O O . LYS D 1 213 ? 18.778 -34.737 19.209 1.00 85.81 413 LYS D O 1
ATOM 6142 N N . GLU D 1 214 ? 16.907 -35.960 19.483 1.00 80.41 414 GLU D N 1
ATOM 6143 C CA . GLU D 1 214 ? 16.041 -34.892 18.998 1.00 77.54 414 GLU D CA 1
ATOM 6144 C C . GLU D 1 214 ? 16.051 -33.716 19.961 1.00 76.63 414 GLU D C 1
ATOM 6145 O O . GLU D 1 214 ? 16.312 -32.575 19.559 1.00 77.59 414 GLU D O 1
ATOM 6151 N N . ALA D 1 215 ? 15.803 -33.985 21.247 1.00 69.63 415 ALA D N 1
ATOM 6152 C CA . ALA D 1 215 ? 15.736 -32.913 22.232 1.00 75.19 415 ALA D CA 1
ATOM 6153 C C . ALA D 1 215 ? 16.949 -31.995 22.138 1.00 70.16 415 ALA D C 1
ATOM 6154 O O . ALA D 1 215 ? 16.810 -30.770 22.066 1.00 67.77 415 ALA D O 1
ATOM 6156 N N . GLY D 1 216 ? 18.147 -32.579 22.089 1.00 70.25 416 GLY D N 1
ATOM 6157 C CA . GLY D 1 216 ? 19.355 -31.773 22.057 1.00 76.63 416 GLY D CA 1
ATOM 6158 C C . GLY D 1 216 ? 19.520 -30.999 20.766 1.00 76.88 416 GLY D C 1
ATOM 6159 O O . GLY D 1 216 ? 20.065 -29.885 20.765 1.00 67.94 416 GLY D O 1
ATOM 6160 N N . LEU D 1 217 ? 19.044 -31.566 19.653 1.00 73.90 417 LEU D N 1
ATOM 6161 C CA . LEU D 1 217 ? 19.120 -30.852 18.386 1.00 65.23 417 LEU D CA 1
ATOM 6162 C C . LEU D 1 217 ? 18.151 -29.688 18.364 1.00 70.62 417 LEU D C 1
ATOM 6163 O O . LEU D 1 217 ? 18.441 -28.647 17.764 1.00 72.29 417 LEU D O 1
ATOM 6168 N N . ARG D 1 218 ? 16.984 -29.856 18.995 1.00 71.47 418 ARG D N 1
ATOM 6169 C CA . ARG D 1 218 ? 16.037 -28.755 19.086 1.00 69.98 418 ARG D CA 1
ATOM 6170 C C . ARG D 1 218 ? 16.569 -27.666 20.007 1.00 67.81 418 ARG D C 1
ATOM 6171 O O . ARG D 1 218 ? 16.381 -26.472 19.744 1.00 71.43 418 ARG D O 1
ATOM 6179 N N . ALA D 1 219 ? 17.224 -28.060 21.099 1.00 68.12 419 ALA D N 1
ATOM 6180 C CA . ALA D 1 219 ? 17.843 -27.080 21.984 1.00 77.98 419 ALA D CA 1
ATOM 6181 C C . ALA D 1 219 ? 18.670 -26.076 21.186 1.00 76.68 419 ALA D C 1
ATOM 6182 O O . ALA D 1 219 ? 18.457 -24.858 21.280 1.00 67.65 419 ALA D O 1
ATOM 6184 N N . ALA D 1 220 ? 19.585 -26.587 20.350 1.00 75.80 420 ALA D N 1
ATOM 6185 C CA . ALA D 1 220 ? 20.424 -25.734 19.516 1.00 67.52 420 ALA D CA 1
ATOM 6186 C C . ALA D 1 220 ? 19.604 -24.999 18.471 1.00 68.59 420 ALA D C 1
ATOM 6187 O O . ALA D 1 220 ? 19.830 -23.804 18.230 1.00 67.51 420 ALA D O 1
ATOM 6189 N N . MET D 1 221 ? 18.671 -25.703 17.821 1.00 65.07 421 MET D N 1
ATOM 6190 C CA . MET D 1 221 ? 17.770 -25.040 16.888 1.00 63.79 421 MET D CA 1
ATOM 6191 C C . MET D 1 221 ? 17.142 -23.820 17.545 1.00 67.27 421 MET D C 1
ATOM 6192 O O . MET D 1 221 ? 17.092 -22.735 16.948 1.00 67.03 421 MET D O 1
ATOM 6197 N N . ASP D 1 222 ? 16.716 -23.967 18.804 1.00 67.61 422 ASP D N 1
ATOM 6198 C CA . ASP D 1 222 ? 16.135 -22.847 19.528 1.00 64.92 422 ASP D CA 1
ATOM 6199 C C . ASP D 1 222 ? 17.166 -21.758 19.816 1.00 66.14 422 ASP D C 1
ATOM 6200 O O . ASP D 1 222 ? 16.828 -20.568 19.825 1.00 71.28 422 ASP D O 1
ATOM 6205 N N . ALA D 1 223 ? 18.421 -22.131 20.078 1.00 63.90 423 ALA D N 1
ATOM 6206 C CA . ALA D 1 223 ? 19.419 -21.098 20.329 1.00 66.53 423 ALA D CA 1
ATOM 6207 C C . ALA D 1 223 ? 19.745 -20.315 19.057 1.00 70.80 423 ALA D C 1
ATOM 6208 O O . ALA D 1 223 ? 20.105 -19.132 19.127 1.00 60.29 423 ALA D O 1
ATOM 6210 N N . LEU D 1 224 ? 19.604 -20.946 17.887 1.00 69.93 424 LEU D N 1
ATOM 6211 C CA . LEU D 1 224 ? 19.894 -20.258 16.636 1.00 70.00 424 LEU D CA 1
ATOM 6212 C C . LEU D 1 224 ? 18.798 -19.294 16.230 1.00 67.77 424 LEU D C 1
ATOM 6213 O O . LEU D 1 224 ? 19.073 -18.350 15.479 1.00 72.74 424 LEU D O 1
ATOM 6218 N N . LYS D 1 225 ? 17.584 -19.492 16.708 1.00 65.91 425 LYS D N 1
ATOM 6219 C CA . LYS D 1 225 ? 16.548 -18.525 16.385 1.00 62.27 425 LYS D CA 1
ATOM 6220 C C . LYS D 1 225 ? 16.715 -17.223 17.142 1.00 71.88 425 LYS D C 1
ATOM 6221 O O . LYS D 1 225 ? 15.812 -16.383 17.052 1.00 81.82 425 LYS D O 1
ATOM 6227 N N . ASN D 1 226 ? 17.816 -17.014 17.887 1.00 73.04 426 ASN D N 1
ATOM 6228 C CA . ASN D 1 226 ? 18.218 -15.693 18.395 1.00 72.60 426 ASN D CA 1
ATOM 6229 C C . ASN D 1 226 ? 19.685 -15.510 18.021 1.00 80.15 426 ASN D C 1
ATOM 6230 O O . ASN D 1 226 ? 20.561 -15.721 18.859 1.00 93.62 426 ASN D O 1
ATOM 6235 N N . ARG D 1 227 ? 19.968 -15.091 16.787 1.00 77.47 427 ARG D N 1
ATOM 6236 C CA . ARG D 1 227 ? 21.327 -15.206 16.257 1.00 85.71 427 ARG D CA 1
ATOM 6237 C 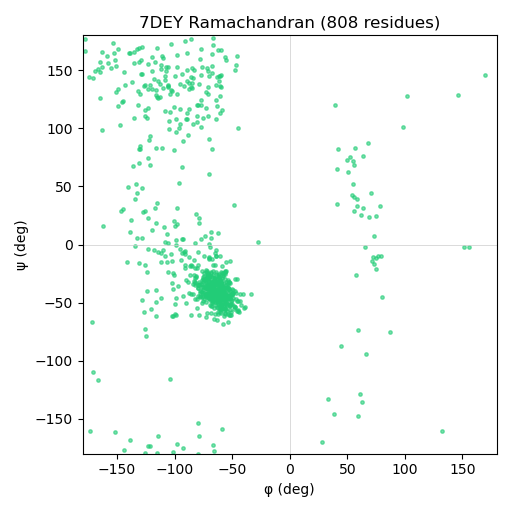C . ARG D 1 227 ? 22.129 -13.916 16.371 1.00 92.89 427 ARG D C 1
ATOM 6238 O O . ARG D 1 227 ? 22.991 -13.655 15.526 1.00 95.64 427 ARG D O 1
ATOM 6246 N N . GLN D 1 228 ? 21.876 -13.101 17.392 1.00 90.95 428 GLN D N 1
ATOM 6247 C CA . GLN D 1 228 ? 22.785 -12.007 17.701 1.00 87.31 428 GLN D CA 1
ATOM 6248 C C . GLN D 1 228 ? 22.936 -11.889 19.210 1.00 90.75 428 GLN D C 1
ATOM 6249 O O . GLN D 1 228 ? 22.131 -12.412 19.988 1.00 81.94 428 GLN D O 1
ATOM 6255 N N . LEU D 1 229 ? 23.976 -11.152 19.604 1.00 97.22 429 LEU D N 1
ATOM 6256 C CA . LEU D 1 229 ? 24.567 -11.268 20.932 1.00 87.29 429 LEU D CA 1
ATOM 6257 C C . LEU D 1 229 ? 24.970 -12.707 21.189 1.00 94.31 429 LEU D C 1
ATOM 6258 O O . LEU D 1 229 ? 24.982 -13.170 22.331 1.00 102.75 429 LEU D O 1
ATOM 6260 N N . LEU D 1 230 ? 25.287 -13.419 20.107 1.00 96.34 430 LEU D N 1
ATOM 6261 C CA . LEU D 1 230 ? 25.828 -14.773 20.156 1.00 90.73 430 LEU D CA 1
ATOM 6262 C C . LEU D 1 230 ? 27.107 -14.826 19.324 1.00 92.48 430 LEU D C 1
ATOM 6263 O O . LEU D 1 230 ? 27.546 -13.807 18.772 1.00 98.86 430 LEU D O 1
#

Secondary structure (DSSP, 8-state):
----------HHHHHHHHT--TTHHHHHHHHHHHHHHHHHHHH-TT--HHHHHHHHHHHHSHHHHHHHHHHTTHHHH-------HHHHHHHHHHHHHHHHTTTT--HHHHHHHHHHHHHHHHHHHTS-SS-----SHHHHHHHHH--SSS--EEEEEE--SSSS--EEEEEETTEEEEEEE-SSHHHHHHHHHHHHHT--S--/--PPPPP--SHHHHHHHH-----TTHHHHHHHHHHHHHHHHHHHH-TT--HHHHHHHHHHHTSHHHHHHHHHHTTHHHH----HHHHHHHHHHHHHHHHTTTS--HHHHHHHHHHTHHHHHHHHHH-----TTHHHHHHHHH-BTTB--EEEEEE--SSSS-EEEEEEETTEEEEEEEESSHHHHHHHHHHHHHTS---/--SPPPP---HHHHHHHH----SS-HHHHHHHHHHHHHHHHHHHHH-TT--HHHHHHHHHHHSSHHHHHHHHHHTTHHHH--------THHHHHHHHHHHHHHHHTTS--HHHHHHHHHHTHHHHHHHIIIIIS----TTHHHHHHHHH--SSS--EEEEEE--TTTT--EEEEEETTEEEEEEE-SSHHHHHHHHHHHHHTS----/--SPPPP---HHHHHHHHT------SHHHHHHHHHHHHHHHHHHHH-TT--HHHHHHHHHHHHSHHHHHHHHHHTTHHHHS--S----HHHHHHHHHHHHHHHHTTTS--HHHHHHHHHHHHHHHHHHHHHTSS----TTHHHHHHHHH--TTS---EEEES---SSS-EEEEEESSSSEEEEEEESSHHHHHHHHHHHHHTS-S--

Organism: Scheffersomyces stipitis (strain ATCC 58785 / CBS 6054 / NBRC 10063 / NRRL Y-11545) (NCBI:txid322104)

Sequence (816 aa):
KHPPLPFIKDQTLYERVFVHNERLEFLGDSVLNNLVTLIIYDKFPSASEGKLTKMRSQLIDNHTLTQFSFEYGFDKRLKTDEDQKVYADIFEAYIGALSVERGLDLREIKDWLEKLYAPKLEAFKVNFLQESVNKEAKSELYSIVGTASSHPLYVVVEEGNGSHDFVVECRMGNDVLGRAKAPSQKEAGLRAAMDALKNRQLLKHPPLPFIKDQTLYERVFVNSHNERLEFLGDSVLNNLVTLIIYDKFPSASEGKLTKMRSQLIDNHTLTQFSFEYGFDKRLKDQKVYADIFEAYIGALSVERGLDLREIKDWLEKLYAPKLEAFKVNFLSVNKEAKSELYSIVGTASSHPLYVVVEEGNGSHDFVVECRMGNDVLGRAKAPSQKEAGLRAAMDALKNRQLKHPPLPFIKDQTLYERVFVHNSHNERLEFLGDSVLNNLVTLIIYDKFPSASEGKLTKMRSQLIDNHTLTQFSFEYGFDKRLKTTDEDQKVYADIFEAYIGALSVERGLDLREIKDWLEKLYAPKLEAFKVNFLQESVNKEAKSELYSIVGTASSHPLYVVVEEGNGSHDFVVECRMGNDVLGRAKAPSQKEAGLRAAMDALKNRQLLKHPPLPFIKDQTLYERVFVHNSHNERLEFLGDSVLNNLVTLIIYDKFPSASEGKLTKMRSQLIDNHTLTQFSFEYGFDKRLKTKTDDQKVYADIFEAYIGALSVERGLDLREIKDWLEKLYAPKLEAFKVNFLQESVNKEAKSELYSIVGTASSHPLYVVVEEGNGSHDFVVECRMGNDVLGRAKAPSQKEAGLRAAMDALKNRQLL

Solvent-accessible surface area: 41852 Å² total; per-residue (Å²): 125,26,10,56,24,40,66,1,143,67,24,90,22,6,25,121,0,0,81,80,37,126,194,11,69,156,47,0,58,67,10,0,54,66,4,1,37,76,2,3,150,97,71,15,119,112,23,73,80,40,67,29,73,122,0,75,68,33,2,22,37,61,15,5,2,0,10,0,0,11,12,9,13,0,27,130,27,44,138,167,86,108,57,58,135,76,18,1,26,13,0,20,0,5,0,0,0,4,0,66,75,99,62,109,76,42,168,73,3,65,64,17,0,53,125,0,1,52,64,43,14,120,46,13,126,106,66,60,9,38,101,42,66,46,39,78,2,74,80,10,9,61,44,46,46,18,57,4,18,47,17,9,16,41,2,36,8,79,127,9,147,77,108,68,50,46,39,1,14,0,58,28,29,128,76,61,55,6,125,12,138,2,106,41,89,57,70,0,0,41,84,0,0,15,55,9,17,39,69,25,141,72,103,98,15,16,24,16,2,19,1,96,81,48,85,16,14,34,101,7,0,103,136,51,141,47,61,186,6,43,146,44,0,52,62,6,1,50,70,7,1,38,76,6,4,147,99,126,23,123,109,23,54,150,39,100,24,66,153,11,75,52,38,5,30,31,42,24,13,2,2,25,4,0,22,27,12,5,0,32,101,39,39,127,54,101,118,63,43,2,35,7,2,16,3,5,0,0,0,0,0,62,39,42,56,112,97,37,67,31,0,51,74,1,0,65,76,4,2,40,54,57,7,86,50,41,113,135,53,54,92,90,69,21,78,96,0,27,58,22,6,79,63,45,34,15,88,92,116,70,73,6,122,72,58,48,62,87,143,15,101,92,102,57,62,39,5,2,12,0,104,50,75,145,94,78,60,6,122,18,141,2,117,48,91,137,77,0,3,23,79,0,0,24,66,7,12,32,75,36,161,79,14,169,14,79,26,19,45,2,130,74,47,93,17,14,78,93,3,5,103,89,152,108,127,34,93,179,6,54,149,44,0,50,65,7,0,37,73,5,2,43,71,13,4,153,116,74,7,115,114,15,64,142,28,47,25,64,49,0,79,38,2,2,41,11,65,40,1,2,33,23,8,0,50,19,13,4,0,55,105,39,25,92,108,153,105,96,153,94,116,76,42,4,63,16,0,13,6,7,0,0,0,0,0,62,51,54,68,106,94,38,149,93,0,36,61,8,0,64,101,8,2,52,98,49,4,91,34,9,101,67,19,12,39,55,65,42,52,26,87,105,0,50,62,8,8,87,64,44,49,17,85,93,111,64,74,12,88,45,65,40,77,92,116,42,98,64,123,56,32,13,43,2,37,0,76,28,72,142,69,60,71,5,61,23,160,9,119,56,111,127,70,0,0,21,50,0,0,14,71,9,10,34,92,27,102,132,167,24,168,9,81,15,40,26,3,108,66,47,94,16,13,60,93,6,0,88,76,200,78,89,46,119,186,2,24,162,42,0,70,64,9,0,48,79,10,1,38,74,16,2,154,114,70,3,119,106,12,63,50,35,47,31,75,47,0,86,70,3,4,25,21,62,14,9,1,1,48,13,0,70,27,10,9,0,52,136,20,20,77,73,184,137,123,47,78,144,53,13,0,76,20,0,18,2,6,0,0,0,12,0,59,62,61,62,92,100,36,177,155,11,69,76,8,0,47,112,7,2,36,81,84,6,73,35,2,117,94,24,16,60,60,28,41,80,21,64,10,0,57,2,26,1,21,49,60,55,4,25,54,98,60,93,9,59,38,55,72,69,76,45,26,109,92,107,46,40,50,50,0,40,0,71,40,63,125,105,85,44,6,40,22,144,5,90,46,94,144,62,0,1,16,54,0,0,19,48,0,18,48,68,35,67,114,89